Protein 3SYN (pdb70)

Radius of gyration: 38.5 Å; Cα contacts (8 Å, |Δi|>4): 1999; chains: 8; bounding box: 77×109×135 Å

B-factor: mean 29.93, std 23.13, range [0.65, 153.13]

GO terms:
  GO:0042802 identical protein binding (F, IPI)
  GO:0005515 protein binding (F, IPI)

InterPro domains:
  IPR000897 Signal recognition particle, SRP54 subunit, GTPase domain [PF00448] (176-364)
  IPR000897 Signal recognition particle, SRP54 subunit, GTPase domain [SM00962] (175-366)
  IPR020006 Flagellar biosynthesis protein FlhF [TIGR03499] (1-262)
  IPR027417 P-loop containing nucleoside triphosphate hydrolase [G3DSA:3.40.50.300] (170-354)
  IPR027417 P-loop containing nucleoside triphosphate hydrolase [SSF52540] (176-357)
  IPR047040 Flagellar biosynthesis protein FlhF, GTPase domain [cd17873] (176-364)
  IPR055157 Flagellar biosynthesis protein FlhF, N domain [PF22510] (109-161)

Sequence (1096 aa):
PEPLRKAEKLLQETGIKESTKTNTLKKLLRFSVEAGGLTEENVVGKLQEILCDMLPSADKWQEPIHSKYIVLFGSTGAGKTTTLAKLAAISMLEKHKKIAFITTDTYRIAAVEQLKTYAELLQAPLEVCYTKEEFQQAKELFSEYDHVFVDTAGRNFKDPQYIDELKETIPFESSIQSFLVLSATAKYEDMKHIVKRFSSVPVNQYIFTKIDETTSLGSVFNILAESKIGVGFMTNGQNVPEDIQTVSPLGFVRMLCRPEPLRKAEKLLQETGIKESTKTNTLKKLLRFSVEAGGLTEENVVGKLQEILCDMLPSADKWQEPIHSKYIVLFGSTGAGKTTTLAKLAAISMLEKHKKIAFITTDTYRIAAVEQLKTYAELLQAPLEVCYTKEEFQQAKELFSEYDHVFVDTAGRNFKDPQYIDELKETIPFESSIQSFLVLSATAKYEDMKHIVKRFSSVPVNQYIFTKIDETTSLGSVFNILAESKIGVGFMTNGQNVPEDIQTVSPLGFVRMLCRPEPLRKAEKLLQETGIKESTKTNTLKKLLRFSVEAGGLTEENVVGKLQEILCDMLPSADKWQEPIHSKYIVLFGSTGAGKTTTLAKLAAISMLEKHKKIAFITTDTYRIAAVEQLKTYAELLQAPLEVCYTKEEFQQAKELFSEYDHVFVDTAGRNFKDPQYIDELKETIPFESSIQSFLVLSATAKYEDMKHIVKRFSSVPVNQYIFTKIDETTSLGSVFNILAESKIGVGFMTNGQNVPEDIQTVSPLGFVRMLCRPEPLRKAEKLLQETGIKESTKTNTLKKLLRFSVEAGGLTEENVVGKLQEILCDMLPSADKWQEPIHSKYIVLFGSTGAGKTTTLAKLAAISMLEKHKKIAFITTDTYRIAAVEQLKTYAELLQAPLEVCYTKEEFQQAKELFSEYDHVFVDTAGRNFKDPQYIDELKETIPFESSIQSFLVLSATAKYEDMKHIVKRFSSVPVNQYIFTKIDETTSLGSVFNILAESKIGVGFMTNGQNVPEDIQTVSPLGFVRMLCRYDQAATLRAKMEKRERYDQAATLRAKMEKRERYDQAATLRAKMEKRERYDQAATLRAKMEKRER

Structure (mmCIF, N/CA/C/O backbone):
data_3SYN
#
_entry.id   3SYN
#
_cell.length_a   50.790
_cell.length_b   63.360
_cell.length_c   114.500
_cell.angle_alpha   92.26
_cell.angle_beta   100.96
_cell.angle_gamma   94.25
#
_symmetry.space_group_name_H-M   'P 1'
#
loop_
_entity.id
_entity.type
_entity.pdbx_description
1 polymer 'Flagellar biosynthesis protein flhF'
2 polymer 'ATP-binding protein YlxH'
3 non-polymer "GUANOSINE-5'-DIPHOSPHATE"
4 non-polymer 'MAGNESIUM ION'
5 non-polymer 'ALUMINUM FLUORIDE'
6 non-polymer 'SULFATE ION'
7 water water
#
loop_
_atom_site.group_PDB
_atom_site.id
_atom_site.type_symbol
_atom_site.label_atom_id
_atom_site.label_alt_id
_atom_site.label_comp_id
_atom_site.label_asym_id
_atom_site.label_entity_id
_atom_site.label_seq_id
_atom_site.pdbx_PDB_ins_code
_atom_site.Cartn_x
_atom_site.Cartn_y
_atom_site.Cartn_z
_atom_site.occupancy
_atom_site.B_iso_or_equiv
_atom_site.auth_seq_id
_atom_site.auth_comp_id
_atom_site.auth_asym_id
_atom_site.auth_atom_id
_atom_site.pdbx_PDB_model_num
ATOM 1 N N . PRO A 1 39 ? -20.192 -34.017 -39.468 1.00 97.73 109 PRO A N 1
ATOM 2 C CA . PRO A 1 39 ? -19.817 -34.501 -38.132 1.00 73.13 109 PRO A CA 1
ATOM 3 C C . PRO A 1 39 ? -21.031 -34.502 -37.202 1.00 78.87 109 PRO A C 1
ATOM 4 O O . PRO A 1 39 ? -21.854 -33.593 -37.314 1.00 68.40 109 PRO A O 1
ATOM 8 N N . GLU A 1 40 ? -21.155 -35.481 -36.307 1.00 78.70 110 GLU A N 1
ATOM 9 C CA . GLU A 1 40 ? -22.341 -35.524 -35.433 1.00 98.43 110 GLU A CA 1
ATOM 10 C C . GLU A 1 40 ? -22.161 -34.895 -34.029 1.00 87.73 110 GLU A C 1
ATOM 11 O O . GLU A 1 40 ? -22.451 -33.706 -33.855 1.00 83.88 110 GLU A O 1
ATOM 17 N N . PRO A 1 41 ? -21.688 -35.667 -33.032 1.00 80.88 111 PRO A N 1
ATOM 18 C CA . PRO A 1 41 ? -21.529 -35.014 -31.729 1.00 72.73 111 PRO A CA 1
ATOM 19 C C . PRO A 1 41 ? -20.453 -33.923 -31.743 1.00 68.84 111 PRO A C 1
ATOM 20 O O . PRO A 1 41 ? -20.493 -33.014 -30.912 1.00 64.48 111 PRO A O 1
ATOM 24 N N . LEU A 1 42 ? -19.500 -34.015 -32.669 1.00 72.81 112 LEU A N 1
ATOM 25 C CA . LEU A 1 42 ? -18.446 -33.004 -32.768 1.00 59.58 112 LEU A CA 1
ATOM 26 C C . LEU A 1 42 ? -19.018 -31.647 -33.092 1.00 50.07 112 LEU A C 1
ATOM 27 O O . LEU A 1 42 ? -18.356 -30.641 -32.908 1.00 58.47 112 LEU A O 1
ATOM 32 N N . ARG A 1 43 ? -20.248 -31.620 -33.580 1.00 59.40 113 ARG A N 1
ATOM 33 C CA . ARG A 1 43 ? -20.918 -30.359 -33.836 1.00 71.17 113 ARG A CA 1
ATOM 34 C C . ARG A 1 43 ? -21.339 -29.778 -32.489 1.00 64.83 113 ARG A C 1
ATOM 35 O O . ARG A 1 43 ? -21.340 -28.562 -32.292 1.00 62.76 113 ARG A O 1
ATOM 43 N N . LYS A 1 44 ? -21.674 -30.669 -31.559 1.00 61.18 114 LYS A N 1
ATOM 44 C CA . LYS A 1 44 ? -22.049 -30.281 -30.202 1.00 70.09 114 LYS A CA 1
ATOM 45 C C . LYS A 1 44 ? -20.837 -29.758 -29.446 1.00 66.84 114 LYS A C 1
ATOM 46 O O . LYS A 1 44 ? -20.878 -28.662 -28.876 1.00 63.48 114 LYS A O 1
ATOM 52 N N . ALA A 1 45 ? -19.765 -30.549 -29.432 1.00 49.23 115 ALA A N 1
ATOM 53 C CA . ALA A 1 45 ? -18.513 -30.107 -28.826 1.00 42.50 115 ALA A CA 1
ATOM 54 C C . ALA A 1 45 ? -18.105 -28.746 -29.379 1.00 51.56 115 ALA A C 1
ATOM 55 O O . ALA A 1 45 ? -17.653 -27.879 -28.643 1.00 58.44 115 ALA A O 1
ATOM 57 N N . GLU A 1 46 ? -18.269 -28.560 -30.679 1.00 43.19 116 GLU A N 1
ATOM 58 C CA . GLU A 1 46 ? -17.958 -27.283 -31.293 1.00 54.74 116 GLU A CA 1
ATOM 59 C C . GLU A 1 46 ? -18.814 -26.186 -30.681 1.00 59.25 116 GLU A C 1
ATOM 60 O O . GLU A 1 46 ? -18.385 -25.031 -30.574 1.00 53.01 116 GLU A O 1
ATOM 66 N N . LYS A 1 47 ? -20.025 -26.560 -30.281 1.00 57.33 117 LYS A N 1
ATOM 67 C CA . LYS A 1 47 ? -20.989 -25.610 -29.731 1.00 68.37 117 LYS A CA 1
ATOM 68 C C . LYS A 1 47 ? -20.560 -25.145 -28.334 1.00 62.11 117 LYS A C 1
ATOM 69 O O . LYS A 1 47 ? -20.491 -23.945 -28.063 1.00 55.93 117 LYS A O 1
ATOM 75 N N . LEU A 1 48 ? -20.272 -26.102 -27.457 1.00 53.42 118 LEU A N 1
ATOM 76 C CA . LEU A 1 48 ? -19.732 -25.807 -26.131 1.00 46.76 118 LEU A CA 1
ATOM 77 C C . LEU A 1 48 ? -18.608 -24.781 -26.204 1.00 41.39 118 LEU A C 1
ATOM 78 O O . LEU A 1 48 ? -18.756 -23.644 -25.777 1.00 48.62 118 LEU A O 1
ATOM 83 N N . LEU A 1 49 ? -17.477 -25.209 -26.742 1.00 30.90 119 LEU A N 1
ATOM 84 C CA . LEU A 1 49 ? -16.338 -24.341 -26.948 1.00 31.87 119 LEU A CA 1
ATOM 85 C C . LEU A 1 49 ? -16.746 -22.936 -27.376 1.00 51.03 119 LEU A C 1
ATOM 86 O O . LEU A 1 49 ? -16.082 -21.964 -27.022 1.00 58.21 119 LEU A O 1
ATOM 91 N N . GLN A 1 50 ? -17.829 -22.827 -28.144 1.00 62.35 120 GLN A N 1
ATOM 92 C CA . GLN A 1 50 ? -18.303 -21.525 -28.611 1.00 71.66 120 GLN A CA 1
ATOM 93 C C . GLN A 1 50 ? -18.719 -20.644 -27.443 1.00 62.60 120 GLN A C 1
ATOM 94 O O . GLN A 1 50 ? -18.349 -19.467 -27.371 1.00 60.68 120 GLN A O 1
ATOM 100 N N . GLU A 1 51 ? -19.478 -21.238 -26.528 1.00 45.11 121 GLU A N 1
ATOM 101 C CA . GLU A 1 51 ? -20.059 -20.526 -25.400 1.00 53.49 121 GLU A CA 1
ATOM 102 C C . GLU A 1 51 ? -19.012 -20.097 -24.378 1.00 56.03 121 GLU A C 1
ATOM 103 O O . GLU A 1 51 ? -19.101 -19.005 -23.816 1.00 53.58 121 GLU A O 1
ATOM 109 N N . THR A 1 52 ? -18.027 -20.953 -24.127 1.00 46.82 122 THR A N 1
ATOM 110 C CA . THR A 1 52 ? -16.898 -20.549 -23.304 1.00 43.92 122 THR A CA 1
ATOM 111 C C . THR A 1 52 ? -16.203 -19.470 -24.092 1.00 32.91 122 THR A C 1
ATOM 112 O O . THR A 1 52 ? -16.260 -19.469 -25.315 1.00 47.80 122 THR A O 1
ATOM 116 N N . GLY A 1 53 ? -15.536 -18.551 -23.420 1.00 24.81 123 GLY A N 1
ATOM 117 C CA . GLY A 1 53 ? -14.931 -17.454 -24.154 1.00 24.48 123 GLY A CA 1
ATOM 118 C C . GLY A 1 53 ? -13.521 -17.724 -24.645 1.00 19.29 123 GLY A C 1
ATOM 119 O O . GLY A 1 53 ? -12.727 -16.811 -24.815 1.00 27.98 123 GLY A O 1
ATOM 120 N N . ILE A 1 54 ? -13.198 -18.984 -24.866 1.00 21.31 124 ILE A N 1
ATOM 121 C CA . ILE A 1 54 ? -11.855 -19.362 -25.258 1.00 19.94 124 ILE A CA 1
ATOM 122 C C . ILE A 1 54 ? -11.454 -18.672 -26.550 1.00 28.16 124 ILE A C 1
ATOM 123 O O . ILE A 1 54 ? -12.308 -18.214 -27.309 1.00 31.89 124 ILE A O 1
ATOM 128 N N . LYS A 1 55 ? -10.154 -18.588 -26.803 1.00 26.37 125 LYS A N 1
ATOM 129 C CA . LYS A 1 55 ? -9.700 -17.996 -28.054 1.00 32.88 125 LYS A CA 1
ATOM 130 C C . LYS A 1 55 ? -9.655 -18.979 -29.226 1.00 39.86 125 LYS A C 1
ATOM 131 O O . LYS A 1 55 ? -9.391 -20.170 -29.057 1.00 33.84 125 LYS A O 1
ATOM 137 N N . GLU A 1 56 ? -9.913 -18.444 -30.416 1.00 46.85 126 GLU A N 1
ATOM 138 C CA . GLU A 1 56 ? -10.075 -19.228 -31.633 1.00 35.64 126 GLU A CA 1
ATOM 139 C C . GLU A 1 56 ? -9.000 -20.277 -31.825 1.00 31.85 126 GLU A C 1
ATOM 140 O O . GLU A 1 56 ? -9.301 -21.459 -31.994 1.00 30.18 126 GLU A O 1
ATOM 146 N N . SER A 1 57 ? -7.749 -19.841 -31.815 1.00 25.11 127 SER A N 1
ATOM 147 C CA . SER A 1 57 ? -6.629 -20.760 -31.913 1.00 28.61 127 SER A CA 1
ATOM 148 C C . SER A 1 57 ? -6.913 -21.955 -31.032 1.00 37.82 127 SER A C 1
ATOM 149 O O . SER A 1 57 ? -6.969 -23.096 -31.497 1.00 37.17 127 SER A O 1
ATOM 152 N N . THR A 1 58 ? -7.108 -21.682 -29.749 1.00 37.47 128 THR A N 1
ATOM 153 C CA . THR A 1 58 ? -7.318 -22.746 -28.786 1.00 35.81 128 THR A CA 1
ATOM 154 C C . THR A 1 58 ? -8.540 -23.568 -29.153 1.00 35.42 128 THR A C 1
ATOM 155 O O . THR A 1 58 ? -8.480 -24.790 -29.215 1.00 36.78 128 THR A O 1
ATOM 159 N N . LYS A 1 59 ? -9.652 -22.892 -29.402 1.00 39.95 129 LYS A N 1
ATOM 160 C CA . LYS A 1 59 ? -10.882 -23.588 -29.757 1.00 39.88 129 LYS A CA 1
ATOM 161 C C . LYS A 1 59 ? -10.560 -24.605 -30.832 1.00 34.51 129 LYS A C 1
ATOM 162 O O . LYS A 1 59 ? -10.825 -25.793 -30.683 1.00 35.52 129 LYS A O 1
ATOM 168 N N . THR A 1 60 ? -9.959 -24.125 -31.913 1.00 36.84 130 THR A N 1
ATOM 169 C CA . THR A 1 60 ? -9.624 -24.974 -33.043 1.00 37.03 130 THR A CA 1
ATOM 170 C C . THR A 1 60 ? -8.768 -26.154 -32.608 1.00 36.32 130 THR A C 1
ATOM 171 O O . THR A 1 60 ? -9.141 -27.308 -32.801 1.00 28.06 130 THR A O 1
ATOM 175 N N . ASN A 1 61 ? -7.624 -25.859 -32.005 1.00 31.04 131 ASN A N 1
ATOM 176 C CA . ASN A 1 61 ? -6.671 -26.898 -31.664 1.00 29.07 131 ASN A CA 1
ATOM 177 C C . ASN A 1 61 ? -7.279 -27.989 -30.786 1.00 35.75 131 ASN A C 1
ATOM 178 O O . ASN A 1 61 ? -6.772 -29.108 -30.715 1.00 32.93 131 ASN A O 1
ATOM 183 N N . THR A 1 62 ? -8.378 -27.658 -30.121 1.00 41.88 132 THR A N 1
ATOM 184 C CA . THR A 1 62 ? -9.049 -28.597 -29.234 1.00 26.46 132 THR A CA 1
ATOM 185 C C . THR A 1 62 ? -9.844 -29.562 -30.069 1.00 30.49 132 THR A C 1
ATOM 186 O O . THR A 1 62 ? -9.804 -30.758 -29.832 1.00 33.87 132 THR A O 1
ATOM 190 N N . LEU A 1 63 ? -10.569 -29.037 -31.054 1.00 35.69 133 LEU A N 1
ATOM 191 C CA . LEU A 1 63 ? -11.255 -29.886 -32.014 1.00 37.55 133 LEU A CA 1
ATOM 192 C C . LEU A 1 63 ? -10.271 -30.789 -32.756 1.00 35.19 133 LEU A C 1
ATOM 193 O O . LEU A 1 63 ? -10.559 -31.957 -32.947 1.00 31.39 133 LEU A O 1
ATOM 198 N N . LYS A 1 64 ? -9.114 -30.263 -33.164 1.00 28.29 134 LYS A N 1
ATOM 199 C CA . LYS A 1 64 ? -8.109 -31.105 -33.796 1.00 23.85 134 LYS A CA 1
ATOM 200 C C . LYS A 1 64 ? -7.824 -32.301 -32.911 1.00 28.01 134 LYS A C 1
ATOM 201 O O . LYS A 1 64 ? -8.054 -33.432 -33.320 1.00 37.54 134 LYS A O 1
ATOM 207 N N . LYS A 1 65 ? -7.335 -32.057 -31.698 1.00 31.11 135 LYS A N 1
ATOM 208 C CA . LYS A 1 65 ? -6.994 -33.151 -30.777 1.00 33.14 135 LYS A CA 1
ATOM 209 C C . LYS A 1 65 ? -8.178 -34.072 -30.595 1.00 28.61 135 LYS A C 1
ATOM 210 O O . LYS A 1 65 ? -8.031 -35.284 -30.574 1.00 30.31 135 LYS A O 1
ATOM 216 N N . LEU A 1 66 ? -9.357 -33.482 -30.462 1.00 28.86 136 LEU A N 1
ATOM 217 C CA . LEU A 1 66 ? -10.566 -34.246 -30.250 1.00 25.02 136 LEU A CA 1
ATOM 218 C C . LEU A 1 66 ? -10.793 -35.175 -31.430 1.00 28.49 136 LEU A C 1
ATOM 219 O O . LEU A 1 66 ? -10.856 -36.388 -31.267 1.00 41.65 136 LEU A O 1
ATOM 224 N N . LEU A 1 67 ? -10.919 -34.586 -32.616 1.00 45.09 137 LEU A N 1
ATOM 225 C CA . LEU A 1 67 ? -11.105 -35.307 -33.877 1.00 41.25 137 LEU A CA 1
ATOM 226 C C . LEU A 1 67 ? -10.074 -36.406 -34.060 1.00 35.28 137 LEU A C 1
ATOM 227 O O . LEU A 1 67 ? -10.418 -37.565 -34.250 1.00 35.76 137 LEU A O 1
ATOM 232 N N . ARG A 1 68 ? -8.807 -36.022 -34.019 1.00 28.91 138 ARG A N 1
ATOM 233 C CA . ARG A 1 68 ? -7.709 -36.976 -34.058 1.00 40.63 138 ARG A CA 1
ATOM 234 C C . ARG A 1 68 ? -7.964 -38.199 -33.193 1.00 40.97 138 ARG A C 1
ATOM 235 O O . ARG A 1 68 ? -8.111 -39.298 -33.701 1.00 59.40 138 ARG A O 1
ATOM 243 N N . PHE A 1 69 ? -8.019 -38.012 -31.885 1.00 41.20 139 PHE A N 1
ATOM 244 C CA . PHE A 1 69 ? -8.278 -39.122 -30.977 1.00 49.91 139 PHE A CA 1
ATOM 245 C C . PHE A 1 69 ? -9.449 -40.009 -31.406 1.00 51.01 139 PHE A C 1
ATOM 246 O O . PHE A 1 69 ? -9.310 -41.218 -31.502 1.00 49.33 139 PHE A O 1
ATOM 254 N N . SER A 1 70 ? -10.602 -39.407 -31.661 1.00 44.16 140 SER A N 1
ATOM 255 C CA . SER A 1 70 ? -11.825 -40.176 -31.870 1.00 59.40 140 SER A CA 1
ATOM 256 C C . SER A 1 70 ? -11.880 -40.932 -33.191 1.00 71.80 140 SER A C 1
ATOM 257 O O . SER A 1 70 ? -12.410 -42.034 -33.254 1.00 82.22 140 SER A O 1
ATOM 260 N N . VAL A 1 71 ? -11.342 -40.344 -34.249 1.00 75.23 141 VAL A N 1
ATOM 261 C CA . VAL A 1 71 ? -11.292 -41.034 -35.530 1.00 69.01 141 VAL A CA 1
ATOM 262 C C . VAL A 1 71 ? -10.509 -42.339 -35.410 1.00 73.95 141 VAL A C 1
ATOM 263 O O . VAL A 1 71 ? -10.888 -43.350 -35.998 1.00 91.55 141 VAL A O 1
ATOM 267 N N . GLU A 1 72 ? -9.429 -42.315 -34.632 1.00 66.63 142 GLU A N 1
ATOM 268 C CA . GLU A 1 72 ? -8.483 -43.427 -34.591 1.00 83.74 142 GLU A CA 1
ATOM 269 C C . GLU A 1 72 ? -8.686 -44.336 -33.375 1.00 91.83 142 GLU A C 1
ATOM 270 O O . GLU A 1 72 ? -7.917 -45.275 -33.154 1.00 92.28 142 GLU A O 1
ATOM 276 N N . ALA A 1 73 ? -9.720 -44.068 -32.586 1.00 90.65 143 ALA A N 1
ATOM 277 C CA . ALA A 1 73 ? -9.909 -44.809 -31.339 1.00 93.64 143 ALA A CA 1
ATOM 278 C C . ALA A 1 73 ? -11.371 -44.878 -30.889 1.00 93.95 143 ALA A C 1
ATOM 279 O O . ALA A 1 73 ? -11.841 -44.051 -30.099 1.00 74.12 143 ALA A O 1
ATOM 281 N N . GLY A 1 74 ? -12.084 -45.878 -31.396 1.00 88.72 144 GLY A N 1
ATOM 282 C CA . GLY A 1 74 ? -13.437 -46.141 -30.942 1.00 92.31 144 GLY A CA 1
ATOM 283 C C . GLY A 1 74 ? -14.452 -45.093 -31.344 1.00 82.89 144 GLY A C 1
ATOM 284 O O . GLY A 1 74 ? -14.190 -44.258 -32.200 1.00 85.75 144 GLY A O 1
ATOM 285 N N . GLY A 1 75 ? -15.620 -45.145 -30.716 1.00 86.32 145 GLY A N 1
ATOM 286 C CA . GLY A 1 75 ? -16.714 -44.251 -31.045 1.00 83.16 145 GLY A CA 1
ATOM 287 C C . GLY A 1 75 ? -17.222 -43.422 -29.875 1.00 96.50 145 GLY A C 1
ATOM 288 O O . GLY A 1 75 ? -17.420 -43.928 -28.768 1.00 102.52 145 GLY A O 1
ATOM 289 N N . LEU A 1 76 ? -17.445 -42.140 -30.128 1.00 80.21 146 LEU A N 1
ATOM 290 C CA . LEU A 1 76 ? -17.882 -41.228 -29.091 1.00 66.30 146 LEU A CA 1
ATOM 291 C C . LEU A 1 76 ? -19.343 -40.829 -29.299 1.00 77.20 146 LEU A C 1
ATOM 292 O O . LEU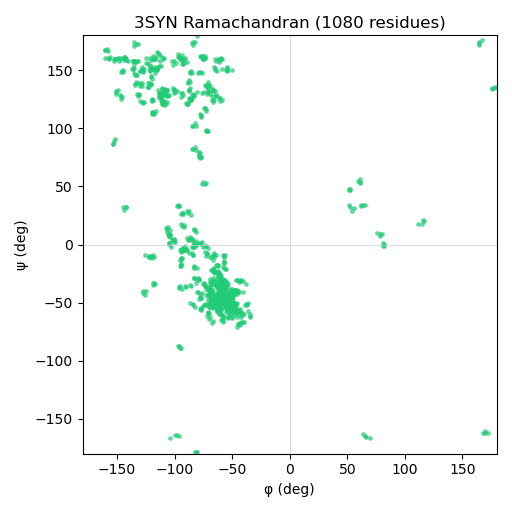 A 1 76 ? -19.763 -40.494 -30.408 1.00 72.01 146 LEU A O 1
ATOM 297 N N . THR A 1 77 ? -20.118 -40.879 -28.222 1.00 79.56 147 THR A N 1
ATOM 298 C CA . THR A 1 77 ? -21.539 -40.561 -28.282 1.00 81.71 147 THR A CA 1
ATOM 299 C C . THR A 1 77 ? -21.767 -39.068 -28.156 1.00 63.26 147 THR A C 1
ATOM 300 O O . THR A 1 77 ? -20.837 -38.318 -27.900 1.00 61.01 147 THR A O 1
ATOM 304 N N . GLU A 1 78 ? -23.015 -38.645 -28.334 1.00 75.41 148 GLU A N 1
ATOM 305 C CA . GLU A 1 78 ? -23.441 -37.291 -27.977 1.00 84.43 148 GLU A CA 1
ATOM 306 C C . GLU A 1 78 ? -23.375 -37.124 -26.459 1.00 85.27 148 GLU A C 1
ATOM 307 O O . GLU A 1 78 ? -23.294 -36.011 -25.930 1.00 62.40 148 GLU A O 1
ATOM 313 N N . GLU A 1 79 ? -23.428 -38.251 -25.761 1.00 82.28 149 GLU A N 1
ATOM 314 C CA . GLU A 1 79 ? -23.377 -38.240 -24.318 1.00 71.18 149 GLU A CA 1
ATOM 315 C C . GLU A 1 79 ? -21.938 -38.007 -23.839 1.00 79.87 149 GLU A C 1
ATOM 316 O O . GLU A 1 79 ? -21.674 -37.051 -23.107 1.00 74.45 149 GLU A O 1
ATOM 322 N N . ASN A 1 80 ? -21.008 -38.855 -24.283 1.00 69.24 150 ASN A N 1
ATOM 323 C CA . ASN A 1 80 ? -19.669 -38.887 -23.694 1.00 70.88 150 ASN A CA 1
ATOM 324 C C . ASN A 1 80 ? -18.634 -37.906 -24.268 1.00 71.01 150 ASN A C 1
ATOM 325 O O . ASN A 1 80 ? -17.445 -37.968 -23.900 1.00 52.30 150 ASN A O 1
ATOM 330 N N . VAL A 1 81 ? -19.071 -37.018 -25.165 1.00 61.65 151 VAL A N 1
ATOM 331 C CA . VAL A 1 81 ? -18.163 -36.047 -25.777 1.00 54.59 151 VAL A CA 1
ATOM 332 C C . VAL A 1 81 ? -17.542 -35.195 -24.704 1.00 61.17 151 VAL A C 1
ATOM 333 O O . VAL A 1 81 ? -16.319 -35.213 -24.488 1.00 48.01 151 VAL A O 1
ATOM 337 N N . VAL A 1 82 ? -18.423 -34.436 -24.053 1.00 58.00 152 VAL A N 1
ATOM 338 C CA . VAL A 1 82 ? -18.071 -33.468 -23.025 1.00 49.23 152 VAL A CA 1
ATOM 339 C C . VAL A 1 82 ? -16.948 -33.958 -22.128 1.00 42.45 152 VAL A C 1
ATOM 340 O O . VAL A 1 82 ? -15.966 -33.255 -21.912 1.00 41.99 152 VAL A O 1
ATOM 344 N N . GLY A 1 83 ? -17.096 -35.163 -21.599 1.00 40.16 153 GLY A N 1
ATOM 345 C CA . GLY A 1 83 ? -16.044 -35.753 -20.800 1.00 41.65 153 GLY A CA 1
ATOM 346 C C . GLY A 1 83 ? -14.693 -35.627 -21.472 1.00 33.55 153 GLY A C 1
ATOM 347 O O . GLY A 1 83 ? -13.758 -35.061 -20.907 1.00 32.47 153 GLY A O 1
ATOM 348 N N . LYS A 1 84 ? -14.592 -36.153 -22.690 1.00 47.23 154 LYS A N 1
ATOM 349 C CA . LYS A 1 84 ? -13.326 -36.176 -23.415 1.00 48.82 154 LYS A CA 1
ATOM 350 C C . LYS A 1 84 ? -12.846 -34.756 -23.684 1.00 36.62 154 LYS A C 1
ATOM 351 O O . LYS A 1 84 ? -11.661 -34.434 -23.512 1.00 25.50 154 LYS A O 1
ATOM 357 N N . LEU A 1 85 ? -13.788 -33.915 -24.103 1.00 30.08 155 LEU A N 1
ATOM 358 C CA . LEU A 1 85 ? -13.528 -32.499 -24.330 1.00 36.52 155 LEU A CA 1
ATOM 359 C C . LEU A 1 85 ? -12.823 -31.851 -23.124 1.00 32.95 155 LEU A C 1
ATOM 360 O O . LEU A 1 85 ? -11.757 -31.234 -23.247 1.00 15.66 155 LEU A O 1
ATOM 365 N N . GLN A 1 86 ? -13.429 -32.020 -21.954 1.00 34.82 156 GLN A N 1
ATOM 366 C CA . GLN A 1 86 ? -12.918 -31.438 -20.725 1.00 23.03 156 GLN A CA 1
ATOM 367 C C . GLN A 1 86 ? -11.535 -31.944 -20.398 1.00 25.00 156 GLN A C 1
ATOM 368 O O . GLN A 1 86 ? -10.668 -31.172 -20.004 1.00 35.84 156 GLN A O 1
ATOM 374 N N . GLU A 1 87 ? -11.313 -33.237 -20.575 1.00 28.33 157 GLU A N 1
ATOM 375 C CA . GLU A 1 87 ? -9.977 -33.785 -20.364 1.00 39.01 157 GLU A CA 1
ATOM 376 C C . GLU A 1 87 ? -8.947 -33.068 -21.235 1.00 35.66 157 GLU A C 1
ATOM 377 O O . GLU A 1 87 ? -7.838 -32.754 -20.783 1.00 23.88 157 GLU A O 1
ATOM 383 N N . ILE A 1 88 ? -9.318 -32.814 -22.487 1.00 27.23 158 ILE A N 1
ATOM 384 C CA . ILE A 1 88 ? -8.377 -32.240 -23.431 1.00 26.62 158 ILE A CA 1
ATOM 385 C C . ILE A 1 88 ? -7.975 -30.828 -23.019 1.00 27.82 158 ILE A C 1
ATOM 386 O O . ILE A 1 88 ? -6.793 -30.473 -23.062 1.00 21.09 158 ILE A O 1
ATOM 391 N N . LEU A 1 89 ? -8.970 -30.037 -22.614 1.00 29.82 159 LEU A N 1
ATOM 392 C CA . LEU A 1 89 ? -8.765 -28.657 -22.162 1.00 25.56 159 LEU A CA 1
ATOM 393 C C . LEU A 1 89 ? -7.930 -28.642 -20.898 1.00 23.74 159 LEU A C 1
ATOM 394 O O . LEU A 1 89 ? -6.977 -27.888 -20.758 1.00 21.68 159 LEU A O 1
ATOM 399 N N . CYS A 1 90 ? -8.321 -29.487 -19.965 1.00 20.86 160 CYS A N 1
ATOM 400 C CA . CYS A 1 90 ? -7.623 -29.608 -18.716 1.00 22.83 160 CYS A CA 1
ATOM 401 C C . CYS A 1 90 ? -6.133 -29.913 -18.936 1.00 23.02 160 CYS A C 1
ATOM 402 O O . CYS A 1 90 ? -5.276 -29.468 -18.184 1.00 19.40 160 CYS A O 1
ATOM 405 N N . ASP A 1 91 ? -5.813 -30.654 -19.985 1.00 24.83 161 ASP A N 1
ATOM 406 C CA . ASP A 1 91 ? -4.423 -31.041 -20.196 1.00 25.52 161 ASP A CA 1
ATOM 407 C C . ASP A 1 91 ? -3.583 -29.865 -20.633 1.00 25.86 161 ASP A C 1
ATOM 408 O O . ASP A 1 91 ? -2.365 -29.972 -20.715 1.00 33.26 161 ASP A O 1
ATOM 413 N N . MET A 1 92 ? -4.234 -28.743 -20.913 1.00 20.59 162 MET A N 1
ATOM 414 C CA . MET A 1 92 ? -3.532 -27.559 -21.388 1.00 16.18 162 MET A CA 1
ATOM 415 C C . MET A 1 92 ? -3.203 -26.651 -20.212 1.00 30.31 162 MET A C 1
ATOM 416 O O . MET A 1 92 ? -2.420 -25.705 -20.335 1.00 27.42 162 MET A O 1
ATOM 421 N N . LEU A 1 93 ? -3.818 -26.937 -19.070 1.00 29.01 163 LEU A N 1
ATOM 422 C CA . LEU A 1 93 ? -3.594 -26.156 -17.866 1.00 17.85 163 LEU A CA 1
ATOM 423 C C . LEU A 1 93 ? -2.463 -26.799 -17.076 1.00 22.45 163 LEU A C 1
ATOM 424 O O . LEU A 1 93 ? -2.205 -27.997 -17.217 1.00 28.28 163 LEU A O 1
ATOM 429 N N . PRO A 1 94 ? -1.781 -26.008 -16.238 1.00 24.98 164 PRO A N 1
ATOM 430 C CA . PRO A 1 94 ? -0.690 -26.548 -15.417 1.00 20.81 164 PRO A CA 1
ATOM 431 C C . PRO A 1 94 ? -1.137 -27.740 -14.585 1.00 17.00 164 PRO A C 1
ATOM 432 O O . PRO A 1 94 ? -2.309 -27.843 -14.238 1.00 20.89 164 PRO A O 1
ATOM 436 N N . SER A 1 95 ? -0.213 -28.637 -14.274 1.00 19.72 165 SER A N 1
ATOM 437 C CA . SER A 1 95 ? -0.566 -29.845 -13.544 1.00 25.01 165 SER A CA 1
ATOM 438 C C . SER A 1 95 ? -1.186 -29.482 -12.221 1.00 20.40 165 SER A C 1
ATOM 439 O O . SER A 1 95 ? -0.875 -28.441 -11.665 1.00 21.34 165 SER A O 1
ATOM 442 N N . ALA A 1 96 ? -2.059 -30.348 -11.718 1.00 16.20 166 ALA A N 1
ATOM 443 C CA . ALA A 1 96 ? -2.807 -30.060 -10.499 1.00 17.19 166 ALA A CA 1
ATOM 444 C C . ALA A 1 96 ? -1.943 -29.749 -9.273 1.00 19.38 166 ALA A C 1
ATOM 445 O O . ALA A 1 96 ? -2.352 -28.996 -8.391 1.00 23.95 166 ALA A O 1
ATOM 447 N N . ASP A 1 97 ? -0.755 -30.324 -9.193 1.00 24.85 167 ASP A N 1
ATOM 448 C CA . ASP A 1 97 ? 0.064 -30.091 -8.018 1.00 26.70 167 ASP A CA 1
ATOM 449 C C . ASP A 1 97 ? 0.468 -28.622 -7.968 1.00 31.10 167 ASP A C 1
ATOM 450 O O . ASP A 1 97 ? 1.030 -28.147 -6.974 1.00 29.64 167 ASP A O 1
ATOM 455 N N . LYS A 1 98 ? 0.174 -27.903 -9.051 1.00 32.35 168 LYS A N 1
ATOM 456 C CA . LYS A 1 98 ? 0.502 -26.481 -9.139 1.00 24.57 168 LYS A CA 1
ATOM 457 C C . LYS A 1 98 ? -0.734 -25.596 -8.952 1.00 19.87 168 LYS A C 1
ATOM 458 O O . LYS A 1 98 ? -0.679 -24.390 -9.152 1.00 19.96 168 LYS A O 1
ATOM 464 N N . TRP A 1 99 ? -1.842 -26.216 -8.554 1.00 17.03 169 TRP A N 1
ATOM 465 C CA . TRP A 1 99 ? -3.031 -25.489 -8.136 1.00 20.07 169 TRP A CA 1
ATOM 466 C C . TRP A 1 99 ? -3.270 -25.735 -6.654 1.00 25.69 169 TRP A C 1
ATOM 467 O O . TRP A 1 99 ? -2.723 -26.679 -6.081 1.00 33.26 169 TRP A O 1
ATOM 478 N N . GLN A 1 100 ? -4.091 -24.894 -6.038 1.00 18.55 170 GLN A N 1
ATOM 479 C CA . GLN A 1 100 ? -4.550 -25.153 -4.687 1.00 22.54 170 GLN A CA 1
ATOM 480 C C . GLN A 1 100 ? -3.394 -25.346 -3.723 1.00 27.61 170 GLN A C 1
ATOM 481 O O . GLN A 1 100 ? -3.502 -26.103 -2.754 1.00 26.23 170 GLN A O 1
ATOM 487 N N . GLU A 1 101 ? -2.283 -24.672 -3.994 1.00 33.79 171 GLU A N 1
ATOM 488 C CA . GLU A 1 101 ? -1.203 -24.591 -3.021 1.00 25.88 171 GLU A CA 1
ATOM 489 C C . GLU A 1 101 ? -1.756 -23.925 -1.783 1.00 29.23 171 GLU A C 1
ATOM 490 O O . GLU A 1 101 ? -2.286 -22.814 -1.856 1.00 28.27 171 GLU A O 1
ATOM 496 N N . PRO A 1 102 ? -1.642 -24.602 -0.636 1.00 34.72 172 PRO A N 1
ATOM 497 C CA . PRO A 1 102 ? -2.151 -24.063 0.624 1.00 27.35 172 PRO A CA 1
ATOM 498 C C . PRO A 1 102 ? -1.229 -22.980 1.157 1.00 33.21 172 PRO A C 1
ATOM 499 O O . PRO A 1 102 ? -0.064 -22.888 0.761 1.00 31.94 172 PRO A O 1
ATOM 503 N N . ILE A 1 103 ? -1.757 -22.175 2.068 1.00 30.09 173 ILE A N 1
ATOM 504 C CA . ILE A 1 103 ? -0.967 -21.188 2.781 1.00 24.51 173 ILE A CA 1
ATOM 505 C C . ILE A 1 103 ? -0.044 -21.831 3.825 1.00 29.16 173 ILE A C 1
ATOM 506 O O . ILE A 1 103 ? -0.511 -22.438 4.798 1.00 20.87 173 ILE A O 1
ATOM 511 N N . HIS A 1 104 ? 1.265 -21.706 3.606 1.00 24.22 174 HIS A N 1
ATOM 512 C CA . HIS A 1 104 ? 2.258 -22.200 4.563 1.00 32.23 174 HIS A CA 1
ATOM 513 C C . HIS A 1 104 ? 3.236 -21.117 4.993 1.00 32.21 174 HIS A C 1
ATOM 514 O O . HIS A 1 104 ? 3.619 -21.055 6.164 1.00 32.18 174 HIS A O 1
ATOM 521 N N . SER A 1 105 ? 3.650 -20.283 4.041 1.00 18.70 175 SER A N 1
ATOM 522 C CA . SER A 1 105 ? 4.703 -19.312 4.307 1.00 20.27 175 SER A CA 1
ATOM 523 C C . SER A 1 105 ? 4.270 -18.293 5.345 1.00 16.67 175 SER A C 1
ATOM 524 O O . SER A 1 105 ? 3.077 -18.093 5.564 1.00 18.17 175 SER A O 1
ATOM 527 N N . LYS A 1 106 ? 5.234 -17.658 6.001 1.00 17.76 176 LYS A N 1
ATOM 528 C CA . LYS A 1 106 ? 4.881 -16.717 7.056 1.00 21.72 176 LYS A CA 1
ATOM 529 C C . LYS A 1 106 ? 4.182 -15.504 6.456 1.00 25.49 176 LYS A C 1
ATOM 530 O O . LYS A 1 106 ? 3.113 -15.106 6.926 1.00 15.68 176 LYS A O 1
ATOM 536 N N . TYR A 1 107 ? 4.789 -14.937 5.409 1.00 25.56 177 TYR A N 1
ATOM 537 C CA . TYR A 1 107 ? 4.267 -13.746 4.742 1.00 15.62 177 TYR A CA 1
ATOM 538 C C . TYR A 1 107 ? 3.407 -14.083 3.531 1.00 14.28 177 TYR A C 1
ATOM 539 O O . TYR A 1 107 ? 3.809 -14.838 2.668 1.00 21.30 177 TYR A O 1
ATOM 548 N N . ILE A 1 108 ? 2.196 -13.544 3.503 1.00 12.58 178 ILE A N 1
ATOM 549 C CA . ILE A 1 108 ? 1.284 -13.756 2.397 1.00 11.10 178 ILE A CA 1
ATOM 550 C C . ILE A 1 108 ? 1.013 -12.409 1.722 1.00 17.43 178 ILE A C 1
ATOM 551 O O . ILE A 1 108 ? 0.431 -11.512 2.341 1.00 22.24 178 ILE A O 1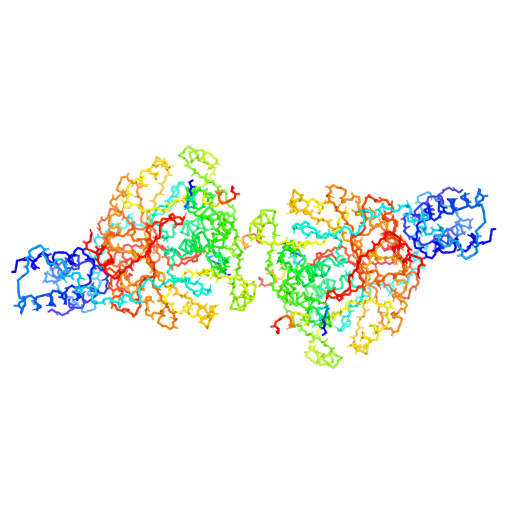
ATOM 556 N N . VAL A 1 109 ? 1.447 -12.264 0.470 1.00 14.15 179 VAL A N 1
ATOM 557 C CA . VAL A 1 109 ? 1.337 -11.005 -0.259 1.00 10.86 179 VAL A CA 1
ATOM 558 C C . VAL A 1 109 ? 0.385 -11.108 -1.435 1.00 9.41 179 VAL A C 1
ATOM 559 O O . VAL A 1 109 ? 0.495 -12.007 -2.239 1.00 10.98 179 VAL A O 1
ATOM 563 N N . LEU A 1 110 ? -0.542 -10.172 -1.547 1.00 9.70 180 LEU A N 1
ATOM 564 C CA . LEU A 1 110 ? -1.327 -10.056 -2.764 1.00 10.19 180 LEU A CA 1
ATOM 565 C C . LEU A 1 110 ? -1.003 -8.746 -3.450 1.00 13.81 180 LEU A C 1
ATOM 566 O O . LEU A 1 110 ? -0.978 -7.687 -2.824 1.00 16.11 180 LEU A O 1
ATOM 571 N N . PHE A 1 111 ? -0.761 -8.813 -4.746 1.00 9.52 181 PHE A N 1
ATOM 572 C CA . PHE A 1 111 ? -0.648 -7.603 -5.539 1.00 12.09 181 PHE A CA 1
ATOM 573 C C . PHE A 1 111 ? -1.442 -7.830 -6.810 1.00 15.41 181 PHE A C 1
ATOM 574 O O . PHE A 1 111 ? -1.698 -8.984 -7.174 1.00 13.20 181 PHE A O 1
ATOM 582 N N . GLY A 1 112 ? -1.863 -6.747 -7.462 1.00 10.21 182 GLY A N 1
ATOM 583 C CA . GLY A 1 112 ? -2.674 -6.888 -8.649 1.00 11.92 182 GLY A CA 1
ATOM 584 C C . GLY A 1 112 ? -3.292 -5.609 -9.141 1.00 14.50 182 GLY A C 1
ATOM 585 O O . GLY A 1 112 ? -2.863 -4.533 -8.759 1.00 15.46 182 GLY A O 1
ATOM 586 N N . SER A 1 113 ? -4.312 -5.738 -9.986 1.00 14.80 183 SER A N 1
ATOM 587 C CA . SER A 1 113 ? -4.886 -4.583 -10.665 1.00 22.01 183 SER A CA 1
ATOM 588 C C . SER A 1 113 ? -5.708 -3.760 -9.701 1.00 20.47 183 SER A C 1
ATOM 589 O O . SER A 1 113 ? -6.098 -4.237 -8.634 1.00 13.36 183 SER A O 1
ATOM 592 N N . THR A 1 114 ? -5.966 -2.517 -10.090 1.00 28.79 184 THR A N 1
ATOM 593 C CA . THR A 1 114 ? -6.742 -1.597 -9.272 1.00 23.27 184 THR A CA 1
ATOM 594 C C . THR A 1 114 ? -8.196 -2.053 -9.184 1.00 17.76 184 THR A C 1
ATOM 595 O O . THR A 1 114 ? -8.846 -2.307 -10.191 1.00 21.29 184 THR A O 1
ATOM 599 N N . GLY A 1 115 ? -8.704 -2.170 -7.971 1.00 13.33 185 GLY A N 1
ATOM 600 C CA . GLY A 1 115 ? -10.106 -2.466 -7.792 1.00 12.52 185 GLY A CA 1
ATOM 601 C C . GLY A 1 115 ? -10.465 -3.926 -7.944 1.00 15.38 185 GLY A C 1
ATOM 602 O O . GLY A 1 115 ? -11.627 -4.298 -7.778 1.00 22.47 185 GLY A O 1
ATOM 603 N N . ALA A 1 116 ? -9.474 -4.756 -8.249 1.00 15.45 186 ALA A N 1
ATOM 604 C CA . ALA A 1 116 ? -9.689 -6.185 -8.476 1.00 11.51 186 ALA A CA 1
ATOM 605 C C . ALA A 1 116 ? -10.221 -6.955 -7.258 1.00 15.49 186 ALA A C 1
ATOM 606 O O . ALA A 1 116 ? -10.815 -8.034 -7.412 1.00 15.90 186 ALA A O 1
ATOM 608 N N . GLY A 1 117 ? -9.994 -6.434 -6.055 1.00 10.55 187 GLY A N 1
ATOM 609 C CA . GLY A 1 117 ? -10.509 -7.094 -4.868 1.00 9.49 187 GLY A CA 1
ATOM 610 C C . GLY A 1 117 ? -9.448 -7.634 -3.938 1.00 11.52 187 GLY A C 1
ATOM 611 O O . GLY A 1 117 ? -9.744 -8.477 -3.086 1.00 9.46 187 GLY A O 1
ATOM 612 N N . LYS A 1 118 ? -8.218 -7.142 -4.100 1.00 10.26 188 LYS A N 1
ATOM 613 C CA . LYS A 1 118 ? -7.095 -7.575 -3.279 1.00 9.10 188 LYS A CA 1
ATOM 614 C C . LYS A 1 118 ? -7.362 -7.444 -1.778 1.00 11.77 188 LYS A C 1
ATOM 615 O O . LYS A 1 118 ? -7.364 -8.445 -1.052 1.00 11.83 188 LYS A O 1
ATOM 621 N N . THR A 1 119 ? -7.569 -6.221 -1.308 1.00 9.15 189 THR A N 1
ATOM 622 C CA . THR A 1 119 ? -7.877 -6.005 0.104 1.00 19.04 189 THR A CA 1
ATOM 623 C C . THR A 1 119 ? -8.977 -6.952 0.627 1.00 16.09 189 THR A C 1
ATOM 624 O O . THR A 1 119 ? -8.808 -7.618 1.666 1.00 7.99 189 THR A O 1
ATOM 628 N N . THR A 1 120 ? -10.097 -7.009 -0.091 1.00 8.57 190 THR A N 1
ATOM 629 C CA . THR A 1 120 ? -11.224 -7.798 0.378 1.00 9.80 190 THR A CA 1
ATOM 630 C C . THR A 1 120 ? -10.821 -9.258 0.493 1.00 12.73 190 THR A C 1
ATOM 631 O O . THR A 1 120 ? -11.198 -9.969 1.428 1.00 11.99 190 THR A O 1
ATOM 635 N N . THR A 1 121 ? -10.042 -9.704 -0.474 1.00 10.53 191 THR A N 1
ATOM 636 C CA . THR A 1 121 ? -9.604 -11.081 -0.476 1.00 10.71 191 THR A CA 1
ATOM 637 C C . THR A 1 121 ? -8.616 -11.334 0.674 1.00 15.75 191 THR A C 1
ATOM 638 O O . THR A 1 121 ? -8.684 -12.369 1.358 1.00 10.53 191 THR A O 1
ATOM 642 N N . LEU A 1 122 ? -7.721 -10.376 0.912 1.00 12.52 192 LEU A N 1
ATOM 643 C CA . LEU A 1 122 ? -6.780 -10.508 2.020 1.00 9.33 192 LEU A CA 1
ATOM 644 C C . LEU A 1 122 ? -7.531 -10.734 3.317 1.00 9.07 192 LEU A C 1
ATOM 645 O O . LEU A 1 122 ? -7.185 -11.604 4.103 1.00 7.72 192 LEU A O 1
ATOM 650 N N . ALA A 1 123 ? -8.576 -9.952 3.534 1.00 10.10 193 ALA A N 1
ATOM 651 C CA . ALA A 1 123 ? -9.364 -10.109 4.743 1.00 9.88 193 ALA A CA 1
ATOM 652 C C . ALA A 1 123 ? -9.884 -11.535 4.853 1.00 9.73 193 ALA A C 1
ATOM 653 O O . ALA A 1 123 ? -9.727 -12.183 5.891 1.00 7.50 193 ALA A O 1
ATOM 655 N N . LYS A 1 124 ? -10.488 -12.024 3.772 1.00 9.02 194 LYS A N 1
ATOM 656 C CA . LYS A 1 124 ? -11.049 -13.372 3.762 1.00 9.75 194 LYS A CA 1
ATOM 657 C C . LYS A 1 124 ? -9.996 -14.393 4.133 1.00 8.80 194 LYS A C 1
ATOM 658 O O . LYS A 1 124 ? -10.199 -15.190 5.042 1.00 7.76 194 LYS A O 1
ATOM 664 N N . LEU A 1 125 ? -8.868 -14.348 3.432 1.00 6.86 195 LEU A N 1
ATOM 665 C CA . LEU A 1 125 ? -7.753 -15.255 3.688 1.00 5.43 195 LEU A CA 1
ATOM 666 C C . LEU A 1 125 ? -7.347 -15.260 5.151 1.00 8.02 195 LEU A C 1
ATOM 667 O O . LEU A 1 125 ? -7.159 -16.324 5.751 1.00 8.41 195 LEU A O 1
ATOM 672 N N . ALA A 1 126 ? -7.208 -14.063 5.716 1.00 10.35 196 ALA A N 1
ATOM 673 C CA . ALA A 1 126 ? -6.771 -13.886 7.095 1.00 10.08 196 ALA A CA 1
ATOM 674 C C . ALA A 1 126 ? -7.784 -14.471 8.074 1.00 9.94 196 ALA A C 1
ATOM 675 O O . ALA A 1 126 ? -7.439 -15.233 8.981 1.00 7.04 196 ALA A O 1
ATOM 677 N N . ALA A 1 127 ? -9.043 -14.106 7.876 1.00 9.51 197 ALA A N 1
ATOM 678 C CA . ALA A 1 127 ? -10.135 -14.653 8.667 1.00 10.37 197 ALA A CA 1
ATOM 679 C C . ALA A 1 127 ? -10.092 -16.176 8.722 1.00 13.50 197 ALA A C 1
ATOM 680 O O . ALA A 1 127 ? -10.359 -16.772 9.763 1.00 15.68 197 ALA A O 1
ATOM 682 N N . ILE A 1 128 ? -9.769 -16.803 7.595 1.00 11.67 198 ILE A N 1
ATOM 683 C CA . ILE A 1 128 ? -9.676 -18.250 7.542 1.00 11.17 198 ILE A CA 1
ATOM 684 C C . ILE A 1 128 ? -8.525 -18.720 8.403 1.00 12.94 198 ILE A C 1
ATOM 685 O O . ILE A 1 128 ? -8.669 -19.651 9.186 1.00 11.91 198 ILE A O 1
ATOM 690 N N . SER A 1 129 ? -7.381 -18.062 8.260 1.00 15.06 199 SER A N 1
ATOM 691 C CA . SER A 1 129 ? -6.195 -18.459 9.002 1.00 13.39 199 SER A CA 1
ATOM 692 C C . SER A 1 129 ? -6.439 -18.389 10.486 1.00 17.31 199 SER A C 1
ATOM 693 O O . SER A 1 129 ? -6.105 -19.328 11.193 1.00 23.93 199 SER A O 1
ATOM 696 N N . MET A 1 130 ? -7.024 -17.294 10.972 1.00 15.96 200 MET A N 1
ATOM 697 C CA . MET A 1 130 ? -7.275 -17.181 12.414 1.00 18.12 200 MET A CA 1
ATOM 698 C C . MET A 1 130 ? -8.366 -18.119 12.869 1.00 18.13 200 MET A C 1
ATOM 699 O O . MET A 1 130 ? -8.115 -19.039 13.646 1.00 16.29 200 MET A O 1
ATOM 704 N N . LEU A 1 131 ? -9.578 -17.885 12.372 1.00 17.61 201 LEU A N 1
ATOM 705 C CA . LEU A 1 131 ? -10.760 -18.604 12.860 1.00 17.02 201 LEU A CA 1
ATOM 706 C C . LEU A 1 131 ? -10.785 -20.109 12.570 1.00 16.80 201 LEU A C 1
ATOM 707 O O . LEU A 1 131 ? -10.984 -20.911 13.474 1.00 26.35 201 LEU A O 1
ATOM 712 N N . GLU A 1 132 ? -10.585 -20.496 11.320 1.00 22.50 202 GLU A N 1
ATOM 713 C CA . GLU A 1 132 ? -10.621 -21.911 10.978 1.00 24.95 202 GLU A CA 1
ATOM 714 C C . GLU A 1 132 ? -9.358 -22.650 11.363 1.00 17.12 202 GLU A C 1
ATOM 715 O O . GLU A 1 132 ? -9.426 -23.751 11.879 1.00 26.07 202 GLU A O 1
ATOM 721 N N . LYS A 1 133 ? -8.205 -22.048 11.120 1.00 18.20 203 LYS A N 1
ATOM 722 C CA . LYS A 1 133 ? -6.952 -22.758 11.346 1.00 24.20 203 LYS A CA 1
ATOM 723 C C . LYS A 1 133 ? -6.235 -22.336 12.629 1.00 23.63 203 LYS A C 1
ATOM 724 O O . LYS A 1 133 ? -5.192 -22.889 12.975 1.00 22.88 203 LYS A O 1
ATOM 730 N N . HIS A 1 134 ? -6.813 -21.369 13.334 1.00 23.99 204 HIS A N 1
ATOM 731 C CA . HIS A 1 134 ? -6.348 -21.006 14.667 1.00 25.09 204 HIS A CA 1
ATOM 732 C C . HIS A 1 134 ? -4.913 -20.521 14.715 1.00 26.52 204 HIS A C 1
ATOM 733 O O . HIS A 1 134 ? -4.112 -21.063 15.483 1.00 24.98 204 HIS A O 1
ATOM 740 N N . LYS A 1 135 ? -4.608 -19.485 13.925 1.00 22.89 205 LYS A N 1
ATOM 741 C CA . LYS A 1 135 ? -3.245 -18.965 13.815 1.00 21.71 205 LYS A CA 1
ATOM 742 C C . LYS A 1 135 ? -3.065 -17.522 14.323 1.00 22.68 205 LYS A C 1
ATOM 743 O O . LYS A 1 135 ? -4.005 -16.708 14.305 1.00 19.78 205 LYS A O 1
ATOM 749 N N . LYS A 1 136 ? -1.853 -17.228 14.791 1.00 13.99 206 LYS A N 1
ATOM 750 C CA . LYS A 1 136 ? -1.494 -15.882 15.198 1.00 21.18 206 LYS A CA 1
ATOM 751 C C . LYS A 1 136 ? -1.232 -15.073 13.939 1.00 20.12 206 LYS A C 1
ATOM 752 O O . LYS A 1 136 ? -0.253 -15.316 13.239 1.00 15.23 206 LYS A O 1
ATOM 758 N N . ILE A 1 137 ? -2.106 -14.114 13.649 1.00 19.52 207 ILE A N 1
ATOM 759 C CA . ILE A 1 137 ? -1.986 -13.356 12.417 1.00 16.46 207 ILE A CA 1
ATOM 760 C C . ILE A 1 137 ? -1.768 -11.876 12.652 1.00 15.33 207 ILE A C 1
ATOM 761 O O . ILE A 1 137 ? -2.058 -11.362 13.729 1.00 19.72 207 ILE A O 1
ATOM 766 N N . ALA A 1 138 ? -1.254 -11.205 11.623 1.00 11.99 208 ALA A N 1
ATOM 767 C CA . ALA A 1 138 ? -0.989 -9.780 11.671 1.00 14.58 208 ALA A CA 1
ATOM 768 C C . ALA A 1 138 ? -0.961 -9.250 10.252 1.00 16.62 208 ALA A C 1
ATOM 769 O O . ALA A 1 138 ? -0.765 -10.024 9.308 1.00 15.58 208 ALA A O 1
ATOM 771 N N . PHE A 1 139 ? -1.141 -7.939 10.102 1.00 12.65 209 PHE A N 1
ATOM 772 C CA . PHE A 1 139 ? -1.184 -7.324 8.785 1.00 10.10 209 PHE A CA 1
ATOM 773 C C . PHE A 1 139 ? -0.071 -6.341 8.536 1.00 10.50 209 PHE A C 1
ATOM 774 O O . PHE A 1 139 ? 0.386 -5.665 9.435 1.00 15.77 209 PHE A O 1
ATOM 782 N N . ILE A 1 140 ? 0.361 -6.259 7.294 1.00 10.43 210 ILE A N 1
ATOM 783 C CA . ILE A 1 140 ? 1.104 -5.103 6.845 1.00 8.32 210 ILE A CA 1
ATOM 784 C C . ILE A 1 140 ? 0.330 -4.564 5.684 1.00 8.73 210 ILE A C 1
ATOM 785 O O . ILE A 1 140 ? -0.180 -5.324 4.887 1.00 11.02 210 ILE A O 1
ATOM 790 N N . THR A 1 141 ? 0.208 -3.256 5.587 1.00 10.54 211 THR A N 1
ATOM 791 C CA . THR A 1 141 ? -0.256 -2.683 4.337 1.00 11.62 211 THR A CA 1
ATOM 792 C C . THR A 1 141 ? 0.759 -1.716 3.779 1.00 16.41 211 THR A C 1
ATOM 793 O O . THR A 1 141 ? 1.501 -1.042 4.505 1.00 16.41 211 THR A O 1
ATOM 797 N N . THR A 1 142 ? 0.749 -1.636 2.464 1.00 16.76 212 THR A N 1
ATOM 798 C CA . THR A 1 142 ? 1.742 -0.900 1.725 1.00 13.21 212 THR A CA 1
ATOM 799 C C . THR A 1 142 ? 1.008 0.147 0.900 1.00 17.30 212 THR A C 1
ATOM 800 O O . THR A 1 142 ? 1.635 1.055 0.367 1.00 17.65 212 THR A O 1
ATOM 804 N N . ASP A 1 143 ? -0.327 0.026 0.843 1.00 13.52 213 ASP A N 1
ATOM 805 C CA . ASP A 1 143 ? -1.179 0.905 0.048 1.00 9.42 213 ASP A CA 1
ATOM 806 C C . ASP A 1 143 ? -1.401 2.240 0.724 1.00 15.14 213 ASP A C 1
ATOM 807 O O . ASP A 1 143 ? -2.452 2.502 1.320 1.00 17.15 213 ASP A O 1
ATOM 812 N N . THR A 1 144 ? -0.392 3.091 0.610 1.00 17.51 214 THR A N 1
ATOM 813 C CA . THR A 1 144 ? -0.456 4.457 1.096 1.00 17.13 214 THR A CA 1
ATOM 814 C C . THR A 1 144 ? -1.141 5.332 0.063 1.00 25.21 214 THR A C 1
ATOM 815 O O . THR A 1 144 ? -1.630 6.405 0.362 1.00 31.99 214 THR A O 1
ATOM 819 N N . TYR A 1 145 ? -1.171 4.854 -1.166 1.00 23.52 215 TYR A N 1
ATOM 820 C CA . TYR A 1 145 ? -1.587 5.666 -2.291 1.00 17.60 215 TYR A CA 1
ATOM 821 C C . TYR A 1 145 ? -3.078 5.944 -2.355 1.00 13.05 215 TYR A C 1
ATOM 822 O O . TYR A 1 145 ? -3.479 7.086 -2.498 1.00 13.88 215 TYR A O 1
ATOM 831 N N . ARG A 1 146 ? -3.908 4.910 -2.289 1.00 12.93 216 ARG A N 1
ATOM 832 C CA . ARG A 1 146 ? -5.334 5.139 -2.498 1.00 14.42 216 ARG A CA 1
ATOM 833 C C . ARG A 1 146 ? -6.065 5.498 -1.216 1.00 16.78 216 ARG A C 1
ATOM 834 O O . ARG A 1 146 ? -5.826 4.941 -0.138 1.00 16.27 216 ARG A O 1
ATOM 842 N N . ILE A 1 147 ? -6.969 6.448 -1.356 1.00 17.52 217 ILE A N 1
ATOM 843 C CA . ILE A 1 147 ? -7.615 7.060 -0.217 1.00 16.33 217 ILE A CA 1
ATOM 844 C C . ILE A 1 147 ? -8.506 6.095 0.546 1.00 10.82 217 ILE A C 1
ATOM 845 O O . ILE A 1 147 ? -9.411 5.486 -0.019 1.00 9.24 217 ILE A O 1
ATOM 850 N N . ALA A 1 148 ? -8.188 5.964 1.836 1.00 12.58 218 ALA A N 1
ATOM 851 C CA . ALA A 1 148 ? -8.918 5.154 2.820 1.00 11.28 218 ALA A CA 1
ATOM 852 C C . ALA A 1 148 ? -8.577 3.682 2.727 1.00 9.77 218 ALA A C 1
ATOM 853 O O . ALA A 1 148 ? -9.211 2.853 3.354 1.00 9.33 218 ALA A O 1
ATOM 855 N N . ALA A 1 149 ? -7.573 3.355 1.931 1.00 12.96 219 ALA A N 1
ATOM 856 C CA . ALA A 1 149 ? -7.166 1.969 1.806 1.00 11.64 219 ALA A CA 1
ATOM 857 C C . ALA A 1 149 ? -6.654 1.464 3.146 1.00 13.79 219 ALA A C 1
ATOM 858 O O . ALA A 1 149 ? -6.853 0.300 3.487 1.00 10.69 219 ALA A O 1
ATOM 860 N N . VAL A 1 150 ? -5.996 2.330 3.917 1.00 17.41 220 VAL A N 1
ATOM 861 C CA . VAL A 1 150 ? -5.513 1.892 5.215 1.00 9.49 220 VAL A CA 1
ATOM 862 C C . VAL A 1 150 ? -6.659 1.726 6.196 1.00 9.71 220 VAL A C 1
ATOM 863 O O . VAL A 1 150 ? -6.710 0.756 6.945 1.00 7.96 220 VAL A O 1
ATOM 867 N N . GLU A 1 151 ? -7.584 2.673 6.203 1.00 10.65 221 GLU A N 1
ATOM 868 C CA . GLU A 1 151 ? -8.732 2.519 7.076 1.00 12.23 221 GLU A CA 1
ATOM 869 C C . GLU A 1 151 ? -9.349 1.173 6.768 1.00 10.89 221 GLU A C 1
ATOM 870 O O . GLU A 1 151 ? -9.593 0.366 7.664 1.00 13.05 221 GLU A O 1
ATOM 876 N N . GLN A 1 152 ? -9.578 0.928 5.484 1.00 8.81 222 GLN A N 1
ATOM 877 C CA . GLN A 1 152 ? -10.204 -0.301 5.054 1.00 7.45 222 GLN A CA 1
ATOM 878 C C . GLN A 1 152 ? -9.576 -1.499 5.768 1.00 9.15 222 GLN A C 1
ATOM 879 O O . GLN A 1 152 ? -10.244 -2.190 6.533 1.00 14.62 222 GLN A O 1
ATOM 885 N N . LEU A 1 153 ? -8.290 -1.732 5.557 1.00 5.20 223 LEU A N 1
ATOM 886 C CA . LEU A 1 153 ? -7.662 -2.890 6.165 1.00 4.83 223 LEU A CA 1
ATOM 887 C C . LEU A 1 153 ? -7.654 -2.788 7.681 1.00 14.34 223 LEU A C 1
ATOM 888 O O . LEU A 1 153 ? -7.758 -3.803 8.367 1.00 18.74 223 LEU A O 1
ATOM 893 N N . LYS A 1 154 ? -7.517 -1.570 8.206 1.00 14.27 224 LYS A N 1
ATOM 894 C CA . LYS A 1 154 ? -7.511 -1.356 9.649 1.00 12.93 224 LYS A CA 1
ATOM 895 C C . LYS A 1 154 ? -8.794 -1.936 10.249 1.00 12.69 224 LYS A C 1
ATOM 896 O O . LYS A 1 154 ? -8.767 -2.678 11.238 1.00 8.22 224 LYS A O 1
ATOM 902 N N . THR A 1 155 ? -9.927 -1.616 9.639 1.00 8.51 225 THR A N 1
ATOM 903 C CA . THR A 1 155 ? -11.174 -1.993 10.269 1.00 12.98 225 THR A CA 1
ATOM 904 C C . THR A 1 155 ? -11.310 -3.509 10.287 1.00 15.16 225 THR A C 1
ATOM 905 O O . THR A 1 155 ? -11.905 -4.066 11.220 1.00 10.65 225 THR A O 1
ATOM 909 N N . TYR A 1 156 ? -10.740 -4.170 9.271 1.00 15.02 226 TYR A N 1
ATOM 910 C CA . TYR A 1 156 ? -10.669 -5.635 9.255 1.00 15.30 226 TYR A CA 1
ATOM 911 C C . TYR A 1 156 ? -9.767 -6.151 10.378 1.00 15.12 226 TYR A C 1
ATOM 912 O O . TYR A 1 156 ? -10.081 -7.126 11.059 1.00 13.11 226 TYR A O 1
ATOM 921 N N . ALA A 1 157 ? -8.633 -5.495 10.554 1.00 11.59 227 ALA A N 1
ATOM 922 C CA . ALA A 1 157 ? -7.681 -5.935 11.542 1.00 11.74 227 ALA A CA 1
ATOM 923 C C . ALA A 1 157 ? -8.271 -5.706 12.913 1.00 12.91 227 ALA A C 1
ATOM 924 O O . ALA A 1 157 ? -8.018 -6.470 13.849 1.00 13.51 227 ALA A O 1
ATOM 926 N N . GLU A 1 158 ? -9.068 -4.657 13.043 1.00 10.75 228 GLU A N 1
ATOM 927 C CA . GLU A 1 158 ? -9.672 -4.375 14.338 1.00 11.96 228 GLU A CA 1
ATOM 928 C C . GLU A 1 158 ? -10.690 -5.465 14.671 1.00 17.06 228 GLU A C 1
ATOM 929 O O . GLU A 1 158 ? -10.678 -6.006 15.777 1.00 20.62 228 GLU A O 1
ATOM 935 N N . LEU A 1 159 ? -11.556 -5.789 13.708 1.00 14.46 229 LEU A N 1
ATOM 936 C CA . LEU A 1 159 ? -12.525 -6.868 13.870 1.00 13.71 229 LEU A CA 1
ATOM 937 C C . LEU A 1 159 ? -11.860 -8.177 14.292 1.00 16.40 229 LEU A C 1
ATOM 938 O O . LEU A 1 159 ? -12.343 -8.859 15.189 1.00 16.71 229 LEU A O 1
ATOM 943 N N . LEU A 1 160 ? -10.758 -8.504 13.624 1.00 10.87 230 LEU A N 1
ATOM 944 C CA . LEU A 1 160 ? -9.995 -9.715 13.864 1.00 15.57 230 LEU A CA 1
ATOM 945 C C . LEU A 1 160 ? -9.049 -9.571 15.044 1.00 16.55 230 LEU A C 1
ATOM 946 O O . LEU A 1 160 ? -8.323 -10.504 15.391 1.00 23.86 230 LEU A O 1
ATOM 951 N N . GLN A 1 161 ? -9.040 -8.397 15.649 1.00 13.08 231 GLN A N 1
ATOM 952 C CA . GLN A 1 161 ? -8.152 -8.151 16.769 1.00 18.52 231 GLN A CA 1
ATOM 953 C C . GLN A 1 161 ? -6.711 -8.525 16.465 1.00 26.20 231 GLN A C 1
ATOM 954 O O . GLN A 1 161 ? -6.073 -9.214 17.268 1.00 26.18 231 GLN A O 1
ATOM 960 N N . ALA A 1 162 ? -6.206 -8.084 15.310 1.00 19.45 232 ALA A N 1
ATOM 961 C CA . ALA A 1 162 ? -4.803 -8.307 14.950 1.00 13.94 232 ALA A CA 1
ATOM 962 C C . ALA A 1 162 ? -4.122 -6.994 14.715 1.00 10.49 232 ALA A C 1
ATOM 963 O O . ALA A 1 162 ? -4.769 -6.029 14.335 1.00 17.17 232 ALA A O 1
ATOM 965 N N . PRO A 1 163 ? -2.806 -6.949 14.945 1.00 14.46 233 PRO A N 1
ATOM 966 C CA . PRO A 1 163 ? -2.040 -5.712 14.773 1.00 27.89 233 PRO A CA 1
ATOM 967 C C . PRO A 1 163 ? -1.822 -5.409 13.282 1.00 20.53 233 PRO A C 1
ATOM 968 O O . PRO A 1 163 ? -1.968 -6.321 12.455 1.00 15.40 233 PRO A O 1
ATOM 972 N N . LEU A 1 164 ? -1.502 -4.155 12.954 1.00 19.90 234 LEU A N 1
ATOM 973 C CA . LEU A 1 164 ? -1.380 -3.719 11.559 1.00 16.19 234 LEU A CA 1
ATOM 974 C C . LEU A 1 164 ? -0.303 -2.658 11.434 1.00 15.49 234 LEU A C 1
ATOM 975 O O . LEU A 1 164 ? -0.364 -1.641 12.109 1.00 16.02 234 LEU A O 1
ATOM 980 N N . GLU A 1 165 ? 0.666 -2.892 10.555 1.00 10.95 235 GLU A N 1
ATOM 981 C CA . GLU A 1 165 ? 1.706 -1.919 10.281 1.00 13.98 235 GLU A CA 1
ATOM 982 C C . GLU A 1 165 ? 1.616 -1.358 8.863 1.00 12.77 235 GLU A C 1
ATOM 983 O O . GLU A 1 165 ? 1.535 -2.110 7.907 1.00 17.44 235 GLU A O 1
ATOM 989 N N . VAL A 1 166 ? 1.621 -0.036 8.732 1.00 11.26 236 VAL A N 1
ATOM 990 C CA . VAL A 1 166 ? 1.730 0.607 7.426 1.00 9.86 236 VAL A CA 1
ATOM 991 C C . VAL A 1 166 ? 3.199 0.789 7.051 1.00 11.96 236 VAL A C 1
ATOM 992 O O . VAL A 1 166 ? 4.008 1.246 7.855 1.00 13.25 236 VAL A O 1
ATOM 996 N N . CYS A 1 167 ? 3.560 0.429 5.827 1.00 19.00 237 CYS A N 1
ATOM 997 C CA . CYS A 1 167 ? 4.959 0.528 5.416 1.00 14.75 237 CYS A CA 1
ATOM 998 C C . CYS A 1 167 ? 5.123 1.320 4.136 1.00 20.44 237 CYS A C 1
ATOM 999 O O . CYS A 1 167 ? 4.533 0.983 3.118 1.00 36.80 237 CYS A O 1
ATOM 1002 N N . TYR A 1 168 ? 5.923 2.378 4.190 1.00 27.42 238 TYR A N 1
ATOM 1003 C CA . TYR A 1 168 ? 6.175 3.212 3.024 1.00 21.76 238 TYR A CA 1
ATOM 1004 C C . TYR A 1 168 ? 7.438 2.782 2.320 1.00 24.23 238 TYR A C 1
ATOM 1005 O O . TYR A 1 168 ? 7.653 3.146 1.173 1.00 43.73 238 TYR A O 1
ATOM 1014 N N . THR A 1 169 ? 8.287 2.035 3.017 1.00 19.16 239 THR A N 1
ATOM 1015 C CA . THR A 1 169 ? 9.600 1.699 2.495 1.00 23.43 239 THR A CA 1
ATOM 1016 C C . THR A 1 169 ? 9.989 0.277 2.854 1.00 26.81 239 THR A C 1
ATOM 1017 O O . THR A 1 169 ? 9.451 -0.299 3.799 1.00 36.88 239 THR A O 1
ATOM 1021 N N . LYS A 1 170 ? 10.922 -0.295 2.104 1.00 21.28 240 LYS A N 1
ATOM 1022 C CA . LYS A 1 170 ? 11.362 -1.642 2.410 1.00 26.96 240 LYS A CA 1
ATOM 1023 C C . LYS A 1 170 ? 11.901 -1.739 3.846 1.00 30.58 240 LYS A C 1
ATOM 1024 O O . LYS A 1 170 ? 11.722 -2.761 4.511 1.00 29.88 240 LYS A O 1
ATOM 1030 N N . GLU A 1 171 ? 12.545 -0.670 4.319 1.00 31.58 241 GLU A N 1
ATOM 1031 C CA . GLU A 1 171 ? 13.142 -0.660 5.650 1.00 26.39 241 GLU A CA 1
ATOM 1032 C C . GLU A 1 171 ? 12.040 -0.831 6.670 1.00 25.97 241 GLU A C 1
ATOM 1033 O O . GLU A 1 171 ? 12.092 -1.711 7.530 1.00 30.84 241 GLU A O 1
ATOM 1039 N N . GLU A 1 172 ? 11.031 0.014 6.567 1.00 23.88 242 GLU A N 1
ATOM 1040 C CA . GLU A 1 172 ? 9.897 -0.085 7.460 1.00 28.15 242 GLU A CA 1
ATOM 1041 C C . GLU A 1 172 ? 9.329 -1.499 7.418 1.00 26.84 242 GLU A C 1
ATOM 1042 O O . GLU A 1 172 ? 9.030 -2.087 8.471 1.00 21.67 242 GLU A O 1
ATOM 1048 N N . PHE A 1 173 ? 9.207 -2.052 6.210 1.00 17.25 243 PHE A N 1
ATOM 1049 C CA . PHE A 1 173 ? 8.747 -3.428 6.072 1.00 22.04 243 PHE A CA 1
ATOM 1050 C C . PHE A 1 173 ? 9.670 -4.401 6.818 1.00 24.76 243 PHE A C 1
ATOM 1051 O O . PHE A 1 173 ? 9.214 -5.272 7.569 1.00 18.44 243 PHE A O 1
ATOM 1059 N N . GLN A 1 174 ? 10.968 -4.254 6.599 1.00 21.92 244 GLN A N 1
ATOM 1060 C CA . GLN A 1 174 ? 11.938 -5.106 7.249 1.00 20.18 244 GLN A CA 1
ATOM 1061 C C . GLN A 1 174 ? 11.803 -4.969 8.758 1.00 22.91 244 GLN A C 1
ATOM 1062 O O . GLN A 1 174 ? 11.878 -5.962 9.492 1.00 23.20 244 GLN A O 1
ATOM 1068 N N . GLN A 1 175 ? 11.587 -3.740 9.217 1.00 18.60 245 GLN A N 1
ATOM 1069 C CA . GLN A 1 175 ? 11.389 -3.494 10.633 1.00 21.42 245 GLN A CA 1
ATOM 1070 C C . GLN A 1 175 ? 10.155 -4.241 11.114 1.00 25.09 245 GLN A C 1
ATOM 1071 O O . GLN A 1 175 ? 10.216 -5.032 12.070 1.00 25.69 245 GLN A O 1
ATOM 1077 N N . ALA A 1 176 ? 9.032 -3.982 10.451 1.00 19.04 246 ALA A N 1
ATOM 1078 C CA . ALA A 1 176 ? 7.779 -4.649 10.781 1.00 17.25 246 ALA A CA 1
ATOM 1079 C C . ALA A 1 176 ? 7.978 -6.153 11.007 1.00 25.35 246 ALA A C 1
ATOM 1080 O O . ALA A 1 176 ? 7.393 -6.741 11.924 1.00 18.79 246 ALA A O 1
ATOM 1082 N N . LYS A 1 177 ? 8.809 -6.759 10.158 1.00 23.26 247 LYS A N 1
ATOM 1083 C CA . LYS A 1 177 ? 9.195 -8.159 10.274 1.00 11.20 247 LYS A CA 1
ATOM 1084 C C . LYS A 1 177 ? 9.708 -8.516 11.660 1.00 24.10 247 LYS A C 1
ATOM 1085 O O . LYS A 1 177 ? 9.357 -9.562 12.208 1.00 28.46 247 LYS A O 1
ATOM 1091 N N . GLU A 1 178 ? 10.545 -7.651 12.226 1.00 29.04 248 GLU A N 1
ATOM 1092 C CA . GLU A 1 178 ? 11.021 -7.833 13.598 1.00 23.90 248 GLU A CA 1
ATOM 1093 C C . GLU A 1 178 ? 9.872 -7.933 14.597 1.00 25.99 248 GLU A C 1
ATOM 1094 O O . GLU A 1 178 ? 9.826 -8.853 15.416 1.00 28.69 248 GLU A O 1
ATOM 1100 N N . LEU A 1 179 ? 8.952 -6.974 14.535 1.00 24.31 249 LEU A N 1
ATOM 1101 C CA . LEU A 1 179 ? 7.853 -6.911 15.496 1.00 22.01 249 LEU A CA 1
ATOM 1102 C C . LEU A 1 179 ? 6.993 -8.156 15.408 1.00 22.20 249 LEU A C 1
ATOM 1103 O O . LEU A 1 179 ? 6.511 -8.679 16.409 1.00 33.00 249 LEU A O 1
ATOM 1108 N N . PHE A 1 180 ? 6.798 -8.636 14.194 1.00 24.78 250 PHE A N 1
ATOM 1109 C CA . PHE A 1 180 ? 5.882 -9.745 13.984 1.00 29.25 250 PHE A CA 1
ATOM 1110 C C . PHE A 1 180 ? 6.564 -11.100 13.995 1.00 31.55 250 PHE A C 1
ATOM 1111 O O . PHE A 1 180 ? 5.987 -12.095 13.563 1.00 22.39 250 PHE A O 1
ATOM 1119 N N . SER A 1 181 ? 7.786 -11.147 14.512 1.00 34.15 251 SER A N 1
ATOM 1120 C CA . SER A 1 181 ? 8.555 -12.388 14.500 1.00 28.95 251 SER A CA 1
ATOM 1121 C C . SER A 1 181 ? 7.855 -13.518 15.258 1.00 29.46 251 SER A C 1
ATOM 1122 O O . SER A 1 181 ? 8.049 -14.682 14.946 1.00 28.11 251 SER A O 1
ATOM 1125 N N . GLU A 1 182 ? 7.023 -13.178 16.237 1.00 41.81 252 GLU A N 1
ATOM 1126 C CA . GLU A 1 182 ? 6.321 -14.196 17.025 1.00 39.57 252 GLU A CA 1
ATOM 1127 C C . GLU A 1 182 ? 5.032 -14.713 16.357 1.00 37.41 252 GLU A C 1
ATOM 1128 O O . GLU A 1 182 ? 4.318 -15.546 16.930 1.00 30.62 252 GLU A O 1
ATOM 1134 N N . TYR A 1 183 ? 4.717 -14.221 15.162 1.00 24.17 253 TYR A N 1
ATOM 1135 C CA . TYR A 1 183 ? 3.436 -14.564 14.559 1.00 16.11 253 TYR A CA 1
ATOM 1136 C C . TYR A 1 183 ? 3.547 -15.711 13.578 1.00 18.82 253 TYR A C 1
ATOM 1137 O O . TYR A 1 183 ? 4.636 -16.061 13.139 1.00 25.74 253 TYR A O 1
ATOM 1146 N N . ASP A 1 184 ? 2.408 -16.297 13.237 1.00 12.42 254 ASP A N 1
ATOM 1147 C CA . ASP A 1 184 ? 2.365 -17.402 12.288 1.00 13.56 254 ASP A CA 1
ATOM 1148 C C . ASP A 1 184 ? 2.286 -16.880 10.880 1.00 13.94 254 ASP A C 1
ATOM 1149 O O . ASP A 1 184 ? 3.033 -17.311 10.004 1.00 22.80 254 ASP A O 1
ATOM 1154 N N . HIS A 1 185 ? 1.341 -15.972 10.660 1.00 13.97 255 HIS A N 1
ATOM 1155 C CA . HIS A 1 185 ? 1.140 -15.381 9.345 1.00 12.84 255 HIS A CA 1
ATOM 1156 C C . HIS A 1 185 ? 0.975 -13.882 9.363 1.00 18.25 255 HIS A C 1
ATOM 1157 O O . HIS A 1 185 ? 0.276 -13.321 10.206 1.00 15.89 255 HIS A O 1
ATOM 1164 N N . VAL A 1 186 ? 1.638 -13.243 8.411 1.00 20.46 256 VAL A N 1
ATOM 1165 C CA . VAL A 1 186 ? 1.493 -11.826 8.207 1.00 14.55 256 VAL A CA 1
ATOM 1166 C C . VAL A 1 186 ? 0.923 -11.623 6.816 1.00 14.87 256 VAL A C 1
ATOM 1167 O O . VAL A 1 186 ? 1.570 -11.923 5.815 1.00 13.33 256 VAL A O 1
ATOM 1171 N N . PHE A 1 187 ? -0.301 -11.120 6.759 1.00 13.05 257 PHE A N 1
ATOM 1172 C CA . PHE A 1 187 ? -0.937 -10.851 5.483 1.00 16.03 257 PHE A CA 1
ATOM 1173 C C . PHE A 1 187 ? -0.616 -9.450 4.996 1.00 13.84 257 PHE A C 1
ATOM 1174 O O . PHE A 1 187 ? -0.894 -8.478 5.681 1.00 17.85 257 PHE A O 1
ATOM 1182 N N . VAL A 1 188 ? -0.013 -9.356 3.820 1.00 9.17 258 VAL A N 1
ATOM 1183 C CA . VAL A 1 188 ? 0.505 -8.090 3.326 1.00 9.30 258 VAL A CA 1
ATOM 1184 C C . VAL A 1 188 ? -0.349 -7.585 2.167 1.00 13.35 258 VAL A C 1
ATOM 1185 O O . VAL A 1 188 ? -0.502 -8.273 1.156 1.00 21.02 258 VAL A O 1
ATOM 1189 N N . ASP A 1 189 ? -0.891 -6.380 2.295 1.00 9.51 259 ASP A N 1
ATOM 1190 C CA . ASP A 1 189 ? -1.683 -5.778 1.228 1.00 7.54 259 ASP A CA 1
ATOM 1191 C C . ASP A 1 189 ? -0.833 -4.778 0.476 1.00 9.53 259 ASP A C 1
ATOM 1192 O O . ASP A 1 189 ? 0.144 -4.289 1.003 1.00 14.01 259 ASP A O 1
ATOM 1197 N N . THR A 1 190 ? -1.201 -4.467 -0.760 1.00 14.63 260 THR A N 1
ATOM 1198 C CA . THR A 1 190 ? -0.421 -3.544 -1.583 1.00 13.82 260 THR A CA 1
ATOM 1199 C C . THR A 1 190 ? -1.311 -2.677 -2.465 1.00 14.11 260 THR A C 1
ATOM 1200 O O . THR A 1 190 ? -2.466 -3.011 -2.711 1.00 13.26 260 THR A O 1
ATOM 1204 N N . ALA A 1 191 ? -0.767 -1.566 -2.947 1.00 13.85 261 ALA A N 1
ATOM 1205 C CA . ALA A 1 191 ? -1.548 -0.639 -3.755 1.00 11.02 261 ALA A CA 1
ATOM 1206 C C . ALA A 1 191 ? -1.629 -1.124 -5.168 1.00 12.10 261 ALA A C 1
ATOM 1207 O O . ALA A 1 191 ? -0.624 -1.488 -5.768 1.00 10.71 261 ALA A O 1
ATOM 1209 N N . GLY A 1 192 ? -2.844 -1.125 -5.690 1.00 13.11 262 GLY A N 1
ATOM 1210 C CA . GLY A 1 192 ? -3.088 -1.518 -7.060 1.00 13.20 262 GLY A CA 1
ATOM 1211 C C . GLY A 1 192 ? -2.572 -0.458 -7.998 1.00 18.84 262 GLY A C 1
ATOM 1212 O O . GLY A 1 192 ? -2.765 0.737 -7.784 1.00 20.74 262 GLY A O 1
ATOM 1213 N N . ARG A 1 193 ? -1.896 -0.903 -9.046 1.00 24.11 263 ARG A N 1
ATOM 1214 C CA . ARG A 1 193 ? -1.358 -0.001 -10.042 1.00 16.28 263 ARG A CA 1
ATOM 1215 C C . ARG A 1 193 ? -1.663 -0.469 -11.452 1.00 17.92 263 ARG A C 1
ATOM 1216 O O . ARG A 1 193 ? -2.194 -1.554 -11.679 1.00 19.46 263 ARG A O 1
ATOM 1224 N N . ASN A 1 194 ? -1.331 0.397 -12.394 1.00 20.60 264 ASN A N 1
ATOM 1225 C CA . ASN A 1 194 ? -1.417 0.108 -13.800 1.00 18.45 264 ASN A CA 1
ATOM 1226 C C . ASN A 1 194 ? -0.141 -0.602 -14.185 1.00 21.04 264 ASN A C 1
ATOM 1227 O O . ASN A 1 194 ? 0.782 0.017 -14.687 1.00 21.75 264 ASN A O 1
ATOM 1232 N N . PHE A 1 195 ? -0.092 -1.904 -13.934 1.00 21.57 265 PHE A N 1
ATOM 1233 C CA . PHE A 1 195 ? 1.141 -2.671 -14.056 1.00 20.92 265 PHE A CA 1
ATOM 1234 C C . PHE A 1 195 ? 1.563 -2.933 -15.495 1.00 45.81 265 PHE A C 1
ATOM 1235 O O . PHE A 1 195 ? 2.594 -3.562 -15.736 1.00 54.41 265 PHE A O 1
ATOM 1243 N N . LYS A 1 196 ? 0.764 -2.473 -16.453 1.00 53.16 266 LYS A N 1
ATOM 1244 C CA . LYS A 1 196 ? 1.238 -2.383 -17.828 1.00 49.92 266 LYS A CA 1
ATOM 1245 C C . LYS A 1 196 ? 2.524 -1.556 -17.829 1.00 44.68 266 LYS A C 1
ATOM 1246 O O . LYS A 1 196 ? 3.576 -2.002 -18.291 1.00 48.74 266 LYS A O 1
ATOM 1252 N N . ASP A 1 197 ? 2.424 -0.341 -17.306 1.00 26.66 267 ASP A N 1
ATOM 1253 C CA . ASP A 1 197 ? 3.592 0.495 -17.070 1.00 28.43 267 ASP A CA 1
ATOM 1254 C C . ASP A 1 197 ? 4.442 -0.191 -16.014 1.00 40.98 267 ASP A C 1
ATOM 1255 O O . ASP A 1 197 ? 3.932 -0.621 -14.982 1.00 38.47 267 ASP A O 1
ATOM 1260 N N . PRO A 1 198 ? 5.747 -0.307 -16.267 1.00 47.71 268 PRO A N 1
ATOM 1261 C CA . PRO A 1 198 ? 6.563 -1.182 -15.431 1.00 35.57 268 PRO A CA 1
ATOM 1262 C C . PRO A 1 198 ? 7.248 -0.483 -14.257 1.00 35.21 268 PRO A C 1
ATOM 1263 O O . PRO A 1 198 ? 7.865 -1.163 -13.436 1.00 34.21 268 PRO A O 1
ATOM 1267 N N . GLN A 1 199 ? 7.139 0.832 -14.150 1.00 18.13 269 GLN A N 1
ATOM 1268 C CA . GLN A 1 199 ? 7.748 1.480 -13.001 1.00 32.31 269 GLN A CA 1
ATOM 1269 C C . GLN A 1 199 ? 7.127 0.977 -11.710 1.00 25.80 269 GLN A C 1
ATOM 1270 O O . GLN A 1 199 ? 7.743 1.010 -10.644 1.00 26.16 269 GLN A O 1
ATOM 1276 N N . TYR A 1 200 ? 5.891 0.521 -11.810 1.00 23.74 270 TYR A N 1
ATOM 1277 C CA . TYR A 1 200 ? 5.185 0.068 -10.632 1.00 25.24 270 TYR A CA 1
ATOM 1278 C C . TYR A 1 200 ? 5.633 -1.324 -10.266 1.00 27.88 270 TYR A C 1
ATOM 1279 O O . TYR A 1 200 ? 5.633 -1.694 -9.091 1.00 31.57 270 TYR A O 1
ATOM 1288 N N . ILE A 1 201 ? 6.038 -2.088 -11.271 1.00 18.88 271 ILE A N 1
ATOM 1289 C CA . ILE A 1 201 ? 6.677 -3.353 -11.007 1.00 15.41 271 ILE A CA 1
ATOM 1290 C C . ILE A 1 201 ? 7.957 -3.053 -10.245 1.00 26.23 271 ILE A C 1
ATOM 1291 O O . ILE A 1 201 ? 8.300 -3.735 -9.278 1.00 23.91 271 ILE A O 1
ATOM 1296 N N . ASP A 1 202 ? 8.662 -2.013 -10.676 1.00 25.15 272 ASP A N 1
ATOM 1297 C CA . ASP A 1 202 ? 9.870 -1.612 -9.988 1.00 23.46 272 ASP A CA 1
ATOM 1298 C C . ASP A 1 202 ? 9.506 -1.186 -8.564 1.00 22.58 272 ASP A C 1
ATOM 1299 O O . ASP A 1 202 ? 10.019 -1.736 -7.581 1.00 18.25 272 ASP A O 1
ATOM 1304 N N . GLU A 1 203 ? 8.604 -0.219 -8.458 1.00 18.77 273 GLU A N 1
ATOM 1305 C CA . GLU A 1 203 ? 8.134 0.210 -7.161 1.00 24.66 273 GLU A CA 1
ATOM 1306 C C . GLU A 1 203 ? 7.876 -1.020 -6.270 1.00 28.46 273 GLU A C 1
ATOM 1307 O O . GLU A 1 203 ? 8.447 -1.157 -5.184 1.00 30.78 273 GLU A O 1
ATOM 1313 N N . LEU A 1 204 ? 7.053 -1.939 -6.747 1.00 22.44 274 LEU A N 1
ATOM 1314 C CA . LEU A 1 204 ? 6.702 -3.112 -5.955 1.00 17.71 274 LEU A CA 1
ATOM 1315 C C . LEU A 1 204 ? 7.911 -3.917 -5.504 1.00 20.69 274 LEU A C 1
ATOM 1316 O O . LEU A 1 204 ? 8.046 -4.246 -4.333 1.00 19.26 274 LEU A O 1
ATOM 1321 N N . LYS A 1 205 ? 8.773 -4.253 -6.456 1.00 28.65 275 LYS A N 1
ATOM 1322 C CA . LYS A 1 205 ? 9.996 -4.996 -6.172 1.00 21.44 275 LYS A CA 1
ATOM 1323 C C . LYS A 1 205 ? 10.866 -4.229 -5.187 1.00 28.21 275 LYS A C 1
ATOM 1324 O O . LYS A 1 205 ? 11.556 -4.833 -4.364 1.00 26.04 275 LYS A O 1
ATOM 1330 N N . GLU A 1 206 ? 10.833 -2.901 -5.261 1.00 20.19 276 GLU A N 1
ATOM 1331 C CA . GLU A 1 206 ? 11.662 -2.122 -4.365 1.00 25.74 276 GLU A CA 1
ATOM 1332 C C . GLU A 1 206 ? 11.008 -1.884 -3.000 1.00 29.89 276 GLU A C 1
ATOM 1333 O O . GLU A 1 206 ? 11.552 -1.193 -2.138 1.00 32.12 276 GLU A O 1
ATOM 1339 N N . THR A 1 207 ? 9.848 -2.488 -2.788 1.00 28.26 277 THR A N 1
ATOM 1340 C CA . THR A 1 207 ? 9.177 -2.336 -1.505 1.00 28.09 277 THR A CA 1
ATOM 1341 C C . THR A 1 207 ? 9.045 -3.661 -0.763 1.00 26.67 277 THR A C 1
ATOM 1342 O O . THR A 1 207 ? 9.125 -3.710 0.458 1.00 34.43 277 THR A O 1
ATOM 1346 N N . ILE A 1 208 ? 8.869 -4.743 -1.509 1.00 30.04 278 ILE A N 1
ATOM 1347 C CA . ILE A 1 208 ? 8.712 -6.068 -0.913 1.00 25.96 278 ILE A CA 1
ATOM 1348 C C . ILE A 1 208 ? 10.025 -6.865 -0.971 1.00 32.02 278 ILE A C 1
ATOM 1349 O O . ILE A 1 208 ? 10.644 -6.943 -2.029 1.00 30.48 278 ILE A O 1
ATOM 1354 N N . PRO A 1 209 ? 10.450 -7.442 0.171 1.00 33.98 279 PRO A N 1
ATOM 1355 C CA . PRO A 1 209 ? 11.554 -8.404 0.196 1.00 30.43 279 PRO A CA 1
ATOM 1356 C C . PRO A 1 209 ? 11.024 -9.782 -0.173 1.00 43.27 279 PRO A C 1
ATOM 1357 O O . PRO A 1 209 ? 10.382 -10.400 0.679 1.00 43.55 279 PRO A O 1
ATOM 1361 N N . PHE A 1 210 ? 11.284 -10.250 -1.395 1.00 34.35 280 PHE A N 1
ATOM 1362 C CA . PHE A 1 210 ? 10.836 -11.571 -1.820 1.00 30.43 280 PHE A CA 1
ATOM 1363 C C . PHE A 1 210 ? 11.834 -12.663 -1.466 1.00 36.58 280 PHE A C 1
ATOM 1364 O O . PHE A 1 210 ? 11.565 -13.851 -1.657 1.00 37.60 280 PHE A O 1
ATOM 1372 N N . GLU A 1 211 ? 12.986 -12.220 -0.972 1.00 39.44 281 GLU A N 1
ATOM 1373 C CA . GLU A 1 211 ? 13.962 -13.024 -0.242 1.00 45.30 281 GLU A CA 1
ATOM 1374 C C . GLU A 1 211 ? 13.367 -13.925 0.826 1.00 51.08 281 GLU A C 1
ATOM 1375 O O . GLU A 1 211 ? 13.926 -14.967 1.149 1.00 59.23 281 GLU A O 1
ATOM 1381 N N . SER A 1 212 ? 12.260 -13.486 1.409 1.00 44.58 282 SER A N 1
ATOM 1382 C CA . SER A 1 212 ? 11.769 -14.060 2.663 1.00 49.28 282 SER A CA 1
ATOM 1383 C C . SER A 1 212 ? 10.989 -15.364 2.499 1.00 50.13 282 SER A C 1
ATOM 1384 O O . SER A 1 212 ? 10.833 -15.884 1.390 1.00 63.73 282 SER A O 1
ATOM 1387 N N . SER A 1 213 ? 10.537 -15.905 3.624 1.00 34.89 283 SER A N 1
ATOM 1388 C CA . SER A 1 213 ? 9.533 -16.945 3.605 1.00 42.41 283 SER A CA 1
ATOM 1389 C C . SER A 1 213 ? 8.224 -16.277 3.194 1.00 40.98 283 SER A C 1
ATOM 1390 O O . SER A 1 213 ? 7.525 -15.695 4.029 1.00 30.69 283 SER A O 1
ATOM 1393 N N . ILE A 1 214 ? 7.891 -16.371 1.908 1.00 41.03 284 ILE A N 1
ATOM 1394 C CA . ILE A 1 214 ? 6.785 -15.590 1.355 1.00 31.05 284 ILE A CA 1
ATOM 1395 C C . ILE A 1 214 ? 6.061 -16.236 0.170 1.00 25.04 284 ILE A C 1
ATOM 1396 O O . ILE A 1 214 ? 6.695 -16.675 -0.781 1.00 37.21 284 ILE A O 1
ATOM 1401 N N . GLN A 1 215 ? 4.731 -16.303 0.246 1.00 22.77 285 GLN A N 1
ATOM 1402 C CA . GLN A 1 215 ? 3.903 -16.758 -0.874 1.00 19.51 285 GLN A CA 1
ATOM 1403 C C . GLN A 1 215 ? 3.239 -15.559 -1.502 1.00 21.48 285 GLN A C 1
ATOM 1404 O O . GLN A 1 215 ? 2.613 -14.762 -0.805 1.00 27.45 285 GLN A O 1
ATOM 1410 N N . SER A 1 216 ? 3.366 -15.431 -2.814 1.00 16.95 286 SER A N 1
ATOM 1411 C CA . SER A 1 216 ? 2.923 -14.222 -3.485 1.00 14.76 286 SER A CA 1
ATOM 1412 C C . SER A 1 216 ? 1.843 -14.551 -4.493 1.00 12.96 286 SER A C 1
ATOM 1413 O O . SER A 1 216 ? 2.032 -15.387 -5.353 1.00 19.13 286 SER A O 1
ATOM 1416 N N . PHE A 1 217 ? 0.699 -13.896 -4.376 1.00 17.30 287 PHE A N 1
ATOM 1417 C CA . PHE A 1 217 ? -0.434 -14.176 -5.257 1.00 15.51 287 PHE A CA 1
ATOM 1418 C C . PHE A 1 217 ? -0.708 -13.002 -6.191 1.00 13.91 287 PHE A C 1
ATOM 1419 O O . PHE A 1 217 ? -0.870 -11.854 -5.755 1.00 13.83 287 PHE A O 1
ATOM 1427 N N . LEU A 1 218 ? -0.736 -13.283 -7.484 1.00 10.46 288 LEU A N 1
ATOM 1428 C CA . LEU A 1 218 ? -1.113 -12.256 -8.433 1.00 10.64 288 LEU A CA 1
ATOM 1429 C C . LEU A 1 218 ? -2.630 -12.269 -8.509 1.00 13.31 288 LEU A C 1
ATOM 1430 O O . LEU A 1 218 ? -3.235 -13.324 -8.679 1.00 14.66 288 LEU A O 1
ATOM 1435 N N . VAL A 1 219 ? -3.249 -11.104 -8.351 1.00 14.66 289 VAL A N 1
ATOM 1436 C CA . VAL A 1 219 ? -4.706 -11.027 -8.313 1.00 14.79 289 VAL A CA 1
ATOM 1437 C C . VAL A 1 219 ? -5.303 -10.366 -9.553 1.00 11.04 289 VAL A C 1
ATOM 1438 O O . VAL A 1 219 ? -5.026 -9.208 -9.854 1.00 9.80 289 VAL A O 1
ATOM 1442 N N . LEU A 1 220 ? -6.138 -11.105 -10.264 1.00 9.67 290 LEU A N 1
ATOM 1443 C CA . LEU A 1 220 ? -6.767 -10.555 -11.451 1.00 11.19 290 LEU A CA 1
ATOM 1444 C C . LEU A 1 220 ? -8.271 -10.753 -11.401 1.00 19.31 290 LEU A C 1
ATOM 1445 O O . LEU A 1 220 ? -8.779 -11.707 -10.788 1.00 13.49 290 LEU A O 1
ATOM 1450 N N . SER A 1 221 ? -8.978 -9.837 -12.051 1.00 14.92 291 SER A N 1
ATOM 1451 C CA . SER A 1 221 ? -10.430 -9.871 -12.081 1.00 12.64 291 SER A CA 1
ATOM 1452 C C . SER A 1 221 ? -10.972 -10.765 -13.209 1.00 18.28 291 SER A C 1
ATOM 1453 O O . SER A 1 221 ? -10.632 -10.581 -14.373 1.00 18.30 291 SER A O 1
ATOM 1456 N N . ALA A 1 222 ? -11.823 -11.724 -12.859 1.00 15.71 292 ALA A N 1
ATOM 1457 C CA . ALA A 1 222 ? -12.443 -12.593 -13.848 1.00 9.98 292 ALA A CA 1
ATOM 1458 C C . ALA A 1 222 ? -13.212 -11.778 -14.871 1.00 11.00 292 ALA A C 1
ATOM 1459 O O . ALA A 1 222 ? -13.655 -12.310 -15.881 1.00 15.36 292 ALA A O 1
ATOM 1461 N N . THR A 1 223 ? -13.367 -10.485 -14.618 1.00 7.79 293 THR A N 1
ATOM 1462 C CA . THR A 1 223 ? -14.122 -9.630 -15.530 1.00 15.55 293 THR A CA 1
ATOM 1463 C C . THR A 1 223 ? -13.238 -8.940 -16.582 1.00 15.29 293 THR A C 1
ATOM 1464 O O . THR A 1 223 ? -13.737 -8.268 -17.490 1.00 14.25 293 THR A O 1
ATOM 1468 N N . ALA A 1 224 ? -11.927 -9.137 -16.449 1.00 14.78 294 ALA A N 1
ATOM 1469 C CA . ALA A 1 224 ? -10.913 -8.505 -17.299 1.00 9.35 294 ALA A CA 1
ATOM 1470 C C . ALA A 1 224 ? -10.730 -9.160 -18.662 1.00 16.05 294 ALA A C 1
ATOM 1471 O O . ALA A 1 224 ? -10.836 -10.385 -18.820 1.00 17.82 294 ALA A O 1
ATOM 1473 N N . LYS A 1 225 ? -10.404 -8.329 -19.642 1.00 21.61 295 LYS A N 1
ATOM 1474 C CA . LYS A 1 225 ? -10.111 -8.800 -20.994 1.00 19.30 295 LYS A CA 1
ATOM 1475 C C . LYS A 1 225 ? -8.772 -9.536 -21.069 1.00 17.59 295 LYS A C 1
ATOM 1476 O O . LYS A 1 225 ? -7.760 -9.093 -20.516 1.00 14.91 295 LYS A O 1
ATOM 1482 N N . TYR A 1 226 ? -8.790 -10.674 -21.751 1.00 16.78 296 TYR A N 1
ATOM 1483 C CA . TYR A 1 226 ? -7.607 -11.495 -21.913 1.00 16.66 296 TYR A CA 1
ATOM 1484 C C . TYR A 1 226 ? -6.416 -10.689 -22.411 1.00 23.51 296 TYR A C 1
ATOM 1485 O O . TYR A 1 226 ? -5.304 -10.806 -21.884 1.00 17.88 296 TYR A O 1
ATOM 1494 N N . GLU A 1 227 ? -6.636 -9.871 -23.434 1.00 24.57 297 GLU A N 1
ATOM 1495 C CA . GLU A 1 227 ? -5.522 -9.135 -24.006 1.00 20.27 297 GLU A CA 1
ATOM 1496 C C . GLU A 1 227 ? -4.899 -8.206 -22.958 1.00 23.01 297 GLU A C 1
ATOM 1497 O O . GLU A 1 227 ? -3.704 -7.923 -23.000 1.00 29.04 297 GLU A O 1
ATOM 1503 N N . ASP A 1 228 ? -5.705 -7.752 -22.005 1.00 22.58 298 ASP A N 1
ATOM 1504 C CA . ASP A 1 228 ? -5.193 -6.921 -20.926 1.00 17.73 298 ASP A CA 1
ATOM 1505 C C . ASP A 1 228 ? -4.343 -7.765 -19.990 1.00 21.32 298 ASP A C 1
ATOM 1506 O O . ASP A 1 228 ? -3.171 -7.465 -19.777 1.00 21.24 298 ASP A O 1
ATOM 1511 N N . MET A 1 229 ? -4.948 -8.812 -19.427 1.00 22.60 299 MET A N 1
ATOM 1512 C CA . MET A 1 229 ? -4.255 -9.706 -18.500 1.00 18.99 299 MET A CA 1
ATOM 1513 C C . MET A 1 229 ? -2.947 -10.224 -19.083 1.00 24.27 299 MET A C 1
ATOM 1514 O O . MET A 1 229 ? -1.935 -10.335 -18.368 1.00 19.01 299 MET A O 1
ATOM 1519 N N . LYS A 1 230 ? -2.975 -10.544 -20.379 1.00 20.26 300 LYS A N 1
ATOM 1520 C CA . LYS A 1 230 ? -1.803 -11.078 -21.062 1.00 18.79 300 LYS A CA 1
ATOM 1521 C C . LYS A 1 230 ? -0.615 -10.187 -20.804 1.00 20.26 300 LYS A C 1
ATOM 1522 O O . LYS A 1 230 ? 0.459 -10.673 -20.453 1.00 20.42 300 LYS A O 1
ATOM 1528 N N . HIS A 1 231 ? -0.819 -8.882 -20.971 1.00 19.23 301 HIS A N 1
ATOM 1529 C CA . HIS A 1 231 ? 0.238 -7.892 -20.783 1.00 17.45 301 HIS A CA 1
ATOM 1530 C C . HIS A 1 231 ? 0.667 -7.821 -19.337 1.00 17.51 301 HIS A C 1
ATOM 1531 O O . HIS A 1 231 ? 1.855 -7.819 -19.042 1.00 24.86 301 HIS A O 1
ATOM 1538 N N . ILE A 1 232 ? -0.301 -7.767 -18.435 1.00 16.25 302 ILE A N 1
ATOM 1539 C CA . ILE A 1 232 ? 0.017 -7.721 -17.024 1.00 21.88 302 ILE A CA 1
ATOM 1540 C C . ILE A 1 232 ? 0.928 -8.888 -16.667 1.00 19.59 302 ILE A C 1
ATOM 1541 O O . ILE A 1 232 ? 1.965 -8.706 -16.027 1.00 21.11 302 ILE A O 1
ATOM 1546 N N . VAL A 1 233 ? 0.560 -10.084 -17.097 1.00 9.46 303 VAL A N 1
ATOM 1547 C CA . VAL A 1 233 ? 1.342 -11.238 -16.715 1.00 10.53 303 VAL A CA 1
ATOM 1548 C C . VAL A 1 233 ? 2.778 -11.181 -17.236 1.00 16.07 303 VAL A C 1
ATOM 1549 O O . VAL A 1 233 ? 3.692 -11.725 -16.612 1.00 19.38 303 VAL A O 1
ATOM 1553 N N . LYS A 1 234 ? 2.979 -10.525 -18.376 1.00 18.03 304 LYS A N 1
ATOM 1554 C CA . LYS A 1 234 ? 4.318 -10.348 -18.924 1.00 14.89 304 LYS A CA 1
ATOM 1555 C C . LYS A 1 234 ? 5.127 -9.462 -18.007 1.00 13.28 304 LYS A C 1
ATOM 1556 O O . LYS A 1 234 ? 6.255 -9.779 -17.670 1.00 14.06 304 LYS A O 1
ATOM 1562 N N . ARG A 1 235 ? 4.544 -8.337 -17.618 1.00 13.66 305 ARG A N 1
ATOM 1563 C CA . ARG A 1 235 ? 5.223 -7.388 -16.759 1.00 18.88 305 ARG A CA 1
ATOM 1564 C C . ARG A 1 235 ? 5.612 -8.009 -15.419 1.00 19.40 305 ARG A C 1
ATOM 1565 O O . ARG A 1 235 ? 6.660 -7.704 -14.860 1.00 20.34 305 ARG A O 1
ATOM 1573 N N . PHE A 1 236 ? 4.777 -8.907 -14.924 1.00 13.67 306 PHE A N 1
ATOM 1574 C CA . PHE A 1 236 ? 5.058 -9.579 -13.669 1.00 14.98 306 PHE A CA 1
ATOM 1575 C C . PHE A 1 236 ? 6.091 -10.692 -13.799 1.00 20.66 306 PHE A C 1
ATOM 1576 O O . PHE A 1 236 ? 6.433 -11.363 -12.821 1.00 20.44 306 PHE A O 1
ATOM 1584 N N . SER A 1 237 ? 6.606 -10.871 -15.007 1.00 28.57 307 SER A N 1
ATOM 1585 C CA . SER A 1 237 ? 7.599 -11.909 -15.267 1.00 31.25 307 SER A CA 1
ATOM 1586 C C . SER A 1 237 ? 8.780 -11.877 -14.277 1.00 29.61 307 SER A C 1
ATOM 1587 O O . SER A 1 237 ? 9.198 -12.920 -13.765 1.00 15.27 307 SER A O 1
ATOM 1590 N N . SER A 1 238 ? 9.298 -10.685 -13.989 1.00 24.00 308 SER A N 1
ATOM 1591 C CA . SER A 1 238 ? 10.489 -10.572 -13.157 1.00 18.17 308 SER A CA 1
ATOM 1592 C C . SER A 1 238 ? 10.231 -10.639 -11.668 1.00 21.57 308 SER A C 1
ATOM 1593 O O . SER A 1 238 ? 11.120 -10.309 -10.884 1.00 20.07 308 SER A O 1
ATOM 1596 N N . VAL A 1 239 ? 9.024 -11.034 -11.274 1.00 22.46 309 VAL A N 1
ATOM 1597 C CA . VAL A 1 239 ? 8.692 -11.131 -9.855 1.00 16.82 309 VAL A CA 1
ATOM 1598 C C . VAL A 1 239 ? 8.097 -12.501 -9.549 1.00 16.23 309 VAL A C 1
ATOM 1599 O O . VAL A 1 239 ? 7.304 -13.014 -10.333 1.00 19.92 309 VAL A O 1
ATOM 1603 N N . PRO A 1 240 ? 8.492 -13.098 -8.407 1.00 16.33 310 PRO A N 1
ATOM 1604 C CA . PRO A 1 240 ? 8.213 -14.508 -8.120 1.00 12.98 310 PRO A CA 1
ATOM 1605 C C . PRO A 1 240 ? 6.779 -14.784 -7.645 1.00 19.19 310 PRO A C 1
ATOM 1606 O O . PRO A 1 240 ? 6.543 -15.044 -6.464 1.00 30.99 310 PRO A O 1
ATOM 1610 N N . VAL A 1 241 ? 5.832 -14.745 -8.574 1.00 20.07 311 VAL A N 1
ATOM 1611 C CA . VAL A 1 241 ? 4.448 -15.128 -8.301 1.00 21.59 311 VAL A CA 1
ATOM 1612 C C . VAL A 1 241 ? 4.296 -16.633 -8.093 1.00 13.96 311 VAL A C 1
ATOM 1613 O O . VAL A 1 241 ? 4.776 -17.420 -8.897 1.00 19.65 311 VAL A O 1
ATOM 1617 N N . ASN A 1 242 ? 3.616 -17.030 -7.029 1.00 8.70 312 ASN A N 1
ATOM 1618 C CA . ASN A 1 242 ? 3.427 -18.448 -6.736 1.00 17.91 312 ASN A CA 1
ATOM 1619 C C . ASN A 1 242 ? 2.095 -19.004 -7.250 1.00 21.77 312 ASN A C 1
ATOM 1620 O O . ASN A 1 242 ? 2.012 -20.147 -7.714 1.00 24.60 312 ASN A O 1
ATOM 1625 N N . GLN A 1 243 ? 1.062 -18.180 -7.171 1.00 18.66 313 GLN A N 1
ATOM 1626 C CA . GLN A 1 243 ? -0.280 -18.586 -7.535 1.00 17.21 313 GLN A CA 1
ATOM 1627 C C . GLN A 1 243 ? -1.047 -17.391 -8.084 1.00 19.41 313 GLN A C 1
ATOM 1628 O O . GLN A 1 243 ? -0.727 -16.241 -7.797 1.00 15.63 313 GLN A O 1
ATOM 1634 N N . TYR A 1 244 ? -2.088 -17.672 -8.854 1.00 23.07 314 TYR A N 1
ATOM 1635 C CA . TYR A 1 244 ? -3.041 -16.648 -9.247 1.00 9.80 314 TYR A CA 1
ATOM 1636 C C . TYR A 1 244 ? -4.195 -16.632 -8.247 1.00 14.20 314 TYR A C 1
ATOM 1637 O O . TYR A 1 244 ? -4.445 -17.609 -7.541 1.00 19.41 314 TYR A O 1
ATOM 1646 N N . ILE A 1 245 ? -4.902 -15.514 -8.188 1.00 17.46 315 ILE A N 1
ATOM 1647 C CA . ILE A 1 245 ? -6.209 -15.463 -7.553 1.00 12.08 315 ILE A CA 1
ATOM 1648 C C . ILE A 1 245 ? -7.136 -14.759 -8.533 1.00 11.49 315 ILE A C 1
ATOM 1649 O O . ILE A 1 245 ? -6.819 -13.677 -9.057 1.00 8.56 315 ILE A O 1
ATOM 1654 N N . PHE A 1 246 ? -8.268 -15.383 -8.807 1.00 7.38 316 PHE A N 1
ATOM 1655 C CA . PHE A 1 246 ? -9.216 -14.760 -9.696 1.00 9.22 316 PHE A CA 1
ATOM 1656 C C . PHE A 1 246 ? -10.451 -14.359 -8.929 1.00 10.40 316 PHE A C 1
ATOM 1657 O O . PHE A 1 246 ? -11.024 -15.144 -8.171 1.00 10.21 316 PHE A O 1
ATOM 1665 N N . THR A 1 247 ? -10.845 -13.115 -9.126 1.00 7.52 317 THR A N 1
ATOM 1666 C CA . THR A 1 247 ? -11.884 -12.537 -8.321 1.00 9.07 317 THR A CA 1
ATOM 1667 C C . THR A 1 247 ? -13.098 -12.284 -9.162 1.00 8.31 317 THR A C 1
ATOM 1668 O O . THR A 1 247 ? -12.987 -12.170 -10.362 1.00 12.47 317 THR A O 1
ATOM 1672 N N . LYS A 1 248 ? -14.255 -12.189 -8.522 1.00 10.08 318 LYS A N 1
ATOM 1673 C CA . LYS A 1 248 ? -15.478 -11.754 -9.184 1.00 13.45 318 LYS A CA 1
ATOM 1674 C C . LYS A 1 248 ? -15.939 -12.733 -10.249 1.00 14.20 318 LYS A C 1
ATOM 1675 O O . LYS A 1 248 ? -16.477 -12.325 -11.286 1.00 12.69 318 LYS A O 1
ATOM 1681 N N . ILE A 1 249 ? -15.721 -14.022 -10.016 1.00 10.59 319 ILE A N 1
ATOM 1682 C CA . ILE A 1 249 ? -16.165 -15.001 -10.994 1.00 10.08 319 ILE A CA 1
ATOM 1683 C C . ILE A 1 249 ? -17.682 -15.012 -10.960 1.00 17.92 319 ILE A C 1
ATOM 1684 O O . ILE A 1 249 ? -18.325 -15.601 -11.829 1.00 28.30 319 ILE A O 1
ATOM 1689 N N . ASP A 1 250 ? -18.247 -14.342 -9.955 1.00 15.54 320 ASP A N 1
ATOM 1690 C CA . ASP A 1 250 ? -19.690 -14.250 -9.791 1.00 8.45 320 ASP A CA 1
ATOM 1691 C C . ASP A 1 250 ? -20.228 -13.146 -10.648 1.00 8.50 320 ASP A C 1
ATOM 1692 O O . ASP A 1 250 ? -21.420 -12.911 -10.682 1.00 11.22 320 ASP A O 1
ATOM 1697 N N . GLU A 1 251 ? -19.331 -12.474 -11.351 1.00 13.89 321 GLU A N 1
ATOM 1698 C CA . GLU A 1 251 ? -19.635 -11.187 -11.938 1.00 13.06 321 GLU A CA 1
ATOM 1699 C C . GLU A 1 251 ? -19.487 -11.234 -13.458 1.00 20.45 321 GLU A C 1
ATOM 1700 O O . GLU A 1 251 ? -19.943 -10.333 -14.164 1.00 25.61 321 GLU A O 1
ATOM 1706 N N . THR A 1 252 ? -18.899 -12.315 -13.959 1.00 18.95 322 THR A N 1
ATOM 1707 C CA . THR A 1 252 ? -18.616 -12.444 -15.385 1.00 18.31 322 THR A CA 1
ATOM 1708 C C . THR A 1 252 ? -19.467 -13.531 -16.047 1.00 16.84 322 THR A C 1
ATOM 1709 O O . THR A 1 252 ? -19.877 -14.477 -15.391 1.00 19.07 322 THR A O 1
ATOM 1713 N N . THR A 1 253 ? -19.708 -13.394 -17.350 1.00 18.18 323 THR A N 1
ATOM 1714 C CA . THR A 1 253 ? -20.501 -14.361 -18.109 1.00 16.95 323 THR A CA 1
ATOM 1715 C C . THR A 1 253 ? -19.743 -15.604 -18.554 1.00 15.19 323 THR A C 1
ATOM 1716 O O . THR A 1 253 ? -20.319 -16.683 -18.645 1.00 23.27 323 THR A O 1
ATOM 1720 N N . SER A 1 254 ? -18.458 -15.452 -18.843 1.00 16.03 324 SER A N 1
ATOM 1721 C CA . SER A 1 254 ? -17.645 -16.566 -19.327 1.00 14.80 324 SER A CA 1
ATOM 1722 C C . SER A 1 254 ? -16.319 -16.576 -18.601 1.00 12.09 324 SER A C 1
ATOM 1723 O O . SER A 1 254 ? -15.833 -15.538 -18.188 1.00 18.72 324 SER A O 1
ATOM 1726 N N . LEU A 1 255 ? -15.723 -17.747 -18.460 1.00 11.91 325 LEU A N 1
ATOM 1727 C CA . LEU A 1 255 ? -14.412 -17.849 -17.852 1.00 9.86 325 LEU A CA 1
ATOM 1728 C C . LEU A 1 255 ? -13.319 -18.089 -18.899 1.00 17.50 325 LEU A C 1
ATOM 1729 O O . LEU A 1 255 ? -12.161 -18.321 -18.559 1.00 18.29 325 LEU A O 1
ATOM 1734 N N . GLY A 1 256 ? -13.693 -18.040 -20.173 1.00 21.12 326 GLY A N 1
ATOM 1735 C CA . GLY A 1 256 ? -12.752 -18.298 -21.242 1.00 18.43 326 GLY A CA 1
ATOM 1736 C C . GLY A 1 256 ? -11.491 -17.449 -21.129 1.00 25.88 326 GLY A C 1
ATOM 1737 O O . GLY A 1 256 ? -10.370 -17.956 -21.266 1.00 17.80 326 GLY A O 1
ATOM 1738 N N . SER A 1 257 ? -11.663 -16.153 -20.880 1.00 19.97 327 SER A N 1
ATOM 1739 C CA . SER A 1 257 ? -10.513 -15.268 -20.738 1.00 13.96 327 SER A CA 1
ATOM 1740 C C . SER A 1 257 ? -9.495 -15.781 -19.708 1.00 16.03 327 SER A C 1
ATOM 1741 O O . SER A 1 257 ? -8.285 -15.728 -19.925 1.00 11.16 327 SER A O 1
ATOM 1744 N N . VAL A 1 258 ? -9.998 -16.268 -18.578 1.00 15.26 328 VAL A N 1
ATOM 1745 C CA . VAL A 1 258 ? -9.150 -16.728 -17.489 1.00 12.27 328 VAL A CA 1
ATOM 1746 C C . VAL A 1 258 ? -8.451 -18.002 -17.896 1.00 17.07 328 VAL A C 1
ATOM 1747 O O . VAL A 1 258 ? -7.256 -18.187 -17.645 1.00 17.25 328 VAL A O 1
ATOM 1751 N N . PHE A 1 259 ? -9.202 -18.892 -18.532 1.00 17.02 329 PHE A N 1
ATOM 1752 C CA . PHE A 1 259 ? -8.600 -20.108 -19.064 1.00 24.75 329 PHE A CA 1
ATOM 1753 C C . PHE A 1 259 ? -7.398 -19.766 -19.946 1.00 17.89 329 PHE A C 1
ATOM 1754 O O . PHE A 1 259 ? -6.286 -20.236 -19.723 1.00 9.68 329 PHE A O 1
ATOM 1762 N N . ASN A 1 260 ? -7.646 -18.926 -20.943 1.00 17.04 330 ASN A N 1
ATOM 1763 C CA . ASN A 1 260 ? -6.609 -18.503 -21.864 1.00 20.82 330 ASN A CA 1
ATOM 1764 C C . ASN A 1 260 ? -5.305 -18.082 -21.184 1.00 23.15 330 ASN A C 1
ATOM 1765 O O . ASN A 1 260 ? -4.218 -18.406 -21.668 1.00 22.61 330 ASN A O 1
ATOM 1770 N N . ILE A 1 261 ? -5.407 -17.367 -20.073 1.00 15.53 331 ILE A N 1
ATOM 1771 C CA . ILE A 1 261 ? -4.220 -16.949 -19.349 1.00 18.42 331 ILE A CA 1
ATOM 1772 C C . ILE A 1 261 ? -3.547 -18.162 -18.724 1.00 17.86 331 ILE A C 1
ATOM 1773 O O . ILE A 1 261 ? -2.354 -18.412 -18.916 1.00 14.15 331 ILE A O 1
ATOM 1778 N N . LEU A 1 262 ? -4.334 -18.916 -17.971 1.00 16.68 332 LEU A N 1
ATOM 1779 C CA . LEU A 1 262 ? -3.831 -20.084 -17.278 1.00 14.42 332 LEU A CA 1
ATOM 1780 C C . LEU A 1 262 ? -3.133 -21.060 -18.219 1.00 16.86 332 LEU A C 1
ATOM 1781 O O . LEU A 1 262 ? -2.174 -21.711 -17.841 1.00 21.02 332 LEU A O 1
ATOM 1786 N N . ALA A 1 263 ? -3.633 -21.177 -19.441 1.00 21.10 333 ALA A N 1
ATOM 1787 C CA . ALA A 1 263 ? -3.055 -22.103 -20.412 1.00 20.46 333 ALA A CA 1
ATOM 1788 C C . ALA A 1 263 ? -1.612 -21.739 -20.756 1.00 23.14 333 ALA A C 1
ATOM 1789 O O . ALA A 1 263 ? -0.779 -22.618 -20.965 1.00 25.37 333 ALA A O 1
ATOM 1791 N N . GLU A 1 264 ? -1.321 -20.444 -20.794 1.00 16.84 334 GLU A N 1
ATOM 1792 C CA . GLU A 1 264 ? 0.014 -19.971 -21.111 1.00 13.38 334 GLU A CA 1
ATOM 1793 C C . GLU A 1 264 ? 0.834 -19.735 -19.859 1.00 21.88 334 GLU A C 1
ATOM 1794 O O . GLU A 1 264 ? 1.735 -18.896 -19.873 1.00 30.35 334 GLU A O 1
ATOM 1800 N N . SER A 1 265 ? 0.532 -20.444 -18.774 1.00 16.76 335 SER A N 1
ATOM 1801 C CA . SER A 1 265 ? 1.199 -20.144 -17.500 1.00 18.53 335 SER A CA 1
ATOM 1802 C C . SER A 1 265 ? 1.786 -21.377 -16.880 1.00 20.17 335 SER A C 1
ATOM 1803 O O . SER A 1 265 ? 1.299 -22.482 -17.116 1.00 35.62 335 SER A O 1
ATOM 1806 N N . LYS A 1 266 ? 2.836 -21.192 -16.086 1.00 13.79 336 LYS A N 1
ATOM 1807 C CA . LYS A 1 266 ? 3.488 -22.318 -15.433 1.00 13.51 336 LYS A CA 1
ATOM 1808 C C . LYS A 1 266 ? 2.929 -22.515 -14.031 1.00 20.98 336 LYS A C 1
ATOM 1809 O O . LYS A 1 266 ? 3.299 -23.459 -13.339 1.00 28.66 336 LYS A O 1
ATOM 1815 N N . ILE A 1 267 ? 2.042 -21.624 -13.598 1.00 17.27 337 ILE A N 1
ATOM 1816 C CA . ILE A 1 267 ? 1.462 -21.764 -12.272 1.00 13.68 337 ILE A CA 1
ATOM 1817 C C . ILE A 1 267 ? -0.050 -21.845 -12.342 1.00 18.41 337 ILE A C 1
ATOM 1818 O O . ILE A 1 267 ? -0.665 -21.339 -13.282 1.00 19.26 337 ILE A O 1
ATOM 1823 N N . GLY A 1 268 ? -0.643 -22.477 -11.332 1.00 18.09 338 GLY A N 1
ATOM 1824 C CA . GLY A 1 268 ? -2.089 -22.611 -11.223 1.00 20.91 338 GLY A CA 1
ATOM 1825 C C . GLY A 1 268 ? -2.781 -21.565 -10.346 1.00 26.15 338 GLY A C 1
ATOM 1826 O O . GLY A 1 268 ? -2.217 -20.510 -10.015 1.00 17.85 338 GLY A O 1
ATOM 1827 N N . VAL A 1 269 ? -4.026 -21.847 -9.972 1.00 19.82 339 VAL A N 1
ATOM 1828 C CA . VAL A 1 269 ? -4.793 -20.879 -9.200 1.00 17.09 339 VAL A CA 1
ATOM 1829 C C . VAL A 1 269 ? -4.988 -21.334 -7.775 1.00 17.87 339 VAL A C 1
ATOM 1830 O O . VAL A 1 269 ? -5.405 -22.467 -7.521 1.00 19.55 339 VAL A O 1
ATOM 1834 N N . GLY A 1 270 ? -4.662 -20.443 -6.842 1.00 15.88 340 GLY A N 1
ATOM 1835 C CA . GLY A 1 270 ? -4.718 -20.763 -5.429 1.00 19.25 340 GLY A CA 1
ATOM 1836 C C . GLY A 1 270 ? -6.089 -20.523 -4.835 1.00 12.53 340 GLY A C 1
ATOM 1837 O O . GLY A 1 270 ? -6.524 -21.246 -3.940 1.00 11.34 340 GLY A O 1
ATOM 1838 N N . PHE A 1 271 ? -6.760 -19.490 -5.328 1.00 8.40 341 PHE A N 1
ATOM 1839 C CA . PHE A 1 271 ? -8.102 -19.183 -4.887 1.00 11.02 341 PHE A CA 1
ATOM 1840 C C . PHE A 1 271 ? -8.913 -18.484 -5.970 1.00 15.46 341 PHE A C 1
ATOM 1841 O O . PHE A 1 271 ? -8.358 -17.881 -6.902 1.00 14.31 341 PHE A O 1
ATOM 1849 N N . MET A 1 272 ? -10.230 -18.553 -5.820 1.00 9.15 342 MET A N 1
ATOM 1850 C CA . MET A 1 272 ? -11.138 -17.736 -6.603 1.00 10.17 342 MET A CA 1
ATOM 1851 C C . MET A 1 272 ? -12.166 -17.125 -5.682 1.00 16.19 342 MET A C 1
ATOM 1852 O O . MET A 1 272 ? -12.578 -17.759 -4.710 1.00 13.40 342 MET A O 1
ATOM 1857 N N . THR A 1 273 ? -12.596 -15.905 -5.992 1.00 11.58 343 THR A N 1
ATOM 1858 C CA . THR A 1 273 ? -13.600 -15.230 -5.176 1.00 12.03 343 THR A CA 1
ATOM 1859 C C . THR A 1 273 ? -14.890 -14.999 -5.962 1.00 10.90 343 THR A C 1
ATOM 1860 O O . THR A 1 273 ? -14.875 -14.832 -7.177 1.00 12.93 343 THR A O 1
ATOM 1864 N N . ASN A 1 274 ? -16.012 -14.989 -5.265 1.00 11.05 344 ASN A N 1
ATOM 1865 C CA . ASN A 1 274 ? -17.292 -15.043 -5.945 1.00 11.50 344 ASN A CA 1
ATOM 1866 C C . ASN A 1 274 ? -18.350 -14.208 -5.266 1.00 10.49 344 ASN A C 1
ATOM 1867 O O . ASN A 1 274 ? -19.531 -14.538 -5.312 1.00 10.24 344 ASN A O 1
ATOM 1872 N N . GLY A 1 275 ? -17.919 -13.136 -4.616 1.00 12.62 345 GLY A N 1
ATOM 1873 C CA . GLY A 1 275 ? -18.834 -12.217 -3.975 1.00 12.51 345 GLY A CA 1
ATOM 1874 C C . GLY A 1 275 ? -18.134 -11.259 -3.032 1.00 15.78 345 GLY A C 1
ATOM 1875 O O . GLY A 1 275 ? -16.932 -11.354 -2.783 1.00 13.08 345 GLY A O 1
ATOM 1876 N N . GLN A 1 276 ? -18.910 -10.333 -2.485 1.00 16.35 346 GLN A N 1
ATOM 1877 C CA . GLN A 1 276 ? -18.361 -9.295 -1.638 1.00 12.67 346 GLN A CA 1
ATOM 1878 C C . GLN A 1 276 ? -18.312 -9.651 -0.158 1.00 11.46 346 GLN A C 1
ATOM 1879 O O . GLN A 1 276 ? -17.767 -8.901 0.648 1.00 10.40 346 GLN A O 1
ATOM 1885 N N . ASN A 1 277 ? -18.860 -10.803 0.200 1.00 11.81 347 ASN A N 1
ATOM 1886 C CA . ASN A 1 277 ? -19.021 -11.131 1.616 1.00 14.79 347 ASN A CA 1
ATOM 1887 C C . ASN A 1 277 ? -17.835 -11.807 2.290 1.00 14.31 347 ASN A C 1
ATOM 1888 O O . ASN A 1 277 ? -17.380 -12.868 1.861 1.00 14.58 347 ASN A O 1
ATOM 1893 N N . VAL A 1 278 ? -17.360 -11.186 3.364 1.00 11.30 348 VAL A N 1
ATOM 1894 C CA . VAL A 1 278 ? -16.270 -11.738 4.146 1.00 9.78 348 VAL A CA 1
ATOM 1895 C C . VAL A 1 278 ? -16.810 -12.417 5.393 1.00 16.99 348 VAL A C 1
ATOM 1896 O O . VAL A 1 278 ? -17.621 -11.835 6.109 1.00 16.97 348 VAL A O 1
ATOM 1900 N N . PRO A 1 279 ? -16.339 -13.642 5.672 1.00 14.09 349 PRO A N 1
ATOM 1901 C CA . PRO A 1 279 ? -15.269 -14.240 4.884 1.00 12.80 349 PRO A CA 1
ATOM 1902 C C . PRO A 1 279 ? -15.754 -15.342 3.980 1.00 13.44 349 PRO A C 1
ATOM 1903 O O . PRO A 1 279 ? -14.907 -16.084 3.470 1.00 10.82 349 PRO A O 1
ATOM 1907 N N . GLU A 1 280 ? -17.068 -15.458 3.783 1.00 15.51 350 GLU A N 1
ATOM 1908 C CA . GLU A 1 280 ? -17.614 -16.629 3.073 1.00 17.76 350 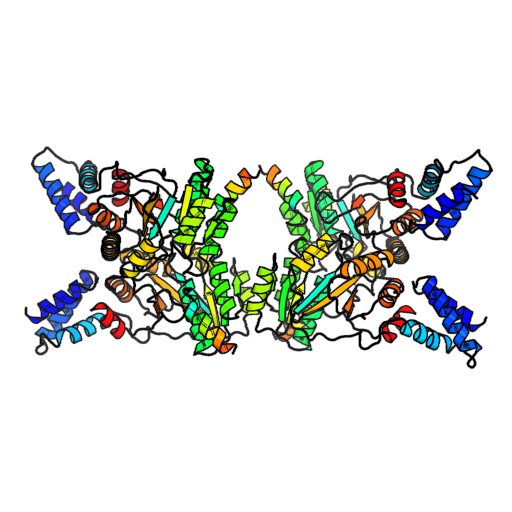GLU A CA 1
ATOM 1909 C C . GLU A 1 280 ? -17.182 -16.796 1.612 1.00 11.02 350 GLU A C 1
ATOM 1910 O O . GLU A 1 280 ? -16.740 -17.867 1.229 1.00 11.15 350 GLU A O 1
ATOM 1916 N N . ASP A 1 281 ? -17.311 -15.735 0.820 1.00 12.36 351 ASP A N 1
ATOM 1917 C CA . ASP A 1 281 ? -17.228 -15.806 -0.644 1.00 14.48 351 ASP A CA 1
ATOM 1918 C C . ASP A 1 281 ? -15.838 -16.028 -1.236 1.00 15.34 351 ASP A C 1
ATOM 1919 O O . ASP A 1 281 ? -15.407 -15.272 -2.102 1.00 17.78 351 ASP A O 1
ATOM 1924 N N . ILE A 1 282 ? -15.146 -17.061 -0.771 1.00 12.26 352 ILE A N 1
ATOM 1925 C CA . ILE A 1 282 ? -13.902 -17.489 -1.395 1.00 14.40 352 ILE A CA 1
ATOM 1926 C C . ILE A 1 282 ? -13.950 -19.009 -1.580 1.00 16.54 352 ILE A C 1
ATOM 1927 O O . ILE A 1 282 ? -14.728 -19.671 -0.914 1.00 19.07 352 ILE A O 1
ATOM 1932 N N . GLN A 1 283 ? -13.152 -19.553 -2.499 1.00 13.84 353 GLN A N 1
ATOM 1933 C CA . GLN A 1 283 ? -13.135 -20.990 -2.748 1.00 11.04 353 GLN A CA 1
ATOM 1934 C C . GLN A 1 283 ? -11.863 -21.392 -3.459 1.00 10.18 353 GLN A C 1
ATOM 1935 O O . GLN A 1 283 ? -11.139 -20.529 -3.954 1.00 10.07 353 GLN A O 1
ATOM 1941 N N . THR A 1 284 ? -11.598 -22.699 -3.513 1.00 9.94 354 THR A N 1
ATOM 1942 C CA . THR A 1 284 ? -10.443 -23.220 -4.252 1.00 20.41 354 THR A CA 1
ATOM 1943 C C . THR A 1 284 ? -10.882 -24.154 -5.377 1.00 20.98 354 THR A C 1
ATOM 1944 O O . THR A 1 284 ? -12.005 -24.655 -5.354 1.00 24.13 354 THR A O 1
ATOM 1948 N N . VAL A 1 285 ? -10.022 -24.362 -6.374 1.00 12.16 355 VAL A N 1
ATOM 1949 C CA . VAL A 1 285 ? -10.397 -25.238 -7.479 1.00 15.89 355 VAL A CA 1
ATOM 1950 C C . VAL A 1 285 ? -9.246 -26.054 -8.041 1.00 18.76 355 VAL A C 1
ATOM 1951 O O . VAL A 1 285 ? -8.103 -25.629 -8.011 1.00 20.41 355 VAL A O 1
ATOM 1955 N N . SER A 1 286 ? -9.575 -27.231 -8.557 1.00 17.00 356 SER A N 1
ATOM 1956 C CA . SER A 1 286 ? -8.642 -28.048 -9.295 1.00 14.23 356 SER A CA 1
ATOM 1957 C C . SER A 1 286 ? -8.800 -27.727 -10.779 1.00 22.34 356 SER A C 1
ATOM 1958 O O . SER A 1 286 ? -9.834 -27.184 -11.193 1.00 21.07 356 SER A O 1
ATOM 1961 N N . PRO A 1 287 ? -7.784 -28.063 -11.592 1.00 13.45 357 PRO A N 1
ATOM 1962 C CA . PRO A 1 287 ? -7.892 -27.830 -13.030 1.00 11.85 357 PRO A CA 1
ATOM 1963 C C . PRO A 1 287 ? -9.200 -28.365 -13.606 1.00 16.97 357 PRO A C 1
ATOM 1964 O O . PRO A 1 287 ? -9.869 -27.666 -14.356 1.00 25.43 357 PRO A O 1
ATOM 1968 N N . LEU A 1 288 ? -9.582 -29.579 -13.244 1.00 19.14 358 LEU A N 1
ATOM 1969 C CA . LEU A 1 288 ? -10.838 -30.138 -13.725 1.00 21.05 358 LEU A CA 1
ATOM 1970 C C . LEU A 1 288 ? -11.994 -29.290 -13.239 1.00 19.38 358 LEU A C 1
ATOM 1971 O O . LEU A 1 288 ? -12.798 -28.824 -14.040 1.00 18.43 358 LEU A O 1
ATOM 1976 N N . GLY A 1 289 ? -12.071 -29.103 -11.922 1.00 18.67 359 GLY A N 1
ATOM 1977 C CA . GLY A 1 289 ? -13.129 -28.316 -11.317 1.00 23.68 359 GLY A CA 1
ATOM 1978 C C . GLY A 1 289 ? -13.298 -26.996 -12.024 1.00 21.35 359 GLY A C 1
ATOM 1979 O O . GLY A 1 289 ? -14.425 -26.541 -12.272 1.00 17.99 359 GLY A O 1
ATOM 1980 N N . PHE A 1 290 ? -12.166 -26.382 -12.354 1.00 18.40 360 PHE A N 1
ATOM 1981 C CA . PHE A 1 290 ? -12.167 -25.162 -13.151 1.00 16.55 360 PHE A CA 1
ATOM 1982 C C . PHE A 1 290 ? -12.805 -25.333 -14.527 1.00 15.98 360 PHE A C 1
ATOM 1983 O O . PHE A 1 290 ? -13.666 -24.555 -14.920 1.00 12.30 360 PHE A O 1
ATOM 1991 N N . VAL A 1 291 ? -12.373 -26.352 -15.262 1.00 18.73 361 VAL A N 1
ATOM 1992 C CA . VAL A 1 291 ? -12.894 -26.594 -16.601 1.00 13.73 361 VAL A CA 1
ATOM 1993 C C . VAL A 1 291 ? -14.401 -26.850 -16.588 1.00 15.83 361 VAL A C 1
ATOM 1994 O O . VAL A 1 291 ? -15.101 -26.431 -17.494 1.00 21.71 361 VAL A O 1
ATOM 1998 N N . ARG A 1 292 ? -14.909 -27.517 -15.559 1.00 17.27 362 ARG A N 1
ATOM 1999 C CA . ARG A 1 292 ? -16.344 -27.723 -15.449 1.00 16.02 362 ARG A CA 1
ATOM 2000 C C . ARG A 1 292 ? -17.069 -26.391 -15.405 1.00 18.34 362 ARG A C 1
ATOM 2001 O O . ARG A 1 292 ? -18.098 -26.217 -16.037 1.00 26.94 362 ARG A O 1
ATOM 2009 N N . MET A 1 293 ? -16.534 -25.452 -14.641 1.00 17.04 363 MET A N 1
ATOM 2010 C CA . MET A 1 293 ? -17.119 -24.126 -14.570 1.00 17.35 363 MET A CA 1
ATOM 2011 C C . MET A 1 293 ? -17.123 -23.472 -15.932 1.00 24.62 363 MET A C 1
ATOM 2012 O O . MET A 1 293 ? -18.046 -22.734 -16.269 1.00 32.44 363 MET A O 1
ATOM 2017 N N . LEU A 1 294 ? -16.065 -23.727 -16.697 1.00 20.65 364 LEU A N 1
ATOM 2018 C CA . LEU A 1 294 ? -15.873 -23.106 -17.998 1.00 20.36 364 LEU A CA 1
ATOM 2019 C C . LEU A 1 294 ? -17.011 -23.469 -18.932 1.00 28.57 364 LEU A C 1
ATOM 2020 O O . LEU A 1 294 ? -17.440 -22.654 -19.765 1.00 36.90 364 LEU A O 1
ATOM 2025 N N . CYS A 1 295 ? -17.494 -24.700 -18.776 1.00 26.44 365 CYS A N 1
ATOM 2026 C CA . CYS A 1 295 ? -18.497 -25.278 -19.667 1.00 42.19 365 CYS A CA 1
ATOM 2027 C C . CYS A 1 295 ? -19.900 -25.171 -19.082 1.00 47.12 365 CYS A C 1
ATOM 2028 O O . CYS A 1 295 ? -20.742 -26.046 -19.292 1.00 44.25 365 CYS A O 1
ATOM 2031 N N . ARG A 1 296 ? -20.126 -24.087 -18.343 1.00 43.84 366 ARG A N 1
ATOM 2032 C CA . ARG A 1 296 ? -21.437 -23.730 -17.825 1.00 42.82 366 ARG A CA 1
ATOM 2033 C C . ARG A 1 296 ? -21.862 -24.660 -16.697 1.00 57.22 366 ARG A C 1
ATOM 2034 O O . ARG A 1 296 ? -23.053 -24.914 -16.497 1.00 76.65 366 ARG A O 1
ATOM 2043 N N . PRO B 1 39 ? -7.215 -6.233 -53.152 1.00 90.00 109 PRO B N 1
ATOM 2044 C CA . PRO B 1 39 ? -7.498 -4.878 -52.648 1.00 79.37 109 PRO B CA 1
ATOM 2045 C C . PRO B 1 39 ? -6.228 -4.186 -52.147 1.00 78.53 109 PRO B C 1
ATOM 2046 O O . PRO B 1 39 ? -5.398 -4.874 -51.549 1.00 69.97 109 PRO B O 1
ATOM 2050 N N . GLU B 1 40 ? -6.067 -2.879 -52.363 1.00 69.15 110 GLU B N 1
ATOM 2051 C CA . GLU B 1 40 ? -4.837 -2.208 -51.905 1.00 90.67 110 GLU B CA 1
ATOM 2052 C C . GLU B 1 40 ? -4.908 -1.518 -50.515 1.00 86.53 110 GLU B C 1
ATOM 2053 O O . GLU B 1 40 ? -4.593 -2.156 -49.504 1.00 80.05 110 GLU B O 1
ATOM 2059 N N . PRO B 1 41 ? -5.315 -0.229 -50.448 1.00 91.40 111 PRO B N 1
ATOM 2060 C CA . PRO B 1 41 ? -5.372 0.376 -49.111 1.00 72.45 111 PRO B CA 1
ATOM 2061 C C . PRO B 1 41 ? -6.416 -0.284 -48.222 1.00 63.58 111 PRO B C 1
ATOM 2062 O O . PRO B 1 41 ? -6.290 -0.199 -47.009 1.00 62.84 111 PRO B O 1
ATOM 2066 N N . LEU B 1 42 ? -7.425 -0.918 -48.815 1.00 64.03 112 LEU B N 1
ATOM 2067 C CA . LEU B 1 42 ? -8.455 -1.603 -48.042 1.00 60.06 112 LEU B CA 1
ATOM 2068 C C . LEU B 1 42 ? -7.875 -2.740 -47.219 1.00 57.33 112 LEU B C 1
ATOM 2069 O O . LEU B 1 42 ? -8.493 -3.208 -46.257 1.00 56.38 112 LEU B O 1
ATOM 2074 N N . ARG B 1 43 ? -6.682 -3.180 -47.596 1.00 60.75 113 ARG B N 1
ATOM 2075 C CA . ARG B 1 43 ? -5.989 -4.192 -46.820 1.00 72.28 113 ARG B CA 1
ATOM 2076 C C . ARG B 1 43 ? -5.461 -3.531 -45.554 1.00 62.98 113 ARG B C 1
ATOM 2077 O O . ARG B 1 43 ? -5.422 -4.144 -44.489 1.00 71.13 113 ARG B O 1
ATOM 2085 N N . LYS B 1 44 ? -5.074 -2.265 -45.681 1.00 57.75 114 LYS B N 1
ATOM 2086 C CA . LYS B 1 44 ? -4.627 -1.465 -44.542 1.00 70.55 114 LYS B CA 1
ATOM 2087 C C . LYS B 1 44 ? -5.767 -1.161 -43.574 1.00 59.24 114 LYS B C 1
ATOM 2088 O O . LYS B 1 44 ? -5.655 -1.396 -42.374 1.00 59.54 114 LYS B O 1
ATOM 2094 N N . ALA B 1 45 ? -6.854 -0.613 -44.105 1.00 46.69 115 ALA B N 1
ATOM 2095 C CA . ALA B 1 45 ? -8.051 -0.387 -43.317 1.00 39.25 115 ALA B CA 1
ATOM 2096 C C . ALA B 1 45 ? -8.446 -1.658 -42.575 1.00 52.91 115 ALA B C 1
ATOM 2097 O O . ALA B 1 45 ? -8.793 -1.612 -41.395 1.00 56.48 115 ALA B O 1
ATOM 2099 N N . GLU B 1 46 ? -8.395 -2.793 -43.267 1.00 51.31 116 GLU B N 1
ATOM 2100 C CA . GLU B 1 46 ? -8.708 -4.072 -42.633 1.00 60.27 116 GLU B CA 1
ATOM 2101 C C . GLU B 1 46 ? -7.781 -4.323 -41.432 1.00 63.27 116 GLU B C 1
ATOM 2102 O O . GLU B 1 46 ? -8.172 -4.932 -40.424 1.00 49.07 116 GLU B O 1
ATOM 2108 N N . LYS B 1 47 ? -6.553 -3.832 -41.550 1.00 57.93 117 LYS B N 1
ATOM 2109 C CA . LYS B 1 47 ? -5.537 -4.043 -40.536 1.00 61.15 117 LYS B CA 1
ATOM 2110 C C . LYS B 1 47 ? -5.872 -3.240 -39.288 1.00 62.35 117 LYS B C 1
ATOM 2111 O O . LYS B 1 47 ? -5.907 -3.784 -38.184 1.00 66.37 117 LYS B O 1
ATOM 2117 N N . LEU B 1 48 ? -6.119 -1.946 -39.467 1.00 53.49 118 LEU B N 1
ATOM 2118 C CA . LEU B 1 48 ? -6.552 -1.085 -38.371 1.00 45.89 118 LEU B CA 1
ATOM 2119 C C . LEU B 1 48 ? -7.630 -1.762 -37.556 1.00 40.10 118 LEU B C 1
ATOM 2120 O O . LEU B 1 48 ? -7.417 -2.134 -36.408 1.00 48.26 118 LEU B O 1
ATOM 2125 N N . LEU B 1 49 ? -8.793 -1.915 -38.174 1.00 34.14 119 LEU B N 1
ATOM 2126 C CA . LEU B 1 49 ? -9.936 -2.547 -37.539 1.00 33.11 119 LEU B CA 1
ATOM 2127 C C . LEU B 1 49 ? -9.538 -3.781 -36.753 1.00 46.75 119 LEU B C 1
ATOM 2128 O O . LEU B 1 49 ? -10.157 -4.108 -35.748 1.00 56.70 119 LEU B O 1
ATOM 2133 N N . GLN B 1 50 ? -8.503 -4.467 -37.215 1.00 58.80 120 GLN B N 1
ATOM 2134 C CA . GLN B 1 50 ? -8.033 -5.660 -36.529 1.00 70.44 120 GLN B CA 1
ATOM 2135 C C . GLN B 1 50 ? -7.520 -5.310 -35.144 1.00 61.14 120 GLN B C 1
ATOM 2136 O O . GLN B 1 50 ? -7.860 -5.971 -34.155 1.00 62.78 120 GLN B O 1
ATOM 2142 N N . GLU B 1 51 ? -6.706 -4.261 -35.088 1.00 42.62 121 GLU B N 1
ATOM 2143 C CA . GLU B 1 51 ? -6.034 -3.861 -33.859 1.00 59.28 121 GLU B CA 1
ATOM 2144 C C . GLU B 1 51 ? -6.995 -3.307 -32.800 1.00 62.71 121 GLU B C 1
ATOM 2145 O O . GLU B 1 51 ? -6.831 -3.573 -31.604 1.00 61.65 121 GLU B O 1
ATOM 2151 N N . THR B 1 52 ? -7.988 -2.535 -33.236 1.00 47.75 122 THR B N 1
ATOM 2152 C CA . THR B 1 52 ? -9.056 -2.119 -32.342 1.00 40.97 122 THR B CA 1
ATOM 2153 C C . THR B 1 52 ? -9.775 -3.388 -31.949 1.00 36.01 122 THR B C 1
ATOM 2154 O O . THR B 1 52 ? -9.807 -4.341 -32.722 1.00 53.55 122 THR B O 1
ATOM 2158 N N . GLY B 1 53 ? -10.356 -3.427 -30.760 1.00 31.35 123 GLY B N 1
ATOM 2159 C CA . GLY B 1 53 ? -10.992 -4.660 -30.315 1.00 30.07 123 GLY B CA 1
ATOM 2160 C C . GLY B 1 53 ? -12.434 -4.833 -30.768 1.00 20.17 123 GLY B C 1
ATOM 2161 O O . GLY B 1 53 ? -13.226 -5.520 -30.135 1.00 23.17 123 GLY B O 1
ATOM 2162 N N . ILE B 1 54 ? -12.780 -4.200 -31.873 1.00 21.82 124 ILE B N 1
ATOM 2163 C CA . ILE B 1 54 ? -14.151 -4.198 -32.333 1.00 23.58 124 ILE B CA 1
ATOM 2164 C C . ILE B 1 54 ? -14.638 -5.620 -32.592 1.00 35.67 124 ILE B C 1
ATOM 2165 O O . ILE B 1 54 ? -13.834 -6.537 -32.757 1.00 43.48 124 ILE B O 1
ATOM 2170 N N . LYS B 1 55 ? -15.955 -5.815 -32.622 1.00 34.15 125 LYS B N 1
ATOM 2171 C CA . LYS B 1 55 ? -16.480 -7.145 -32.894 1.00 37.82 125 LYS B CA 1
ATOM 2172 C C . LYS B 1 55 ? -16.630 -7.425 -34.386 1.00 39.70 125 LYS B C 1
ATOM 2173 O O . LYS B 1 55 ? -16.890 -6.531 -35.187 1.00 29.42 125 LYS B O 1
ATOM 2179 N N . GLU B 1 56 ? -16.445 -8.693 -34.730 1.00 51.19 126 GLU B N 1
ATOM 2180 C CA . GLU B 1 56 ? -16.362 -9.143 -36.108 1.00 38.31 126 GLU B CA 1
ATOM 2181 C C . GLU B 1 56 ? -17.474 -8.577 -36.963 1.00 33.85 126 GLU B C 1
ATOM 2182 O O . GLU B 1 56 ? -17.215 -7.938 -37.977 1.00 29.99 126 GLU B O 1
ATOM 2188 N N . SER B 1 57 ? -18.713 -8.822 -36.554 1.00 32.36 127 SER B N 1
ATOM 2189 C CA . SER B 1 57 ? -19.867 -8.271 -37.256 1.00 36.06 127 SER B CA 1
ATOM 2190 C C . SER B 1 57 ? -19.578 -6.833 -37.649 1.00 40.65 127 SER B C 1
ATOM 2191 O O . SER B 1 57 ? -19.596 -6.476 -38.829 1.00 38.99 127 SER B O 1
ATOM 2194 N N . THR B 1 58 ? -19.303 -6.011 -36.644 1.00 38.72 128 THR B N 1
ATOM 2195 C CA . THR B 1 58 ? -19.054 -4.605 -36.880 1.00 36.54 128 THR B CA 1
ATOM 2196 C C . THR B 1 58 ? -17.883 -4.419 -37.823 1.00 35.43 128 THR B C 1
ATOM 2197 O O . THR B 1 58 ? -17.983 -3.680 -38.799 1.00 36.12 128 THR B O 1
ATOM 2201 N N . LYS B 1 59 ? -16.773 -5.091 -37.530 1.00 37.17 129 LYS B N 1
ATOM 2202 C CA . LYS B 1 59 ? -15.579 -4.964 -38.355 1.00 40.12 129 LYS B CA 1
ATOM 2203 C C . LYS B 1 59 ? -15.983 -5.140 -39.818 1.00 36.15 129 LYS B C 1
ATOM 2204 O O . LYS B 1 59 ? -15.754 -4.281 -40.665 1.00 35.01 129 LYS B O 1
ATOM 2210 N N . THR B 1 60 ? -16.614 -6.267 -40.098 1.00 36.76 130 THR B N 1
ATOM 2211 C CA . THR B 1 60 ? -17.059 -6.583 -41.441 1.00 35.84 130 THR B CA 1
ATOM 2212 C C . THR B 1 60 ? -17.928 -5.472 -42.019 1.00 40.56 130 THR B C 1
ATOM 2213 O O . THR B 1 60 ? -17.615 -4.913 -43.072 1.00 36.50 130 THR B O 1
ATOM 2217 N N . ASN B 1 61 ? -19.018 -5.148 -41.331 1.00 34.10 131 ASN B N 1
ATOM 2218 C CA . ASN B 1 61 ? -19.986 -4.218 -41.881 1.00 31.50 131 ASN B CA 1
ATOM 2219 C C . ASN B 1 61 ? -19.342 -2.884 -42.215 1.00 39.29 131 ASN B C 1
ATOM 2220 O O . ASN B 1 61 ? -19.863 -2.107 -43.018 1.00 33.62 131 ASN B O 1
ATOM 2225 N N . THR B 1 62 ? -18.196 -2.626 -41.595 1.00 44.25 132 THR B N 1
ATOM 2226 C CA . THR B 1 62 ? -17.496 -1.370 -41.803 1.00 33.21 132 THR B CA 1
ATOM 2227 C C . THR B 1 62 ? -16.806 -1.430 -43.130 1.00 28.00 132 THR B C 1
ATOM 2228 O O . THR B 1 62 ? -16.880 -0.489 -43.912 1.00 30.30 132 THR B O 1
ATOM 2232 N N . LEU B 1 63 ? -16.134 -2.550 -43.382 1.00 37.81 133 LEU B N 1
ATOM 2233 C CA . LEU B 1 63 ? -15.533 -2.792 -44.696 1.00 46.45 133 LEU B CA 1
ATOM 2234 C C . LEU B 1 63 ? -16.573 -2.749 -45.817 1.00 37.10 133 LEU B C 1
ATOM 2235 O O . LEU B 1 63 ? -16.332 -2.139 -46.854 1.00 27.77 133 LEU B O 1
ATOM 2240 N N . LYS B 1 64 ? -17.730 -3.373 -45.605 1.00 28.60 134 LYS B N 1
ATOM 2241 C CA . LYS B 1 64 ? -18.807 -3.256 -46.579 1.00 23.85 134 LYS B CA 1
ATOM 2242 C C . LYS B 1 64 ? -19.053 -1.791 -46.929 1.00 33.24 134 LYS B C 1
ATOM 2243 O O . LYS B 1 64 ? -18.859 -1.394 -48.075 1.00 33.49 134 LYS B O 1
ATOM 2249 N N . LYS B 1 65 ? -19.469 -0.989 -45.944 1.00 39.53 135 LYS B N 1
ATOM 2250 C CA . LYS B 1 65 ? -19.777 0.418 -46.192 1.00 32.37 135 LYS B CA 1
ATOM 2251 C C . LYS B 1 65 ? -18.587 1.077 -46.879 1.00 29.77 135 LYS B C 1
ATOM 2252 O O . LYS B 1 65 ? -18.746 1.835 -47.833 1.00 28.09 135 LYS B O 1
ATOM 2258 N N . LEU B 1 66 ? -17.389 0.763 -46.398 1.00 31.78 136 LEU B N 1
ATOM 2259 C CA . LEU B 1 66 ? -16.174 1.370 -46.916 1.00 31.27 136 LEU B CA 1
ATOM 2260 C C . LEU B 1 66 ? -16.026 1.064 -48.385 1.00 27.14 136 LEU B C 1
ATOM 2261 O O . LEU B 1 66 ? -15.972 1.954 -49.214 1.00 37.70 136 LEU B O 1
ATOM 2266 N N . LEU B 1 67 ? -15.959 -0.221 -48.683 1.00 42.56 137 LEU B N 1
ATOM 2267 C CA . LEU B 1 67 ? -15.906 -0.740 -50.049 1.00 42.55 137 LEU B CA 1
ATOM 2268 C C . LEU B 1 67 ? -16.992 -0.175 -50.971 1.00 37.39 137 LEU B C 1
ATOM 2269 O O . LEU B 1 67 ? -16.707 0.382 -52.025 1.00 29.25 137 LEU B O 1
ATOM 2274 N N . ARG B 1 68 ? -18.243 -0.362 -50.573 1.00 35.50 138 ARG B N 1
ATOM 2275 C CA . ARG B 1 68 ? -19.365 0.250 -51.265 1.00 43.39 138 ARG B CA 1
ATOM 2276 C C . ARG B 1 68 ? -19.045 1.679 -51.686 1.00 48.34 138 ARG B C 1
ATOM 2277 O O . ARG B 1 68 ? -18.945 1.956 -52.876 1.00 43.59 138 ARG B O 1
ATOM 2285 N N . PHE B 1 69 ? -18.880 2.577 -50.711 1.00 54.20 139 PHE B N 1
ATOM 2286 C CA . PHE B 1 69 ? -18.622 3.992 -51.001 1.00 62.68 139 PHE B CA 1
ATOM 2287 C C . PHE B 1 69 ? -17.513 4.198 -52.028 1.00 60.99 139 PHE B C 1
ATOM 2288 O O . PHE B 1 69 ? -17.672 4.937 -53.000 1.00 61.23 139 PHE B O 1
ATOM 2296 N N . SER B 1 70 ? -16.382 3.546 -51.805 1.00 47.49 140 SER B N 1
ATOM 2297 C CA . SER B 1 70 ? -15.191 3.836 -52.594 1.00 66.13 140 SER B CA 1
ATOM 2298 C C . SER B 1 70 ? -15.261 3.320 -54.022 1.00 72.25 140 SER B C 1
ATOM 2299 O O . SER B 1 70 ? -14.785 3.971 -54.948 1.00 72.94 140 SER B O 1
ATOM 2302 N N . VAL B 1 71 ? -15.848 2.146 -54.199 1.00 81.19 141 VAL B N 1
ATOM 2303 C CA . VAL B 1 71 ? -15.997 1.589 -55.534 1.00 68.85 141 VAL B CA 1
ATOM 2304 C C . VAL B 1 71 ? -16.816 2.531 -56.413 1.00 72.15 141 VAL B C 1
ATOM 2305 O O . VAL B 1 71 ? -16.527 2.693 -57.592 1.00 75.00 141 VAL B O 1
ATOM 2309 N N . GLU B 1 72 ? -17.825 3.170 -55.826 1.00 76.44 142 GLU B N 1
ATOM 2310 C CA . GLU B 1 72 ? -18.803 3.930 -56.604 1.00 91.80 142 GLU B CA 1
ATOM 2311 C C . GLU B 1 72 ? -18.522 5.422 -56.582 1.00 81.76 142 GLU B C 1
ATOM 2312 O O . GLU B 1 72 ? -19.289 6.213 -57.129 1.00 89.29 142 GLU B O 1
ATOM 2318 N N . ALA B 1 73 ? -17.425 5.810 -55.952 1.00 72.98 143 ALA B N 1
ATOM 2319 C CA . ALA B 1 73 ? -17.194 7.225 -55.735 1.00 90.40 143 ALA B CA 1
ATOM 2320 C C . ALA B 1 73 ? -15.716 7.569 -55.615 1.00 96.41 143 ALA B C 1
ATOM 2321 O O . ALA B 1 73 ? -15.158 7.617 -54.517 1.00 89.24 143 ALA B O 1
ATOM 2323 N N . GLY B 1 74 ? -15.090 7.804 -56.763 1.00 85.75 144 GLY B N 1
ATOM 2324 C CA . GLY B 1 74 ? -13.708 8.238 -56.816 1.00 87.29 144 GLY B CA 1
ATOM 2325 C C . GLY B 1 74 ? -12.688 7.255 -56.278 1.00 83.56 144 GLY B C 1
ATOM 2326 O O . GLY B 1 74 ? -12.988 6.076 -56.124 1.00 77.96 144 GLY B O 1
ATOM 2327 N N . GLY B 1 75 ? -11.481 7.745 -55.995 1.00 89.60 145 GLY B N 1
ATOM 2328 C CA . GLY B 1 75 ? -10.378 6.899 -55.566 1.00 81.11 145 GLY B CA 1
ATOM 2329 C C . GLY B 1 75 ? -9.764 7.263 -54.227 1.00 85.84 145 GLY B C 1
ATOM 2330 O O . GLY B 1 75 ? -9.500 8.428 -53.938 1.00 87.35 145 GLY B O 1
ATOM 2331 N N . LEU B 1 76 ? -9.523 6.246 -53.409 1.00 83.21 146 LEU B N 1
ATOM 2332 C CA . LEU B 1 76 ? -9.003 6.448 -52.063 1.00 81.01 146 LEU B CA 1
ATOM 2333 C C . LEU B 1 76 ? -7.547 5.997 -51.969 1.00 82.56 146 LEU B C 1
ATOM 2334 O O . LEU B 1 76 ? -7.192 4.906 -52.428 1.00 78.31 146 LEU B O 1
ATOM 2339 N N . THR B 1 77 ? -6.709 6.847 -51.380 1.00 80.13 147 THR B N 1
ATOM 2340 C CA . THR B 1 77 ? -5.289 6.548 -51.222 1.00 82.05 147 THR B CA 1
ATOM 2341 C C . THR B 1 77 ? -5.008 5.705 -49.986 1.00 70.99 147 THR B C 1
ATOM 2342 O O . THR B 1 77 ? -5.890 5.477 -49.166 1.00 65.84 147 THR B O 1
ATOM 2346 N N . GLU B 1 78 ? -3.764 5.247 -49.868 1.00 88.68 148 GLU B N 1
ATOM 2347 C CA . GLU B 1 78 ? -3.272 4.634 -48.641 1.00 83.47 148 GLU B CA 1
ATOM 2348 C C . GLU B 1 78 ? -3.240 5.703 -47.567 1.00 76.75 148 GLU B C 1
ATOM 2349 O O . GLU B 1 78 ? -3.263 5.414 -46.371 1.00 66.22 148 GLU B O 1
ATOM 2355 N N . GLU B 1 79 ? -3.182 6.949 -48.010 1.00 74.40 149 GLU B N 1
ATOM 2356 C CA . GLU B 1 79 ? -3.137 8.065 -47.088 1.00 77.86 149 GLU B CA 1
ATOM 2357 C C . GLU B 1 79 ? -4.521 8.353 -46.500 1.00 78.92 149 GLU B C 1
ATOM 2358 O O . GLU B 1 79 ? -4.691 8.360 -45.282 1.00 76.59 149 GLU B O 1
ATOM 2364 N N . ASN B 1 80 ? -5.512 8.552 -47.365 1.00 69.68 150 ASN B N 1
ATOM 2365 C CA . ASN B 1 80 ? -6.803 9.085 -46.931 1.00 70.46 150 ASN B CA 1
ATOM 2366 C C . ASN B 1 80 ? -7.845 8.053 -46.492 1.00 70.10 150 ASN B C 1
ATOM 2367 O O . ASN B 1 80 ? -8.998 8.419 -46.225 1.00 53.85 150 ASN B O 1
ATOM 2372 N N . VAL B 1 81 ? -7.461 6.777 -46.433 1.00 62.70 151 VAL B N 1
ATOM 2373 C CA . VAL B 1 81 ? -8.382 5.731 -45.987 1.00 52.83 151 VAL B CA 1
ATOM 2374 C C . VAL B 1 81 ? -8.881 6.051 -44.593 1.00 58.99 151 VAL B C 1
ATOM 2375 O O . VAL B 1 81 ? -10.075 6.288 -44.375 1.00 46.82 151 VAL B O 1
ATOM 2379 N N . VAL B 1 82 ? -7.931 6.032 -43.657 1.00 53.17 152 VAL B N 1
ATOM 2380 C CA . VAL B 1 82 ? -8.188 6.231 -42.243 1.00 49.53 152 VAL B CA 1
ATOM 2381 C C . VAL B 1 82 ? -9.273 7.264 -41.999 1.00 41.68 152 VAL B C 1
ATOM 2382 O O . VAL B 1 82 ? -10.231 7.009 -41.274 1.00 44.53 152 VAL B O 1
ATOM 2386 N N . GLY B 1 83 ? -9.120 8.432 -42.603 1.00 38.93 153 GLY B N 1
ATOM 2387 C CA . GLY B 1 83 ? -10.128 9.466 -42.482 1.00 50.02 153 GLY B CA 1
ATOM 2388 C C . GLY B 1 83 ? -11.524 8.922 -42.716 1.00 36.31 153 GLY B C 1
ATOM 2389 O O . GLY B 1 83 ? -12.389 9.032 -41.849 1.00 41.02 153 GLY B O 1
ATOM 2390 N N . LYS B 1 84 ? -11.737 8.326 -43.885 1.00 38.23 154 LYS B N 1
ATOM 2391 C CA . LYS B 1 84 ? -13.045 7.803 -44.263 1.00 44.10 154 LYS B CA 1
ATOM 2392 C C . LYS B 1 84 ? -13.498 6.698 -43.318 1.00 37.53 154 LYS B C 1
ATOM 2393 O O . LYS B 1 84 ? -14.669 6.618 -42.926 1.00 28.74 154 LYS B O 1
ATOM 2399 N N . LEU B 1 85 ? -12.553 5.836 -42.968 1.00 33.54 155 LEU B N 1
ATOM 2400 C CA . LEU B 1 85 ? -12.791 4.765 -42.015 1.00 34.91 155 LEU B CA 1
ATOM 2401 C C . LEU B 1 85 ? -13.381 5.306 -40.716 1.00 33.04 155 LEU B C 1
ATOM 2402 O O . LEU B 1 85 ? -14.427 4.856 -40.246 1.00 18.97 155 LEU B O 1
ATOM 2407 N N . GLN B 1 86 ? -12.695 6.289 -40.147 1.00 36.25 156 GLN B N 1
ATOM 2408 C CA . GLN B 1 86 ? -13.112 6.888 -38.894 1.00 24.45 156 GLN B CA 1
ATOM 2409 C C . GLN B 1 86 ? -14.514 7.483 -39.001 1.00 26.56 156 GLN B C 1
ATOM 2410 O O . GLN B 1 86 ? -15.362 7.257 -38.133 1.00 35.80 156 GLN B O 1
ATOM 2416 N N . GLU B 1 87 ? -14.773 8.215 -40.078 1.00 28.04 157 GLU B N 1
ATOM 2417 C CA . GLU B 1 87 ? -16.104 8.775 -40.294 1.00 35.53 157 GLU B CA 1
ATOM 2418 C C . GLU B 1 87 ? -17.186 7.696 -40.217 1.00 33.12 157 GLU B C 1
ATOM 2419 O O . GLU B 1 87 ? -18.257 7.893 -39.636 1.00 20.08 157 GLU B O 1
ATOM 2425 N N . ILE B 1 88 ? -16.897 6.552 -40.821 1.00 30.64 158 ILE B N 1
ATOM 2426 C CA . ILE B 1 88 ? -17.879 5.494 -40.907 1.00 25.60 158 ILE B CA 1
ATOM 2427 C C . ILE B 1 88 ? -18.179 4.921 -39.525 1.00 27.84 158 ILE B C 1
ATOM 2428 O O . ILE B 1 88 ? -19.342 4.664 -39.188 1.00 24.42 158 ILE B O 1
ATOM 2433 N N . LEU B 1 89 ? -17.126 4.733 -38.732 1.00 26.47 159 LEU B N 1
ATOM 2434 C CA . LEU B 1 89 ? -17.257 4.195 -37.382 1.00 27.41 159 LEU B CA 1
ATOM 2435 C C . LEU B 1 89 ? -18.004 5.180 -36.513 1.00 27.71 159 LEU B C 1
ATOM 2436 O O . LEU B 1 89 ? -18.942 4.835 -35.785 1.00 27.61 159 LEU B O 1
ATOM 2441 N N . CYS B 1 90 ? -17.569 6.423 -36.595 1.00 23.19 160 CYS B N 1
ATOM 2442 C CA . CYS B 1 90 ? -18.205 7.494 -35.852 1.00 31.68 160 CYS B CA 1
ATOM 2443 C C . CYS B 1 90 ? -19.735 7.576 -36.120 1.00 29.67 160 CYS B C 1
ATOM 2444 O O . CYS B 1 90 ? -20.524 7.904 -35.223 1.00 23.08 160 CYS B O 1
ATOM 2447 N N . ASP B 1 91 ? -20.155 7.248 -37.339 1.00 23.16 161 ASP B N 1
ATOM 2448 C CA . ASP B 1 91 ? -21.557 7.388 -37.696 1.00 23.01 161 ASP B CA 1
ATOM 2449 C C . ASP B 1 91 ? -22.404 6.344 -37.026 1.00 23.86 161 ASP B C 1
ATOM 2450 O O . ASP B 1 91 ? -23.630 6.391 -37.116 1.00 25.91 161 ASP B O 1
ATOM 2455 N N . MET B 1 92 ? -21.744 5.397 -36.366 1.00 24.05 162 MET B N 1
ATOM 2456 C CA . MET B 1 92 ? -22.438 4.302 -35.691 1.00 19.42 162 MET B CA 1
ATOM 2457 C C . MET B 1 92 ? -22.639 4.642 -34.223 1.00 31.62 162 MET B C 1
ATOM 2458 O O . MET B 1 92 ? -23.412 3.985 -33.523 1.00 30.38 162 MET B O 1
ATOM 2463 N N . LEU B 1 93 ? -21.935 5.674 -33.764 1.00 27.33 163 LEU B N 1
ATOM 2464 C CA . LEU B 1 93 ? -22.064 6.132 -32.389 1.00 20.75 163 LEU B CA 1
ATOM 2465 C C . LEU B 1 93 ? -23.165 7.175 -32.315 1.00 23.98 163 LEU B C 1
ATOM 2466 O O . LEU B 1 93 ? -23.487 7.799 -33.322 1.00 31.42 163 LEU B O 1
ATOM 2471 N N . PRO B 1 94 ? -23.750 7.365 -31.122 1.00 25.76 164 PRO B N 1
ATOM 2472 C CA . PRO B 1 94 ? -24.810 8.367 -30.967 1.00 18.24 164 PRO B CA 1
ATOM 2473 C C . PRO B 1 94 ? -24.335 9.730 -31.419 1.00 16.28 164 PRO B C 1
ATOM 2474 O O . PRO B 1 94 ? -23.147 10.015 -31.330 1.00 20.87 164 PRO B O 1
ATOM 2478 N N . SER B 1 95 ? -25.247 10.561 -31.906 1.00 22.60 165 SER B N 1
ATOM 2479 C CA . SER B 1 95 ? -24.890 11.910 -32.342 1.00 27.34 165 SER B CA 1
ATOM 2480 C C . SER B 1 95 ? -24.169 12.679 -31.238 1.00 26.44 165 SER B C 1
ATOM 2481 O O . SER B 1 95 ? -24.408 12.454 -30.046 1.00 23.95 165 SER B O 1
ATOM 2484 N N . ALA B 1 96 ? -23.296 13.597 -31.639 1.00 21.25 166 ALA B N 1
ATOM 2485 C CA . ALA B 1 96 ? -22.454 14.305 -30.681 1.00 20.03 166 ALA B CA 1
ATOM 2486 C C . ALA B 1 96 ? -23.219 15.093 -29.618 1.00 19.95 166 ALA B C 1
ATOM 2487 O O . ALA B 1 96 ? -22.732 15.265 -28.515 1.00 21.44 166 ALA B O 1
ATOM 2489 N N . ASP B 1 97 ? -24.405 15.588 -29.942 1.00 26.63 167 ASP B N 1
ATOM 2490 C CA . ASP B 1 97 ? -25.146 16.374 -28.966 1.00 28.17 167 ASP B CA 1
ATOM 2491 C C . ASP B 1 97 ? -25.501 15.504 -27.774 1.00 28.67 167 ASP B C 1
ATOM 2492 O O . ASP B 1 97 ? -25.988 15.999 -26.758 1.00 28.69 167 ASP B O 1
ATOM 2497 N N . LYS B 1 98 ? -25.251 14.202 -27.906 1.00 31.06 168 LYS B N 1
ATOM 2498 C CA . LYS B 1 98 ? -25.569 13.246 -26.846 1.00 23.27 168 LYS B CA 1
ATOM 2499 C C . LYS B 1 98 ? -24.304 12.792 -26.131 1.00 20.61 168 LYS B C 1
ATOM 2500 O O . LYS B 1 98 ? -24.334 11.876 -25.325 1.00 23.79 168 LYS B O 1
ATOM 2506 N N . TRP B 1 99 ? -23.190 13.445 -26.441 1.00 20.60 169 TRP B N 1
ATOM 2507 C CA . TRP B 1 99 ? -21.944 13.261 -25.703 1.00 21.47 169 TRP B CA 1
ATOM 2508 C C . TRP B 1 99 ? -21.604 14.548 -24.981 1.00 26.53 169 TRP B C 1
ATOM 2509 O O . TRP B 1 99 ? -22.137 15.615 -25.291 1.00 31.30 169 TRP B O 1
ATOM 2520 N N . GLN B 1 100 ? -20.703 14.451 -24.018 1.00 24.32 170 GLN B N 1
ATOM 2521 C CA . GLN B 1 100 ? -20.199 15.645 -23.367 1.00 27.59 170 GLN B CA 1
ATOM 2522 C C . GLN B 1 100 ? -21.318 16.564 -22.874 1.00 34.88 170 GLN B C 1
ATOM 2523 O O . GLN B 1 100 ? -21.187 17.788 -22.913 1.00 38.42 170 GLN B O 1
ATOM 2529 N N . GLU B 1 101 ? -22.430 15.980 -22.435 1.00 41.32 171 GLU B N 1
ATOM 2530 C CA . GLU B 1 101 ? -23.426 16.735 -21.680 1.00 26.77 171 GLU B CA 1
ATOM 2531 C C . GLU B 1 101 ? -22.744 17.237 -20.423 1.00 31.59 171 GLU B C 1
ATOM 2532 O O . GLU B 1 101 ? -22.145 16.455 -19.667 1.00 32.89 171 GLU B O 1
ATOM 2538 N N . PRO B 1 102 ? -22.819 18.547 -20.194 1.00 37.62 172 PRO B N 1
ATOM 2539 C CA . PRO B 1 102 ? -22.199 19.164 -19.021 1.00 27.14 172 PRO B CA 1
ATOM 2540 C C . PRO B 1 102 ? -23.036 18.935 -17.784 1.00 28.47 172 PRO B C 1
ATOM 2541 O O . PRO B 1 102 ? -24.222 18.632 -17.874 1.00 29.51 172 PRO B O 1
ATOM 2545 N N . ILE B 1 103 ? -22.420 19.113 -16.629 1.00 24.80 173 ILE B N 1
ATOM 2546 C CA . ILE B 1 103 ? -23.142 19.052 -15.375 1.00 25.78 173 ILE B CA 1
ATOM 2547 C C . ILE B 1 103 ? -24.009 20.295 -15.144 1.00 26.50 173 ILE B C 1
ATOM 2548 O O . ILE B 1 103 ? -23.490 21.398 -15.061 1.00 19.46 173 ILE B O 1
ATOM 2553 N N . HIS B 1 104 ? -25.327 20.100 -15.068 1.00 21.09 174 HIS B N 1
ATOM 2554 C CA . HIS B 1 104 ? -26.275 21.180 -14.802 1.00 26.25 174 HIS B CA 1
ATOM 2555 C C . HIS B 1 104 ? -27.205 20.846 -13.641 1.00 31.79 174 HIS B C 1
ATOM 2556 O O . HIS B 1 104 ? -27.514 21.712 -12.821 1.00 35.31 174 HIS B O 1
ATOM 2563 N N . SER B 1 105 ? -27.663 19.598 -13.568 1.00 22.57 175 SER B N 1
ATOM 2564 C CA . SER B 1 105 ? -28.673 19.240 -12.576 1.00 18.66 175 SER B CA 1
ATOM 2565 C C . SER B 1 105 ? -28.142 19.381 -11.168 1.00 18.04 175 SER B C 1
ATOM 2566 O O . SER B 1 105 ? -26.928 19.405 -10.954 1.00 23.81 175 SER B O 1
ATOM 2569 N N . LYS B 1 106 ? -29.037 19.489 -10.198 1.00 18.80 176 LYS B N 1
ATOM 2570 C CA . LYS B 1 106 ? -28.575 19.690 -8.832 1.00 23.40 176 LYS B CA 1
ATOM 2571 C C . LYS B 1 106 ? -27.886 18.427 -8.357 1.00 20.74 176 LYS B C 1
ATOM 2572 O O . LYS B 1 106 ? -26.767 18.473 -7.859 1.00 15.56 176 LYS B O 1
ATOM 2578 N N . TYR B 1 107 ? -28.552 17.295 -8.543 1.00 17.56 177 TYR B N 1
ATOM 2579 C CA . TYR B 1 107 ? -28.040 16.033 -8.038 1.00 16.03 177 TYR B CA 1
ATOM 2580 C C . TYR B 1 107 ? -27.257 15.302 -9.098 1.00 14.43 177 TYR B C 1
ATOM 2581 O O . TYR B 1 107 ? -27.707 15.169 -10.222 1.00 23.01 177 TYR B O 1
ATOM 2590 N N . ILE B 1 108 ? -26.059 14.864 -8.741 1.00 11.65 178 ILE B N 1
ATOM 2591 C CA . ILE B 1 108 ? -25.210 14.118 -9.657 1.00 12.06 178 ILE B CA 1
ATOM 2592 C C . ILE B 1 108 ? -24.935 12.735 -9.078 1.00 15.62 178 ILE B C 1
ATOM 2593 O O . ILE B 1 108 ? -24.254 12.613 -8.061 1.00 17.62 178 ILE B O 1
ATOM 2598 N N . VAL B 1 109 ? -25.465 11.702 -9.734 1.00 13.20 179 VAL B N 1
ATOM 2599 C CA . VAL B 1 109 ? -25.377 10.328 -9.241 1.00 11.19 179 VAL B CA 1
ATOM 2600 C C . VAL B 1 109 ? -24.530 9.428 -10.117 1.00 10.86 179 VAL B C 1
ATOM 2601 O O . VAL B 1 109 ? -24.767 9.324 -11.308 1.00 13.52 179 VAL B O 1
ATOM 2605 N N . LEU B 1 110 ? -23.553 8.755 -9.531 1.00 9.20 180 LEU B N 1
ATOM 2606 C CA . LEU B 1 110 ? -22.871 7.700 -10.259 1.00 10.01 180 LEU B CA 1
ATOM 2607 C C . LEU B 1 110 ? -23.212 6.345 -9.655 1.00 14.71 180 LEU B C 1
ATOM 2608 O O . LEU B 1 110 ? -23.163 6.169 -8.442 1.00 17.05 180 LEU B O 1
ATOM 2613 N N . PHE B 1 111 ? -23.544 5.384 -10.504 1.00 9.37 181 PHE B N 1
ATOM 2614 C CA . PHE B 1 111 ? -23.675 4.014 -10.067 1.00 9.94 181 PHE B CA 1
ATOM 2615 C C . PHE B 1 111 ? -22.980 3.153 -11.107 1.00 14.61 181 PHE B C 1
ATOM 2616 O O . PHE B 1 111 ? -22.840 3.563 -12.255 1.00 12.10 181 PHE B O 1
ATOM 2624 N N . GLY B 1 112 ? -22.535 1.966 -10.708 1.00 14.48 182 GLY B N 1
ATOM 2625 C CA . GLY B 1 112 ? -21.848 1.082 -11.626 1.00 12.63 182 GLY B CA 1
ATOM 2626 C C . GLY B 1 112 ? -21.257 -0.140 -10.961 1.00 15.66 182 GLY B C 1
ATOM 2627 O O . GLY B 1 112 ? -21.628 -0.494 -9.849 1.00 16.63 182 GLY B O 1
ATOM 2628 N N . SER B 1 113 ? -20.326 -0.783 -11.654 1.00 16.57 183 SER B N 1
ATOM 2629 C CA . SER B 1 113 ? -19.775 -2.051 -11.205 1.00 18.96 183 SER B CA 1
ATOM 2630 C C . SER B 1 113 ? -18.833 -1.850 -10.037 1.00 17.45 183 SER B C 1
ATOM 2631 O O . SER B 1 113 ? -18.315 -0.758 -9.812 1.00 15.45 183 SER B O 1
ATOM 2634 N N . THR B 1 114 ? -18.598 -2.928 -9.307 1.00 23.21 184 THR B N 1
ATOM 2635 C CA . THR B 1 114 ? -17.707 -2.910 -8.155 1.00 24.35 184 THR B CA 1
ATOM 2636 C C . THR B 1 114 ? -16.267 -2.589 -8.564 1.00 20.33 184 THR B C 1
ATOM 2637 O O . THR B 1 114 ? -15.722 -3.217 -9.456 1.00 29.50 184 THR B O 1
ATOM 2641 N N . GLY B 1 115 ? -15.646 -1.616 -7.921 1.00 13.98 185 GLY B N 1
ATOM 2642 C CA . GLY B 1 115 ? -14.243 -1.364 -8.162 1.00 11.28 185 GLY B CA 1
ATOM 2643 C C . GLY B 1 115 ? -13.956 -0.535 -9.392 1.00 11.73 185 GLY B C 1
ATOM 2644 O O . GLY B 1 115 ? -12.805 -0.232 -9.680 1.00 14.03 185 GLY B O 1
ATOM 2645 N N . ALA B 1 116 ? -15.001 -0.157 -10.116 1.00 14.38 186 ALA B N 1
ATOM 2646 C CA . ALA B 1 116 ? -14.847 0.550 -11.393 1.00 12.37 186 ALA B CA 1
ATOM 2647 C C . ALA B 1 116 ? -14.257 1.945 -11.286 1.00 10.05 186 ALA B C 1
ATOM 2648 O O . ALA B 1 116 ? -13.732 2.461 -12.250 1.00 10.03 186 ALA B O 1
ATOM 2650 N N . GLY B 1 117 ? -14.370 2.565 -10.122 1.00 10.39 187 GLY B N 1
ATOM 2651 C CA . GLY B 1 117 ? -13.783 3.872 -9.906 1.00 7.97 187 GLY B CA 1
ATOM 2652 C C . GLY B 1 117 ? -14.821 4.942 -9.638 1.00 10.29 187 GLY B C 1
ATOM 2653 O O . GLY B 1 117 ? -14.549 6.127 -9.800 1.00 10.99 187 GLY B O 1
ATOM 2654 N N . LYS B 1 118 ? -16.013 4.535 -9.218 1.00 7.74 188 LYS B N 1
ATOM 2655 C CA . LYS B 1 118 ? -17.076 5.496 -8.996 1.00 9.39 188 LYS B CA 1
ATOM 2656 C C . LYS B 1 118 ? -16.697 6.576 -7.976 1.00 11.40 188 LYS B C 1
ATOM 2657 O O . LYS B 1 118 ? -16.650 7.770 -8.287 1.00 12.92 188 LYS B O 1
ATOM 2663 N N . THR B 1 119 ? -16.427 6.161 -6.755 1.00 9.52 189 THR B N 1
ATOM 2664 C CA . THR B 1 119 ? -16.032 7.106 -5.716 1.00 17.18 189 THR B CA 1
ATOM 2665 C C . THR B 1 119 ? -14.926 8.059 -6.176 1.00 14.27 189 THR B C 1
ATOM 2666 O O . THR B 1 119 ? -15.047 9.276 -6.020 1.00 8.31 189 THR B O 1
ATOM 2670 N N . THR B 1 120 ? -13.853 7.504 -6.740 1.00 8.96 190 THR B N 1
ATOM 2671 C CA . THR B 1 120 ? -12.733 8.320 -7.183 1.00 9.12 190 THR B CA 1
ATOM 2672 C C . THR B 1 120 ? -13.151 9.337 -8.219 1.00 11.80 190 THR B C 1
ATOM 2673 O O . THR B 1 120 ? -12.685 10.477 -8.223 1.00 13.16 190 THR B O 1
ATOM 2677 N N . THR B 1 121 ? -14.032 8.911 -9.107 1.00 10.32 191 THR B N 1
ATOM 2678 C CA . THR B 1 121 ? -14.522 9.788 -10.148 1.00 9.45 191 THR B CA 1
ATOM 2679 C C . THR B 1 121 ? -15.421 10.878 -9.570 1.00 13.19 191 THR B C 1
ATOM 2680 O O . THR B 1 121 ? -15.314 12.048 -9.945 1.00 11.21 191 THR B O 1
ATOM 2684 N N . LEU B 1 122 ? -16.289 10.507 -8.640 1.00 9.01 192 LEU B N 1
ATOM 2685 C CA . LEU B 1 122 ? -17.137 11.493 -8.003 1.00 7.18 192 LEU B CA 1
ATOM 2686 C C . LEU B 1 122 ? -16.289 12.618 -7.402 1.00 9.53 192 LEU B C 1
ATOM 2687 O O . LEU B 1 122 ? -16.597 13.801 -7.571 1.00 7.50 192 LEU B O 1
ATOM 2692 N N . ALA B 1 123 ? -15.220 12.248 -6.698 1.00 11.90 193 ALA B N 1
ATOM 2693 C CA . ALA B 1 123 ? -14.334 13.235 -6.090 1.00 9.80 193 ALA B CA 1
ATOM 2694 C C . ALA B 1 123 ? -13.849 14.211 -7.152 1.00 9.53 193 ALA B C 1
ATOM 2695 O O . ALA B 1 123 ? -13.998 15.425 -7.003 1.00 8.19 193 ALA B O 1
ATOM 2697 N N . LYS B 1 124 ? -13.286 13.675 -8.229 1.00 7.46 194 LYS B N 1
ATOM 2698 C CA . LYS B 1 124 ? -12.798 14.503 -9.318 1.00 8.77 194 LYS B CA 1
ATOM 2699 C C . LYS B 1 124 ? -13.864 15.462 -9.824 1.00 9.07 194 LYS B C 1
ATOM 2700 O O . LYS B 1 124 ? -13.624 16.663 -9.924 1.00 7.71 194 LYS B O 1
ATOM 2706 N N . LEU B 1 125 ? -15.034 14.923 -10.144 1.00 6.09 195 LEU B N 1
ATOM 2707 C CA . LEU B 1 125 ? -16.145 15.721 -10.619 1.00 5.23 195 LEU B CA 1
ATOM 2708 C C . LEU B 1 125 ? -16.474 16.858 -9.672 1.00 7.51 195 LEU B C 1
ATOM 2709 O O . LEU B 1 125 ? -16.668 17.999 -10.103 1.00 8.81 195 LEU B O 1
ATOM 2714 N N . ALA B 1 126 ? -16.553 16.541 -8.382 1.00 9.42 196 ALA B N 1
ATOM 2715 C CA . ALA B 1 126 ? -16.883 17.537 -7.355 1.00 10.79 196 ALA B CA 1
ATOM 2716 C C . ALA B 1 126 ? -15.806 18.609 -7.278 1.00 11.66 196 ALA B C 1
ATOM 2717 O O . ALA B 1 126 ? -16.106 19.801 -7.312 1.00 10.92 196 ALA B O 1
ATOM 2719 N N . ALA B 1 127 ? -14.554 18.171 -7.183 1.00 8.43 197 ALA B N 1
ATOM 2720 C CA . ALA B 1 127 ? -13.422 19.076 -7.208 1.00 9.59 197 ALA B CA 1
ATOM 2721 C C . ALA B 1 127 ? -13.521 20.093 -8.349 1.00 13.26 197 ALA B C 1
ATOM 2722 O O . ALA B 1 127 ? -13.167 21.273 -8.199 1.00 18.83 197 ALA B O 1
ATOM 2724 N N . ILE B 1 128 ? -13.991 19.642 -9.500 1.00 10.05 198 ILE B N 1
ATOM 2725 C CA . ILE B 1 128 ? -14.094 20.540 -10.639 1.00 12.40 198 ILE B CA 1
ATOM 2726 C C . ILE B 1 128 ? -15.189 21.543 -10.346 1.00 13.71 198 ILE B C 1
ATOM 2727 O O . ILE B 1 128 ? -15.027 22.746 -10.549 1.00 15.83 198 ILE B O 1
ATOM 2732 N N . SER B 1 129 ? -16.309 21.047 -9.851 1.00 11.35 199 SER B N 1
ATOM 2733 C CA . SER B 1 129 ? -17.443 21.915 -9.630 1.00 13.20 199 SER B CA 1
ATOM 2734 C C . SER B 1 129 ? -17.072 23.035 -8.667 1.00 17.61 199 SER B C 1
ATOM 2735 O O . SER B 1 129 ? -17.298 24.207 -8.960 1.00 22.77 199 SER B O 1
ATOM 2738 N N . MET B 1 130 ? -16.488 22.686 -7.524 1.00 16.41 200 MET B N 1
ATOM 2739 C CA . MET B 1 130 ? -16.098 23.705 -6.560 1.00 15.98 200 MET B CA 1
ATOM 2740 C C . MET B 1 130 ? -14.987 24.602 -7.076 1.00 17.56 200 MET B C 1
ATOM 2741 O O . MET B 1 130 ? -15.188 25.796 -7.284 1.00 19.76 200 MET B O 1
ATOM 2746 N N . LEU B 1 131 ? -13.812 24.028 -7.282 1.00 12.71 201 LEU B N 1
ATOM 2747 C CA . LEU B 1 131 ? -12.639 24.830 -7.615 1.00 14.65 201 LEU B CA 1
ATOM 2748 C C . LEU B 1 131 ? -12.677 25.562 -8.960 1.00 16.60 201 LEU B C 1
ATOM 2749 O O . LEU B 1 131 ? -12.471 26.773 -9.010 1.00 22.35 201 LEU B O 1
ATOM 2754 N N . GLU B 1 132 ? -12.932 24.842 -10.048 1.00 21.86 202 GLU B N 1
ATOM 2755 C CA . GLU B 1 132 ? -12.990 25.482 -11.359 1.00 25.60 202 GLU B CA 1
ATOM 2756 C C . GLU B 1 132 ? -14.275 26.279 -11.618 1.00 18.46 202 GLU B C 1
ATOM 2757 O O . GLU B 1 132 ? -14.220 27.376 -12.174 1.00 27.25 202 GLU B O 1
ATOM 2763 N N . LYS B 1 133 ? -15.426 25.743 -11.225 1.00 14.04 203 LYS B N 1
ATOM 2764 C CA . LYS B 1 133 ? -16.685 26.415 -11.533 1.00 22.64 203 LYS B CA 1
ATOM 2765 C C . LYS B 1 133 ? -17.324 27.132 -10.334 1.00 25.31 203 LYS B C 1
ATOM 2766 O O . LYS B 1 133 ? -18.394 27.740 -10.446 1.00 19.44 203 LYS B O 1
ATOM 2772 N N . HIS B 1 134 ? -16.654 27.072 -9.190 1.00 25.05 204 HIS B N 1
ATOM 2773 C CA . HIS B 1 134 ? -17.003 27.928 -8.048 1.00 28.21 204 HIS B CA 1
ATOM 2774 C C . HIS B 1 134 ? -18.412 27.709 -7.518 1.00 23.94 204 HIS B C 1
ATOM 2775 O O . HIS B 1 134 ? -19.165 28.650 -7.361 1.00 26.52 204 HIS B O 1
ATOM 2782 N N . LYS B 1 135 ? -18.749 26.462 -7.212 1.00 22.86 205 LYS B N 1
ATOM 2783 C CA . LYS B 1 135 ? -20.106 26.109 -6.808 1.00 18.16 205 LYS B CA 1
ATOM 2784 C C . LYS B 1 135 ? -20.191 25.559 -5.390 1.00 18.01 205 LYS B C 1
ATOM 2785 O O . LYS B 1 135 ? -19.268 24.936 -4.874 1.00 16.75 205 LYS B O 1
ATOM 2791 N N . LYS B 1 136 ? -21.337 25.785 -4.771 1.00 18.14 206 LYS B N 1
ATOM 2792 C CA . LYS B 1 136 ? -21.622 25.266 -3.450 1.00 19.40 206 LYS B CA 1
ATOM 2793 C C . LYS B 1 136 ? -21.963 23.811 -3.581 1.00 15.05 206 LYS B C 1
ATOM 2794 O O . LYS B 1 136 ? -23.021 23.480 -4.098 1.00 14.63 206 LYS B O 1
ATOM 2800 N N . ILE B 1 137 ? -21.079 22.939 -3.108 1.00 16.41 207 ILE B N 1
ATOM 2801 C CA . ILE B 1 137 ? -21.284 21.496 -3.286 1.00 20.16 207 ILE B CA 1
ATOM 2802 C C . ILE B 1 137 ? -21.462 20.743 -1.979 1.00 16.00 207 ILE B C 1
ATOM 2803 O O . ILE B 1 137 ? -21.071 21.215 -0.914 1.00 15.29 207 ILE B O 1
ATOM 2808 N N . ALA B 1 138 ? -22.057 19.559 -2.087 1.00 13.96 208 ALA B N 1
ATOM 2809 C CA . ALA B 1 138 ? -22.268 18.684 -0.941 1.00 15.98 208 ALA B CA 1
ATOM 2810 C C . ALA B 1 138 ? -22.404 17.245 -1.427 1.00 15.88 208 ALA B C 1
ATOM 2811 O O . ALA B 1 138 ? -22.662 16.997 -2.612 1.00 10.43 208 ALA B O 1
ATOM 2813 N N . PHE B 1 139 ? -22.220 16.302 -0.505 1.00 14.14 209 PHE B N 1
ATOM 2814 C CA . PHE B 1 139 ? -22.168 14.894 -0.854 1.00 11.04 209 PHE B CA 1
ATOM 2815 C C . PHE B 1 139 ? -23.239 14.102 -0.161 1.00 9.82 209 PHE B C 1
ATOM 2816 O O . PHE B 1 139 ? -23.583 14.368 0.978 1.00 14.62 209 PHE B O 1
ATOM 2824 N N . ILE B 1 140 ? -23.763 13.113 -0.861 1.00 8.96 210 ILE B N 1
ATOM 2825 C CA . ILE B 1 140 ? -24.507 12.070 -0.211 1.00 6.24 210 ILE B CA 1
ATOM 2826 C C . ILE B 1 140 ? -23.788 10.813 -0.589 1.00 9.04 210 ILE B C 1
ATOM 2827 O O . ILE B 1 140 ? -23.331 10.670 -1.726 1.00 7.96 210 ILE B O 1
ATOM 2832 N N . THR B 1 141 ? -23.645 9.910 0.370 1.00 11.14 211 THR B N 1
ATOM 2833 C CA . THR B 1 141 ? -23.270 8.548 0.026 1.00 11.64 211 THR B CA 1
ATOM 2834 C C . THR B 1 141 ? -24.300 7.524 0.487 1.00 15.41 211 THR B C 1
ATOM 2835 O O . THR B 1 141 ? -24.993 7.675 1.498 1.00 9.87 211 THR B O 1
ATOM 2839 N N . THR B 1 142 ? -24.372 6.464 -0.294 1.00 16.50 212 THR B N 1
ATOM 2840 C CA . THR B 1 142 ? -25.387 5.451 -0.150 1.00 13.55 212 THR B CA 1
ATOM 2841 C C . THR B 1 142 ? -24.676 4.114 0.074 1.00 18.57 212 THR B C 1
ATOM 2842 O O . THR B 1 142 ? -25.295 3.124 0.454 1.00 17.27 212 THR B O 1
ATOM 2846 N N . ASP B 1 143 ? -23.358 4.114 -0.133 1.00 16.99 213 ASP B N 1
ATOM 2847 C CA . ASP B 1 143 ? -22.536 2.915 -0.007 1.00 12.86 213 ASP B CA 1
ATOM 2848 C C . ASP B 1 143 ? -22.246 2.612 1.449 1.00 15.41 213 ASP B C 1
ATOM 2849 O O . ASP B 1 143 ? -21.158 2.907 1.982 1.00 14.94 213 ASP B O 1
ATOM 2854 N N . THR B 1 144 ? -23.242 2.015 2.084 1.00 16.01 214 THR B N 1
ATOM 2855 C CA . THR B 1 144 ? -23.105 1.533 3.441 1.00 18.15 214 THR B CA 1
ATOM 2856 C C . THR B 1 144 ? -22.454 0.162 3.427 1.00 28.88 214 THR B C 1
ATOM 2857 O O . THR B 1 144 ? -21.931 -0.302 4.438 1.00 34.19 214 THR B O 1
ATOM 2861 N N . TYR B 1 145 ? -22.486 -0.480 2.268 1.00 18.33 215 TYR B N 1
ATOM 2862 C CA . TYR B 1 145 ? -22.145 -1.880 2.191 1.00 14.62 215 TYR B CA 1
ATOM 2863 C C . TYR B 1 145 ? -20.661 -2.171 2.290 1.00 11.69 215 TYR B C 1
ATOM 2864 O O . TYR B 1 145 ? -20.233 -2.995 3.089 1.00 10.38 215 TYR B O 1
ATOM 2873 N N . ARG B 1 146 ? -19.866 -1.523 1.458 1.00 12.94 216 ARG B N 1
ATOM 2874 C CA . ARG B 1 146 ? -18.454 -1.878 1.409 1.00 14.43 216 ARG B CA 1
ATOM 2875 C C . ARG B 1 146 ? -17.616 -1.136 2.445 1.00 19.39 216 ARG B C 1
ATOM 2876 O O . ARG B 1 146 ? -17.791 0.068 2.715 1.00 18.06 216 ARG B O 1
ATOM 2884 N N . ILE B 1 147 ? -16.688 -1.877 3.025 1.00 17.84 217 ILE B N 1
ATOM 2885 C CA . ILE B 1 147 ? -15.967 -1.402 4.187 1.00 16.69 217 ILE B CA 1
ATOM 2886 C C . ILE B 1 147 ? -15.053 -0.229 3.875 1.00 12.53 217 ILE B C 1
ATOM 2887 O O . ILE B 1 147 ? -14.211 -0.305 2.973 1.00 10.89 217 ILE B O 1
ATOM 2892 N N . ALA B 1 148 ? -15.275 0.853 4.626 1.00 11.17 218 ALA B N 1
ATOM 2893 C CA . ALA B 1 148 ? -14.505 2.102 4.566 1.00 10.27 218 ALA B CA 1
ATOM 2894 C C . ALA B 1 148 ? -14.886 2.969 3.395 1.00 10.02 218 ALA B C 1
ATOM 2895 O O . ALA B 1 148 ? -14.208 3.953 3.118 1.00 9.15 218 ALA B O 1
ATOM 2897 N N . ALA B 1 149 ? -15.957 2.599 2.699 1.00 12.76 219 ALA B N 1
ATOM 2898 C CA . ALA B 1 149 ? -16.386 3.386 1.552 1.00 12.68 219 ALA B CA 1
ATOM 2899 C C . ALA B 1 149 ? -16.846 4.764 2.018 1.00 13.84 219 ALA B C 1
ATOM 2900 O O . ALA B 1 149 ? -16.654 5.743 1.309 1.00 11.19 219 ALA B O 1
ATOM 2902 N N . VAL B 1 150 ? -17.440 4.843 3.211 1.00 17.77 220 VAL B N 1
ATOM 2903 C CA . VAL B 1 150 ? -17.839 6.141 3.748 1.00 10.46 220 VAL B CA 1
ATOM 2904 C C . VAL B 1 150 ? -16.625 6.942 4.151 1.00 11.25 220 VAL B C 1
ATOM 2905 O O . VAL B 1 150 ? -16.536 8.111 3.810 1.00 13.59 220 VAL B O 1
ATOM 2909 N N . GLU B 1 151 ? -15.689 6.334 4.873 1.00 11.91 221 GLU B N 1
ATOM 2910 C CA . GLU B 1 151 ? -14.462 7.054 5.201 1.00 12.89 221 GLU B CA 1
ATOM 2911 C C . GLU B 1 151 ? -13.886 7.644 3.927 1.00 11.97 221 GLU B C 1
ATOM 2912 O O . GLU B 1 151 ? -13.579 8.837 3.871 1.00 19.01 221 GLU B O 1
ATOM 2918 N N . GLN B 1 152 ? -13.764 6.811 2.900 1.00 8.28 222 GLN B N 1
ATOM 2919 C CA . GLN B 1 152 ? -13.207 7.242 1.640 1.00 6.98 222 GLN B CA 1
ATOM 2920 C C . GLN B 1 152 ? -13.811 8.579 1.213 1.00 8.69 222 GLN B C 1
ATOM 2921 O O . GLN B 1 152 ? -13.101 9.562 1.077 1.00 15.42 222 GLN B O 1
ATOM 2927 N N . LEU B 1 153 ? -15.123 8.640 1.045 1.00 5.95 223 LEU B N 1
ATOM 2928 C CA . LEU B 1 153 ? -15.744 9.852 0.534 1.00 5.53 223 LEU B CA 1
ATOM 2929 C C . LEU B 1 153 ? -15.658 10.983 1.562 1.00 14.33 223 LEU B C 1
ATOM 2930 O O . LEU B 1 153 ? -15.580 12.169 1.217 1.00 15.60 223 LEU B O 1
ATOM 2935 N N . LYS B 1 154 ? -15.683 10.615 2.833 1.00 15.49 224 LYS B N 1
ATOM 2936 C CA . LYS B 1 154 ? -15.621 11.593 3.906 1.00 12.81 224 LYS B CA 1
ATOM 2937 C C . LYS B 1 154 ? -14.324 12.359 3.767 1.00 12.21 224 LYS B C 1
ATOM 2938 O O . LYS B 1 154 ? -14.300 13.585 3.869 1.00 8.39 224 LYS B O 1
ATOM 2944 N N . THR B 1 155 ? -13.237 11.642 3.504 1.00 8.62 225 THR B N 1
ATOM 2945 C CA . THR B 1 155 ? -11.946 12.311 3.513 1.00 15.40 225 THR B CA 1
ATOM 2946 C C . THR B 1 155 ? -11.812 13.264 2.342 1.00 12.54 225 THR B C 1
ATOM 2947 O O . THR B 1 155 ? -11.142 14.288 2.432 1.00 9.60 225 THR B O 1
ATOM 2951 N N . TYR B 1 156 ? -12.481 12.935 1.249 1.00 12.81 226 TYR B N 1
ATOM 2952 C CA . TYR B 1 156 ? -12.586 13.865 0.125 1.00 13.60 226 TYR B CA 1
ATOM 2953 C C . TYR B 1 156 ? -13.427 15.082 0.489 1.00 14.35 226 TYR B C 1
ATOM 2954 O O . TYR B 1 156 ? -13.083 16.204 0.151 1.00 13.53 226 TYR B O 1
ATOM 2963 N N . ALA B 1 157 ? -14.549 14.844 1.157 1.00 13.11 227 ALA B N 1
ATOM 2964 C CA . ALA B 1 157 ? -15.448 15.913 1.521 1.00 10.53 227 ALA B CA 1
ATOM 2965 C C . ALA B 1 157 ? -14.751 16.818 2.515 1.00 12.30 227 ALA B C 1
ATOM 2966 O O . ALA B 1 157 ? -14.962 18.030 2.511 1.00 10.44 227 ALA B O 1
ATOM 2968 N N . GLU B 1 158 ? -13.915 16.228 3.364 1.00 8.87 228 GLU B N 1
ATOM 2969 C CA . GLU B 1 158 ? -13.206 17.019 4.345 1.00 10.60 228 GLU B CA 1
ATOM 2970 C C . GLU B 1 158 ? -12.240 17.920 3.614 1.00 13.92 228 GLU B C 1
ATOM 2971 O O . GLU B 1 158 ? -12.211 19.121 3.854 1.00 20.56 228 GLU B O 1
ATOM 2977 N N . LEU B 1 159 ? -11.463 17.344 2.705 1.00 12.82 229 LEU B N 1
ATOM 2978 C CA . LEU B 1 159 ? -10.492 18.112 1.943 1.00 11.96 229 LEU B CA 1
ATOM 2979 C C . LEU B 1 159 ? -11.146 19.310 1.269 1.00 19.14 229 LEU B C 1
ATOM 2980 O O . LEU B 1 159 ? -10.622 20.429 1.327 1.00 17.70 229 LEU B O 1
ATOM 2985 N N . LEU B 1 160 ? -12.301 19.055 0.650 1.00 15.09 230 LEU B N 1
ATOM 2986 C CA . LEU B 1 160 ? -13.075 20.050 -0.099 1.00 13.74 230 LEU B CA 1
ATOM 2987 C C . LEU B 1 160 ? -13.934 20.893 0.815 1.00 19.18 230 LEU B C 1
ATOM 2988 O O . LEU B 1 160 ? -14.664 21.769 0.349 1.00 25.30 230 LEU B O 1
ATOM 2993 N N . GLN B 1 161 ? -13.878 20.607 2.110 1.00 16.41 231 GLN B N 1
ATOM 2994 C CA . GLN B 1 161 ? -14.683 21.339 3.067 1.00 19.32 231 GLN B CA 1
ATOM 2995 C C . GLN B 1 161 ? -16.136 21.381 2.650 1.00 20.12 231 GLN B C 1
ATOM 2996 O O . GLN B 1 161 ? -16.745 22.444 2.668 1.00 22.91 231 GLN B O 1
ATOM 3002 N N . ALA B 1 162 ? -16.685 20.231 2.265 1.00 14.64 232 ALA B N 1
ATOM 3003 C CA . ALA B 1 162 ? -18.122 20.126 2.009 1.00 14.03 232 ALA B CA 1
ATOM 3004 C C . ALA B 1 162 ? -18.787 19.145 2.961 1.00 14.10 232 ALA B C 1
ATOM 3005 O O . ALA B 1 162 ? -18.150 18.215 3.457 1.00 19.04 232 ALA B O 1
ATOM 3007 N N . PRO B 1 163 ? -20.077 19.355 3.232 1.00 14.66 233 PRO B N 1
ATOM 3008 C CA . PRO B 1 163 ? -20.820 18.457 4.116 1.00 23.74 233 PRO B CA 1
ATOM 3009 C C . PRO B 1 163 ? -21.143 17.137 3.409 1.00 16.49 233 PRO B C 1
ATOM 3010 O O . PRO B 1 163 ? -21.105 17.072 2.184 1.00 13.13 233 PRO B O 1
ATOM 3014 N N . LEU B 1 164 ? -21.443 16.097 4.181 1.00 21.84 234 LEU B N 1
ATOM 3015 C CA . LEU B 1 164 ? -21.681 14.760 3.637 1.00 15.42 234 LEU B CA 1
ATOM 3016 C C . LEU B 1 164 ? -22.715 14.049 4.478 1.00 15.41 234 LEU B C 1
ATOM 3017 O O . LEU B 1 164 ? -22.576 13.962 5.694 1.00 13.28 234 LEU B O 1
ATOM 3022 N N . GLU B 1 165 ? -23.747 13.537 3.815 1.00 13.73 235 GLU B N 1
ATOM 3023 C CA . GLU B 1 165 ? -24.764 12.731 4.466 1.00 15.29 235 GLU B CA 1
ATOM 3024 C C . GLU B 1 165 ? -24.704 11.265 3.994 1.00 14.67 235 GLU B C 1
ATOM 3025 O O . GLU B 1 165 ? -24.650 10.987 2.794 1.00 18.30 235 GLU B O 1
ATOM 3031 N N . VAL B 1 166 ? -24.697 10.332 4.940 1.00 12.21 236 VAL B N 1
ATOM 3032 C CA . VAL B 1 166 ? -24.916 8.917 4.635 1.00 10.29 236 VAL B CA 1
ATOM 3033 C C . VAL B 1 166 ? -26.412 8.573 4.654 1.00 14.06 236 VAL B C 1
ATOM 3034 O O . VAL B 1 166 ? -27.133 8.942 5.579 1.00 12.64 236 VAL B O 1
ATOM 3038 N N . CYS B 1 167 ? -26.883 7.865 3.631 1.00 26.39 237 CYS B N 1
ATOM 3039 C CA . CYS B 1 167 ? -28.305 7.551 3.526 1.00 15.48 237 CYS B CA 1
ATOM 3040 C C . CYS B 1 167 ? -28.533 6.071 3.334 1.00 20.44 237 CYS B C 1
ATOM 3041 O O . CYS B 1 167 ? -28.027 5.476 2.386 1.00 35.45 237 CYS B O 1
ATOM 3044 N N . TYR B 1 168 ? -29.294 5.482 4.246 1.00 22.67 238 TYR B N 1
ATOM 3045 C CA . TYR B 1 168 ? -29.624 4.068 4.177 1.00 24.97 238 TYR B CA 1
ATOM 3046 C C . TYR B 1 168 ? -30.947 3.838 3.476 1.00 26.24 238 TYR B C 1
ATOM 3047 O O . TYR B 1 168 ? -31.242 2.722 3.046 1.00 43.42 238 TYR B O 1
ATOM 3056 N N . THR B 1 169 ? -31.749 4.890 3.375 1.00 18.72 239 THR B N 1
ATOM 3057 C CA . THR B 1 169 ? -33.106 4.749 2.881 1.00 24.89 239 THR B CA 1
ATOM 3058 C C . THR B 1 169 ? -33.510 5.945 2.037 1.00 24.01 239 THR B C 1
ATOM 3059 O O . THR B 1 169 ? -32.894 7.002 2.115 1.00 26.63 239 THR B O 1
ATOM 3063 N N . LYS B 1 170 ? -34.552 5.780 1.233 1.00 23.49 240 LYS B N 1
ATOM 3064 C CA . LYS B 1 170 ? -34.986 6.860 0.358 1.00 30.00 240 LYS B CA 1
ATOM 3065 C C . LYS B 1 170 ? -35.419 8.046 1.194 1.00 29.55 240 LYS B C 1
ATOM 3066 O O . LYS B 1 170 ? -35.233 9.196 0.801 1.00 30.02 240 LYS B O 1
ATOM 3072 N N . GLU B 1 171 ? -35.999 7.754 2.352 1.00 30.75 241 GLU B N 1
ATOM 3073 C CA . GLU B 1 171 ? -36.490 8.792 3.251 1.00 28.28 241 GLU B CA 1
ATOM 3074 C C . GLU B 1 171 ? -35.322 9.650 3.668 1.00 25.89 241 GLU B C 1
ATOM 3075 O O . GLU B 1 171 ? -35.341 10.863 3.493 1.00 25.03 241 GLU B O 1
ATOM 3081 N N . GLU B 1 172 ? -34.296 9.007 4.208 1.00 26.35 242 GLU B N 1
ATOM 3082 C CA . GLU B 1 172 ? -33.096 9.715 4.617 1.00 25.60 242 GLU B CA 1
ATOM 3083 C C . GLU B 1 172 ? -32.558 10.533 3.466 1.00 23.31 242 GLU B C 1
ATOM 3084 O O . GLU B 1 172 ? -32.184 11.685 3.647 1.00 22.31 242 GLU B O 1
ATOM 3090 N N . PHE B 1 173 ? -32.546 9.954 2.275 1.00 18.72 243 PHE B N 1
ATOM 3091 C CA . PHE B 1 173 ? -32.125 10.711 1.105 1.00 22.91 243 PHE B CA 1
ATOM 3092 C C . PHE B 1 173 ? -33.025 11.929 0.910 1.00 22.94 243 PHE B C 1
ATOM 3093 O O . PHE B 1 173 ? -32.554 13.046 0.707 1.00 13.66 243 PHE B O 1
ATOM 3101 N N . GLN B 1 174 ? -34.332 11.701 0.979 1.00 26.31 244 GLN B N 1
ATOM 3102 C CA . GLN B 1 174 ? -35.295 12.767 0.763 1.00 26.59 244 GLN B CA 1
ATOM 3103 C C . GLN B 1 174 ? -35.068 13.861 1.808 1.00 26.75 244 GLN B C 1
ATOM 3104 O O . GLN B 1 174 ? -35.117 15.048 1.497 1.00 26.38 244 GLN B O 1
ATOM 3110 N N . GLN B 1 175 ? -34.796 13.451 3.044 1.00 25.00 245 GLN B N 1
ATOM 3111 C CA . GLN B 1 175 ? -34.457 14.392 4.115 1.00 24.47 245 GLN B CA 1
ATOM 3112 C C . GLN B 1 175 ? -33.208 15.188 3.752 1.00 25.05 245 GLN B C 1
ATOM 3113 O O . GLN B 1 175 ? -33.223 16.413 3.730 1.00 24.33 245 GLN B O 1
ATOM 3119 N N . ALA B 1 176 ? -32.120 14.482 3.473 1.00 23.91 246 ALA B N 1
ATOM 3120 C CA . ALA B 1 176 ? -30.875 15.134 3.097 1.00 18.05 246 ALA B CA 1
ATOM 3121 C C . ALA B 1 176 ? -31.141 16.244 2.077 1.00 24.50 246 ALA B C 1
ATOM 3122 O O . ALA B 1 176 ? -30.549 17.322 2.157 1.00 19.01 246 ALA B O 1
ATOM 3124 N N . LYS B 1 177 ? -32.049 15.975 1.139 1.00 21.13 247 LYS B N 1
ATOM 3125 C CA . LYS B 1 177 ? -32.444 16.939 0.122 1.00 12.58 247 LYS B CA 1
ATOM 3126 C C . LYS B 1 177 ? -32.844 18.263 0.727 1.00 20.21 247 LYS B C 1
ATOM 3127 O O . LYS B 1 177 ? -32.483 19.314 0.211 1.00 29.54 247 LYS B O 1
ATOM 3133 N N . GLU B 1 178 ? -33.606 18.208 1.812 1.00 25.64 248 GLU B N 1
ATOM 3134 C CA . GLU B 1 178 ? -34.026 19.406 2.536 1.00 19.81 248 GLU B CA 1
ATOM 3135 C C . GLU B 1 178 ? -32.836 20.209 3.031 1.00 23.48 248 GLU B C 1
ATOM 3136 O O . GLU B 1 178 ? -32.774 21.405 2.803 1.00 24.74 248 GLU B O 1
ATOM 3142 N N . LEU B 1 179 ? -31.898 19.542 3.704 1.00 25.56 249 LEU B N 1
ATOM 3143 C CA . LEU B 1 179 ? -30.744 20.202 4.310 1.00 19.60 249 LEU B CA 1
ATOM 3144 C C . LEU B 1 179 ? -29.877 20.850 3.255 1.00 24.04 249 LEU B C 1
ATOM 3145 O O . LEU B 1 179 ? -29.304 21.911 3.479 1.00 39.19 249 LEU B O 1
ATOM 3150 N N . PHE B 1 180 ? -29.776 20.213 2.099 1.00 22.04 250 PHE B N 1
ATOM 3151 C CA . PHE B 1 180 ? -28.896 20.720 1.063 1.00 26.91 250 PHE B CA 1
ATOM 3152 C C . PHE B 1 180 ? -29.583 21.662 0.086 1.00 28.35 250 PHE B C 1
ATOM 3153 O O . PHE B 1 180 ? -29.041 21.966 -0.975 1.00 30.20 250 PHE B O 1
ATOM 3161 N N . SER B 1 181 ? -30.762 22.143 0.457 1.00 22.88 251 SER B N 1
ATOM 3162 C CA . SER B 1 181 ? -31.582 22.880 -0.487 1.00 26.88 251 SER B CA 1
ATOM 3163 C C . SER B 1 181 ? -30.881 24.155 -0.955 1.00 27.18 251 SER B C 1
ATOM 3164 O O . SER B 1 181 ? -31.156 24.662 -2.042 1.00 25.33 251 SER B O 1
ATOM 3167 N N . GLU B 1 182 ? -29.941 24.642 -0.156 1.00 33.60 252 GLU B N 1
ATOM 3168 C CA . GLU B 1 182 ? -29.249 25.882 -0.492 1.00 32.45 252 GLU B CA 1
ATOM 3169 C C . GLU B 1 182 ? -28.025 25.645 -1.362 1.00 31.02 252 GLU B C 1
ATOM 3170 O O . GLU B 1 182 ? -27.287 26.584 -1.660 1.00 30.77 252 GLU B O 1
ATOM 3176 N N . TYR B 1 183 ? -27.794 24.398 -1.764 1.00 25.44 253 TYR B N 1
ATOM 3177 C CA . TYR B 1 183 ? -26.578 24.080 -2.508 1.00 16.94 253 TYR B CA 1
ATOM 3178 C C . TYR B 1 183 ? -26.776 24.066 -4.003 1.00 17.32 253 TYR B C 1
ATOM 3179 O O . TYR B 1 183 ? -27.900 23.975 -4.489 1.00 22.42 253 TYR B O 1
ATOM 3188 N N . ASP B 1 184 ? -25.670 24.174 -4.727 1.00 12.24 254 ASP B N 1
ATOM 3189 C CA . ASP B 1 184 ? -25.702 24.117 -6.180 1.00 17.51 254 ASP B CA 1
ATOM 3190 C C . ASP B 1 184 ? -25.741 22.680 -6.675 1.00 16.08 254 ASP B C 1
ATOM 3191 O O . ASP B 1 184 ? -26.612 22.302 -7.467 1.00 19.80 254 ASP B O 1
ATOM 3196 N N . HIS B 1 185 ? -24.774 21.898 -6.203 1.00 14.51 255 HIS B N 1
ATOM 3197 C CA . HIS B 1 185 ? -24.658 20.501 -6.571 1.00 11.99 255 HIS B CA 1
ATOM 3198 C C . HIS B 1 185 ? -24.467 19.599 -5.368 1.00 18.41 255 HIS B C 1
ATOM 3199 O O . HIS B 1 185 ? -23.742 19.915 -4.409 1.00 11.40 255 HIS B O 1
ATOM 3206 N N . VAL B 1 186 ? -25.158 18.468 -5.436 1.00 22.97 256 VAL B N 1
ATOM 3207 C CA . VAL B 1 186 ? -24.998 17.385 -4.486 1.00 15.80 256 VAL B CA 1
ATOM 3208 C C . VAL B 1 186 ? -24.517 16.161 -5.246 1.00 18.63 256 VAL B C 1
ATOM 3209 O O . VAL B 1 186 ? -25.241 15.610 -6.085 1.00 17.24 256 VAL B O 1
ATOM 3213 N N . PHE B 1 187 ? -23.285 15.752 -4.973 1.00 14.30 257 PHE B N 1
ATOM 3214 C CA . PHE B 1 187 ? -22.740 14.588 -5.636 1.00 16.18 257 PHE B CA 1
ATOM 3215 C C . PHE B 1 187 ? -23.061 13.344 -4.828 1.00 13.82 257 PHE B C 1
ATOM 3216 O O . PHE B 1 187 ? -22.704 13.240 -3.654 1.00 15.36 257 PHE B O 1
ATOM 3224 N N . VAL B 1 188 ? -23.759 12.411 -5.469 1.00 10.98 258 VAL B N 1
ATOM 3225 C CA . VAL B 1 188 ? -24.261 11.217 -4.808 1.00 10.62 258 VAL B CA 1
ATOM 3226 C C . VAL B 1 188 ? -23.470 9.979 -5.213 1.00 11.46 258 VAL B C 1
ATOM 3227 O O . VAL B 1 188 ? -23.388 9.650 -6.398 1.00 13.06 258 VAL B O 1
ATOM 3231 N N . ASP B 1 189 ? -22.897 9.292 -4.227 1.00 9.89 259 ASP B N 1
ATOM 3232 C CA . ASP B 1 189 ? -22.132 8.067 -4.474 1.00 9.47 259 ASP B CA 1
ATOM 3233 C C . ASP B 1 189 ? -23.005 6.870 -4.116 1.00 12.26 259 ASP B C 1
ATOM 3234 O O . ASP B 1 189 ? -23.918 7.001 -3.296 1.00 16.56 259 ASP B O 1
ATOM 3239 N N . THR B 1 190 ? -22.744 5.713 -4.726 1.00 11.88 260 THR B N 1
ATOM 3240 C CA . THR B 1 190 ? -23.535 4.519 -4.434 1.00 12.13 260 THR B CA 1
ATOM 3241 C C . THR B 1 190 ? -22.692 3.262 -4.374 1.00 14.35 260 THR B C 1
ATOM 3242 O O . THR B 1 190 ? -21.601 3.215 -4.945 1.00 14.72 260 THR B O 1
ATOM 3246 N N . ALA B 1 191 ? -23.208 2.242 -3.693 1.00 11.08 261 ALA B N 1
ATOM 3247 C CA . ALA B 1 191 ? -22.507 0.965 -3.592 1.00 12.99 261 ALA B CA 1
ATOM 3248 C C . ALA B 1 191 ? -22.497 0.162 -4.895 1.00 13.34 261 ALA B C 1
ATOM 3249 O O . ALA B 1 191 ? -23.526 -0.056 -5.533 1.00 12.89 261 ALA B O 1
ATOM 3251 N N . GLY B 1 192 ? -21.315 -0.277 -5.285 1.00 10.33 262 GLY B N 1
ATOM 3252 C CA . GLY B 1 192 ? -21.201 -1.089 -6.465 1.00 13.92 262 GLY B CA 1
ATOM 3253 C C . GLY B 1 192 ? -21.793 -2.447 -6.178 1.00 23.05 262 GLY B C 1
ATOM 3254 O O . GLY B 1 192 ? -21.606 -3.008 -5.094 1.00 23.47 262 GLY B O 1
ATOM 3255 N N . ARG B 1 193 ? -22.517 -2.983 -7.152 1.00 24.44 263 ARG B N 1
ATOM 3256 C CA . ARG B 1 193 ? -23.063 -4.323 -7.035 1.00 13.88 263 ARG B CA 1
ATOM 3257 C C . ARG B 1 193 ? -22.855 -5.138 -8.305 1.00 18.70 263 ARG B C 1
ATOM 3258 O O . ARG B 1 193 ? -22.391 -4.649 -9.336 1.00 24.95 263 ARG B O 1
ATOM 3266 N N . ASN B 1 194 ? -23.222 -6.402 -8.207 1.00 21.00 264 ASN B N 1
ATOM 3267 C CA . ASN B 1 194 ? -23.257 -7.290 -9.336 1.00 18.58 264 ASN B CA 1
ATOM 3268 C C . ASN B 1 194 ? -24.593 -7.060 -10.021 1.00 25.22 264 ASN B C 1
ATOM 3269 O O . ASN B 1 194 ? -25.548 -7.794 -9.795 1.00 24.61 264 ASN B O 1
ATOM 3274 N N . PHE B 1 195 ? -24.662 -6.020 -10.844 1.00 20.19 265 PHE B N 1
ATOM 3275 C CA . PHE B 1 195 ? -25.921 -5.619 -11.453 1.00 22.97 265 PHE B CA 1
ATOM 3276 C C . PHE B 1 195 ? -26.449 -6.567 -12.539 1.00 50.88 265 PHE B C 1
ATOM 3277 O O . PHE B 1 195 ? -27.517 -6.327 -13.107 1.00 59.52 265 PHE B O 1
ATOM 3285 N N . LYS B 1 196 ? -25.699 -7.618 -12.857 1.00 59.27 266 LYS B N 1
ATOM 3286 C CA . LYS B 1 196 ? -26.256 -8.703 -13.650 1.00 54.81 266 LYS B CA 1
ATOM 3287 C C . LYS B 1 196 ? -27.506 -9.175 -12.915 1.00 50.50 266 LYS B C 1
ATOM 3288 O O . LYS B 1 196 ? -28.604 -9.214 -13.481 1.00 57.11 266 LYS B O 1
ATOM 3294 N N . ASP B 1 197 ? -27.327 -9.532 -11.646 1.00 24.55 267 ASP B N 1
ATOM 3295 C CA . ASP B 1 197 ? -28.457 -9.867 -10.792 1.00 30.96 267 ASP B CA 1
ATOM 3296 C C . ASP B 1 197 ? -29.266 -8.594 -10.589 1.00 44.99 267 ASP B C 1
ATOM 3297 O O . ASP B 1 197 ? -28.695 -7.542 -10.310 1.00 40.92 267 ASP B O 1
ATOM 3302 N N . PRO B 1 198 ? -30.601 -8.680 -10.737 1.00 50.07 268 PRO B N 1
ATOM 3303 C CA . PRO B 1 198 ? -31.380 -7.451 -10.841 1.00 38.12 268 PRO B CA 1
ATOM 3304 C C . PRO B 1 198 ? -31.987 -6.963 -9.532 1.00 35.32 268 PRO B C 1
ATOM 3305 O O . PRO B 1 198 ? -32.573 -5.877 -9.515 1.00 36.24 268 PRO B O 1
ATOM 3309 N N . GLN B 1 199 ? -31.846 -7.712 -8.449 1.00 19.27 269 GLN B N 1
ATOM 3310 C CA . GLN B 1 199 ? -32.345 -7.195 -7.177 1.00 30.66 269 GLN B CA 1
ATOM 3311 C C . GLN B 1 199 ? -31.626 -5.913 -6.763 1.00 32.14 269 GLN B C 1
ATOM 3312 O O . GLN B 1 199 ? -32.143 -5.106 -5.997 1.00 28.27 269 GLN B O 1
ATOM 3318 N N . TYR B 1 200 ? -30.408 -5.740 -7.251 1.00 34.19 270 TYR B N 1
ATOM 3319 C CA . TYR B 1 200 ? -29.647 -4.548 -6.916 1.00 29.69 270 TYR B CA 1
ATOM 3320 C C . TYR B 1 200 ? -30.120 -3.375 -7.746 1.00 28.81 270 TYR B C 1
ATOM 3321 O O . TYR B 1 200 ? -30.070 -2.243 -7.284 1.00 25.27 270 TYR B O 1
ATOM 3330 N N . ILE B 1 201 ? -30.594 -3.654 -8.960 1.00 22.72 271 ILE B N 1
ATOM 3331 C CA . ILE B 1 201 ? -31.268 -2.633 -9.738 1.00 19.46 271 ILE B CA 1
ATOM 3332 C C . ILE B 1 201 ? -32.478 -2.199 -8.926 1.00 22.97 271 ILE B C 1
ATOM 3333 O O . ILE B 1 201 ? -32.789 -1.014 -8.810 1.00 18.37 271 ILE B O 1
ATOM 3338 N N . ASP B 1 202 ? -33.153 -3.170 -8.333 1.00 21.03 272 ASP B N 1
ATOM 3339 C CA . ASP B 1 202 ? -34.320 -2.845 -7.530 1.00 26.61 272 ASP B CA 1
ATOM 3340 C C . ASP B 1 202 ? -33.891 -2.008 -6.335 1.00 20.64 272 ASP B C 1
ATOM 3341 O O . ASP B 1 202 ? -34.404 -0.908 -6.117 1.00 12.52 272 ASP B O 1
ATOM 3346 N N . GLU B 1 203 ? -32.938 -2.543 -5.577 1.00 24.91 273 GLU B N 1
ATOM 3347 C CA . GLU B 1 203 ? -32.347 -1.829 -4.456 1.00 26.82 273 GLU B CA 1
ATOM 3348 C C . GLU B 1 203 ? -32.052 -0.375 -4.853 1.00 27.92 273 GLU B C 1
ATOM 3349 O O . GLU B 1 203 ? -32.557 0.552 -4.244 1.00 21.11 273 GLU B O 1
ATOM 3355 N N . LEU B 1 204 ? -31.268 -0.181 -5.905 1.00 24.77 274 LEU B N 1
ATOM 3356 C CA . LEU B 1 204 ? -30.903 1.159 -6.348 1.00 14.17 274 LEU B CA 1
ATOM 3357 C C . LEU B 1 204 ? -32.105 2.051 -6.625 1.00 20.98 274 LEU B C 1
ATOM 3358 O O . LEU B 1 204 ? -32.177 3.175 -6.127 1.00 18.48 274 LEU B O 1
ATOM 3363 N N . LYS B 1 205 ? -33.030 1.560 -7.446 1.00 28.25 275 LYS B N 1
ATOM 3364 C CA . LYS B 1 205 ? -34.254 2.294 -7.755 1.00 21.86 275 LYS B CA 1
ATOM 3365 C C . LYS B 1 205 ? -35.069 2.585 -6.480 1.00 25.57 275 LYS B C 1
ATOM 3366 O O . LYS B 1 205 ? -35.739 3.613 -6.377 1.00 16.36 275 LYS B O 1
ATOM 3372 N N . GLU B 1 206 ? -35.028 1.679 -5.509 1.00 20.76 276 GLU B N 1
ATOM 3373 C CA . GLU B 1 206 ? -35.760 1.935 -4.266 1.00 30.52 276 GLU B CA 1
ATOM 3374 C C . GLU B 1 206 ? -35.017 2.843 -3.283 1.00 33.77 276 GLU B C 1
ATOM 3375 O O . GLU B 1 206 ? -35.494 3.092 -2.180 1.00 29.63 276 GLU B O 1
ATOM 3381 N N . THR B 1 207 ? -33.852 3.344 -3.679 1.00 31.32 277 THR B N 1
ATOM 3382 C CA . THR B 1 207 ? -33.082 4.192 -2.771 1.00 28.57 277 THR B CA 1
ATOM 3383 C C . THR B 1 207 ? -32.900 5.593 -3.349 1.00 31.69 277 THR B C 1
ATOM 3384 O O . THR B 1 207 ? -32.866 6.576 -2.608 1.00 31.24 277 THR B O 1
ATOM 3388 N N . ILE B 1 208 ? -32.791 5.688 -4.672 1.00 30.09 278 ILE B N 1
ATOM 3389 C CA . ILE B 1 208 ? -32.638 6.987 -5.325 1.00 24.85 278 ILE B CA 1
ATOM 3390 C C . ILE B 1 208 ? -33.970 7.504 -5.894 1.00 32.29 278 ILE B C 1
ATOM 3391 O O . ILE B 1 208 ? -34.688 6.762 -6.560 1.00 36.62 278 ILE B O 1
ATOM 3396 N N . PRO B 1 209 ? -34.296 8.781 -5.628 1.00 39.12 279 PRO B N 1
ATOM 3397 C CA . PRO B 1 209 ? -35.419 9.453 -6.296 1.00 40.71 279 PRO B CA 1
ATOM 3398 C C . PRO B 1 209 ? -34.984 10.013 -7.643 1.00 38.81 279 PRO B C 1
ATOM 3399 O O . PRO B 1 209 ? -34.354 11.063 -7.633 1.00 41.48 279 PRO B O 1
ATOM 3403 N N . PHE B 1 210 ? -35.312 9.350 -8.751 1.00 32.19 280 PHE B N 1
ATOM 3404 C CA . PHE B 1 210 ? -34.968 9.847 -10.076 1.00 27.36 280 PHE B CA 1
ATOM 3405 C C . PHE B 1 210 ? -35.995 10.843 -10.608 1.00 31.95 280 PHE B C 1
ATOM 3406 O O . PHE B 1 210 ? -35.800 11.435 -11.662 1.00 37.91 280 PHE B O 1
ATOM 3414 N N . GLU B 1 211 ? -37.091 10.988 -9.869 1.00 39.96 281 GLU B N 1
ATOM 3415 C CA . GLU B 1 211 ? -38.040 12.097 -9.974 1.00 44.61 281 GLU B CA 1
ATOM 3416 C C . GLU B 1 211 ? -37.389 13.471 -10.029 1.00 53.11 281 GLU B C 1
ATOM 3417 O O . GLU B 1 211 ? -37.944 14.405 -10.591 1.00 64.29 281 GLU B O 1
ATOM 3423 N N . SER B 1 212 ? -36.236 13.608 -9.392 1.00 46.17 282 SER B N 1
ATOM 3424 C CA . SER B 1 212 ? -35.695 14.926 -9.079 1.00 40.37 282 SER B CA 1
ATOM 3425 C C . SER B 1 212 ? -34.953 15.573 -10.233 1.00 48.96 282 SER B C 1
ATOM 3426 O O . SER B 1 212 ? -34.890 15.029 -11.341 1.00 65.86 282 SER B O 1
ATOM 3429 N N . SER B 1 213 ? -34.417 16.761 -9.971 1.00 33.82 283 SER B N 1
ATOM 3430 C CA . SER B 1 213 ? -33.445 17.351 -10.869 1.00 41.76 283 SER B CA 1
ATOM 3431 C C . SER B 1 213 ? -32.156 16.570 -10.693 1.00 40.06 283 SER B C 1
ATOM 3432 O O . SER B 1 213 ? -31.389 16.818 -9.754 1.00 30.06 283 SER B O 1
ATOM 3435 N N . ILE B 1 214 ? -31.917 15.623 -11.596 1.00 35.50 284 ILE B N 1
ATOM 3436 C CA . ILE B 1 214 ? -30.818 14.686 -11.411 1.00 25.21 284 ILE B CA 1
ATOM 3437 C C . ILE B 1 214 ? -30.187 14.181 -12.710 1.00 23.32 284 ILE B C 1
ATOM 3438 O O . ILE B 1 214 ? -30.889 13.808 -13.645 1.00 37.21 284 ILE B O 1
ATOM 3443 N N . GLN B 1 215 ? -28.857 14.201 -12.764 1.00 19.59 285 GLN B N 1
ATOM 3444 C CA . GLN B 1 215 ? -28.102 13.602 -13.859 1.00 17.44 285 GLN B CA 1
ATOM 3445 C C . GLN B 1 215 ? -27.468 12.306 -13.384 1.00 21.02 285 GLN B C 1
ATOM 3446 O O . GLN B 1 215 ? -26.791 12.284 -12.366 1.00 27.83 285 GLN B O 1
ATOM 3452 N N . SER B 1 216 ? -27.684 11.225 -14.116 1.00 16.59 286 SER B N 1
ATOM 3453 C CA . SER B 1 216 ? -27.265 9.927 -13.645 1.00 12.70 286 SER B CA 1
ATOM 3454 C C . SER B 1 216 ? -26.267 9.329 -14.618 1.00 12.44 286 SER B C 1
ATOM 3455 O O . SER B 1 216 ? -26.553 9.195 -15.793 1.00 18.38 286 SER B O 1
ATOM 3458 N N . PHE B 1 217 ? -25.092 8.971 -14.116 1.00 17.05 287 PHE B N 1
ATOM 3459 C CA . PHE B 1 217 ? -24.031 8.403 -14.940 1.00 12.66 287 PHE B CA 1
ATOM 3460 C C . PHE B 1 217 ? -23.782 6.923 -14.628 1.00 12.80 287 PHE B C 1
ATOM 3461 O O . PHE B 1 217 ? -23.522 6.551 -13.487 1.00 11.02 287 PHE B O 1
ATOM 3469 N N . LEU B 1 218 ? -23.892 6.077 -15.644 1.00 10.75 288 LEU B N 1
ATOM 3470 C CA . LEU B 1 218 ? -23.534 4.684 -15.495 1.00 8.51 288 LEU B CA 1
ATOM 3471 C C . LEU B 1 218 ? -22.040 4.570 -15.677 1.00 11.04 288 LEU B C 1
ATOM 3472 O O . LEU B 1 218 ? -21.495 5.063 -16.652 1.00 14.06 288 LEU B O 1
ATOM 3477 N N . VAL B 1 219 ? -21.370 3.927 -14.734 1.00 13.40 289 VAL B N 1
ATOM 3478 C CA . VAL B 1 219 ? -19.914 3.879 -14.745 1.00 12.27 289 VAL B CA 1
ATOM 3479 C C . VAL B 1 219 ? -19.397 2.486 -15.040 1.00 10.81 289 VAL B C 1
ATOM 3480 O O . VAL B 1 219 ? -19.676 1.536 -14.310 1.00 9.57 289 VAL B O 1
ATOM 3484 N N . LEU B 1 220 ? -18.628 2.371 -16.116 1.00 11.13 290 LEU B N 1
ATOM 3485 C CA . LEU B 1 220 ? -18.061 1.093 -16.507 1.00 10.63 290 LEU B CA 1
ATOM 3486 C C . LEU B 1 220 ? -16.559 1.195 -16.718 1.00 17.97 290 LEU B C 1
ATOM 3487 O O . LEU B 1 220 ? -16.031 2.254 -17.082 1.00 13.26 290 LEU B O 1
ATOM 3492 N N . SER B 1 221 ? -15.875 0.085 -16.469 1.00 11.45 291 SER B N 1
ATOM 3493 C CA . SER B 1 221 ? -14.435 0.045 -16.585 1.00 10.16 291 SER B CA 1
ATOM 3494 C C . SER B 1 221 ? -13.986 -0.273 -18.008 1.00 19.54 291 SER B C 1
ATOM 3495 O O . SER B 1 221 ? -14.374 -1.299 -18.571 1.00 27.30 291 SER B O 1
ATOM 3498 N N . ALA B 1 222 ? -13.152 0.587 -18.590 1.00 15.22 292 ALA B N 1
ATOM 3499 C CA . ALA B 1 222 ? -12.618 0.324 -19.932 1.00 12.03 292 ALA B CA 1
ATOM 3500 C C . ALA B 1 222 ? -11.895 -1.004 -20.006 1.00 10.66 292 ALA B C 1
ATOM 3501 O O . ALA B 1 222 ? -11.519 -1.436 -21.082 1.00 10.29 292 ALA B O 1
ATOM 3503 N N . THR B 1 223 ? -11.688 -1.639 -18.858 1.00 8.88 293 THR B N 1
ATOM 3504 C CA . THR B 1 223 ? -10.971 -2.900 -18.835 1.00 16.44 293 THR B CA 1
ATOM 3505 C C . THR B 1 223 ? -11.910 -4.093 -18.902 1.00 17.72 293 THR B C 1
ATOM 3506 O O . THR B 1 223 ? -11.444 -5.238 -18.998 1.00 18.88 293 THR B O 1
ATOM 3510 N N . ALA B 1 224 ? -13.218 -3.816 -18.871 1.00 12.35 294 ALA B N 1
ATOM 3511 C CA . ALA B 1 224 ? -14.262 -4.852 -18.840 1.00 11.32 294 ALA B CA 1
ATOM 3512 C C . ALA B 1 224 ? -14.543 -5.530 -20.175 1.00 15.55 294 ALA B C 1
ATOM 3513 O O . ALA B 1 224 ? -14.451 -4.914 -21.243 1.00 23.74 294 ALA B O 1
ATOM 3515 N N . LYS B 1 225 ? -14.924 -6.794 -20.111 1.00 13.58 295 LYS B N 1
ATOM 3516 C CA . LYS B 1 225 ? -15.312 -7.517 -21.317 1.00 18.76 295 LYS B CA 1
ATOM 3517 C C . LYS B 1 225 ? -16.669 -7.071 -21.857 1.00 18.94 295 LYS B C 1
ATOM 3518 O O . LYS B 1 225 ? -17.623 -6.889 -21.095 1.00 18.91 295 LYS B O 1
ATOM 3524 N N . TYR B 1 226 ? -16.742 -6.894 -23.174 1.00 19.44 296 TYR B N 1
ATOM 3525 C CA . TYR B 1 226 ? -17.962 -6.440 -23.835 1.00 17.94 296 TYR B CA 1
ATOM 3526 C C . TYR B 1 226 ? -19.172 -7.274 -23.450 1.00 21.62 296 TYR B C 1
ATOM 3527 O O . TYR B 1 226 ? -20.243 -6.737 -23.161 1.00 15.04 296 TYR B O 1
ATOM 3536 N N . GLU B 1 227 ? -19.009 -8.591 -23.458 1.00 26.72 297 GLU B N 1
ATOM 3537 C CA . GLU B 1 227 ? -20.138 -9.462 -23.183 1.00 19.77 297 GLU B CA 1
ATOM 3538 C C . GLU B 1 227 ? -20.635 -9.233 -21.763 1.00 17.42 297 GLU B C 1
ATOM 3539 O O . GLU B 1 227 ? -21.805 -9.413 -21.483 1.00 23.02 297 GLU B O 1
ATOM 3545 N N . ASP B 1 228 ? -19.749 -8.808 -20.873 1.00 18.38 298 ASP B N 1
ATOM 3546 C CA . ASP B 1 228 ? -20.159 -8.464 -19.516 1.00 16.24 298 ASP B CA 1
ATOM 3547 C C . ASP B 1 228 ? -20.974 -7.178 -19.502 1.00 20.78 298 ASP B C 1
ATOM 3548 O O . ASP B 1 228 ? -22.118 -7.164 -19.047 1.00 21.76 298 ASP B O 1
ATOM 3553 N N . MET B 1 229 ? -20.368 -6.098 -19.988 1.00 21.48 299 MET B N 1
ATOM 3554 C CA . MET B 1 229 ? -21.032 -4.796 -20.081 1.00 19.46 299 MET B CA 1
ATOM 3555 C C . MET B 1 229 ? -22.381 -4.862 -20.791 1.00 21.39 299 MET B C 1
ATOM 3556 O O . MET B 1 229 ? -23.329 -4.169 -20.418 1.00 17.80 299 MET B O 1
ATOM 3561 N N . LYS B 1 230 ? -22.453 -5.680 -21.833 1.00 19.11 300 LYS B N 1
ATOM 3562 C CA . LYS B 1 230 ? -23.684 -5.820 -22.602 1.00 23.43 300 LYS B CA 1
ATOM 3563 C C . LYS B 1 230 ? -24.835 -6.112 -21.656 1.00 17.65 300 LYS B C 1
ATOM 3564 O O . LYS B 1 230 ? -25.867 -5.450 -21.710 1.00 12.46 300 LYS B O 1
ATOM 3570 N N . HIS B 1 231 ? -24.625 -7.095 -20.781 1.00 16.34 301 HIS B N 1
ATOM 3571 C CA . HIS B 1 231 ? -25.634 -7.547 -19.831 1.00 16.74 301 HIS B CA 1
ATOM 3572 C C . HIS B 1 231 ? -25.954 -6.473 -18.817 1.00 17.71 301 HIS B C 1
ATOM 3573 O O . HIS B 1 231 ? -27.113 -6.200 -18.538 1.00 25.55 301 HIS B O 1
ATOM 3580 N N . ILE B 1 232 ? -24.924 -5.864 -18.252 1.00 16.61 302 ILE B N 1
ATOM 3581 C CA . ILE B 1 232 ? -25.136 -4.767 -17.324 1.00 20.05 302 ILE B CA 1
ATOM 3582 C C . ILE B 1 232 ? -26.055 -3.710 -17.935 1.00 20.21 302 ILE B C 1
ATOM 3583 O O . ILE B 1 232 ? -27.043 -3.302 -17.326 1.00 24.74 302 ILE B O 1
ATOM 3588 N N . VAL B 1 233 ? -25.740 -3.272 -19.145 1.00 13.55 303 VAL B N 1
ATOM 3589 C CA . VAL B 1 233 ? -26.538 -2.241 -19.784 1.00 13.38 303 VAL B CA 1
ATOM 3590 C C . VAL B 1 233 ? -28.002 -2.647 -19.978 1.00 14.81 303 VAL B C 1
ATOM 3591 O O . VAL B 1 233 ? -28.882 -1.795 -19.931 1.00 16.69 303 VAL B O 1
ATOM 3595 N N . LYS B 1 234 ? -28.261 -3.935 -20.196 1.00 17.34 304 LYS B N 1
ATOM 3596 C CA . LYS B 1 234 ? -29.635 -4.427 -20.299 1.00 17.64 304 LYS B CA 1
ATOM 3597 C C . LYS B 1 234 ? -30.338 -4.222 -18.969 1.00 15.57 304 LYS B C 1
ATOM 3598 O O . LYS B 1 234 ? -31.454 -3.703 -18.909 1.00 13.35 304 LYS B O 1
ATOM 3604 N N . ARG B 1 235 ? -29.677 -4.637 -17.899 1.00 12.02 305 ARG B N 1
ATOM 3605 C CA . ARG B 1 235 ? -30.280 -4.574 -16.583 1.00 17.94 305 ARG B CA 1
ATOM 3606 C C . ARG B 1 235 ? -30.609 -3.139 -16.186 1.00 21.21 305 ARG B C 1
ATOM 3607 O O . ARG B 1 235 ? -31.616 -2.871 -15.536 1.00 23.12 305 ARG B O 1
ATOM 3615 N N . PHE B 1 236 ? -29.770 -2.213 -16.613 1.00 15.73 306 PHE B N 1
ATOM 3616 C CA . PHE B 1 236 ? -29.998 -0.813 -16.332 1.00 15.59 306 PHE B CA 1
ATOM 3617 C C . PHE B 1 236 ? -31.086 -0.191 -17.203 1.00 19.29 306 PHE B C 1
ATOM 3618 O O . PHE B 1 236 ? -31.386 0.996 -17.106 1.00 17.92 306 PHE B O 1
ATOM 3626 N N . SER B 1 237 ? -31.697 -1.009 -18.042 1.00 26.16 307 SER B N 1
ATOM 3627 C CA . SER B 1 237 ? -32.693 -0.503 -18.977 1.00 33.53 307 SER B CA 1
ATOM 3628 C C . SER B 1 237 ? -33.788 0.305 -18.268 1.00 28.16 307 SER B C 1
ATOM 3629 O O . SER B 1 237 ? -34.185 1.367 -18.742 1.00 14.38 307 SER B O 1
ATOM 3632 N N . SER B 1 238 ? -34.259 -0.191 -17.127 1.00 26.98 308 SER B N 1
ATOM 3633 C CA . SER B 1 238 ? -35.411 0.421 -16.461 1.00 19.25 308 SER B CA 1
ATOM 3634 C C . SER B 1 238 ? -35.063 1.619 -15.596 1.00 22.91 308 SER B C 1
ATOM 3635 O O . SER B 1 238 ? -35.889 2.048 -14.798 1.00 21.17 308 SER B O 1
ATOM 3638 N N . VAL B 1 239 ? -33.842 2.137 -15.731 1.00 24.38 309 VAL B N 1
ATOM 3639 C CA . VAL B 1 239 ? -33.397 3.275 -14.929 1.00 17.55 309 VAL B CA 1
ATOM 3640 C C . VAL B 1 239 ? -32.802 4.353 -15.815 1.00 15.45 309 VAL B C 1
ATOM 3641 O O . VAL B 1 239 ? -32.019 4.055 -16.706 1.00 27.25 309 VAL B O 1
ATOM 3645 N N . PRO B 1 240 ? -33.155 5.618 -15.553 1.00 15.02 310 PRO B N 1
ATOM 3646 C CA . PRO B 1 240 ? -32.885 6.720 -16.470 1.00 13.48 310 PRO B CA 1
ATOM 3647 C C . PRO B 1 240 ? -31.429 7.195 -16.462 1.00 20.87 310 PRO B C 1
ATOM 3648 O O . PRO B 1 240 ? -31.130 8.254 -15.911 1.00 30.10 310 PRO B O 1
ATOM 3652 N N . VAL B 1 241 ? -30.543 6.420 -17.082 1.00 18.00 311 VAL B N 1
ATOM 3653 C CA . VAL B 1 241 ? -29.159 6.835 -17.294 1.00 21.67 311 VAL B CA 1
ATOM 3654 C C . VAL B 1 241 ? -29.038 7.953 -18.341 1.00 16.39 311 VAL B C 1
ATOM 3655 O O . VAL B 1 241 ? -29.596 7.853 -19.425 1.00 30.89 311 VAL B O 1
ATOM 3659 N N . ASN B 1 242 ? -28.292 9.002 -18.029 1.00 8.94 312 ASN B N 1
ATOM 3660 C CA . ASN B 1 242 ? -28.125 10.115 -18.952 1.00 14.88 312 ASN B CA 1
ATOM 3661 C C . ASN B 1 242 ? -26.848 10.014 -19.793 1.00 19.85 312 ASN B C 1
ATOM 3662 O O . ASN B 1 242 ? -26.829 10.393 -20.959 1.00 23.05 312 ASN B O 1
ATOM 3667 N N . GLN B 1 243 ? -25.775 9.525 -19.184 1.00 17.48 313 GLN B N 1
ATOM 3668 C CA . GLN B 1 243 ? -24.480 9.446 -19.835 1.00 13.75 313 GLN B CA 1
ATOM 3669 C C . GLN B 1 243 ? -23.742 8.230 -19.313 1.00 17.76 313 GLN B C 1
ATOM 3670 O O . GLN B 1 243 ? -24.050 7.725 -18.243 1.00 14.23 313 GLN B O 1
ATOM 3676 N N . TYR B 1 244 ? -22.750 7.772 -20.065 1.00 20.45 314 TYR B N 1
ATOM 3677 C CA . TYR B 1 244 ? -21.811 6.787 -19.566 1.00 9.43 314 TYR B CA 1
ATOM 3678 C C . TYR B 1 244 ? -20.583 7.501 -19.013 1.00 12.96 314 TYR B C 1
ATOM 3679 O O . TYR B 1 244 ? -20.311 8.654 -19.353 1.00 16.27 314 TYR B O 1
ATOM 3688 N N . ILE B 1 245 ? -19.838 6.810 -18.160 1.00 17.03 315 ILE B N 1
ATOM 3689 C CA . ILE B 1 245 ? -18.490 7.231 -17.797 1.00 12.97 315 ILE B CA 1
ATOM 3690 C C . ILE B 1 245 ? -17.619 6.008 -17.942 1.00 10.41 315 ILE B C 1
ATOM 3691 O O . ILE B 1 245 ? -17.958 4.934 -17.445 1.00 11.12 315 ILE B O 1
ATOM 3696 N N . PHE B 1 246 ? -16.517 6.147 -18.660 1.00 7.68 316 PHE B N 1
ATOM 3697 C CA . PHE B 1 246 ? -15.603 5.024 -18.794 1.00 10.69 316 PHE B CA 1
ATOM 3698 C C . PHE B 1 246 ? -14.306 5.307 -18.081 1.00 10.18 316 PHE B C 1
ATOM 3699 O O . PHE B 1 246 ? -13.670 6.347 -18.286 1.00 9.51 316 PHE B O 1
ATOM 3707 N N . THR B 1 247 ? -13.929 4.368 -17.227 1.00 8.51 317 THR B N 1
ATOM 3708 C CA . THR B 1 247 ? -12.799 4.575 -16.355 1.00 10.37 317 THR B CA 1
ATOM 3709 C C . THR B 1 247 ? -11.627 3.705 -16.770 1.00 11.33 317 THR B C 1
ATOM 3710 O O . THR B 1 247 ? -11.792 2.732 -17.500 1.00 12.30 317 THR B O 1
ATOM 3714 N N . LYS B 1 248 ? -10.439 4.076 -16.317 1.00 11.38 318 LYS B N 1
ATOM 3715 C CA . LYS B 1 248 ? -9.259 3.254 -16.528 1.00 14.94 318 LYS B CA 1
ATOM 3716 C C . LYS B 1 248 ? -8.911 3.054 -18.002 1.00 14.95 318 LYS B C 1
ATOM 3717 O O . LYS B 1 248 ? -8.401 1.994 -18.383 1.00 12.62 318 LYS B O 1
ATOM 3723 N N . ILE B 1 249 ? -9.165 4.057 -18.836 1.00 9.80 319 ILE B N 1
ATOM 3724 C CA . ILE B 1 249 ? -8.779 3.924 -20.236 1.00 12.42 319 ILE B CA 1
ATOM 3725 C C . ILE B 1 249 ? -7.257 3.898 -20.320 1.00 16.69 319 ILE B C 1
ATOM 3726 O O . ILE B 1 249 ? -6.680 3.561 -21.349 1.00 24.39 319 ILE B O 1
ATOM 3731 N N . ASP B 1 250 ? -6.614 4.263 -19.218 1.00 16.41 320 ASP B N 1
ATOM 3732 C CA . ASP B 1 250 ? -5.163 4.255 -19.121 1.00 9.78 320 ASP B CA 1
ATOM 3733 C C . ASP B 1 250 ? -4.668 2.850 -18.831 1.00 10.19 320 ASP B C 1
ATOM 3734 O O . ASP B 1 250 ? -3.483 2.610 -18.724 1.00 17.35 320 ASP B O 1
ATOM 3739 N N . GLU B 1 251 ? -5.587 1.916 -18.711 1.00 11.31 321 GLU B N 1
ATOM 3740 C CA . GLU B 1 251 ? -5.258 0.661 -18.100 1.00 12.53 321 GLU B CA 1
ATOM 3741 C C . GLU B 1 251 ? -5.508 -0.489 -19.097 1.00 24.16 321 GLU B C 1
ATOM 3742 O O . GLU B 1 251 ? -5.091 -1.636 -18.878 1.00 28.60 321 GLU B O 1
ATOM 3748 N N . THR B 1 252 ? -6.154 -0.172 -20.217 1.00 21.76 322 THR B N 1
ATOM 3749 C CA . THR B 1 252 ? -6.535 -1.195 -21.194 1.00 17.74 322 THR B CA 1
ATOM 3750 C C . THR B 1 252 ? -5.783 -1.045 -22.506 1.00 14.14 322 THR B C 1
ATOM 3751 O O . THR B 1 252 ? -5.371 0.038 -22.860 1.00 20.37 322 THR B O 1
ATOM 3755 N N . THR B 1 253 ? -5.618 -2.142 -23.231 1.00 19.06 323 THR B N 1
ATOM 3756 C CA . THR B 1 253 ? -4.900 -2.138 -24.503 1.00 15.83 323 THR B CA 1
ATOM 3757 C C . THR B 1 253 ? -5.731 -1.716 -25.711 1.00 16.51 323 THR B C 1
ATOM 3758 O O . THR B 1 253 ? -5.185 -1.178 -26.671 1.00 24.27 323 THR B O 1
ATOM 3762 N N . SER B 1 254 ? -7.038 -1.968 -25.668 1.00 14.95 324 SER B N 1
ATOM 3763 C CA . SER B 1 254 ? -7.922 -1.603 -26.763 1.00 13.59 324 SER B CA 1
ATOM 3764 C C . SER B 1 254 ? -9.196 -0.977 -26.240 1.00 11.25 324 SER B C 1
ATOM 3765 O O . SER B 1 254 ? -9.626 -1.295 -25.163 1.00 16.80 324 SER B O 1
ATOM 3768 N N . LEU B 1 255 ? -9.807 -0.100 -27.024 1.00 12.41 325 LEU B N 1
ATOM 3769 C CA . LEU B 1 255 ? -11.081 0.495 -26.670 1.00 9.38 325 LEU B CA 1
ATOM 3770 C C . LEU B 1 255 ? -12.246 -0.095 -27.473 1.00 18.09 325 LEU B C 1
ATOM 3771 O O . LEU B 1 255 ? -13.379 0.396 -27.407 1.00 14.10 325 LEU B O 1
ATOM 3776 N N . GLY B 1 256 ? -11.958 -1.149 -28.233 1.00 22.88 326 GLY B N 1
ATOM 3777 C CA . GLY B 1 256 ? -12.967 -1.808 -29.037 1.00 16.50 326 GLY B CA 1
ATOM 3778 C C . GLY B 1 256 ? -14.190 -2.200 -28.228 1.00 24.07 326 GLY B C 1
ATOM 3779 O O . GLY B 1 256 ? -15.322 -1.948 -28.647 1.00 19.63 326 GLY B O 1
ATOM 3780 N N . SER B 1 257 ? -13.971 -2.819 -27.068 1.00 22.23 327 SER B N 1
ATOM 3781 C CA . SER B 1 257 ? -15.080 -3.233 -26.221 1.00 13.42 327 SER B CA 1
ATOM 3782 C C . SER B 1 257 ? -16.021 -2.068 -25.928 1.00 14.92 327 SER B C 1
ATOM 3783 O O . SER B 1 257 ? -17.238 -2.197 -26.032 1.00 12.74 327 SER B O 1
ATOM 3786 N N . VAL B 1 258 ? -15.446 -0.925 -25.575 1.00 12.09 328 VAL B N 1
ATOM 3787 C CA . VAL B 1 258 ? -16.229 0.252 -25.222 1.00 12.51 328 VAL B CA 1
ATOM 3788 C C . VAL B 1 258 ? -17.007 0.776 -26.427 1.00 18.56 328 VAL B C 1
ATOM 3789 O O . VAL B 1 258 ? -18.187 1.120 -26.340 1.00 18.31 328 VAL B O 1
ATOM 3793 N N . PHE B 1 259 ? -16.331 0.855 -27.559 1.00 18.24 329 PHE B N 1
ATOM 3794 C CA . PHE B 1 259 ? -17.007 1.219 -28.782 1.00 19.61 329 PHE B CA 1
ATOM 3795 C C . PHE B 1 259 ? -18.242 0.343 -28.982 1.00 18.16 329 PHE B C 1
ATOM 3796 O O . PHE B 1 259 ? -19.349 0.849 -29.170 1.00 13.12 329 PHE B O 1
ATOM 3804 N N . ASN B 1 260 ? -18.041 -0.973 -28.941 1.00 15.72 330 ASN B N 1
ATOM 3805 C CA . ASN B 1 260 ? -19.132 -1.914 -29.176 1.00 21.18 330 ASN B CA 1
ATOM 3806 C C . ASN B 1 260 ? -20.379 -1.594 -28.358 1.00 21.82 330 ASN B C 1
ATOM 3807 O O . ASN B 1 260 ? -21.493 -1.687 -28.857 1.00 21.55 330 ASN B O 1
ATOM 3812 N N . ILE B 1 261 ? -20.186 -1.210 -27.102 1.00 19.57 331 ILE B N 1
ATOM 3813 C CA . ILE B 1 261 ? -21.307 -0.875 -26.236 1.00 20.59 331 ILE B CA 1
ATOM 3814 C C . ILE B 1 261 ? -21.972 0.393 -26.738 1.00 19.17 331 ILE B C 1
ATOM 3815 O O . ILE B 1 261 ? -23.181 0.432 -26.986 1.00 15.82 331 ILE B O 1
ATOM 3820 N N . LEU B 1 262 ? -21.160 1.431 -26.885 1.00 18.60 332 LEU B N 1
ATOM 3821 C CA . LEU B 1 262 ? -21.640 2.725 -27.322 1.00 14.29 332 LEU B CA 1
ATOM 3822 C C . LEU B 1 262 ? -22.420 2.649 -28.621 1.00 17.04 332 LEU B C 1
ATOM 3823 O O . LEU B 1 262 ? -23.353 3.412 -28.820 1.00 19.53 332 LEU B O 1
ATOM 3828 N N . ALA B 1 263 ? -22.025 1.743 -29.510 1.00 21.35 333 ALA B N 1
ATOM 3829 C CA . ALA B 1 263 ? -22.680 1.622 -30.811 1.00 18.39 333 ALA B CA 1
ATOM 3830 C C . ALA B 1 263 ? -24.133 1.148 -30.683 1.00 20.31 333 ALA B C 1
ATOM 3831 O O . ALA B 1 263 ? -24.994 1.550 -31.467 1.00 22.90 333 ALA B O 1
ATOM 3833 N N . GLU B 1 264 ? -24.397 0.322 -29.674 1.00 15.42 334 GLU B N 1
ATOM 3834 C CA . GLU B 1 264 ? -25.737 -0.173 -29.403 1.00 12.25 334 GLU B CA 1
ATOM 3835 C C . GLU B 1 264 ? -26.463 0.670 -28.374 1.00 18.98 334 GLU B C 1
ATOM 3836 O O . GLU B 1 264 ? -27.336 0.160 -27.671 1.00 29.46 334 GLU B O 1
ATOM 3842 N N . SER B 1 265 ? -26.106 1.944 -28.264 1.00 15.59 335 SER B N 1
ATOM 3843 C CA . SER B 1 265 ? -26.663 2.783 -27.205 1.00 19.46 335 SER B CA 1
ATOM 3844 C C . SER B 1 265 ? -27.252 4.072 -27.747 1.00 19.99 335 SER B C 1
ATOM 3845 O O . SER B 1 265 ? -26.794 4.608 -28.758 1.00 27.04 335 SER B O 1
ATOM 3848 N N . LYS B 1 266 ? -28.276 4.568 -27.072 1.00 12.80 336 LYS B N 1
ATOM 3849 C CA . LYS B 1 266 ? -28.875 5.829 -27.461 1.00 12.78 336 LYS B CA 1
ATOM 3850 C C . LYS B 1 266 ? -28.224 7.018 -26.747 1.00 21.13 336 LYS B C 1
ATOM 3851 O O . LYS B 1 266 ? -28.607 8.161 -26.970 1.00 28.75 336 LYS B O 1
ATOM 3857 N N . ILE B 1 267 ? -27.258 6.765 -25.875 1.00 18.36 337 ILE B N 1
ATOM 3858 C CA . ILE B 1 267 ? -26.620 7.863 -25.154 1.00 17.98 337 ILE B CA 1
ATOM 3859 C C . ILE B 1 267 ? -25.128 7.825 -25.355 1.00 21.53 337 ILE B C 1
ATOM 3860 O O . ILE B 1 267 ? -24.573 6.780 -25.716 1.00 20.88 337 ILE B O 1
ATOM 3865 N N . GLY B 1 268 ? -24.487 8.966 -25.110 1.00 14.04 338 GLY B N 1
ATOM 3866 C CA . GLY B 1 268 ? -23.060 9.103 -25.323 1.00 20.10 338 GLY B CA 1
ATOM 3867 C C . GLY B 1 268 ? -22.266 9.076 -24.032 1.00 24.99 338 GLY B C 1
ATOM 3868 O O . GLY B 1 268 ? -22.785 8.706 -22.976 1.00 20.75 338 GLY B O 1
ATOM 3869 N N . VAL B 1 269 ? -20.998 9.464 -24.110 1.00 19.87 339 VAL B N 1
ATOM 3870 C CA . VAL B 1 269 ? -20.150 9.433 -22.926 1.00 20.66 339 VAL B CA 1
ATOM 3871 C C . VAL B 1 269 ? -19.877 10.831 -22.378 1.00 19.82 339 VAL B C 1
ATOM 3872 O O . VAL B 1 269 ? -19.550 11.754 -23.122 1.00 20.23 339 VAL B O 1
ATOM 3876 N N . GLY B 1 270 ? -20.040 10.976 -21.070 1.00 14.73 340 GLY B N 1
ATOM 3877 C CA . GLY B 1 270 ? -19.948 12.279 -20.452 1.00 20.13 340 GLY B CA 1
ATOM 3878 C C . GLY B 1 270 ? -18.531 12.546 -20.028 1.00 15.61 340 GLY B C 1
ATOM 3879 O O . GLY B 1 270 ? -18.044 13.674 -20.101 1.00 15.28 340 GLY B O 1
ATOM 3880 N N . PHE B 1 271 ? -17.868 11.491 -19.580 1.00 12.34 341 PHE B N 1
ATOM 3881 C CA . PHE B 1 271 ? -16.500 11.600 -19.111 1.00 13.07 341 PHE B CA 1
ATOM 3882 C C . PHE B 1 271 ? -15.761 10.283 -19.289 1.00 17.27 341 PHE B C 1
ATOM 3883 O O . PHE B 1 271 ? -16.377 9.213 -19.402 1.00 19.09 341 PHE B O 1
ATOM 3891 N N . MET B 1 272 ? -14.435 10.376 -19.291 1.00 12.03 342 MET B N 1
ATOM 3892 C CA . MET B 1 272 ? -13.567 9.214 -19.235 1.00 11.67 342 MET B CA 1
ATOM 3893 C C . MET B 1 272 ? -12.484 9.515 -18.244 1.00 13.98 342 MET B C 1
ATOM 3894 O O . MET B 1 272 ? -12.076 10.662 -18.119 1.00 13.06 342 MET B O 1
ATOM 3899 N N . THR B 1 273 ? -12.011 8.493 -17.543 1.00 10.67 343 THR B N 1
ATOM 3900 C CA . THR B 1 273 ? -10.945 8.688 -16.569 1.00 11.01 343 THR B CA 1
ATOM 3901 C C . THR B 1 273 ? -9.714 7.913 -16.979 1.00 9.78 343 THR B C 1
ATOM 3902 O O . THR B 1 273 ? -9.814 6.873 -17.618 1.00 14.19 343 THR B O 1
ATOM 3906 N N . ASN B 1 274 ? -8.543 8.410 -16.616 1.00 11.95 344 ASN B N 1
ATOM 3907 C CA . ASN B 1 274 ? -7.316 7.837 -17.154 1.00 12.06 344 ASN B CA 1
ATOM 3908 C C . ASN B 1 274 ? -6.208 7.780 -16.146 1.00 8.90 344 ASN B C 1
ATOM 3909 O O . ASN B 1 274 ? -5.054 7.916 -16.500 1.00 12.55 344 ASN B O 1
ATOM 3914 N N . GLY B 1 275 ? -6.558 7.591 -14.886 1.00 11.10 345 GLY B N 1
ATOM 3915 C CA . GLY B 1 275 ? -5.564 7.495 -13.839 1.00 13.47 345 GLY B CA 1
ATOM 3916 C C . GLY B 1 275 ? -6.168 7.664 -12.459 1.00 16.81 345 GLY B C 1
ATOM 3917 O O . GLY B 1 275 ? -7.345 7.995 -12.319 1.00 17.88 345 GLY B O 1
ATOM 3918 N N . GLN B 1 276 ? -5.353 7.454 -11.436 1.00 14.78 346 GLN B N 1
ATOM 3919 C CA . GLN B 1 276 ? -5.835 7.466 -10.072 1.00 12.31 346 GLN B CA 1
ATOM 3920 C C . GLN B 1 276 ? -5.795 8.863 -9.420 1.00 12.91 346 GLN B C 1
ATOM 3921 O O . GLN B 1 276 ? -6.259 9.059 -8.298 1.00 11.51 346 GLN B O 1
ATOM 3927 N N . ASN B 1 277 ? -5.252 9.842 -10.125 1.00 12.29 347 ASN B N 1
ATOM 3928 C CA . ASN B 1 277 ? -4.971 11.116 -9.484 1.00 13.50 347 ASN B CA 1
ATOM 3929 C C . ASN B 1 277 ? -6.140 12.079 -9.508 1.00 15.21 347 ASN B C 1
ATOM 3930 O O . ASN B 1 277 ? -6.696 12.373 -10.560 1.00 18.43 347 ASN B O 1
ATOM 3935 N N . VAL B 1 278 ? -6.504 12.564 -8.330 1.00 15.82 348 VAL B N 1
ATOM 3936 C CA . VAL B 1 278 ? -7.551 13.558 -8.198 1.00 10.25 348 VAL B CA 1
ATOM 3937 C C . VAL B 1 278 ? -6.927 14.931 -7.995 1.00 15.15 348 VAL B C 1
ATOM 3938 O O . VAL B 1 278 ? -6.001 15.091 -7.209 1.00 19.06 348 VAL B O 1
ATOM 3942 N N . PRO B 1 279 ? -7.440 15.930 -8.705 1.00 11.03 349 PRO B N 1
ATOM 3943 C CA . PRO B 1 279 ? -8.582 15.735 -9.579 1.00 10.46 349 PRO B CA 1
ATOM 3944 C C . PRO B 1 279 ? -8.194 15.684 -11.042 1.00 12.97 349 PRO B C 1
ATOM 3945 O O . PRO B 1 279 ? -9.091 15.755 -11.883 1.00 12.05 349 PRO B O 1
ATOM 3949 N N . GLU B 1 280 ? -6.904 15.559 -11.350 1.00 15.13 350 GLU B N 1
ATOM 3950 C CA . GLU B 1 280 ? -6.441 15.767 -12.733 1.00 15.91 350 GLU B CA 1
ATOM 3951 C C . GLU B 1 280 ? -6.981 14.755 -13.758 1.00 12.13 350 GLU B C 1
ATOM 3952 O O . GLU B 1 280 ? -7.470 15.142 -14.818 1.00 10.19 350 GLU B O 1
ATOM 3958 N N . ASP B 1 281 ? -6.899 13.470 -13.429 1.00 12.70 351 ASP B N 1
ATOM 3959 C CA . ASP B 1 281 ? -7.048 12.394 -14.407 1.00 12.86 351 ASP B CA 1
ATOM 3960 C C . ASP B 1 281 ? -8.476 12.132 -14.853 1.00 15.45 351 ASP B C 1
ATOM 3961 O O . ASP B 1 281 ? -8.956 11.003 -14.778 1.00 18.74 351 ASP B O 1
ATOM 3966 N N . ILE B 1 282 ? -9.154 13.169 -15.322 1.00 11.68 352 ILE B N 1
ATOM 3967 C CA . ILE B 1 282 ? -10.447 12.990 -15.955 1.00 13.03 352 ILE B CA 1
ATOM 3968 C C . ILE B 1 282 ? -10.465 13.838 -17.223 1.00 16.61 352 ILE B C 1
ATOM 3969 O O . ILE B 1 282 ? -9.687 14.769 -17.333 1.00 18.44 352 ILE B O 1
ATOM 3974 N N . GLN B 1 283 ? -11.331 13.502 -18.178 1.00 16.43 353 GLN B N 1
ATOM 3975 C CA . GLN B 1 283 ? -11.390 14.200 -19.461 1.00 12.91 353 GLN B CA 1
ATOM 3976 C C . GLN B 1 283 ? -12.731 13.960 -20.134 1.00 10.40 353 GLN B C 1
ATOM 3977 O O . GLN B 1 283 ? -13.479 13.106 -19.699 1.00 12.62 353 GLN B O 1
ATOM 3983 N N . THR B 1 284 ? -13.032 14.726 -21.179 1.00 8.88 354 THR B N 1
ATOM 3984 C CA . THR B 1 284 ? -14.247 14.522 -21.961 1.00 19.11 354 THR B CA 1
ATOM 3985 C C . THR B 1 284 ? -13.911 14.241 -23.423 1.00 21.45 354 THR B C 1
ATOM 3986 O O . THR B 1 284 ? -12.808 14.551 -23.855 1.00 30.19 354 THR B O 1
ATOM 3990 N N . VAL B 1 285 ? -14.838 13.648 -24.175 1.00 12.15 355 VAL B N 1
ATOM 3991 C CA . VAL B 1 285 ? -14.566 13.324 -25.577 1.00 15.50 355 VAL B CA 1
ATOM 3992 C C . VAL B 1 285 ? -15.761 13.419 -26.494 1.00 22.20 355 VAL B C 1
ATOM 3993 O O . VAL B 1 285 ? -16.895 13.164 -26.104 1.00 23.86 355 VAL B O 1
ATOM 3997 N N . SER B 1 286 ? -15.480 13.772 -27.739 1.00 21.43 356 SER B N 1
ATOM 3998 C CA . SER B 1 286 ? -16.488 13.770 -28.774 1.00 18.52 356 SER B CA 1
ATOM 3999 C C . SER B 1 286 ? -16.430 12.432 -29.502 1.00 21.73 356 SER B C 1
ATOM 4000 O O . SER B 1 286 ? -15.429 11.710 -29.400 1.00 19.05 356 SER B O 1
ATOM 4003 N N . PRO B 1 287 ? -17.495 12.097 -30.248 1.00 13.47 357 PRO B N 1
ATOM 4004 C CA . PRO B 1 287 ? -17.500 10.810 -30.930 1.00 15.30 357 PRO B CA 1
ATOM 4005 C C . PRO B 1 287 ? -16.238 10.638 -31.749 1.00 17.07 357 PRO B C 1
ATOM 4006 O O . PRO B 1 287 ? -15.599 9.597 -31.684 1.00 25.04 357 PRO B O 1
ATOM 4010 N N . LEU B 1 288 ? -15.867 11.663 -32.494 1.00 19.48 358 LEU B N 1
ATOM 4011 C CA . LEU B 1 288 ? -14.662 11.597 -33.306 1.00 20.67 358 LEU B CA 1
ATOM 4012 C C . LEU B 1 288 ? -13.440 11.414 -32.428 1.00 16.72 358 LEU B C 1
ATOM 4013 O O . LEU B 1 288 ? -12.673 10.485 -32.587 1.00 24.71 358 LEU B O 1
ATOM 4018 N N . GLY B 1 289 ? -13.248 12.324 -31.504 1.00 15.67 359 GLY B N 1
ATOM 4019 C CA . GLY B 1 289 ? -12.142 12.203 -30.586 1.00 27.09 359 GLY B CA 1
ATOM 4020 C C . GLY B 1 289 ? -12.035 10.804 -30.023 1.00 24.82 359 GLY B C 1
ATOM 4021 O O . GLY B 1 289 ? -10.931 10.279 -29.879 1.00 26.07 359 GLY B O 1
ATOM 4022 N N . PHE B 1 290 ? -13.177 10.202 -29.702 1.00 17.64 360 PHE B N 1
ATOM 4023 C CA . PHE B 1 290 ? -13.196 8.831 -29.215 1.00 17.09 360 PHE B CA 1
ATOM 4024 C C . PHE B 1 290 ? -12.658 7.838 -30.238 1.00 16.09 360 PHE B C 1
ATOM 4025 O O . PHE B 1 290 ? -11.817 6.998 -29.926 1.00 16.39 360 PHE B O 1
ATOM 4033 N N . VAL B 1 291 ? -13.168 7.924 -31.456 1.00 15.89 361 VAL B N 1
ATOM 4034 C CA . VAL B 1 291 ? -12.732 7.048 -32.537 1.00 17.33 361 VAL B CA 1
ATOM 4035 C C . VAL B 1 291 ? -11.219 7.178 -32.852 1.00 18.50 361 VAL B C 1
ATOM 4036 O O . VAL B 1 291 ? -10.548 6.199 -33.186 1.00 21.00 361 VAL B O 1
ATOM 4040 N N . ARG B 1 292 ? -10.670 8.375 -32.732 1.00 16.58 362 ARG B N 1
ATOM 4041 C CA . ARG B 1 292 ? -9.233 8.527 -32.894 1.00 18.64 362 ARG B CA 1
ATOM 4042 C C . ARG B 1 292 ? -8.486 7.678 -31.891 1.00 21.16 362 ARG B C 1
ATOM 4043 O O . ARG B 1 292 ? -7.493 7.037 -32.234 1.00 30.49 362 ARG B O 1
ATOM 4051 N N . MET B 1 293 ? -8.957 7.689 -30.645 1.00 18.11 363 MET B N 1
ATOM 4052 C CA . MET B 1 293 ? -8.359 6.876 -29.589 1.00 19.02 363 MET B CA 1
ATOM 4053 C C . MET B 1 293 ? -8.406 5.408 -29.951 1.00 24.87 363 MET B C 1
ATOM 4054 O O . MET B 1 293 ? -7.463 4.658 -29.682 1.00 32.61 363 MET B O 1
ATOM 4059 N N . LEU B 1 294 ? -9.524 5.010 -30.545 1.00 16.93 364 LEU B N 1
ATOM 4060 C CA . LEU B 1 294 ? -9.764 3.629 -30.897 1.00 17.25 364 LEU B CA 1
ATOM 4061 C C . LEU B 1 294 ? -8.697 3.130 -31.833 1.00 24.89 364 LEU B C 1
ATOM 4062 O O . LEU B 1 294 ? -8.278 1.971 -31.754 1.00 37.14 364 LEU B O 1
ATOM 4067 N N . CYS B 1 295 ? -8.257 4.020 -32.717 1.00 25.79 365 CYS B N 1
ATOM 4068 C CA . CYS B 1 295 ? -7.329 3.666 -33.787 1.00 41.63 365 CYS B CA 1
ATOM 4069 C C . CYS B 1 295 ? -5.872 3.979 -33.426 1.00 50.73 365 CYS B C 1
ATOM 4070 O O . CYS B 1 295 ? -5.059 4.326 -34.291 1.00 40.44 365 CYS B O 1
ATOM 4073 N N . ARG B 1 296 ? -5.566 3.850 -32.136 1.00 53.85 366 ARG B N 1
ATOM 4074 C CA . ARG B 1 296 ? -4.209 3.979 -31.622 1.00 46.54 366 ARG B CA 1
ATOM 4075 C C . ARG B 1 296 ? -3.739 5.422 -31.667 1.00 54.50 366 ARG B C 1
ATOM 4076 O O . ARG B 1 296 ? -2.543 5.692 -31.801 1.00 71.50 366 ARG B O 1
ATOM 4085 N N . PRO C 1 39 ? 4.058 50.988 60.573 1.00 76.51 109 PRO C N 1
ATOM 4086 C CA . PRO C 1 39 ? 4.445 51.463 59.239 1.00 63.37 109 PRO C CA 1
ATOM 4087 C C . PRO C 1 39 ? 3.237 51.456 58.308 1.00 75.23 109 PRO C C 1
ATOM 4088 O O . PRO C 1 39 ? 2.412 50.553 58.466 1.00 79.82 109 PRO C O 1
ATOM 4092 N N . GLU C 1 40 ? 3.116 52.403 57.372 1.00 66.82 110 GLU C N 1
ATOM 4093 C CA . GLU C 1 40 ? 1.939 52.403 56.474 1.00 87.38 110 GLU C CA 1
ATOM 4094 C C . GLU C 1 40 ? 2.133 51.754 55.083 1.00 72.09 110 GLU C C 1
ATOM 4095 O O . GLU C 1 40 ? 1.866 50.564 54.920 1.00 75.31 110 GLU C O 1
ATOM 4101 N N . PRO C 1 41 ? 2.599 52.514 54.079 1.00 81.05 111 PRO C N 1
ATOM 4102 C CA . PRO C 1 41 ? 2.798 51.847 52.788 1.00 77.14 111 PRO C CA 1
ATOM 4103 C C . PRO C 1 41 ? 3.881 50.775 52.836 1.00 66.42 111 PRO C C 1
ATOM 4104 O O . PRO C 1 41 ? 3.876 49.866 52.003 1.00 72.25 111 PRO C O 1
ATOM 4108 N N . LEU C 1 42 ? 4.803 50.887 53.785 1.00 58.52 112 LEU C N 1
ATOM 4109 C CA . LEU C 1 42 ? 5.865 49.900 53.915 1.00 57.65 112 LEU C CA 1
ATOM 4110 C C . LEU C 1 42 ? 5.320 48.529 54.255 1.00 53.41 112 LEU C C 1
ATOM 4111 O O . LEU C 1 42 ? 6.009 47.523 54.089 1.00 58.42 112 LEU C O 1
ATOM 4116 N N . ARG C 1 43 ? 4.080 48.492 54.726 1.00 58.56 113 ARG C N 1
ATOM 4117 C CA . ARG C 1 43 ? 3.420 47.229 54.994 1.00 67.29 113 ARG C CA 1
ATOM 4118 C C . ARG C 1 43 ? 3.025 46.622 53.651 1.00 64.87 113 ARG C C 1
ATOM 4119 O O . ARG C 1 43 ? 3.064 45.399 53.470 1.00 70.35 113 ARG C O 1
ATOM 4127 N N . LYS C 1 44 ? 2.677 47.494 52.705 1.00 55.12 114 LYS C N 1
ATOM 4128 C CA . LYS C 1 44 ? 2.350 47.087 51.340 1.00 65.62 114 LYS C CA 1
ATOM 4129 C C . LYS C 1 44 ? 3.572 46.563 50.601 1.00 53.63 114 LYS C C 1
ATOM 4130 O O . LYS C 1 44 ? 3.559 45.464 50.047 1.00 58.41 114 LYS C O 1
ATOM 4136 N N . ALA C 1 45 ? 4.622 47.366 50.578 1.00 37.77 115 ALA C N 1
ATOM 4137 C CA . ALA C 1 45 ? 5.886 46.926 50.019 1.00 38.48 115 ALA C CA 1
ATOM 4138 C C . ALA C 1 45 ? 6.308 45.574 50.593 1.00 52.19 115 ALA C C 1
ATOM 4139 O O . ALA C 1 45 ? 6.757 44.692 49.860 1.00 57.94 115 ALA C O 1
ATOM 4141 N N . GLU C 1 46 ? 6.168 45.410 51.902 1.00 40.23 116 GLU C N 1
ATOM 4142 C CA . GLU C 1 46 ? 6.481 44.141 52.532 1.00 45.03 116 GLU C CA 1
ATOM 4143 C C . GLU C 1 46 ? 5.637 43.020 51.931 1.00 60.81 116 GLU C C 1
ATOM 4144 O O . GLU C 1 46 ? 6.082 41.870 51.837 1.00 53.69 116 GLU C O 1
ATOM 4150 N N . LYS C 1 47 ? 4.416 43.365 51.529 1.00 58.59 117 LYS C N 1
ATOM 4151 C CA . LYS C 1 47 ? 3.475 42.397 50.982 1.00 57.98 117 LYS C CA 1
ATOM 4152 C C . LYS C 1 47 ? 3.932 41.930 49.602 1.00 58.44 117 LYS C C 1
ATOM 4153 O O . LYS C 1 47 ? 4.044 40.730 49.347 1.00 59.04 117 LYS C O 1
ATOM 4159 N N . LEU C 1 48 ? 4.199 42.886 48.717 1.00 51.05 118 LEU C N 1
ATOM 4160 C CA . LEU C 1 48 ? 4.749 42.578 47.409 1.00 43.76 118 LEU C CA 1
ATOM 4161 C C . LEU C 1 48 ? 5.877 41.571 47.537 1.00 45.26 118 LEU C C 1
ATOM 4162 O O . LEU C 1 48 ? 5.752 40.415 47.124 1.00 61.26 118 LEU C O 1
ATOM 4167 N N . LEU C 1 49 ? 6.977 42.016 48.127 1.00 29.96 119 LEU C N 1
ATOM 4168 C CA . LEU C 1 49 ? 8.138 41.161 48.325 1.00 37.01 119 LEU C CA 1
ATOM 4169 C C . LEU C 1 49 ? 7.770 39.747 48.758 1.00 47.47 119 LEU C C 1
ATOM 4170 O O . LEU C 1 49 ? 8.463 38.785 48.431 1.00 54.23 119 LEU C O 1
ATOM 4175 N N . GLN C 1 50 ? 6.675 39.627 49.494 1.00 56.07 120 GLN C N 1
ATOM 4176 C CA . GLN C 1 50 ? 6.223 38.329 49.963 1.00 66.19 120 GLN C CA 1
ATOM 4177 C C . GLN C 1 50 ? 5.837 37.441 48.795 1.00 61.78 120 GLN C C 1
ATOM 4178 O O . GLN C 1 50 ? 6.213 36.265 48.739 1.00 67.47 120 GLN C O 1
ATOM 4184 N N . GLU C 1 51 ? 5.094 38.022 47.859 1.00 42.93 121 GLU C N 1
ATOM 4185 C CA . GLU C 1 51 ? 4.521 37.277 46.744 1.00 59.33 121 GLU C CA 1
ATOM 4186 C C . GLU C 1 51 ? 5.575 36.833 45.742 1.00 60.51 121 GLU C C 1
ATOM 4187 O O . GLU C 1 51 ? 5.502 35.719 45.215 1.00 63.60 121 GLU C O 1
ATOM 4193 N N . THR C 1 52 ? 6.548 37.702 45.477 1.00 42.99 122 THR C N 1
ATOM 4194 C CA . THR C 1 52 ? 7.710 37.299 44.698 1.00 44.56 122 THR C CA 1
ATOM 4195 C C . THR C 1 52 ? 8.407 36.230 45.518 1.00 35.39 122 THR C C 1
ATOM 4196 O O . THR C 1 52 ? 8.352 36.252 46.743 1.00 41.72 122 THR C O 1
ATOM 4200 N N . GLY C 1 53 ? 9.064 35.288 44.866 1.00 29.00 123 GLY C N 1
ATOM 4201 C CA . GLY C 1 53 ? 9.676 34.209 45.618 1.00 27.09 123 GLY C CA 1
ATOM 4202 C C . GLY C 1 53 ? 11.082 34.522 46.097 1.00 20.52 123 GLY C C 1
ATOM 4203 O O . GLY C 1 53 ? 11.904 33.629 46.246 1.00 28.04 123 GLY C O 1
ATOM 4204 N N . ILE C 1 54 ? 11.366 35.795 46.326 1.00 20.39 124 ILE C N 1
ATOM 4205 C CA . ILE C 1 54 ? 12.708 36.216 46.710 1.00 25.22 124 ILE C CA 1
ATOM 4206 C C . ILE C 1 54 ? 13.137 35.570 48.020 1.00 33.74 124 ILE C C 1
ATOM 4207 O O . ILE C 1 54 ? 12.295 35.114 48.801 1.00 38.74 124 ILE C O 1
ATOM 4212 N N . LYS C 1 55 ? 14.441 35.522 48.271 1.00 26.08 125 LYS C N 1
ATOM 4213 C CA . LYS C 1 55 ? 14.892 34.932 49.520 1.00 38.53 125 LYS C CA 1
ATOM 4214 C C . LYS C 1 55 ? 14.903 35.939 50.678 1.00 46.73 125 LYS C C 1
ATOM 4215 O O . LYS C 1 55 ? 15.111 37.139 50.472 1.00 31.84 125 LYS C O 1
ATOM 4221 N N . GLU C 1 56 ? 14.665 35.420 51.885 1.00 53.57 126 GLU C N 1
ATOM 4222 C CA . GLU C 1 56 ? 14.459 36.219 53.093 1.00 37.22 126 GLU C CA 1
ATOM 4223 C C . GLU C 1 56 ? 15.510 37.283 53.281 1.00 30.07 126 GLU C C 1
ATOM 4224 O O . GLU C 1 56 ? 15.193 38.459 53.420 1.00 29.19 126 GLU C O 1
ATOM 4230 N N . SER C 1 57 ? 16.765 36.861 53.298 1.00 32.13 127 SER C N 1
ATOM 4231 C CA . SER C 1 57 ? 17.882 37.797 53.381 1.00 32.02 127 SER C CA 1
ATOM 4232 C C . SER C 1 57 ? 17.605 38.980 52.475 1.00 38.15 127 SER C C 1
ATOM 4233 O O . SER C 1 57 ? 17.512 40.122 52.924 1.00 35.11 127 SER C O 1
ATOM 4236 N N . THR C 1 58 ? 17.453 38.694 51.187 1.00 42.96 128 THR C N 1
ATOM 4237 C CA . THR C 1 58 ? 17.217 39.742 50.207 1.00 39.55 128 THR C CA 1
ATOM 4238 C C . THR C 1 58 ? 15.969 40.548 50.536 1.00 37.53 128 THR C C 1
ATOM 4239 O O . THR C 1 58 ? 16.004 41.776 50.554 1.00 34.24 128 THR C O 1
ATOM 4243 N N . LYS C 1 59 ? 14.864 39.853 50.792 1.00 41.97 129 LYS C N 1
ATOM 4244 C CA . LYS C 1 59 ? 13.616 40.527 51.124 1.00 44.54 129 LYS C CA 1
ATOM 4245 C C . LYS C 1 59 ? 13.909 41.566 52.196 1.00 34.91 129 LYS C C 1
ATOM 4246 O O . LYS C 1 59 ? 13.649 42.760 52.028 1.00 35.84 129 LYS C O 1
ATOM 4252 N N . THR C 1 60 ? 14.487 41.101 53.292 1.00 33.79 130 THR C N 1
ATOM 4253 C CA . THR C 1 60 ? 14.810 41.978 54.406 1.00 38.80 130 THR C CA 1
ATOM 4254 C C . THR C 1 60 ? 15.648 43.165 53.950 1.00 39.38 130 THR C C 1
ATOM 4255 O O . THR C 1 60 ? 15.260 44.314 54.126 1.00 28.87 130 THR C O 1
ATOM 4259 N N . ASN C 1 61 ? 16.799 42.879 53.354 1.00 35.14 131 ASN C N 1
ATOM 4260 C CA . ASN C 1 61 ? 17.747 43.928 53.029 1.00 31.78 131 ASN C CA 1
ATOM 4261 C C . ASN C 1 61 ? 17.138 44.987 52.129 1.00 34.91 131 ASN C C 1
ATOM 4262 O O . ASN C 1 61 ? 17.652 46.099 52.026 1.00 22.14 131 ASN C O 1
ATOM 4267 N N . THR C 1 62 ? 16.040 44.624 51.471 1.00 41.66 132 THR C N 1
ATOM 4268 C CA . THR C 1 62 ? 15.373 45.529 50.547 1.00 32.71 132 THR C CA 1
ATOM 4269 C C . THR C 1 62 ? 14.561 46.516 51.342 1.00 36.61 132 THR C C 1
ATOM 4270 O O . THR C 1 62 ? 14.617 47.712 51.078 1.00 33.03 132 THR C O 1
ATOM 4274 N N . LEU C 1 63 ? 13.808 46.009 52.320 1.00 42.91 133 LEU C N 1
ATOM 4275 C CA . LEU C 1 63 ? 13.102 46.879 53.260 1.00 39.81 133 LEU C CA 1
ATOM 4276 C C . LEU C 1 63 ? 14.074 47.817 53.974 1.00 36.72 133 LEU C C 1
ATOM 4277 O O . LEU C 1 63 ? 13.793 48.998 54.082 1.00 27.86 133 LEU C O 1
ATOM 4282 N N . LYS C 1 64 ? 15.217 47.304 54.438 1.00 34.19 134 LYS C N 1
ATOM 4283 C CA . LYS C 1 64 ? 16.225 48.173 55.044 1.00 29.59 134 LYS C CA 1
ATOM 4284 C C . LYS C 1 64 ? 16.503 49.357 54.132 1.00 27.65 134 LYS C C 1
ATOM 4285 O O . LYS C 1 64 ? 16.255 50.494 54.507 1.00 34.96 134 LYS C O 1
ATOM 4291 N N . LYS C 1 65 ? 17.008 49.093 52.933 1.00 31.88 135 LYS C N 1
ATOM 4292 C CA . LYS C 1 65 ? 17.336 50.172 51.992 1.00 35.28 135 LYS C CA 1
ATOM 4293 C C . LYS C 1 65 ? 16.131 51.083 51.790 1.00 31.96 135 LYS C C 1
ATOM 4294 O O . LYS C 1 65 ? 16.244 52.305 51.752 1.00 29.15 135 LYS C O 1
ATOM 4300 N N . LEU C 1 66 ? 14.965 50.470 51.666 1.00 34.26 136 LEU C N 1
ATOM 4301 C CA . LEU C 1 66 ? 13.742 51.214 51.430 1.00 30.77 136 LEU C CA 1
ATOM 4302 C C . LEU C 1 66 ? 13.476 52.161 52.588 1.00 36.36 136 LEU C C 1
ATOM 4303 O O . LEU C 1 66 ? 13.385 53.373 52.406 1.00 40.36 136 LEU C O 1
ATOM 4308 N N . LEU C 1 67 ? 13.338 51.579 53.778 1.00 44.88 137 LEU C N 1
ATOM 4309 C CA . LEU C 1 67 ? 13.133 52.319 55.015 1.00 33.94 137 LEU C CA 1
ATOM 4310 C C . LEU C 1 67 ? 14.158 53.418 55.154 1.00 38.03 137 LEU C C 1
ATOM 4311 O O . LEU C 1 67 ? 13.806 54.579 55.306 1.00 38.30 137 LEU C O 1
ATOM 4316 N N . ARG C 1 68 ? 15.434 53.038 55.116 1.00 36.35 138 ARG C N 1
ATOM 4317 C CA . ARG C 1 68 ? 16.523 54.004 55.187 1.00 47.84 138 ARG C CA 1
ATOM 4318 C C . ARG C 1 68 ? 16.249 55.218 54.308 1.00 49.28 138 ARG C C 1
ATOM 4319 O O . ARG C 1 68 ? 16.041 56.318 54.812 1.00 62.94 138 ARG C O 1
ATOM 4327 N N . PHE C 1 69 ? 16.238 55.016 52.997 1.00 47.32 139 PHE C N 1
ATOM 4328 C CA . PHE C 1 69 ? 15.980 56.114 52.067 1.00 55.78 139 PHE C CA 1
ATOM 4329 C C . PHE C 1 69 ? 14.788 56.996 52.451 1.00 62.55 139 PHE C C 1
ATOM 4330 O O . PHE C 1 69 ? 14.901 58.220 52.480 1.00 63.54 139 PHE C O 1
ATOM 4338 N N . SER C 1 70 ? 13.644 56.378 52.727 1.00 51.75 140 SER C N 1
ATOM 4339 C CA . SER C 1 70 ? 12.407 57.134 52.906 1.00 61.47 140 SER C CA 1
ATOM 4340 C C . SER C 1 70 ? 12.337 57.923 54.213 1.00 75.72 140 SER C C 1
ATOM 4341 O O . SER C 1 70 ? 11.784 59.018 54.242 1.00 83.87 140 SER C O 1
ATOM 4344 N N . VAL C 1 71 ? 12.891 57.372 55.291 1.00 80.25 141 VAL C N 1
ATOM 4345 C CA . VAL C 1 71 ? 12.886 58.065 56.574 1.00 71.41 141 VAL C CA 1
ATOM 4346 C C . VAL C 1 71 ? 13.663 59.369 56.457 1.00 75.91 141 VAL C C 1
ATOM 4347 O O . VAL C 1 71 ? 13.285 60.377 57.052 1.00 92.48 141 VAL C O 1
ATOM 4351 N N . GLU C 1 72 ? 14.733 59.351 55.667 1.00 63.09 142 GLU C N 1
ATOM 4352 C CA . GLU C 1 72 ? 15.665 60.472 55.616 1.00 87.22 142 GLU C CA 1
ATOM 4353 C C . GLU C 1 72 ? 15.459 61.350 54.384 1.00 86.48 142 GLU C C 1
ATOM 4354 O O . GLU C 1 72 ? 16.210 62.295 54.154 1.00 93.42 142 GLU C O 1
ATOM 4360 N N . ALA C 1 73 ? 14.445 61.044 53.589 1.00 77.86 143 ALA C N 1
ATOM 4361 C CA . ALA C 1 73 ? 14.261 61.769 52.342 1.00 85.11 143 ALA C CA 1
ATOM 4362 C C . ALA C 1 73 ? 12.803 61.808 51.884 1.00 91.99 143 ALA C C 1
ATOM 4363 O O . ALA C 1 73 ? 12.339 60.939 51.143 1.00 74.29 143 ALA C O 1
ATOM 4365 N N . GLY C 1 74 ? 12.084 62.827 52.339 1.00 94.19 144 GLY C N 1
ATOM 4366 C CA . GLY C 1 74 ? 10.724 63.065 51.891 1.00 97.43 144 GLY C CA 1
ATOM 4367 C C . GLY C 1 74 ? 9.718 62.003 52.290 1.00 91.58 144 GLY C C 1
ATOM 4368 O O . GLY C 1 74 ? 9.988 61.175 53.156 1.00 99.37 144 GLY C O 1
ATOM 4369 N N . GLY C 1 75 ? 8.551 62.032 51.648 1.00 88.49 145 GLY C N 1
ATOM 4370 C CA . GLY C 1 75 ? 7.464 61.131 51.986 1.00 88.66 145 GLY C CA 1
ATOM 4371 C C . GLY C 1 75 ? 6.979 60.279 50.827 1.00 90.71 145 GLY C C 1
ATOM 4372 O O . GLY C 1 75 ? 6.786 60.772 49.716 1.00 86.88 145 GLY C O 1
ATOM 4373 N N . LEU C 1 76 ? 6.769 58.995 51.096 1.00 81.69 146 LEU C N 1
ATOM 4374 C CA . LEU C 1 76 ? 6.367 58.047 50.073 1.00 68.95 146 LEU C CA 1
ATOM 4375 C C . LEU C 1 76 ? 4.909 57.630 50.264 1.00 75.75 146 LEU C C 1
ATOM 4376 O O . LEU C 1 76 ? 4.485 57.300 51.371 1.00 81.65 146 LEU C O 1
ATOM 4381 N N . THR C 1 77 ? 4.142 57.663 49.181 1.00 75.27 147 THR C N 1
ATOM 4382 C CA . THR C 1 77 ? 2.725 57.311 49.227 1.00 86.28 147 THR C CA 1
ATOM 4383 C C . THR C 1 77 ? 2.516 55.810 49.124 1.00 71.24 147 THR C C 1
ATOM 4384 O O . THR C 1 77 ? 3.464 55.063 48.907 1.00 60.31 147 THR C O 1
ATOM 4388 N N . GLU C 1 78 ? 1.263 55.386 49.284 1.00 82.62 148 GLU C N 1
ATOM 4389 C CA . GLU C 1 78 ? 0.854 54.023 48.972 1.00 77.77 148 GLU C CA 1
ATOM 4390 C C . GLU C 1 78 ? 0.957 53.847 47.468 1.00 70.62 148 GLU C C 1
ATOM 4391 O O . GLU C 1 78 ? 1.077 52.735 46.952 1.00 63.54 148 GLU C O 1
ATOM 4397 N N . GLU C 1 79 ? 0.915 54.966 46.764 1.00 60.44 149 GLU C N 1
ATOM 4398 C CA . GLU C 1 79 ? 0.968 54.927 45.326 1.00 64.04 149 GLU C CA 1
ATOM 4399 C C . GLU C 1 79 ? 2.396 54.699 44.850 1.00 72.20 149 GLU C C 1
ATOM 4400 O O . GLU C 1 79 ? 2.670 53.737 44.134 1.00 74.73 149 GLU C O 1
ATOM 4406 N N . ASN C 1 80 ? 3.312 55.558 45.281 1.00 64.72 150 ASN C N 1
ATOM 4407 C CA . ASN C 1 80 ? 4.660 55.579 44.711 1.00 62.89 150 ASN C CA 1
ATOM 4408 C C . ASN C 1 80 ? 5.699 54.620 45.308 1.00 57.26 150 ASN C C 1
ATOM 4409 O O . ASN C 1 80 ? 6.872 54.678 44.930 1.00 39.88 150 ASN C O 1
ATOM 4414 N N . VAL C 1 81 ? 5.281 53.758 46.236 1.00 60.17 151 VAL C N 1
ATOM 4415 C CA . VAL C 1 81 ? 6.197 52.810 46.874 1.00 45.18 151 VAL C CA 1
ATOM 4416 C C . VAL C 1 81 ? 6.818 51.930 45.828 1.00 52.81 151 VAL C C 1
ATOM 4417 O O . VAL C 1 81 ? 8.030 51.935 45.636 1.00 50.44 151 VAL C O 1
ATOM 4421 N N . VAL C 1 82 ? 5.952 51.164 45.169 1.00 52.64 152 VAL C N 1
ATOM 4422 C CA . VAL C 1 82 ? 6.333 50.185 44.160 1.00 49.79 152 VAL C CA 1
ATOM 4423 C C . VAL C 1 82 ? 7.459 50.669 43.262 1.00 40.92 152 VAL C C 1
ATOM 4424 O O . VAL C 1 82 ? 8.464 49.981 43.081 1.00 40.34 152 VAL C O 1
ATOM 4428 N N . GLY C 1 83 ? 7.289 51.849 42.687 1.00 35.56 153 GLY C N 1
ATOM 4429 C CA . GLY C 1 83 ? 8.351 52.431 41.893 1.00 44.81 153 GLY C CA 1
ATOM 4430 C C . GLY C 1 83 ? 9.700 52.340 42.582 1.00 31.77 153 GLY C C 1
ATOM 4431 O O . GLY C 1 83 ? 10.642 51.771 42.034 1.00 31.37 153 GLY C O 1
ATOM 4432 N N . LYS C 1 84 ? 9.788 52.911 43.781 1.00 38.60 154 LYS C N 1
ATOM 4433 C CA . LYS C 1 84 ? 11.040 52.956 44.524 1.00 44.42 154 LYS C CA 1
ATOM 4434 C C . LYS C 1 84 ? 11.526 51.539 44.819 1.00 36.77 154 LYS C C 1
ATOM 4435 O O . LYS C 1 84 ? 12.713 51.223 44.689 1.00 29.20 154 LYS C O 1
ATOM 4441 N N . LEU C 1 85 ? 10.586 50.691 45.215 1.00 33.10 155 LEU C N 1
ATOM 4442 C CA . LEU C 1 85 ? 10.868 49.303 45.516 1.00 34.79 155 LEU C CA 1
ATOM 4443 C C . LEU C 1 85 ? 11.570 48.639 44.337 1.00 31.29 155 LEU C C 1
ATOM 4444 O O . LEU C 1 85 ? 12.611 48.005 44.492 1.00 21.20 155 LEU C O 1
ATOM 4449 N N . GLN C 1 86 ? 10.993 48.801 43.153 1.00 28.69 156 GLN C N 1
ATOM 4450 C CA . GLN C 1 86 ? 11.531 48.180 41.956 1.00 20.68 156 GLN C CA 1
ATOM 4451 C C . GLN C 1 86 ? 12.919 48.690 41.631 1.00 25.71 156 GLN C C 1
ATOM 4452 O O . GLN C 1 86 ? 13.814 47.915 41.293 1.00 37.38 156 GLN C O 1
ATOM 4458 N N .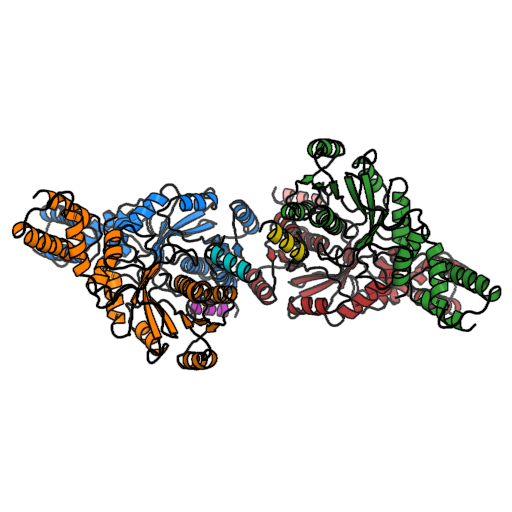 GLU C 1 87 ? 13.112 49.992 41.742 1.00 28.80 157 GLU C N 1
ATOM 4459 C CA . GLU C 1 87 ? 14.438 50.546 41.534 1.00 37.30 157 GLU C CA 1
ATOM 4460 C C . GLU C 1 87 ? 15.453 49.834 42.425 1.00 31.70 157 GLU C C 1
ATOM 4461 O O . GLU C 1 87 ? 16.551 49.503 41.981 1.00 24.61 157 GLU C O 1
ATOM 4467 N N . ILE C 1 88 ? 15.082 49.598 43.679 1.00 25.16 158 ILE C N 1
ATOM 4468 C CA . ILE C 1 88 ? 16.040 49.091 44.643 1.00 25.23 158 ILE C CA 1
ATOM 4469 C C . ILE C 1 88 ? 16.446 47.669 44.285 1.00 24.21 158 ILE C C 1
ATOM 4470 O O . ILE C 1 88 ? 17.621 47.311 44.354 1.00 24.90 158 ILE C O 1
ATOM 4475 N N . LEU C 1 89 ? 15.463 46.871 43.884 1.00 25.87 159 LEU C N 1
ATOM 4476 C CA . LEU C 1 89 ? 15.687 45.490 43.459 1.00 24.64 159 LEU C CA 1
ATOM 4477 C C . LEU C 1 89 ? 16.538 45.450 42.206 1.00 26.61 159 LEU C C 1
ATOM 4478 O O . LEU C 1 89 ? 17.511 44.693 42.105 1.00 23.51 159 LEU C O 1
ATOM 4483 N N . CYS C 1 90 ? 16.139 46.262 41.239 1.00 22.28 160 CYS C N 1
ATOM 4484 C CA . CYS C 1 90 ? 16.853 46.365 39.990 1.00 21.71 160 CYS C CA 1
ATOM 4485 C C . CYS C 1 90 ? 18.333 46.718 40.214 1.00 25.87 160 CYS C C 1
ATOM 4486 O O . CYS C 1 90 ? 19.190 46.297 39.445 1.00 24.00 160 CYS C O 1
ATOM 4489 N N . ASP C 1 91 ? 18.640 47.467 41.273 1.00 23.97 161 ASP C N 1
ATOM 4490 C CA . ASP C 1 91 ? 20.020 47.896 41.499 1.00 26.97 161 ASP C CA 1
ATOM 4491 C C . ASP C 1 91 ? 20.891 46.741 41.958 1.00 25.30 161 ASP C C 1
ATOM 4492 O O . ASP C 1 91 ? 22.112 46.862 42.023 1.00 27.92 161 ASP C O 1
ATOM 4497 N N . MET C 1 92 ? 20.251 45.619 42.266 1.00 20.92 162 MET C N 1
ATOM 4498 C CA . MET C 1 92 ? 20.957 44.445 42.749 1.00 17.19 162 MET C CA 1
ATOM 4499 C C . MET C 1 92 ? 21.296 43.504 41.598 1.00 31.10 162 MET C C 1
ATOM 4500 O O . MET C 1 92 ? 22.063 42.547 41.759 1.00 31.83 162 MET C O 1
ATOM 4505 N N . LEU C 1 93 ? 20.710 43.775 40.437 1.00 25.56 163 LEU C N 1
ATOM 4506 C CA . LEU C 1 93 ? 20.958 42.976 39.248 1.00 16.59 163 LEU C CA 1
ATOM 4507 C C . LEU C 1 93 ? 22.067 43.622 38.452 1.00 21.61 163 LEU C C 1
ATOM 4508 O O . LEU C 1 93 ? 22.288 44.822 38.570 1.00 34.52 163 LEU C O 1
ATOM 4513 N N . PRO C 1 94 ? 22.774 42.833 37.636 1.00 23.91 164 PRO C N 1
ATOM 4514 C CA . PRO C 1 94 ? 23.867 43.379 36.827 1.00 19.75 164 PRO C CA 1
ATOM 4515 C C . PRO C 1 94 ? 23.405 44.555 35.979 1.00 16.96 164 PRO C C 1
ATOM 4516 O O . PRO C 1 94 ? 22.238 44.616 35.595 1.00 20.64 164 PRO C O 1
ATOM 4520 N N . SER C 1 95 ? 24.307 45.484 35.701 1.00 18.39 165 SER C N 1
ATOM 4521 C CA . SER C 1 95 ? 23.947 46.643 34.902 1.00 22.77 165 SER C CA 1
ATOM 4522 C C . SER C 1 95 ? 23.332 46.214 33.572 1.00 19.90 165 SER C C 1
ATOM 4523 O O . SER C 1 95 ? 23.628 45.141 33.057 1.00 19.05 165 SER C O 1
ATOM 4526 N N . ALA C 1 96 ? 22.478 47.066 33.018 1.00 15.84 166 ALA C N 1
ATOM 4527 C CA . ALA C 1 96 ? 21.731 46.740 31.808 1.00 14.12 166 ALA C CA 1
ATOM 4528 C C . ALA C 1 96 ? 22.592 46.439 30.595 1.00 19.42 166 ALA C C 1
ATOM 4529 O O . ALA C 1 96 ? 22.173 45.701 29.706 1.00 18.69 166 ALA C O 1
ATOM 4531 N N . ASP C 1 97 ? 23.782 47.022 30.524 1.00 30.10 167 ASP C N 1
ATOM 4532 C CA . ASP C 1 97 ? 24.642 46.776 29.365 1.00 34.19 167 ASP C CA 1
ATOM 4533 C C . ASP C 1 97 ? 25.079 45.310 29.367 1.00 30.46 167 ASP C C 1
ATOM 4534 O O . ASP C 1 97 ? 25.676 44.819 28.399 1.00 30.08 167 ASP C O 1
ATOM 4539 N N . LYS C 1 98 ? 24.768 44.619 30.464 1.00 26.98 168 LYS C N 1
ATOM 4540 C CA . LYS C 1 98 ? 25.105 43.208 30.603 1.00 24.21 168 LYS C CA 1
ATOM 4541 C C . LYS C 1 98 ? 23.890 42.294 30.409 1.00 19.30 168 LYS C C 1
ATOM 4542 O O . LYS C 1 98 ? 23.958 41.092 30.621 1.00 19.29 168 LYS C O 1
ATOM 4548 N N . TRP C 1 99 ? 22.782 42.882 29.981 1.00 20.54 169 TRP C N 1
ATOM 4549 C CA . TRP C 1 99 ? 21.611 42.131 29.546 1.00 18.59 169 TRP C CA 1
ATOM 4550 C C . TRP C 1 99 ? 21.374 42.372 28.070 1.00 24.16 169 TRP C C 1
ATOM 4551 O O . TRP C 1 99 ? 21.914 43.313 27.484 1.00 33.65 169 TRP C O 1
ATOM 4562 N N . GLN C 1 100 ? 20.543 41.533 27.474 1.00 20.13 170 GLN C N 1
ATOM 4563 C CA . GLN C 1 100 ? 20.124 41.749 26.099 1.00 27.49 170 GLN C CA 1
ATOM 4564 C C . GLN C 1 100 ? 21.298 41.939 25.137 1.00 32.17 170 GLN C C 1
ATOM 4565 O O . GLN C 1 100 ? 21.196 42.693 24.164 1.00 27.68 170 GLN C O 1
ATOM 4571 N N . GLU C 1 101 ? 22.415 41.273 25.421 1.00 35.04 171 GLU C N 1
ATOM 4572 C CA . GLU C 1 101 ? 23.508 41.207 24.462 1.00 30.76 171 GLU C CA 1
ATOM 4573 C C . GLU C 1 101 ? 22.959 40.513 23.246 1.00 31.88 171 GLU C C 1
ATOM 4574 O O . GLU C 1 101 ? 22.416 39.415 23.363 1.00 34.20 171 GLU C O 1
ATOM 4580 N N . PRO C 1 102 ? 23.091 41.150 22.076 1.00 35.91 172 PRO C N 1
ATOM 4581 C CA . PRO C 1 102 ? 22.596 40.582 20.821 1.00 26.16 172 PRO C CA 1
ATOM 4582 C C . PRO C 1 102 ? 23.543 39.499 20.321 1.00 32.09 172 PRO C C 1
ATOM 4583 O O . PRO C 1 102 ? 24.704 39.435 20.744 1.00 31.01 172 PRO C O 1
ATOM 4587 N N . ILE C 1 103 ? 23.042 38.658 19.427 1.00 24.98 173 ILE C N 1
ATOM 4588 C CA . ILE C 1 103 ? 23.859 37.678 18.745 1.00 20.79 173 ILE C CA 1
ATOM 4589 C C . ILE C 1 103 ? 24.781 38.317 17.694 1.00 29.77 173 ILE C C 1
ATOM 4590 O O . ILE C 1 103 ? 24.309 38.921 16.719 1.00 25.86 173 ILE C O 1
ATOM 4595 N N . HIS C 1 104 ? 26.094 38.201 17.905 1.00 21.27 174 HIS C N 1
ATOM 4596 C CA . HIS C 1 104 ? 27.080 38.713 16.952 1.00 29.07 174 HIS C CA 1
ATOM 4597 C C . HIS C 1 104 ? 28.070 37.637 16.572 1.00 29.53 174 HIS C C 1
ATOM 4598 O O . HIS C 1 104 ? 28.433 37.521 15.403 1.00 35.95 174 HIS C O 1
ATOM 4605 N N . SER C 1 105 ? 28.517 36.862 17.551 1.00 15.12 175 SER C N 1
ATOM 4606 C CA . SER C 1 105 ? 29.559 35.873 17.296 1.00 18.81 175 SER C CA 1
ATOM 4607 C C . SER C 1 105 ? 29.157 34.814 16.277 1.00 15.73 175 SER C C 1
ATOM 4608 O O . SER C 1 105 ? 27.976 34.585 16.041 1.00 19.71 175 SER C O 1
ATOM 4611 N N . LYS C 1 106 ? 30.136 34.180 15.646 1.00 16.53 176 LYS C N 1
ATOM 4612 C CA . LYS C 1 106 ? 29.802 33.233 14.592 1.00 21.95 176 LYS C CA 1
ATOM 4613 C C . LYS C 1 106 ? 29.100 32.041 15.206 1.00 25.59 176 LYS C C 1
ATOM 4614 O O . LYS C 1 106 ? 28.021 31.645 14.755 1.00 17.01 176 LYS C O 1
ATOM 4620 N N . TYR C 1 107 ? 29.722 31.486 16.246 1.00 23.13 177 TYR C N 1
ATOM 4621 C CA . TYR C 1 107 ? 29.207 30.306 16.929 1.00 17.54 177 TYR C CA 1
ATOM 4622 C C . TYR C 1 107 ? 28.324 30.650 18.129 1.00 16.86 177 TYR C C 1
ATOM 4623 O O . TYR C 1 107 ? 28.695 31.446 18.983 1.00 24.63 177 TYR C O 1
ATOM 4632 N N . ILE C 1 108 ? 27.133 30.068 18.159 1.00 13.21 178 ILE C N 1
ATOM 4633 C CA . ILE C 1 108 ? 26.202 30.276 19.253 1.00 12.93 178 ILE C CA 1
ATOM 4634 C C . ILE C 1 108 ? 25.946 28.939 19.945 1.00 18.27 178 ILE C C 1
ATOM 4635 O O . ILE C 1 108 ? 25.347 28.034 19.352 1.00 25.05 178 ILE C O 1
ATOM 4640 N N . VAL C 1 109 ? 26.405 28.815 21.190 1.00 14.45 179 VAL C N 1
ATOM 4641 C CA . VAL C 1 109 ? 26.286 27.574 21.957 1.00 11.75 179 VAL C CA 1
ATOM 4642 C C . VAL C 1 109 ? 25.312 27.700 23.125 1.00 11.04 179 VAL C C 1
ATOM 4643 O O . VAL C 1 109 ? 25.435 28.599 23.946 1.00 13.67 179 VAL C O 1
ATOM 4647 N N . LEU C 1 110 ? 24.357 26.788 23.215 1.00 9.95 180 LEU C N 1
ATOM 4648 C CA . LEU C 1 110 ? 23.585 26.643 24.442 1.00 12.49 180 LEU C CA 1
ATOM 4649 C C . LEU C 1 110 ? 23.937 25.336 25.167 1.00 15.28 180 LEU C C 1
ATOM 4650 O O . LEU C 1 110 ? 24.002 24.254 24.565 1.00 13.95 180 LEU C O 1
ATOM 4655 N N . PHE C 1 111 ? 24.161 25.438 26.466 1.00 8.53 181 PHE C N 1
ATOM 4656 C CA . PHE C 1 111 ? 24.290 24.248 27.290 1.00 10.24 181 PHE C CA 1
ATOM 4657 C C . PHE C 1 111 ? 23.489 24.484 28.549 1.00 15.92 181 PHE C C 1
ATOM 4658 O O . PHE C 1 111 ? 23.215 25.640 28.902 1.00 17.23 181 PHE C O 1
ATOM 4666 N N . GLY C 1 112 ? 23.098 23.408 29.225 1.00 12.01 182 GLY C N 1
ATOM 4667 C CA . GLY C 1 112 ? 22.263 23.556 30.404 1.00 14.21 182 GLY C CA 1
ATOM 4668 C C . GLY C 1 112 ? 21.657 22.272 30.923 1.00 17.71 182 GLY C C 1
ATOM 4669 O O . GLY C 1 112 ? 22.114 21.186 30.586 1.00 18.30 182 GLY C O 1
ATOM 4670 N N . SER C 1 113 ? 20.618 22.401 31.743 1.00 17.72 183 SER C N 1
ATOM 4671 C CA . SER C 1 113 ? 20.046 21.252 32.433 1.00 18.97 183 SER C CA 1
ATOM 4672 C C . SER C 1 113 ? 19.221 20.396 31.501 1.00 17.08 183 SER C C 1
ATOM 4673 O O . SER C 1 113 ? 18.776 20.843 30.448 1.00 15.06 183 SER C O 1
ATOM 4676 N N . THR C 1 114 ? 19.013 19.152 31.901 1.00 23.86 184 THR C N 1
ATOM 4677 C CA . THR C 1 114 ? 18.251 18.217 31.089 1.00 21.48 184 THR C CA 1
ATOM 4678 C C . THR C 1 114 ? 16.810 18.672 30.976 1.00 17.48 184 THR C C 1
ATOM 4679 O O . THR C 1 114 ? 16.166 18.957 31.980 1.00 25.58 184 THR C O 1
ATOM 4683 N N . GLY C 1 115 ? 16.310 18.755 29.750 1.00 16.78 185 GLY C N 1
ATOM 4684 C CA . GLY C 1 115 ? 14.904 19.034 29.512 1.00 14.85 185 GLY C CA 1
ATOM 4685 C C . GLY C 1 115 ? 14.538 20.500 29.610 1.00 13.76 185 GLY C C 1
ATOM 4686 O O . GLY C 1 115 ? 13.388 20.864 29.429 1.00 22.33 185 GLY C O 1
ATOM 4687 N N . ALA C 1 116 ? 15.521 21.346 29.876 1.00 13.47 186 ALA C N 1
ATOM 4688 C CA . ALA C 1 116 ? 15.264 22.762 30.129 1.00 13.67 186 ALA C CA 1
ATOM 4689 C C . ALA C 1 116 ? 14.717 23.523 28.926 1.00 14.53 186 ALA C C 1
ATOM 4690 O O . ALA C 1 116 ? 14.142 24.613 29.083 1.00 12.44 186 ALA C O 1
ATOM 4692 N N . GLY C 1 117 ? 14.918 22.974 27.731 1.00 11.19 187 GLY C N 1
ATOM 4693 C CA . GLY C 1 117 ? 14.435 23.623 26.525 1.00 9.52 187 GLY C CA 1
ATOM 4694 C C . GLY C 1 117 ? 15.520 24.167 25.610 1.00 9.86 187 GLY C C 1
ATOM 4695 O O . GLY C 1 117 ? 15.256 25.004 24.754 1.00 9.43 187 GLY C O 1
ATOM 4696 N N . LYS C 1 118 ? 16.744 23.690 25.791 1.00 8.92 188 LYS C N 1
ATOM 4697 C CA . LYS C 1 118 ? 17.863 24.122 24.964 1.00 9.88 188 LYS C CA 1
ATOM 4698 C C . LYS C 1 118 ? 17.599 23.957 23.456 1.00 12.56 188 LYS C C 1
ATOM 4699 O O . LYS C 1 118 ? 17.592 24.935 22.709 1.00 10.05 188 LYS C O 1
ATOM 4705 N N . THR C 1 119 ? 17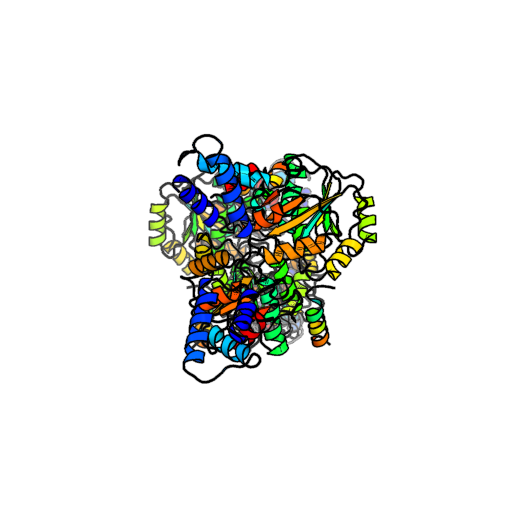.402 22.719 23.012 1.00 11.62 189 THR C N 1
ATOM 4706 C CA . THR C 1 119 ? 17.118 22.457 21.608 1.00 16.69 189 THR C CA 1
ATOM 4707 C C . THR C 1 119 ? 15.992 23.344 21.067 1.00 14.74 189 THR C C 1
ATOM 4708 O O . THR C 1 119 ? 16.117 23.961 20.010 1.00 10.45 189 THR C O 1
ATOM 4712 N N . THR C 1 120 ? 14.887 23.412 21.792 1.00 8.22 190 THR C N 1
ATOM 4713 C CA . THR C 1 120 ? 13.761 24.182 21.304 1.00 9.35 190 THR C CA 1
ATOM 4714 C C . THR C 1 120 ? 14.151 25.637 21.155 1.00 13.60 190 THR C C 1
ATOM 4715 O O . THR C 1 120 ? 13.785 26.314 20.186 1.00 17.29 190 THR C O 1
ATOM 4719 N N . THR C 1 121 ? 14.900 26.124 22.127 1.00 9.93 191 THR C N 1
ATOM 4720 C CA . THR C 1 121 ? 15.307 27.507 22.101 1.00 9.28 191 THR C CA 1
ATOM 4721 C C . THR C 1 121 ? 16.293 27.762 20.947 1.00 15.91 191 THR C C 1
ATOM 4722 O O . THR C 1 121 ? 16.212 28.799 20.277 1.00 11.63 191 THR C O 1
ATOM 4726 N N . LEU C 1 122 ? 17.201 26.813 20.704 1.00 12.46 192 LEU C N 1
ATOM 4727 C CA . LEU C 1 122 ? 18.182 26.963 19.636 1.00 8.46 192 LEU C CA 1
ATOM 4728 C C . LEU C 1 122 ? 17.446 27.168 18.319 1.00 10.67 192 LEU C C 1
ATOM 4729 O O . LEU C 1 122 ? 17.807 28.046 17.512 1.00 8.45 192 LEU C O 1
ATOM 4734 N N . ALA C 1 123 ? 16.402 26.370 18.110 1.00 10.79 193 ALA C N 1
ATOM 4735 C CA . ALA C 1 123 ? 15.624 26.469 16.883 1.00 11.34 193 ALA C CA 1
ATOM 4736 C C . ALA C 1 123 ? 15.075 27.877 16.723 1.00 9.58 193 ALA C C 1
ATOM 4737 O O . ALA C 1 123 ? 15.236 28.505 15.669 1.00 5.50 193 ALA C O 1
ATOM 4739 N N . LYS C 1 124 ? 14.436 28.369 17.781 1.00 8.96 194 LYS C N 1
ATOM 4740 C CA . LYS C 1 124 ? 13.880 29.725 17.767 1.00 10.37 194 LYS C CA 1
ATOM 4741 C C . LYS C 1 124 ? 14.932 30.758 17.396 1.00 7.84 194 LYS C C 1
ATOM 4742 O O . LYS C 1 124 ? 14.734 31.539 16.487 1.00 6.83 194 LYS C O 1
ATOM 4748 N N . LEU C 1 125 ? 16.047 30.750 18.111 1.00 6.85 195 LEU C N 1
ATOM 4749 C CA . LEU C 1 125 ? 17.142 31.672 17.846 1.00 5.77 195 LEU C CA 1
ATOM 4750 C C . LEU C 1 125 ? 17.544 31.618 16.391 1.00 8.19 195 LEU C C 1
ATOM 4751 O O . LEU C 1 125 ? 17.689 32.658 15.738 1.00 8.16 195 LEU C O 1
ATOM 4756 N N . ALA C 1 126 ? 17.744 30.403 15.886 1.00 8.87 196 ALA C N 1
ATOM 4757 C CA . ALA C 1 126 ? 18.180 30.227 14.505 1.00 10.99 196 ALA C CA 1
ATOM 4758 C C . ALA C 1 126 ? 17.159 30.788 13.511 1.00 9.82 196 ALA C C 1
ATOM 4759 O O . ALA C 1 126 ? 17.487 31.556 12.619 1.00 9.00 196 ALA C O 1
ATOM 4761 N N . ALA C 1 127 ? 15.912 30.385 13.676 1.00 10.16 197 ALA C N 1
ATOM 4762 C CA . ALA C 1 127 ? 14.830 30.909 12.869 1.00 10.63 197 ALA C CA 1
ATOM 4763 C C . ALA C 1 127 ? 14.853 32.446 12.783 1.00 15.04 197 ALA C C 1
ATOM 4764 O O . ALA C 1 127 ? 14.641 33.017 11.704 1.00 16.99 197 ALA C O 1
ATOM 4766 N N . ILE C 1 128 ? 15.100 33.116 13.910 1.00 11.31 198 ILE C N 1
ATOM 4767 C CA . ILE C 1 128 ? 15.186 34.568 13.918 1.00 9.54 198 ILE C CA 1
ATOM 4768 C C . ILE C 1 128 ? 16.368 35.001 13.058 1.00 15.31 198 ILE C C 1
ATOM 4769 O O . ILE C 1 128 ? 16.241 35.883 12.213 1.00 15.31 198 ILE C O 1
ATOM 4774 N N . SER C 1 129 ? 17.523 34.374 13.264 1.00 15.36 199 SER C N 1
ATOM 4775 C CA . SER C 1 129 ? 18.711 34.773 12.524 1.00 15.35 199 SER C CA 1
ATOM 4776 C C . SER C 1 129 ? 18.466 34.682 11.031 1.00 16.64 199 SER C C 1
ATOM 4777 O O . SER C 1 129 ? 18.747 35.627 10.315 1.00 23.36 199 SER C O 1
ATOM 4780 N N . MET C 1 130 ? 17.941 33.556 10.554 1.00 15.89 200 MET C N 1
ATOM 4781 C CA . MET C 1 130 ? 17.705 33.420 9.117 1.00 21.57 200 MET C CA 1
ATOM 4782 C C . MET C 1 130 ? 16.585 34.338 8.649 1.00 22.44 200 MET C C 1
ATOM 4783 O O . MET C 1 130 ? 16.815 35.244 7.843 1.00 21.87 200 MET C O 1
ATOM 4788 N N . LEU C 1 131 ? 15.382 34.121 9.169 1.00 15.69 201 LEU C N 1
ATOM 4789 C CA . LEU C 1 131 ? 14.212 34.795 8.622 1.00 16.81 201 LEU C CA 1
ATOM 4790 C C . LEU C 1 131 ? 14.160 36.306 8.870 1.00 15.66 201 LEU C C 1
ATOM 4791 O O . LEU C 1 131 ? 13.941 37.094 7.956 1.00 19.79 201 LEU C O 1
ATOM 4796 N N . GLU C 1 132 ? 14.349 36.712 10.112 1.00 24.18 202 GLU C N 1
ATOM 4797 C CA . GLU C 1 132 ? 14.277 38.136 10.436 1.00 30.24 202 GLU C CA 1
ATOM 4798 C C . GLU C 1 132 ? 15.551 38.905 10.078 1.00 19.87 202 GLU C C 1
ATOM 4799 O O . GLU C 1 132 ? 15.488 40.017 9.576 1.00 31.22 202 GLU C O 1
ATOM 4805 N N . LYS C 1 133 ? 16.708 38.320 10.332 1.00 19.35 203 LYS C N 1
ATOM 4806 C CA . LYS C 1 133 ? 17.950 39.032 10.080 1.00 23.07 203 LYS C CA 1
ATOM 4807 C C . LYS C 1 133 ? 18.699 38.562 8.828 1.00 23.43 203 LYS C C 1
ATOM 4808 O O . LYS C 1 133 ? 19.775 39.060 8.519 1.00 20.30 203 LYS C O 1
ATOM 4814 N N . HIS C 1 134 ? 18.118 37.601 8.114 1.00 25.85 204 HIS C N 1
ATOM 4815 C CA . HIS C 1 134 ? 18.610 37.210 6.791 1.00 28.83 204 HIS C CA 1
ATOM 4816 C C . HIS C 1 134 ? 20.065 36.723 6.759 1.00 29.18 204 HIS C C 1
ATOM 4817 O O . HIS C 1 134 ? 20.886 37.222 5.976 1.00 24.96 204 HIS C O 1
ATOM 4824 N N . LYS C 1 135 ? 20.365 35.722 7.583 1.00 22.16 205 LYS C N 1
ATOM 4825 C CA . LYS C 1 135 ? 21.730 35.246 7.719 1.00 19.35 205 LYS C CA 1
ATOM 4826 C C . LYS C 1 135 ? 21.921 33.802 7.267 1.00 22.52 205 LYS C C 1
ATOM 4827 O O . LYS C 1 135 ? 20.992 32.980 7.314 1.00 20.44 205 LYS C O 1
ATOM 4833 N N . LYS C 1 136 ? 23.137 33.513 6.811 1.00 15.69 206 LYS C N 1
ATOM 4834 C CA . LYS C 1 136 ? 23.504 32.176 6.412 1.00 22.39 206 LYS C CA 1
ATOM 4835 C C . LYS C 1 136 ? 23.760 31.395 7.689 1.00 19.38 206 LYS C C 1
ATOM 4836 O O . LYS C 1 136 ? 24.716 31.672 8.395 1.00 16.14 206 LYS C O 1
ATOM 4842 N N . ILE C 1 137 ? 22.905 30.423 7.986 1.00 17.39 207 ILE C N 1
ATOM 4843 C CA . ILE C 1 137 ? 23.038 29.671 9.226 1.00 16.57 207 ILE C CA 1
ATOM 4844 C C . ILE C 1 137 ? 23.280 28.183 9.015 1.00 14.92 207 ILE C C 1
ATOM 4845 O O . ILE C 1 137 ? 23.032 27.640 7.942 1.00 19.71 207 ILE C O 1
ATOM 4850 N N . ALA C 1 138 ? 23.762 27.533 10.065 1.00 11.85 208 ALA C N 1
ATOM 4851 C CA . ALA C 1 138 ? 24.068 26.111 10.040 1.00 14.59 208 ALA C CA 1
ATOM 4852 C C . ALA C 1 138 ? 24.129 25.593 11.464 1.00 16.36 208 ALA C C 1
ATOM 4853 O O . ALA C 1 138 ? 24.302 26.363 12.415 1.00 16.57 208 ALA C O 1
ATOM 4855 N N . PHE C 1 139 ? 24.000 24.284 11.616 1.00 12.26 209 PHE C N 1
ATOM 4856 C CA . PHE C 1 139 ? 23.905 23.705 12.949 1.00 11.79 209 PHE C CA 1
ATOM 4857 C C . PHE C 1 139 ? 25.011 22.723 13.221 1.00 10.81 209 PHE C C 1
ATOM 4858 O O . PHE C 1 139 ? 25.445 21.998 12.342 1.00 13.11 209 PHE C O 1
ATOM 4866 N N . ILE C 1 140 ? 25.453 22.695 14.462 1.00 11.21 210 ILE C N 1
ATOM 4867 C CA . ILE C 1 140 ? 26.196 21.564 14.962 1.00 8.60 210 ILE C CA 1
ATOM 4868 C C . ILE C 1 140 ? 25.389 21.035 16.129 1.00 10.99 210 ILE C C 1
ATOM 4869 O O . ILE C 1 140 ? 24.847 21.808 16.917 1.00 10.98 210 ILE C O 1
ATOM 4874 N N . THR C 1 141 ? 25.274 19.725 16.234 1.00 9.53 211 THR C N 1
ATOM 4875 C CA . THR C 1 141 ? 24.829 19.172 17.488 1.00 9.46 211 THR C CA 1
ATOM 4876 C C . THR C 1 141 ? 25.867 18.238 18.077 1.00 15.61 211 THR C C 1
ATOM 4877 O O . THR C 1 141 ? 26.649 17.577 17.380 1.00 14.55 211 THR C O 1
ATOM 4881 N N . THR C 1 142 ? 25.840 18.178 19.391 1.00 16.51 212 THR C N 1
ATOM 4882 C CA . THR C 1 142 ? 26.832 17.459 20.151 1.00 14.95 212 THR C CA 1
ATOM 4883 C C . THR C 1 142 ? 26.101 16.410 20.985 1.00 20.08 212 THR C C 1
ATOM 4884 O O . THR C 1 142 ? 26.734 15.525 21.568 1.00 18.99 212 THR C O 1
ATOM 4888 N N . ASP C 1 143 ? 24.763 16.507 20.997 1.00 15.66 213 ASP C N 1
ATOM 4889 C CA . ASP C 1 143 ? 23.909 15.645 21.805 1.00 11.60 213 ASP C CA 1
ATOM 4890 C C . ASP C 1 143 ? 23.726 14.288 21.154 1.00 15.87 213 ASP C C 1
ATOM 4891 O O . ASP C 1 143 ? 22.690 13.997 20.557 1.00 19.61 213 ASP C O 1
ATOM 4896 N N . THR C 1 144 ? 24.745 13.454 21.294 1.00 17.73 214 THR C N 1
ATOM 4897 C CA . THR C 1 144 ? 24.697 12.077 20.843 1.00 16.00 214 THR C CA 1
ATOM 4898 C C . THR C 1 144 ? 24.015 11.218 21.888 1.00 25.94 214 THR C C 1
ATOM 4899 O O . THR C 1 144 ? 23.558 10.116 21.606 1.00 31.27 214 THR C O 1
ATOM 4903 N N . TYR C 1 145 ? 23.955 11.732 23.108 1.00 21.66 215 TYR C N 1
ATOM 4904 C CA . TYR C 1 145 ? 23.572 10.921 24.246 1.00 16.60 215 TYR C CA 1
ATOM 4905 C C . TYR C 1 145 ? 22.090 10.603 24.290 1.00 15.25 215 TYR C C 1
ATOM 4906 O O . TYR C 1 145 ? 21.701 9.444 24.450 1.00 13.88 215 TYR C O 1
ATOM 4915 N N . ARG C 1 146 ? 21.253 11.627 24.180 1.00 16.07 216 ARG C N 1
ATOM 4916 C CA . ARG C 1 146 ? 19.830 11.392 24.398 1.00 18.57 216 ARG C CA 1
ATOM 4917 C C . ARG C 1 146 ? 19.125 10.982 23.122 1.00 14.14 216 ARG C C 1
ATOM 4918 O O . ARG C 1 146 ? 19.363 11.507 22.045 1.00 12.20 216 ARG C O 1
ATOM 4926 N N . ILE C 1 147 ? 18.240 10.025 23.275 1.00 15.38 217 ILE C N 1
ATOM 4927 C CA . ILE C 1 147 ? 17.617 9.402 22.140 1.00 15.70 217 ILE C CA 1
ATOM 4928 C C . ILE C 1 147 ? 16.721 10.350 21.344 1.00 12.52 217 ILE C C 1
ATOM 4929 O O . ILE C 1 147 ? 15.821 10.982 21.892 1.00 12.70 217 ILE C O 1
ATOM 4934 N N . ALA C 1 148 ? 17.027 10.441 20.050 1.00 10.71 218 ALA C N 1
ATOM 4935 C CA . ALA C 1 148 ? 16.295 11.218 19.055 1.00 9.09 218 ALA C CA 1
ATOM 4936 C C . ALA C 1 148 ? 16.608 12.691 19.127 1.00 11.19 218 ALA C C 1
ATOM 4937 O O . ALA C 1 148 ? 15.975 13.495 18.443 1.00 11.12 218 ALA C O 1
ATOM 4939 N N . ALA C 1 149 ? 17.589 13.050 19.950 1.00 15.56 219 ALA C N 1
ATOM 4940 C CA . ALA C 1 149 ? 17.986 14.450 20.058 1.00 13.89 219 ALA C CA 1
ATOM 4941 C C . ALA C 1 149 ? 18.495 14.949 18.717 1.00 12.51 219 ALA C C 1
ATOM 4942 O O . ALA C 1 149 ? 18.228 16.084 18.336 1.00 11.96 219 ALA C O 1
ATOM 4944 N N . VAL C 1 150 ? 19.213 14.105 17.983 1.00 17.82 220 VAL C N 1
ATOM 4945 C CA . VAL C 1 150 ? 19.675 14.525 16.660 1.00 10.92 220 VAL C CA 1
ATOM 4946 C C . VAL C 1 150 ? 18.525 14.653 15.668 1.00 13.24 220 VAL C C 1
ATOM 4947 O O . VAL C 1 150 ? 18.471 15.627 14.905 1.00 10.76 220 VAL C O 1
ATOM 4951 N N . GLU C 1 151 ? 17.611 13.679 15.656 1.00 13.05 221 GLU C N 1
ATOM 4952 C CA . GLU C 1 151 ? 16.469 13.804 14.766 1.00 12.47 221 GLU C CA 1
ATOM 4953 C C . GLU C 1 151 ? 15.842 15.159 15.046 1.00 10.40 221 GLU C C 1
ATOM 4954 O O . GLU C 1 151 ? 15.638 15.966 14.138 1.00 9.45 221 GLU C O 1
ATOM 4960 N N . GLN C 1 152 ? 15.574 15.412 16.321 1.00 8.11 222 GLN C N 1
ATOM 4961 C CA . GLN C 1 152 ? 14.923 16.644 16.728 1.00 8.76 222 GLN C CA 1
ATOM 4962 C C . GLN C 1 152 ? 15.519 17.855 16.016 1.00 10.54 222 GLN C C 1
ATOM 4963 O O . GLN C 1 152 ? 14.815 18.561 15.284 1.00 11.89 222 GLN C O 1
ATOM 4969 N N . LEU C 1 153 ? 16.814 18.094 16.225 1.00 6.25 223 LEU C N 1
ATOM 4970 C CA . LEU C 1 153 ? 17.453 19.242 15.606 1.00 5.37 223 LEU C CA 1
ATOM 4971 C C . LEU C 1 153 ? 17.477 19.127 14.082 1.00 14.12 223 LEU C C 1
ATOM 4972 O O . LEU C 1 153 ? 17.351 20.132 13.381 1.00 14.88 223 LEU C O 1
ATOM 4977 N N . LYS C 1 154 ? 17.629 17.903 13.574 1.00 15.97 224 LYS C N 1
ATOM 4978 C CA . LYS C 1 154 ? 17.672 17.665 12.135 1.00 13.12 224 LYS C CA 1
ATOM 4979 C C . LYS C 1 154 ? 16.384 18.183 11.504 1.00 12.83 224 LYS C C 1
ATOM 4980 O O . LYS C 1 154 ? 16.410 18.877 10.487 1.00 9.48 224 LYS C O 1
ATOM 4986 N N . THR C 1 155 ? 15.249 17.871 12.114 1.00 7.28 225 THR C N 1
ATOM 4987 C CA . THR C 1 155 ? 14.003 18.257 11.473 1.00 13.25 225 THR C CA 1
ATOM 4988 C C . THR C 1 155 ? 13.848 19.779 11.424 1.00 15.24 225 THR C C 1
ATOM 4989 O O . THR C 1 155 ? 13.257 20.324 10.484 1.00 10.26 225 THR C O 1
ATOM 4993 N N . TYR C 1 156 ? 14.410 20.461 12.424 1.00 16.50 226 TYR C N 1
ATOM 4994 C CA . TYR C 1 156 ? 14.423 21.920 12.430 1.00 13.55 226 TYR C CA 1
ATOM 4995 C C . TYR C 1 156 ? 15.312 22.419 11.322 1.00 14.99 226 TYR C C 1
ATOM 4996 O O . TYR C 1 156 ? 14.989 23.396 10.649 1.00 13.90 226 TYR C O 1
ATOM 5005 N N . ALA C 1 157 ? 16.454 21.759 11.156 1.00 14.17 227 ALA C N 1
ATOM 5006 C CA . ALA C 1 157 ? 17.434 22.191 10.170 1.00 13.54 227 ALA C CA 1
ATOM 5007 C C . ALA C 1 157 ? 16.866 21.945 8.789 1.00 13.90 227 ALA C C 1
ATOM 5008 O O . ALA C 1 157 ? 17.120 22.707 7.848 1.00 10.64 227 ALA C O 1
ATOM 5010 N N . GLU C 1 158 ? 16.078 20.883 8.675 1.00 10.44 228 GLU C N 1
ATOM 5011 C CA . GLU C 1 158 ? 15.482 20.564 7.393 1.00 11.34 228 GLU C CA 1
ATOM 5012 C C . GLU C 1 158 ? 14.469 21.650 7.051 1.00 16.77 228 GLU C C 1
ATOM 5013 O O . GLU C 1 158 ? 14.468 22.174 5.932 1.00 19.59 228 GLU C O 1
ATOM 5019 N N . LEU C 1 159 ? 13.620 21.997 8.020 1.00 13.90 229 LEU C N 1
ATOM 5020 C CA . LEU C 1 159 ? 12.617 23.036 7.815 1.00 13.26 229 LEU C CA 1
ATOM 5021 C C . LEU C 1 159 ? 13.248 24.352 7.376 1.00 18.55 229 LEU C C 1
ATOM 5022 O O . LEU C 1 159 ? 12.738 25.034 6.478 1.00 19.00 229 LEU C O 1
ATOM 5027 N N . LEU C 1 160 ? 14.361 24.690 8.021 1.00 12.91 230 LEU C N 1
ATOM 5028 C CA . LEU C 1 160 ? 15.092 25.918 7.764 1.00 14.76 230 LEU C CA 1
ATOM 5029 C C . LEU C 1 160 ? 16.034 25.766 6.591 1.00 17.66 230 LEU C C 1
ATOM 5030 O O . LEU C 1 160 ? 16.736 26.712 6.216 1.00 22.21 230 LEU C O 1
ATOM 5035 N N . GLN C 1 161 ? 16.083 24.569 6.027 1.00 14.34 231 GLN C N 1
ATOM 5036 C CA . GLN C 1 161 ? 16.991 24.320 4.912 1.00 21.92 231 GLN C CA 1
ATOM 5037 C C . GLN C 1 161 ? 18.431 24.724 5.222 1.00 26.49 231 GLN C C 1
ATOM 5038 O O . GLN C 1 161 ? 19.081 25.386 4.412 1.00 21.23 231 GLN C O 1
ATOM 5044 N N . ALA C 1 162 ? 18.925 24.325 6.388 1.00 18.57 232 ALA C N 1
ATOM 5045 C CA . ALA C 1 162 ? 20.315 24.573 6.725 1.00 13.72 232 ALA C CA 1
ATOM 5046 C C . ALA C 1 162 ? 21.005 23.248 6.978 1.00 14.80 232 ALA C C 1
ATOM 5047 O O . ALA C 1 162 ? 20.356 22.271 7.351 1.00 22.46 232 ALA C O 1
ATOM 5049 N N . PRO C 1 163 ? 22.324 23.207 6.773 1.00 13.70 233 PRO C N 1
ATOM 5050 C CA . PRO C 1 163 ? 23.102 21.985 6.997 1.00 23.67 233 PRO C CA 1
ATOM 5051 C C . PRO C 1 163 ? 23.291 21.698 8.490 1.00 15.47 233 PRO C C 1
ATOM 5052 O O . PRO C 1 163 ? 23.140 22.601 9.310 1.00 13.05 233 PRO C O 1
ATOM 5056 N N . LEU C 1 164 ? 23.611 20.455 8.834 1.00 17.14 234 LEU C N 1
ATOM 5057 C CA . LEU C 1 164 ? 23.771 20.067 10.240 1.00 19.06 234 LEU C CA 1
ATOM 5058 C C . LEU C 1 164 ? 24.861 19.019 10.393 1.00 15.82 234 LEU C C 1
ATOM 5059 O O . LEU C 1 164 ? 24.825 17.983 9.736 1.00 13.27 234 LEU C O 1
ATOM 5064 N N . GLU C 1 165 ? 25.819 19.293 11.273 1.00 10.98 235 GLU C N 1
ATOM 5065 C CA . GLU C 1 165 ? 26.874 18.342 11.582 1.00 14.96 235 GLU C CA 1
ATOM 5066 C C . GLU C 1 165 ? 26.792 17.807 13.007 1.00 14.44 235 GLU C C 1
ATOM 5067 O O . GLU C 1 165 ? 26.696 18.586 13.959 1.00 15.83 235 GLU C O 1
ATOM 5073 N N . VAL C 1 166 ? 26.825 16.480 13.145 1.00 12.46 236 VAL C N 1
ATOM 5074 C CA . VAL C 1 166 ? 26.915 15.845 14.458 1.00 12.45 236 VAL C CA 1
ATOM 5075 C C . VAL C 1 166 ? 28.376 15.692 14.881 1.00 12.71 236 VAL C C 1
ATOM 5076 O O . VAL C 1 166 ? 29.201 15.243 14.102 1.00 15.08 236 VAL C O 1
ATOM 5080 N N . CYS C 1 167 ? 28.713 16.074 16.104 1.00 17.65 237 CYS C N 1
ATOM 5081 C CA . CYS C 1 167 ? 30.113 16.004 16.516 1.00 15.83 237 CYS C CA 1
ATOM 5082 C C . CYS C 1 167 ? 30.287 15.257 17.822 1.00 21.43 237 CYS C C 1
ATOM 5083 O O . CYS C 1 167 ? 29.690 15.614 18.835 1.00 32.16 237 CYS C O 1
ATOM 5086 N N . TYR C 1 168 ? 31.101 14.209 17.786 1.00 26.66 238 TYR C N 1
ATOM 5087 C CA . TYR C 1 168 ? 31.358 13.382 18.958 1.00 23.89 238 TYR C CA 1
ATOM 5088 C C . TYR C 1 168 ? 32.615 13.842 19.674 1.00 30.53 238 TYR C C 1
ATOM 5089 O O . TYR C 1 168 ? 32.834 13.489 20.832 1.00 44.53 238 TYR C O 1
ATOM 5098 N N . THR C 1 169 ? 33.452 14.608 18.976 1.00 22.04 239 THR C N 1
ATOM 5099 C CA . THR C 1 169 ? 34.755 14.966 19.500 1.00 21.01 239 THR C CA 1
ATOM 5100 C C . THR C 1 169 ? 35.122 16.378 19.106 1.00 25.97 239 THR C C 1
ATOM 5101 O O . THR C 1 169 ? 34.566 16.930 18.155 1.00 35.58 239 THR C O 1
ATOM 5105 N N . LYS C 1 170 ? 36.063 16.970 19.830 1.00 22.62 240 LYS C N 1
ATOM 5106 C CA . LYS C 1 170 ? 36.467 18.335 19.524 1.00 29.39 240 LYS C CA 1
ATOM 5107 C C . LYS C 1 170 ? 37.012 18.415 18.103 1.00 28.98 240 LYS C C 1
ATOM 5108 O O . LYS C 1 170 ? 36.801 19.406 17.411 1.00 27.50 240 LYS C O 1
ATOM 5114 N N . GLU C 1 171 ? 37.697 17.359 17.669 1.00 32.35 241 GLU C N 1
ATOM 5115 C CA . GLU C 1 171 ? 38.289 17.319 16.336 1.00 25.65 241 GLU C CA 1
ATOM 5116 C C . GLU C 1 171 ? 37.187 17.472 15.315 1.00 25.90 241 GLU C C 1
ATOM 5117 O O . GLU C 1 171 ? 37.220 18.354 14.461 1.00 26.11 241 GLU C O 1
ATOM 5123 N N . GLU C 1 172 ? 36.192 16.609 15.417 1.00 26.79 242 GLU C N 1
ATOM 5124 C CA . GLU C 1 172 ? 35.054 16.682 14.527 1.00 27.30 242 GLU C CA 1
ATOM 5125 C C . GLU C 1 172 ? 34.477 18.088 14.536 1.00 23.46 242 GLU C C 1
ATOM 5126 O O . GLU C 1 172 ? 34.183 18.660 13.479 1.00 17.05 242 GLU C O 1
ATOM 5132 N N . PHE C 1 173 ? 34.342 18.655 15.730 1.00 20.13 243 PHE C N 1
ATOM 5133 C CA . PHE C 1 173 ? 33.852 20.024 15.845 1.00 25.17 243 PHE C CA 1
ATOM 5134 C C . PHE C 1 173 ? 34.753 20.996 15.085 1.00 24.29 243 PHE C C 1
ATOM 5135 O O . PHE C 1 173 ? 34.278 21.857 14.338 1.00 17.36 243 PHE C O 1
ATOM 5143 N N . GLN C 1 174 ? 36.055 20.856 15.298 1.00 21.48 244 GLN C N 1
ATOM 5144 C CA . GLN C 1 174 ? 37.019 21.718 14.653 1.00 21.42 244 GLN C CA 1
ATOM 5145 C C . GLN C 1 174 ? 36.908 21.555 13.149 1.00 22.66 244 GLN C C 1
ATOM 5146 O O . GLN C 1 174 ? 36.954 22.543 12.412 1.00 24.69 244 GLN C O 1
ATOM 5152 N N . GLN C 1 175 ? 36.745 20.313 12.697 1.00 19.85 245 GLN C N 1
ATOM 5153 C CA . GLN C 1 175 ? 36.550 20.050 11.278 1.00 20.50 245 GLN C CA 1
ATOM 5154 C C . GLN C 1 175 ? 35.305 20.772 10.781 1.00 23.28 245 GLN C C 1
ATOM 5155 O O . GLN C 1 175 ? 35.365 21.545 9.829 1.00 23.09 245 GLN C O 1
ATOM 5161 N N . ALA C 1 176 ? 34.176 20.513 11.434 1.00 20.98 246 ALA C N 1
ATOM 5162 C CA . ALA C 1 176 ? 32.915 21.140 11.063 1.00 16.76 246 ALA C CA 1
ATOM 5163 C C . ALA C 1 176 ? 33.096 22.649 10.832 1.00 24.60 246 ALA C C 1
ATOM 5164 O O . ALA C 1 176 ? 32.516 23.229 9.912 1.00 20.41 246 ALA C O 1
ATOM 5166 N N . LYS C 1 177 ? 33.913 23.270 11.678 1.00 21.75 247 LYS C N 1
ATOM 5167 C CA . LYS C 1 177 ? 34.260 24.676 11.549 1.00 12.85 247 LYS C CA 1
ATOM 5168 C C . LYS C 1 177 ? 34.777 25.022 10.157 1.00 22.84 247 LYS C C 1
ATOM 5169 O O . LYS C 1 177 ? 34.420 26.056 9.593 1.00 23.81 247 LYS C O 1
ATOM 5175 N N . GLU C 1 178 ? 35.635 24.161 9.612 1.00 26.42 248 GLU C N 1
ATOM 5176 C CA . GLU C 1 178 ? 36.137 24.334 8.245 1.00 23.17 248 GLU C CA 1
ATOM 5177 C C . GLU C 1 178 ? 35.009 24.407 7.224 1.00 24.19 248 GLU C C 1
ATOM 5178 O O . GLU C 1 178 ? 34.976 25.305 6.391 1.00 24.91 248 GLU C O 1
ATOM 5184 N N . LEU C 1 179 ? 34.091 23.447 7.298 1.00 24.72 249 LEU C N 1
ATOM 5185 C CA . LEU C 1 179 ? 33.013 23.328 6.332 1.00 20.17 249 LEU C CA 1
ATOM 5186 C C . LEU C 1 179 ? 32.114 24.539 6.387 1.00 22.52 249 LEU C C 1
ATOM 5187 O O . LEU C 1 179 ? 31.622 25.015 5.368 1.00 38.93 249 LEU C O 1
ATOM 5192 N N . PHE C 1 180 ? 31.892 25.044 7.588 1.00 24.95 250 PHE C N 1
ATOM 5193 C CA . PHE C 1 180 ? 30.953 26.152 7.766 1.00 31.43 250 PHE C CA 1
ATOM 5194 C C . PHE C 1 180 ? 31.618 27.523 7.756 1.00 32.70 250 PHE C C 1
ATOM 5195 O O . PHE C 1 180 ? 31.030 28.513 8.207 1.00 24.70 250 PHE C O 1
ATOM 5203 N N . SER C 1 181 ? 32.840 27.581 7.239 1.00 33.60 251 SER C N 1
ATOM 5204 C CA . SER C 1 181 ? 33.594 28.827 7.243 1.00 28.32 251 SER C CA 1
ATOM 5205 C C . SER C 1 181 ? 32.893 29.937 6.455 1.00 24.75 251 SER C C 1
ATOM 5206 O O . SER C 1 181 ? 33.063 31.098 6.744 1.00 23.57 251 SER C O 1
ATOM 5209 N N . GLU C 1 182 ? 32.074 29.573 5.482 1.00 41.22 252 GLU C N 1
ATOM 5210 C CA . GLU C 1 182 ? 31.378 30.570 4.670 1.00 38.92 252 GLU C CA 1
ATOM 5211 C C . GLU C 1 182 ? 30.088 31.074 5.314 1.00 34.17 252 GLU C C 1
ATOM 5212 O O . GLU C 1 182 ? 29.370 31.868 4.710 1.00 29.80 252 GLU C O 1
ATOM 5218 N N . TYR C 1 183 ? 29.771 30.598 6.515 1.00 25.70 253 TYR C N 1
ATOM 5219 C CA . TYR C 1 183 ? 28.478 30.915 7.114 1.00 17.38 253 TYR C CA 1
ATOM 5220 C C . TYR C 1 183 ? 28.548 32.086 8.085 1.00 20.17 253 TYR C C 1
ATOM 5221 O O . TYR C 1 183 ? 29.626 32.461 8.546 1.00 22.12 253 TYR C O 1
ATOM 5230 N N . ASP C 1 184 ? 27.392 32.671 8.376 1.00 11.47 254 ASP C N 1
ATOM 5231 C CA . ASP C 1 184 ? 27.317 33.783 9.313 1.00 14.08 254 ASP C CA 1
ATOM 5232 C C . ASP C 1 184 ? 27.236 33.266 10.733 1.00 16.52 254 ASP C C 1
ATOM 5233 O O . ASP C 1 184 ? 27.976 33.703 11.610 1.00 27.02 254 ASP C O 1
ATOM 5238 N N . HIS C 1 185 ? 26.304 32.352 10.964 1.00 14.24 255 HIS C N 1
ATOM 5239 C CA . HIS C 1 185 ? 26.109 31.794 12.284 1.00 11.61 255 HIS C CA 1
ATOM 5240 C C . HIS C 1 185 ? 25.967 30.290 12.288 1.00 17.69 255 HIS C C 1
ATOM 5241 O O . HIS C 1 185 ? 25.306 29.697 11.434 1.00 14.16 255 HIS C O 1
ATOM 5248 N N . VAL C 1 186 ? 26.613 29.679 13.268 1.00 18.82 256 VAL C N 1
ATOM 5249 C CA . VAL C 1 186 ? 26.491 28.262 13.480 1.00 14.80 256 VAL C CA 1
ATOM 5250 C C . VAL C 1 186 ? 25.915 28.082 14.868 1.00 18.27 256 VAL C C 1
ATOM 5251 O O . VAL C 1 186 ? 26.547 28.430 15.862 1.00 17.26 256 VAL C O 1
ATOM 5255 N N . PHE C 1 187 ? 24.699 27.555 14.931 1.00 16.64 257 PHE C N 1
ATOM 5256 C CA . PHE C 1 187 ? 24.046 27.303 16.211 1.00 17.98 257 PHE C CA 1
ATOM 5257 C C . PHE C 1 187 ? 24.389 25.916 16.746 1.00 14.32 257 PHE C C 1
ATOM 5258 O O . PHE C 1 187 ? 24.146 24.907 16.090 1.00 20.40 257 PHE C O 1
ATOM 5266 N N . VAL C 1 188 ? 24.972 25.873 17.932 1.00 8.86 258 VAL C N 1
ATOM 5267 C CA . VAL C 1 188 ? 25.514 24.633 18.458 1.00 11.05 258 VAL C CA 1
ATOM 5268 C C . VAL C 1 188 ? 24.661 24.123 19.608 1.00 12.22 258 VAL C C 1
ATOM 5269 O O . VAL C 1 188 ? 24.472 24.817 20.590 1.00 19.48 258 VAL C O 1
ATOM 5273 N N . ASP C 1 189 ? 24.162 22.902 19.501 1.00 9.63 259 ASP C N 1
ATOM 5274 C CA . ASP C 1 189 ? 23.354 22.309 20.562 1.00 8.93 259 ASP C CA 1
ATOM 5275 C C . ASP C 1 189 ? 24.219 21.336 21.342 1.00 10.08 259 ASP C C 1
ATOM 5276 O O . ASP C 1 189 ? 25.216 20.853 20.839 1.00 15.13 259 ASP C O 1
ATOM 5281 N N . THR C 1 190 ? 23.841 21.042 22.574 1.00 12.75 260 THR C N 1
ATOM 5282 C CA . THR C 1 190 ? 24.616 20.122 23.398 1.00 13.08 260 THR C CA 1
ATOM 5283 C C . THR C 1 190 ? 23.715 19.265 24.283 1.00 15.65 260 THR C C 1
ATOM 5284 O O . THR C 1 190 ? 22.561 19.619 24.556 1.00 12.08 260 THR C O 1
ATOM 5288 N N . ALA C 1 191 ? 24.250 18.135 24.729 1.00 13.09 261 ALA C N 1
ATOM 5289 C CA . ALA C 1 191 ? 23.508 17.236 25.595 1.00 11.23 261 ALA C CA 1
ATOM 5290 C C . ALA C 1 191 ? 23.402 17.772 27.019 1.00 14.34 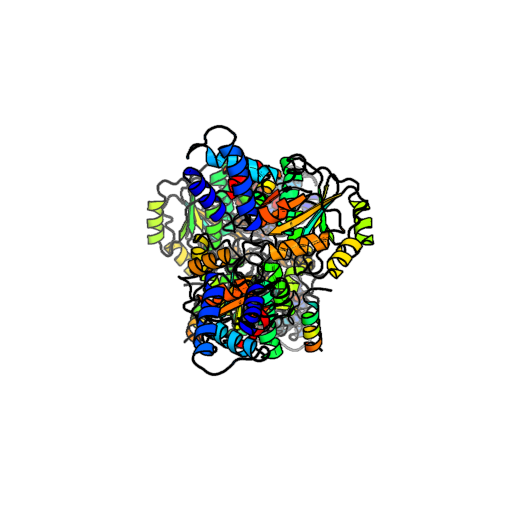261 ALA C C 1
ATOM 5291 O O . ALA C 1 191 ? 24.398 18.192 27.637 1.00 11.16 261 ALA C O 1
ATOM 5293 N N . GLY C 1 192 ? 22.176 17.754 27.526 1.00 13.97 262 GLY C N 1
ATOM 5294 C CA . GLY C 1 192 ? 21.907 18.146 28.888 1.00 14.59 262 GLY C CA 1
ATOM 5295 C C . GLY C 1 192 ? 22.460 17.108 29.842 1.00 21.60 262 GLY C C 1
ATOM 5296 O O . GLY C 1 192 ? 22.337 15.905 29.628 1.00 19.60 262 GLY C O 1
ATOM 5297 N N . ARG C 1 193 ? 23.092 17.582 30.904 1.00 26.65 263 ARG C N 1
ATOM 5298 C CA . ARG C 1 193 ? 23.626 16.689 31.913 1.00 17.07 263 ARG C CA 1
ATOM 5299 C C . ARG C 1 193 ? 23.317 17.182 33.312 1.00 20.98 263 ARG C C 1
ATOM 5300 O O . ARG C 1 193 ? 22.818 18.300 33.522 1.00 29.07 263 ARG C O 1
ATOM 5308 N N . ASN C 1 194 ? 23.617 16.318 34.264 1.00 15.88 264 ASN C N 1
ATOM 5309 C CA . ASN C 1 194 ? 23.554 16.653 35.660 1.00 20.26 264 ASN C CA 1
ATOM 5310 C C . ASN C 1 194 ? 24.840 17.390 36.038 1.00 27.55 264 ASN C C 1
ATOM 5311 O O . ASN C 1 194 ? 25.777 16.797 36.575 1.00 23.10 264 ASN C O 1
ATOM 5316 N N . PHE C 1 195 ? 24.882 18.686 35.742 1.00 26.51 265 PHE C N 1
ATOM 5317 C CA . PHE C 1 195 ? 26.106 19.470 35.886 1.00 23.50 265 PHE C CA 1
ATOM 5318 C C . PHE C 1 195 ? 26.496 19.772 37.326 1.00 39.27 265 PHE C C 1
ATOM 5319 O O . PHE C 1 195 ? 27.502 20.421 37.562 1.00 42.16 265 PHE C O 1
ATOM 5327 N N . LYS C 1 196 ? 25.688 19.329 38.282 1.00 53.76 266 LYS C N 1
ATOM 5328 C CA . LYS C 1 196 ? 26.134 19.287 39.667 1.00 52.83 266 LYS C CA 1
ATOM 5329 C C . LYS C 1 196 ? 27.430 18.474 39.691 1.00 50.32 266 LYS C C 1
ATOM 5330 O O . LYS C 1 196 ? 28.467 18.941 40.173 1.00 53.55 266 LYS C O 1
ATOM 5336 N N . ASP C 1 197 ? 27.356 17.252 39.168 1.00 27.59 267 ASP C N 1
ATOM 5337 C CA . ASP C 1 197 ? 28.533 16.424 38.983 1.00 25.52 267 ASP C CA 1
ATOM 5338 C C . ASP C 1 197 ? 29.385 17.095 37.930 1.00 38.58 267 ASP C C 1
ATOM 5339 O O . ASP C 1 197 ? 28.869 17.483 36.889 1.00 39.03 267 ASP C O 1
ATOM 5344 N N . PRO C 1 198 ? 30.696 17.243 38.195 1.00 42.82 268 PRO C N 1
ATOM 5345 C CA . PRO C 1 198 ? 31.507 18.116 37.352 1.00 32.99 268 PRO C CA 1
ATOM 5346 C C . PRO C 1 198 ? 32.207 17.406 36.195 1.00 36.87 268 PRO C C 1
ATOM 5347 O O . PRO C 1 198 ? 32.826 18.081 35.371 1.00 38.53 268 PRO C O 1
ATOM 5351 N N . GLN C 1 199 ? 32.113 16.085 36.102 1.00 22.88 269 GLN C N 1
ATOM 5352 C CA . GLN C 1 199 ? 32.745 15.412 34.971 1.00 31.56 269 GLN C CA 1
ATOM 5353 C C . GLN C 1 199 ? 32.113 15.855 33.663 1.00 26.41 269 GLN C C 1
ATOM 5354 O O . GLN C 1 199 ? 32.725 15.783 32.601 1.00 24.56 269 GLN C O 1
ATOM 5360 N N . TYR C 1 200 ? 30.871 16.308 33.743 1.00 26.78 270 TYR C N 1
ATOM 5361 C CA . TYR C 1 200 ? 30.172 16.760 32.552 1.00 26.90 270 TYR C CA 1
ATOM 5362 C C . TYR C 1 200 ? 30.598 18.161 32.175 1.00 30.21 270 TYR C C 1
ATOM 5363 O O . TYR C 1 200 ? 30.596 18.522 30.995 1.00 31.86 270 TYR C O 1
ATOM 5372 N N . ILE C 1 201 ? 30.988 18.944 33.174 1.00 20.50 271 ILE C N 1
ATOM 5373 C CA . ILE C 1 201 ? 31.628 20.207 32.887 1.00 17.42 271 ILE C CA 1
ATOM 5374 C C . ILE C 1 201 ? 32.913 19.892 32.138 1.00 23.26 271 ILE C C 1
ATOM 5375 O O . ILE C 1 201 ? 33.258 20.553 31.157 1.00 20.47 271 ILE C O 1
ATOM 5380 N N . ASP C 1 202 ? 33.621 18.864 32.592 1.00 23.08 272 ASP C N 1
ATOM 5381 C CA . ASP C 1 202 ? 34.857 18.476 31.932 1.00 24.55 272 ASP C CA 1
ATOM 5382 C C . ASP C 1 202 ? 34.541 18.016 30.509 1.00 22.32 272 ASP C C 1
ATOM 5383 O O . ASP C 1 202 ? 35.105 18.524 29.537 1.00 18.52 272 ASP C O 1
ATOM 5388 N N . GLU C 1 203 ? 33.626 17.058 30.399 1.00 21.80 273 GLU C N 1
ATOM 5389 C CA . GLU C 1 203 ? 33.166 16.591 29.107 1.00 23.16 273 GLU C CA 1
ATOM 5390 C C . GLU C 1 203 ? 32.902 17.785 28.191 1.00 23.03 273 GLU C C 1
ATOM 5391 O O . GLU C 1 203 ? 33.490 17.889 27.121 1.00 23.99 273 GLU C O 1
ATOM 5397 N N . LEU C 1 204 ? 32.052 18.706 28.632 1.00 22.58 274 LEU C N 1
ATOM 5398 C CA . LEU C 1 204 ? 31.682 19.871 27.826 1.00 15.46 274 LEU C CA 1
ATOM 5399 C C . LEU C 1 204 ? 32.888 20.693 27.379 1.00 21.23 274 LEU C C 1
ATOM 5400 O O . LEU C 1 204 ? 33.029 20.997 26.194 1.00 18.77 274 LEU C O 1
ATOM 5405 N N . LYS C 1 205 ? 33.747 21.053 28.333 1.00 27.41 275 LYS C N 1
ATOM 5406 C CA . LYS C 1 205 ? 34.969 21.802 28.048 1.00 19.55 275 LYS C CA 1
ATOM 5407 C C . LYS C 1 205 ? 35.871 21.034 27.104 1.00 22.79 275 LYS C C 1
ATOM 5408 O O . LYS C 1 205 ? 36.579 21.628 26.307 1.00 22.63 275 LYS C O 1
ATOM 5414 N N . GLU C 1 206 ? 35.854 19.709 27.192 1.00 20.28 276 GLU C N 1
ATOM 5415 C CA . GLU C 1 206 ? 36.699 18.918 26.306 1.00 27.51 276 GLU C CA 1
ATOM 5416 C C . GLU C 1 206 ? 36.063 18.646 24.941 1.00 29.74 276 GLU C C 1
ATOM 5417 O O . GLU C 1 206 ? 36.628 17.951 24.103 1.00 25.69 276 GLU C O 1
ATOM 5423 N N . THR C 1 207 ? 34.898 19.231 24.701 1.00 30.90 277 THR C N 1
ATOM 5424 C CA . THR C 1 207 ? 34.242 19.043 23.415 1.00 30.12 277 THR C CA 1
ATOM 5425 C C . THR C 1 207 ? 34.080 20.355 22.656 1.00 30.03 277 THR C C 1
ATOM 5426 O O . THR C 1 207 ? 34.152 20.373 21.434 1.00 33.34 277 THR C O 1
ATOM 5430 N N . ILE C 1 208 ? 33.879 21.448 23.388 1.00 28.37 278 ILE C N 1
ATOM 5431 C CA . ILE C 1 208 ? 33.724 22.761 22.769 1.00 25.27 278 ILE C CA 1
ATOM 5432 C C . ILE C 1 208 ? 35.030 23.560 22.823 1.00 33.94 278 ILE C C 1
ATOM 5433 O O . ILE C 1 208 ? 35.658 23.650 23.874 1.00 33.19 278 ILE C O 1
ATOM 5438 N N . PRO C 1 209 ? 35.443 24.132 21.672 1.00 39.14 279 PRO C N 1
ATOM 5439 C CA . PRO C 1 209 ? 36.513 25.137 21.643 1.00 33.07 279 PRO C CA 1
ATOM 5440 C C . PRO C 1 209 ? 35.970 26.522 22.005 1.00 41.30 279 PRO C C 1
ATOM 5441 O O . PRO C 1 209 ? 35.358 27.150 21.138 1.00 41.83 279 PRO C O 1
ATOM 5445 N N . PHE C 1 210 ? 36.193 26.988 23.232 1.00 31.15 280 PHE C N 1
ATOM 5446 C CA . PHE C 1 210 ? 35.749 28.318 23.626 1.00 30.98 280 PHE C CA 1
ATOM 5447 C C . PHE C 1 210 ? 36.737 29.415 23.230 1.00 36.40 280 PHE C C 1
ATOM 5448 O O . PHE C 1 210 ? 36.436 30.601 23.354 1.00 43.98 280 PHE C O 1
ATOM 5456 N N . GLU C 1 211 ? 37.911 28.986 22.770 1.00 42.92 281 GLU C N 1
ATOM 5457 C CA . GLU C 1 211 ? 38.873 29.801 22.031 1.00 46.76 281 GLU C CA 1
ATOM 5458 C C . GLU C 1 211 ? 38.253 30.679 20.943 1.00 51.99 281 GLU C C 1
ATOM 5459 O O . GLU C 1 211 ? 38.775 31.741 20.628 1.00 60.63 281 GLU C O 1
ATOM 5465 N N . SER C 1 212 ? 37.174 30.202 20.337 1.00 43.08 282 SER C N 1
ATOM 5466 C CA . SER C 1 212 ? 36.699 30.753 19.073 1.00 44.34 282 SER C CA 1
ATOM 5467 C C . SER C 1 212 ? 35.898 32.035 19.216 1.00 51.00 282 SER C C 1
ATOM 5468 O O . SER C 1 212 ? 35.721 32.560 20.325 1.00 63.77 282 SER C O 1
ATOM 5471 N N . SER C 1 213 ? 35.435 32.545 18.077 1.00 34.03 283 SER C N 1
ATOM 5472 C CA . SER C 1 213 ? 34.414 33.581 18.076 1.00 45.08 283 SER C CA 1
ATOM 5473 C C . SER C 1 213 ? 33.112 32.916 18.496 1.00 38.88 283 SER C C 1
ATOM 5474 O O . SER C 1 213 ? 32.435 32.301 17.679 1.00 32.88 283 SER C O 1
ATOM 5477 N N . ILE C 1 214 ? 32.765 33.036 19.773 1.00 34.09 284 ILE C N 1
ATOM 5478 C CA . ILE C 1 214 ? 31.673 32.234 20.315 1.00 27.26 284 ILE C CA 1
ATOM 5479 C C . ILE C 1 214 ? 30.913 32.878 21.488 1.00 26.00 284 ILE C C 1
ATOM 5480 O O . ILE C 1 214 ? 31.521 33.376 22.435 1.00 33.77 284 ILE C O 1
ATOM 5485 N N . GLN C 1 215 ? 29.581 32.882 21.407 1.00 21.92 285 GLN C N 1
ATOM 5486 C CA . GLN C 1 215 ? 28.736 33.370 22.501 1.00 18.67 285 GLN C CA 1
ATOM 5487 C C . GLN C 1 215 ? 28.088 32.175 23.151 1.00 19.33 285 GLN C C 1
ATOM 5488 O O . GLN C 1 215 ? 27.485 31.355 22.476 1.00 28.44 285 GLN C O 1
ATOM 5494 N N . SER C 1 216 ? 28.212 32.066 24.460 1.00 15.85 286 SER C N 1
ATOM 5495 C CA . SER C 1 216 ? 27.785 30.862 25.141 1.00 11.04 286 SER C CA 1
ATOM 5496 C C . SER C 1 216 ? 26.690 31.199 26.133 1.00 16.32 286 SER C C 1
ATOM 5497 O O . SER C 1 216 ? 26.871 32.059 26.992 1.00 24.59 286 SER C O 1
ATOM 5500 N N . PHE C 1 217 ? 25.545 30.535 26.006 1.00 19.21 287 PHE C N 1
ATOM 5501 C CA . PHE C 1 217 ? 24.402 30.811 26.865 1.00 12.65 287 PHE C CA 1
ATOM 5502 C C . PHE C 1 217 ? 24.142 29.635 27.795 1.00 12.29 287 PHE C C 1
ATOM 5503 O O . PHE C 1 217 ? 23.963 28.504 27.344 1.00 10.38 287 PHE C O 1
ATOM 5511 N N . LEU C 1 218 ? 24.137 29.910 29.096 1.00 12.49 288 LEU C N 1
ATOM 5512 C CA . LEU C 1 218 ? 23.745 28.917 30.080 1.00 10.16 288 LEU C CA 1
ATOM 5513 C C . LEU C 1 218 ? 22.227 28.939 30.156 1.00 14.02 288 LEU C C 1
ATOM 5514 O O . LEU C 1 218 ? 21.617 30.004 30.321 1.00 14.05 288 LEU C O 1
ATOM 5519 N N . VAL C 1 219 ? 21.618 27.766 30.016 1.00 14.79 289 VAL C N 1
ATOM 5520 C CA . VAL C 1 219 ? 20.164 27.667 29.966 1.00 15.20 289 VAL C CA 1
ATOM 5521 C C . VAL C 1 219 ? 19.584 27.003 31.210 1.00 12.65 289 VAL C C 1
ATOM 5522 O O . VAL C 1 219 ? 19.902 25.853 31.517 1.00 10.35 289 VAL C O 1
ATOM 5526 N N . LEU C 1 220 ? 18.715 27.730 31.906 1.00 11.28 290 LEU C N 1
ATOM 5527 C CA . LEU C 1 220 ? 18.077 27.210 33.101 1.00 10.41 290 LEU C CA 1
ATOM 5528 C C . LEU C 1 220 ? 16.580 27.401 33.039 1.00 16.17 290 LEU C C 1
ATOM 5529 O O . LEU C 1 220 ? 16.085 28.361 32.437 1.00 14.60 290 LEU C O 1
ATOM 5534 N N . SER C 1 221 ? 15.865 26.476 33.667 1.00 11.95 291 SER C N 1
ATOM 5535 C CA . SER C 1 221 ? 14.414 26.508 33.688 1.00 10.02 291 SER C CA 1
ATOM 5536 C C . SER C 1 221 ? 13.854 27.402 34.800 1.00 19.32 291 SER C C 1
ATOM 5537 O O . SER C 1 221 ? 14.182 27.223 35.979 1.00 22.38 291 SER C O 1
ATOM 5540 N N . ALA C 1 222 ? 12.997 28.351 34.431 1.00 15.85 292 ALA C N 1
ATOM 5541 C CA . ALA C 1 222 ? 12.354 29.225 35.411 1.00 10.20 292 ALA C CA 1
ATOM 5542 C C . ALA C 1 222 ? 11.582 28.424 36.459 1.00 12.58 292 ALA C C 1
ATOM 5543 O O . ALA C 1 222 ? 11.133 28.973 37.470 1.00 16.06 292 ALA C O 1
ATOM 5545 N N . THR C 1 223 ? 11.421 27.125 36.220 1.00 8.58 293 THR C N 1
ATOM 5546 C CA . THR C 1 223 ? 10.677 26.283 37.146 1.00 16.21 293 THR C CA 1
ATOM 5547 C C . THR C 1 223 ? 11.584 25.609 38.177 1.00 17.78 293 THR C C 1
ATOM 5548 O O . THR C 1 223 ? 11.109 24.919 39.079 1.00 17.51 293 THR C O 1
ATOM 5552 N N . ALA C 1 224 ? 12.887 25.835 38.039 1.00 14.91 294 ALA C N 1
ATOM 5553 C CA . ALA C 1 224 ? 13.900 25.232 38.899 1.00 12.94 294 ALA C CA 1
ATOM 5554 C C . ALA C 1 224 ? 14.048 25.904 40.270 1.00 19.70 294 ALA C C 1
ATOM 5555 O O . ALA C 1 224 ? 13.884 27.131 40.414 1.00 17.86 294 ALA C O 1
ATOM 5557 N N . LYS C 1 225 ? 14.404 25.091 41.262 1.00 20.67 295 LYS C N 1
ATOM 5558 C CA . LYS C 1 225 ? 14.653 25.586 42.609 1.00 18.27 295 LYS C CA 1
ATOM 5559 C C . LYS C 1 225 ? 15.967 26.332 42.684 1.00 16.24 295 LYS C C 1
ATOM 5560 O O . LYS C 1 225 ? 16.965 25.890 42.114 1.00 15.63 295 LYS C O 1
ATOM 5566 N N . TYR C 1 226 ? 15.948 27.462 43.389 1.00 17.06 296 TYR C N 1
ATOM 5567 C CA . TYR C 1 226 ? 17.120 28.319 43.537 1.00 18.52 296 TYR C CA 1
ATOM 5568 C C . TYR C 1 226 ? 18.333 27.561 44.061 1.00 22.94 296 TYR C C 1
ATOM 5569 O O . TYR C 1 226 ? 19.447 27.708 43.542 1.00 14.30 296 TYR C O 1
ATOM 5578 N N . GLU C 1 227 ? 18.120 26.752 45.094 1.00 23.07 297 GLU C N 1
ATOM 5579 C CA . GLU C 1 227 ? 19.230 26.027 45.679 1.00 16.06 297 GLU C CA 1
ATOM 5580 C C . GLU C 1 227 ? 19.878 25.082 44.657 1.00 20.53 297 GLU C C 1
ATOM 5581 O O . GLU C 1 227 ? 21.066 24.808 44.724 1.00 22.83 297 GLU C O 1
ATOM 5587 N N . ASP C 1 228 ? 19.097 24.606 43.697 1.00 22.02 298 ASP C N 1
ATOM 5588 C CA . ASP C 1 228 ? 19.622 23.768 42.631 1.00 14.38 298 ASP C CA 1
ATOM 5589 C C . ASP C 1 228 ? 20.464 24.613 41.688 1.00 23.21 298 ASP C C 1
ATOM 5590 O O . ASP C 1 228 ? 21.660 24.362 41.523 1.00 25.85 298 ASP C O 1
ATOM 5595 N N . MET C 1 229 ? 19.838 25.611 41.064 1.00 23.57 299 MET C N 1
ATOM 5596 C CA . MET C 1 229 ? 20.539 26.517 40.149 1.00 19.26 299 MET C CA 1
ATOM 5597 C C . MET C 1 229 ? 21.818 27.085 40.756 1.00 24.93 299 MET C C 1
ATOM 5598 O O . MET C 1 229 ? 22.818 27.240 40.059 1.00 21.67 299 MET C O 1
ATOM 5603 N N . LYS C 1 230 ? 21.781 27.405 42.050 1.00 21.27 300 LYS C N 1
ATOM 5604 C CA . LYS C 1 230 ? 22.942 27.974 42.724 1.00 18.98 300 LYS C CA 1
ATOM 5605 C C . LYS C 1 230 ? 24.139 27.089 42.461 1.00 19.66 300 LYS C C 1
ATOM 5606 O O . LYS C 1 230 ? 25.199 27.565 42.078 1.00 18.07 300 LYS C O 1
ATOM 5612 N N . HIS C 1 231 ? 23.947 25.788 42.649 1.00 18.51 301 HIS C N 1
ATOM 5613 C CA . HIS C 1 231 ? 25.023 24.827 42.528 1.00 15.41 301 HIS C CA 1
ATOM 5614 C C . HIS C 1 231 ? 25.465 24.734 41.098 1.00 19.95 301 HIS C C 1
ATOM 5615 O O . HIS C 1 231 ? 26.665 24.767 40.814 1.00 26.11 301 HIS C O 1
ATOM 5622 N N . ILE C 1 232 ? 24.503 24.620 40.189 1.00 18.00 302 ILE C N 1
ATOM 5623 C CA . ILE C 1 232 ? 24.833 24.581 38.765 1.00 23.76 302 ILE C CA 1
ATOM 5624 C C . ILE C 1 232 ? 25.746 25.745 38.369 1.00 19.86 302 ILE C C 1
ATOM 5625 O O . ILE C 1 232 ? 26.790 25.544 37.746 1.00 21.10 302 ILE C O 1
ATOM 5630 N N . VAL C 1 233 ? 25.364 26.955 38.754 1.00 12.46 303 VAL C N 1
ATOM 5631 C CA . VAL C 1 233 ? 26.142 28.124 38.388 1.00 11.67 303 VAL C CA 1
ATOM 5632 C C . VAL C 1 233 ? 27.555 28.082 38.943 1.00 13.48 303 VAL C C 1
ATOM 5633 O O . VAL C 1 233 ? 28.460 28.618 38.326 1.00 17.04 303 VAL C O 1
ATOM 5637 N N . LYS C 1 234 ? 27.750 27.439 40.090 1.00 16.41 304 LYS C N 1
ATOM 5638 C CA . LYS C 1 234 ? 29.094 27.287 40.650 1.00 18.03 304 LYS C CA 1
ATOM 5639 C C . LYS C 1 234 ? 29.936 26.399 39.758 1.00 13.54 304 LYS C C 1
ATOM 5640 O O . LYS C 1 234 ? 31.088 26.701 39.465 1.00 10.63 304 LYS C O 1
ATOM 5646 N N . ARG C 1 235 ? 29.351 25.288 39.342 1.00 14.15 305 ARG C N 1
ATOM 5647 C CA . ARG C 1 235 ? 30.069 24.315 38.542 1.00 17.24 305 ARG C CA 1
ATOM 5648 C C . ARG C 1 235 ? 30.448 24.893 37.193 1.00 19.61 305 ARG C C 1
ATOM 5649 O O . ARG C 1 235 ? 31.495 24.570 36.641 1.00 23.53 305 ARG C O 1
ATOM 5657 N N . PHE C 1 236 ? 29.613 25.781 36.679 1.00 15.32 306 PHE C N 1
ATOM 5658 C CA . PHE C 1 236 ? 29.904 26.438 35.414 1.00 15.13 306 PHE C CA 1
ATOM 5659 C C . PHE C 1 236 ? 30.938 27.553 35.519 1.00 20.24 306 PHE C C 1
ATOM 5660 O O . PHE C 1 236 ? 31.290 28.186 34.517 1.00 17.21 306 PHE C O 1
ATOM 5668 N N . SER C 1 237 ? 31.435 27.775 36.733 1.00 28.43 307 SER C N 1
ATOM 5669 C CA . SER C 1 237 ? 32.396 28.842 36.994 1.00 29.64 307 SER C CA 1
ATOM 5670 C C . SER C 1 237 ? 33.591 28.826 36.019 1.00 30.33 307 SER C C 1
ATOM 5671 O O . SER C 1 237 ? 34.012 29.865 35.506 1.00 13.85 307 SER C O 1
ATOM 5674 N N . SER C 1 238 ? 34.120 27.640 35.740 1.00 30.15 308 SER C N 1
ATOM 5675 C CA . SER C 1 238 ? 35.329 27.541 34.925 1.00 20.69 308 SER C CA 1
ATOM 5676 C C . SER C 1 238 ? 35.070 27.577 33.444 1.00 18.77 308 SER C C 1
ATOM 5677 O O . SER C 1 238 ? 35.946 27.227 32.675 1.00 19.94 308 SER C O 1
ATOM 5680 N N . VAL C 1 239 ? 33.868 27.957 33.036 1.00 20.72 309 VAL C N 1
ATOM 5681 C CA . VAL C 1 239 ? 33.560 28.014 31.611 1.00 16.66 309 VAL C CA 1
ATOM 5682 C C . VAL C 1 239 ? 32.928 29.352 31.264 1.00 14.68 309 VAL C C 1
ATOM 5683 O O . VAL C 1 239 ? 32.104 29.869 32.017 1.00 23.49 309 VAL C O 1
ATOM 5687 N N . PRO C 1 240 ? 33.323 29.922 30.123 1.00 13.07 310 PRO C N 1
ATOM 5688 C CA . PRO C 1 240 ? 33.015 31.320 29.805 1.00 13.97 310 PRO C CA 1
ATOM 5689 C C . PRO C 1 240 ? 31.586 31.572 29.314 1.00 19.24 310 PRO C C 1
ATOM 5690 O O . PRO C 1 240 ? 31.387 31.814 28.121 1.00 28.79 310 PRO C O 1
ATOM 5694 N N . VAL C 1 241 ? 30.620 31.531 30.226 1.00 16.40 311 VAL C N 1
ATOM 5695 C CA . VAL C 1 241 ? 29.234 31.880 29.927 1.00 15.83 311 VAL C CA 1
ATOM 5696 C C . VAL C 1 241 ? 29.059 33.374 29.705 1.00 14.41 311 VAL C C 1
ATOM 5697 O O . VAL C 1 241 ? 29.497 34.184 30.523 1.00 27.55 311 VAL C O 1
ATOM 5701 N N . ASN C 1 242 ? 28.391 33.743 28.623 1.00 8.92 312 ASN C N 1
ATOM 5702 C CA . ASN C 1 242 ? 28.188 35.151 28.311 1.00 18.82 312 ASN C CA 1
ATOM 5703 C C . ASN C 1 242 ? 26.856 35.702 28.808 1.00 22.59 312 ASN C C 1
ATOM 5704 O O . ASN C 1 242 ? 26.764 36.861 29.231 1.00 27.65 312 ASN C O 1
ATOM 5709 N N . GLN C 1 243 ? 25.829 34.864 28.752 1.00 18.83 313 GLN C N 1
ATOM 5710 C CA . GLN C 1 243 ? 24.482 35.278 29.104 1.00 17.66 313 GLN C CA 1
ATOM 5711 C C . GLN C 1 243 ? 23.737 34.090 29.671 1.00 18.44 313 GLN C C 1
ATOM 5712 O O . GLN C 1 243 ? 24.108 32.941 29.437 1.00 12.79 313 GLN C O 1
ATOM 5718 N N . TYR C 1 244 ? 22.668 34.373 30.401 1.00 20.56 314 TYR C N 1
ATOM 5719 C CA . TYR C 1 244 ? 21.745 33.334 30.811 1.00 11.23 314 TYR C CA 1
ATOM 5720 C C . TYR C 1 244 ? 20.610 33.296 29.808 1.00 16.10 314 TYR C C 1
ATOM 5721 O O . TYR C 1 244 ? 20.375 34.266 29.078 1.00 20.41 314 TYR C O 1
ATOM 5730 N N . ILE C 1 245 ? 19.906 32.170 29.778 1.00 19.39 315 ILE C N 1
ATOM 5731 C CA . ILE C 1 245 ? 18.599 32.081 29.133 1.00 12.91 315 ILE C CA 1
ATOM 5732 C C . ILE C 1 245 ? 17.672 31.386 30.119 1.00 10.72 315 ILE C C 1
ATOM 5733 O O . ILE C 1 245 ? 17.993 30.322 30.647 1.00 10.32 315 ILE C O 1
ATOM 5738 N N . PHE C 1 246 ? 16.531 31.994 30.391 1.00 7.70 316 PHE C N 1
ATOM 5739 C CA . PHE C 1 246 ? 15.569 31.368 31.273 1.00 8.10 316 PHE C CA 1
ATOM 5740 C C . PHE C 1 246 ? 14.349 30.937 30.516 1.00 8.63 316 PHE C C 1
ATOM 5741 O O . PHE C 1 246 ? 13.751 31.710 29.772 1.00 9.93 316 PHE C O 1
ATOM 5749 N N . THR C 1 247 ? 13.998 29.679 30.701 1.00 6.22 317 THR C N 1
ATOM 5750 C CA . THR C 1 247 ? 12.959 29.076 29.901 1.00 10.02 317 THR C CA 1
ATOM 5751 C C . THR C 1 247 ? 11.736 28.822 30.740 1.00 10.11 317 THR C C 1
ATOM 5752 O O . THR C 1 247 ? 11.820 28.768 31.950 1.00 11.95 317 THR C O 1
ATOM 5756 N N . LYS C 1 248 ? 10.598 28.666 30.082 1.00 11.89 318 LYS C N 1
ATOM 5757 C CA . LYS C 1 248 ? 9.373 28.242 30.740 1.00 13.96 318 LYS C CA 1
ATOM 5758 C C . LYS C 1 248 ? 8.885 29.235 31.774 1.00 15.04 318 LYS C C 1
ATOM 5759 O O . LYS C 1 248 ? 8.316 28.827 32.793 1.00 12.04 318 LYS C O 1
ATOM 5765 N N . ILE C 1 249 ? 9.095 30.530 31.526 1.00 10.73 319 ILE C N 1
ATOM 5766 C CA . ILE C 1 249 ? 8.602 31.522 32.470 1.00 10.56 319 ILE C CA 1
ATOM 5767 C C . ILE C 1 249 ? 7.097 31.518 32.426 1.00 13.84 319 ILE C C 1
ATOM 5768 O O . ILE C 1 249 ? 6.451 32.119 33.274 1.00 21.17 319 ILE C O 1
ATOM 5773 N N . ASP C 1 250 ? 6.546 30.822 31.435 1.00 13.37 320 ASP C N 1
ATOM 5774 C CA . ASP C 1 250 ? 5.106 30.730 31.252 1.00 7.55 320 ASP C CA 1
ATOM 5775 C C . ASP C 1 250 ? 4.566 29.641 32.127 1.00 9.17 320 ASP C C 1
ATOM 5776 O O . ASP C 1 250 ? 3.374 29.423 32.180 1.00 12.09 320 ASP C O 1
ATOM 5781 N N . GLU C 1 251 ? 5.460 28.972 32.837 1.00 13.92 321 GLU C N 1
ATOM 5782 C CA . GLU C 1 251 ? 5.151 27.697 33.448 1.00 12.98 321 GLU C CA 1
ATOM 5783 C C . GLU C 1 251 ? 5.294 27.773 34.973 1.00 19.04 321 GLU C C 1
ATOM 5784 O O . GLU C 1 251 ? 4.892 26.865 35.687 1.00 23.32 321 GLU C O 1
ATOM 5790 N N . THR C 1 252 ? 5.846 28.877 35.469 1.00 21.65 322 THR C N 1
ATOM 5791 C CA . THR C 1 252 ? 6.149 29.023 36.895 1.00 17.81 322 THR C CA 1
ATOM 5792 C C . THR C 1 252 ? 5.304 30.113 37.541 1.00 17.66 322 THR C C 1
ATOM 5793 O O . THR C 1 252 ? 4.889 31.058 36.874 1.00 21.89 322 THR C O 1
ATOM 5797 N N . THR C 1 253 ? 5.057 29.983 38.843 1.00 19.13 323 THR C N 1
ATOM 5798 C CA . THR C 1 253 ? 4.217 30.942 39.566 1.00 17.99 323 THR C CA 1
ATOM 5799 C C . THR C 1 253 ? 4.945 32.192 40.024 1.00 15.52 323 THR C C 1
ATOM 5800 O O . THR C 1 253 ? 4.336 33.245 40.158 1.00 26.35 323 THR C O 1
ATOM 5804 N N . SER C 1 254 ? 6.241 32.067 40.285 1.00 15.16 324 SER C N 1
ATOM 5805 C CA . SER C 1 254 ? 7.045 33.190 40.759 1.00 16.62 324 SER C CA 1
ATOM 5806 C C . SER C 1 254 ? 8.386 33.231 40.041 1.00 14.72 324 SER C C 1
ATOM 5807 O O . SER C 1 254 ? 8.912 32.203 39.638 1.00 19.78 324 SER C O 1
ATOM 5810 N N . LEU C 1 255 ? 8.948 34.421 39.903 1.00 13.15 325 LEU C N 1
ATOM 5811 C CA . LEU C 1 255 ? 10.256 34.557 39.308 1.00 11.43 325 LEU C CA 1
ATOM 5812 C C . LEU C 1 255 ? 11.337 34.848 40.352 1.00 17.52 325 LEU C C 1
ATOM 5813 O O . LEU C 1 255 ? 12.492 35.117 40.013 1.00 17.17 325 LEU C O 1
ATOM 5818 N N . GLY C 1 256 ? 10.958 34.785 41.623 1.00 22.88 326 GLY C N 1
ATOM 5819 C CA . GLY C 1 256 ? 11.883 35.060 42.709 1.00 20.37 326 GLY C CA 1
ATOM 5820 C C . GLY C 1 256 ? 13.162 34.242 42.628 1.00 26.98 326 GLY C C 1
ATOM 5821 O O . GLY C 1 256 ? 14.263 34.792 42.761 1.00 18.01 326 GLY C O 1
ATOM 5822 N N . SER C 1 257 ? 13.021 32.934 42.400 1.00 24.29 327 SER C N 1
ATOM 5823 C CA . SER C 1 257 ? 14.181 32.051 42.266 1.00 15.07 327 SER C CA 1
ATOM 5824 C C . SER C 1 257 ? 15.192 32.568 41.232 1.00 17.16 327 SER C C 1
ATOM 5825 O O . SER C 1 257 ? 16.410 32.570 41.473 1.00 12.07 327 SER C O 1
ATOM 5828 N N . VAL C 1 258 ? 14.676 33.014 40.086 1.00 13.81 328 VAL C N 1
ATOM 5829 C CA . VAL C 1 258 ? 15.514 33.480 38.995 1.00 12.03 328 VAL C CA 1
ATOM 5830 C C . VAL C 1 258 ? 16.209 34.759 39.393 1.00 17.98 328 VAL C C 1
ATOM 5831 O O . VAL C 1 258 ? 17.406 34.929 39.143 1.00 16.19 328 VAL C O 1
ATOM 5835 N N . PHE C 1 259 ? 15.453 35.661 40.019 1.00 19.53 329 PHE C N 1
ATOM 5836 C CA . PHE C 1 259 ? 16.024 36.897 40.539 1.00 18.84 329 PHE C CA 1
ATOM 5837 C C . PHE C 1 259 ? 17.200 36.603 41.451 1.00 18.37 329 PHE C C 1
ATOM 5838 O O . PHE C 1 259 ? 18.307 37.116 41.254 1.00 13.58 329 PHE C O 1
ATOM 5846 N N . ASN C 1 260 ? 16.955 35.766 42.448 1.00 14.39 330 ASN C N 1
ATOM 5847 C CA . ASN C 1 260 ? 18.010 35.355 43.359 1.00 19.52 330 ASN C CA 1
ATOM 5848 C C . ASN C 1 260 ? 19.324 34.945 42.683 1.00 24.01 330 ASN C C 1
ATOM 5849 O O . ASN C 1 260 ? 20.406 35.310 43.140 1.00 24.52 330 ASN C O 1
ATOM 5854 N N . ILE C 1 261 ? 19.239 34.188 41.601 1.00 16.89 331 ILE C N 1
ATOM 5855 C CA . ILE C 1 261 ? 20.449 33.788 40.904 1.00 18.46 331 ILE C CA 1
ATOM 5856 C C . ILE C 1 261 ? 21.114 35.009 40.282 1.00 18.63 331 ILE C C 1
ATOM 5857 O O . ILE C 1 261 ? 22.301 35.274 40.487 1.00 15.71 331 ILE C O 1
ATOM 5862 N N . LEU C 1 262 ? 20.325 35.746 39.512 1.00 19.36 332 LEU C N 1
ATOM 5863 C CA . LEU C 1 262 ? 20.820 36.889 38.776 1.00 14.81 332 LEU C CA 1
ATOM 5864 C C . LEU C 1 262 ? 21.506 37.881 39.693 1.00 18.23 332 LEU C C 1
ATOM 5865 O O . LEU C 1 262 ? 22.477 38.512 39.296 1.00 20.45 332 LEU C O 1
ATOM 5870 N N . ALA C 1 263 ? 20.996 38.024 40.916 1.00 22.49 333 ALA C N 1
ATOM 5871 C CA . ALA C 1 263 ? 21.558 38.986 41.881 1.00 22.20 333 ALA C CA 1
ATOM 5872 C C . ALA C 1 263 ? 23.003 38.654 42.268 1.00 23.53 333 ALA C C 1
ATOM 5873 O O . ALA C 1 263 ? 23.827 39.547 42.478 1.00 23.58 333 ALA C O 1
ATOM 5875 N N . GLU C 1 264 ? 23.302 37.362 42.338 1.00 16.82 334 GLU C N 1
ATOM 5876 C CA . GLU C 1 264 ? 24.637 36.900 42.642 1.00 13.57 334 GLU C CA 1
ATOM 5877 C C . GLU C 1 264 ? 25.461 36.646 41.391 1.00 21.33 334 GLU C C 1
ATOM 5878 O O . GLU C 1 264 ? 26.387 35.831 41.416 1.00 33.42 334 GLU C O 1
ATOM 5884 N N . SER C 1 265 ? 25.142 37.326 40.296 1.00 17.00 335 SER C N 1
ATOM 5885 C CA . SER C 1 265 ? 25.822 37.035 39.037 1.00 21.48 335 SER C CA 1
ATOM 5886 C C . SER C 1 265 ? 26.416 38.270 38.401 1.00 19.20 335 SER C C 1
ATOM 5887 O O . SER C 1 265 ? 25.903 39.367 38.582 1.00 29.94 335 SER C O 1
ATOM 5890 N N . LYS C 1 266 ? 27.496 38.088 37.651 1.00 13.29 336 LYS C N 1
ATOM 5891 C CA . LYS C 1 266 ? 28.116 39.206 36.963 1.00 13.24 336 LYS C CA 1
ATOM 5892 C C . LYS C 1 266 ? 27.549 39.385 35.558 1.00 20.49 336 LYS C C 1
ATOM 5893 O O . LYS C 1 266 ? 27.919 40.323 34.853 1.00 26.26 336 LYS C O 1
ATOM 5899 N N . ILE C 1 267 ? 26.662 38.485 35.144 1.00 17.33 337 ILE C N 1
ATOM 5900 C CA . ILE C 1 267 ? 26.115 38.564 33.796 1.00 15.55 337 ILE C CA 1
ATOM 5901 C C . ILE C 1 267 ? 24.616 38.605 33.850 1.00 19.38 337 ILE C C 1
ATOM 5902 O O . ILE C 1 267 ? 24.024 38.137 34.823 1.00 16.73 337 ILE C O 1
ATOM 5907 N N . GLY C 1 268 ? 24.008 39.152 32.795 1.00 17.13 338 GLY C N 1
ATOM 5908 C CA . GLY C 1 268 ? 22.563 39.312 32.722 1.00 18.66 338 GLY C CA 1
ATOM 5909 C C . GLY C 1 268 ? 21.875 38.241 31.899 1.00 24.06 338 GLY C C 1
ATOM 5910 O O . GLY C 1 268 ? 22.458 37.193 31.605 1.00 22.17 338 GLY C O 1
ATOM 5911 N N . VAL C 1 269 ? 20.630 38.493 31.515 1.00 17.09 339 VAL C N 1
ATOM 5912 C CA . VAL C 1 269 ? 19.917 37.511 30.712 1.00 15.97 339 VAL C CA 1
ATOM 5913 C C . VAL C 1 269 ? 19.724 37.947 29.274 1.00 17.04 339 VAL C C 1
ATOM 5914 O O . VAL C 1 269 ? 19.280 39.063 29.005 1.00 21.36 339 VAL C O 1
ATOM 5918 N N . GLY C 1 270 ? 20.073 37.052 28.354 1.00 15.56 340 GLY C N 1
ATOM 5919 C CA . GLY C 1 270 ? 20.017 37.346 26.934 1.00 20.78 340 GLY C CA 1
ATOM 5920 C C . GLY C 1 270 ? 18.647 37.092 26.336 1.00 14.46 340 GLY C C 1
ATOM 5921 O O . GLY C 1 270 ? 18.196 37.804 25.433 1.00 17.22 340 GLY C O 1
ATOM 5922 N N . PHE C 1 271 ? 17.986 36.062 26.839 1.00 9.98 341 PHE C N 1
ATOM 5923 C CA . PHE C 1 271 ? 16.664 35.720 26.355 1.00 13.18 341 PHE C CA 1
ATOM 5924 C C . PHE C 1 271 ? 15.873 35.014 27.432 1.00 17.26 341 PHE C C 1
ATOM 5925 O O . PHE C 1 271 ? 16.448 34.433 28.362 1.00 17.19 341 PHE C O 1
ATOM 5933 N N . MET C 1 272 ? 14.552 35.058 27.281 1.00 12.14 342 MET C N 1
ATOM 5934 C CA . MET C 1 272 ? 13.639 34.246 28.071 1.00 13.03 342 MET C CA 1
ATOM 5935 C C . MET C 1 272 ? 12.653 33.602 27.120 1.00 18.64 342 MET C C 1
ATOM 5936 O O . MET C 1 272 ? 12.275 34.209 26.109 1.00 13.27 342 MET C O 1
ATOM 5941 N N . THR C 1 273 ? 12.227 32.385 27.445 1.00 11.67 343 THR C N 1
ATOM 5942 C CA . THR C 1 273 ? 11.229 31.701 26.637 1.00 11.45 343 THR C CA 1
ATOM 5943 C C . THR C 1 273 ? 9.946 31.498 27.429 1.00 10.82 343 THR C C 1
ATOM 5944 O O . THR C 1 273 ? 9.971 31.398 28.652 1.00 13.72 343 THR C O 1
ATOM 5948 N N . ASN C 1 274 ? 8.820 31.435 26.736 1.00 11.92 344 ASN C N 1
ATOM 5949 C CA . ASN C 1 274 ? 7.543 31.469 27.421 1.00 10.16 344 ASN C CA 1
ATOM 5950 C C . ASN C 1 274 ? 6.524 30.605 26.759 1.00 8.09 344 ASN C C 1
ATOM 5951 O O . ASN C 1 274 ? 5.351 30.934 26.767 1.00 11.51 344 ASN C O 1
ATOM 5956 N N . GLY C 1 275 ? 6.974 29.514 26.159 1.00 10.79 345 GLY C N 1
ATOM 5957 C CA . GLY C 1 275 ? 6.083 28.606 25.460 1.00 13.86 345 GLY C CA 1
ATOM 5958 C C . GLY C 1 275 ? 6.790 27.637 24.531 1.00 13.75 345 GLY C C 1
ATOM 5959 O O . GLY C 1 275 ? 7.989 27.755 24.289 1.00 10.64 345 GLY C O 1
ATOM 5960 N N . GLN C 1 276 ? 6.033 26.684 23.997 1.00 13.29 346 GLN C N 1
ATOM 5961 C CA . GLN C 1 276 ? 6.609 25.636 23.183 1.00 10.03 346 GLN C CA 1
ATOM 5962 C C . GLN C 1 276 ? 6.633 25.953 21.694 1.00 11.80 346 GLN C C 1
ATOM 5963 O O . GLN C 1 276 ? 7.180 25.193 20.903 1.00 10.68 346 GLN C O 1
ATOM 5969 N N . ASN C 1 277 ? 6.065 27.084 21.305 1.00 10.59 347 ASN C N 1
ATOM 5970 C CA . ASN C 1 277 ? 5.922 27.377 19.890 1.00 9.84 347 ASN C CA 1
ATOM 5971 C C . ASN C 1 277 ? 7.116 28.047 19.255 1.00 13.13 347 ASN C C 1
ATOM 5972 O O . ASN C 1 277 ? 7.582 29.088 19.721 1.00 17.79 347 ASN C O 1
ATOM 5977 N N . VAL C 1 278 ? 7.613 27.438 18.184 1.00 14.69 348 VAL C N 1
ATOM 5978 C CA . VAL C 1 278 ? 8.706 28.001 17.399 1.00 9.37 348 VAL C CA 1
ATOM 5979 C C . VAL C 1 278 ? 8.149 28.668 16.142 1.00 16.96 348 VAL C C 1
ATOM 5980 O O . VAL C 1 278 ? 7.320 28.090 15.431 1.00 17.36 348 VAL C O 1
ATOM 5984 N N . PRO C 1 279 ? 8.609 29.888 15.854 1.00 12.94 349 PRO C N 1
ATOM 5985 C CA . PRO C 1 279 ? 9.667 30.510 16.638 1.00 12.60 349 PRO C CA 1
ATOM 5986 C C . PRO C 1 279 ? 9.158 31.632 17.518 1.00 12.16 349 PRO C C 1
ATOM 5987 O O . PRO C 1 279 ? 9.973 32.397 18.021 1.00 10.19 349 PRO C O 1
ATOM 5991 N N . GLU C 1 280 ? 7.846 31.734 17.701 1.00 14.33 350 GLU C N 1
ATOM 5992 C CA . GLU C 1 280 ? 7.275 32.907 18.365 1.00 15.80 350 GLU C CA 1
ATOM 5993 C C . GLU C 1 280 ? 7.684 33.099 19.816 1.00 11.99 350 GLU C C 1
ATOM 5994 O O . GLU C 1 280 ? 8.061 34.203 20.202 1.00 10.30 350 GLU C O 1
ATOM 6000 N N . ASP C 1 281 ? 7.588 32.031 20.606 1.00 11.70 351 ASP C N 1
ATOM 6001 C CA . ASP C 1 281 ? 7.651 32.119 22.068 1.00 16.37 351 ASP C CA 1
ATOM 6002 C C . ASP C 1 281 ? 9.039 32.384 22.689 1.00 16.09 351 ASP C C 1
ATOM 6003 O O . ASP C 1 281 ? 9.480 31.664 23.582 1.00 19.07 351 ASP C O 1
ATOM 6008 N N . ILE C 1 282 ? 9.714 33.422 22.224 1.00 10.90 352 ILE C N 1
ATOM 6009 C CA . ILE C 1 282 ? 10.935 33.865 22.861 1.00 13.25 352 ILE C CA 1
ATOM 6010 C C . ILE C 1 282 ? 10.856 35.396 23.014 1.00 21.07 352 ILE C C 1
ATOM 6011 O O . ILE C 1 282 ? 10.093 36.046 22.295 1.00 20.19 352 ILE C O 1
ATOM 6016 N N . GLN C 1 283 ? 11.605 35.963 23.964 1.00 17.43 353 GLN C N 1
ATOM 6017 C CA . GLN C 1 283 ? 11.618 37.405 24.177 1.00 11.54 353 GLN C CA 1
ATOM 6018 C C . GLN C 1 283 ? 12.885 37.834 24.898 1.00 11.76 353 GLN C C 1
ATOM 6019 O O . GLN C 1 283 ? 13.602 36.991 25.432 1.00 12.67 353 GLN C O 1
ATOM 6025 N N . THR C 1 284 ? 13.162 39.138 24.909 1.00 11.82 354 THR C N 1
ATOM 6026 C CA . THR C 1 284 ? 14.294 39.681 25.665 1.00 19.98 354 THR C CA 1
ATOM 6027 C C . THR C 1 284 ? 13.807 40.647 26.746 1.00 21.82 354 THR C C 1
ATOM 6028 O O . THR C 1 284 ? 12.686 41.145 26.670 1.00 23.02 354 THR C O 1
ATOM 6032 N N . VAL C 1 285 ? 14.635 40.895 27.759 1.00 15.40 355 VAL C N 1
ATOM 6033 C CA . VAL C 1 285 ? 14.243 41.801 28.829 1.00 13.67 355 VAL C CA 1
ATOM 6034 C C . VAL C 1 285 ? 15.383 42.606 29.392 1.00 19.23 355 VAL C C 1
ATOM 6035 O O . VAL C 1 285 ? 16.528 42.155 29.443 1.00 18.40 355 VAL C O 1
ATOM 6039 N N . SER C 1 286 ? 15.036 43.802 29.844 1.00 21.73 356 SER C N 1
ATOM 6040 C CA . SER C 1 286 ? 15.943 44.642 30.608 1.00 20.58 356 SER C CA 1
ATOM 6041 C C . SER C 1 286 ? 15.780 44.351 32.103 1.00 23.03 356 SER C C 1
ATOM 6042 O O . SER C 1 286 ? 14.748 43.809 32.534 1.00 16.13 356 SER C O 1
ATOM 6045 N N . PRO C 1 287 ? 16.789 44.725 32.906 1.00 14.07 357 PRO C N 1
ATOM 6046 C CA . PRO C 1 287 ? 16.683 44.508 34.348 1.00 13.44 357 PRO C CA 1
ATOM 6047 C C . PRO C 1 287 ? 15.372 45.038 34.908 1.00 18.42 357 PRO C C 1
ATOM 6048 O O . PRO C 1 287 ? 14.721 44.338 35.672 1.00 25.79 357 PRO C O 1
ATOM 6052 N N . LEU C 1 288 ? 14.979 46.249 34.529 1.00 18.59 358 LEU C N 1
ATOM 6053 C CA . LEU C 1 288 ? 13.708 46.795 34.984 1.00 20.06 358 LEU C CA 1
ATOM 6054 C C . LEU C 1 288 ? 12.541 45.931 34.510 1.00 21.92 358 LEU C C 1
ATOM 6055 O O . LEU C 1 288 ? 11.713 45.475 35.304 1.00 19.12 358 LEU C O 1
ATOM 6060 N N . GLY C 1 289 ? 12.476 45.721 33.201 1.00 25.85 359 GLY C N 1
ATOM 6061 C CA . GLY C 1 289 ? 11.434 44.900 32.616 1.00 31.23 359 GLY C CA 1
ATOM 6062 C C . GLY C 1 289 ? 11.301 43.582 33.345 1.00 23.46 359 GLY C C 1
ATOM 6063 O O . GLY C 1 289 ? 10.187 43.097 33.578 1.00 20.86 359 GLY C O 1
ATOM 6064 N N . PHE C 1 290 ? 12.442 43.002 33.705 1.00 17.18 360 PHE C N 1
ATOM 6065 C CA . PHE C 1 290 ? 12.441 41.773 34.491 1.00 17.41 360 PHE C CA 1
ATOM 6066 C C . PHE C 1 290 ? 11.790 41.939 35.864 1.00 18.51 360 PHE C C 1
ATOM 6067 O O . PHE C 1 290 ? 10.951 41.130 36.270 1.00 13.76 360 PHE C O 1
ATOM 6075 N N . VAL C 1 291 ? 12.194 42.986 36.582 1.00 19.40 361 VAL C N 1
ATOM 6076 C CA . VAL C 1 291 ? 11.647 43.265 37.907 1.00 16.12 361 VAL C CA 1
ATOM 6077 C C . VAL C 1 291 ? 10.131 43.506 37.873 1.00 18.21 361 VAL C C 1
ATOM 6078 O O . VAL C 1 291 ? 9.414 43.077 38.773 1.00 20.38 361 VAL C O 1
ATOM 6082 N N . ARG C 1 292 ? 9.637 44.175 36.835 1.00 20.10 362 ARG C N 1
ATOM 6083 C CA . ARG C 1 292 ? 8.191 44.327 36.675 1.00 20.72 362 ARG C CA 1
ATOM 6084 C C . ARG C 1 292 ? 7.497 42.977 36.679 1.00 20.45 362 ARG C C 1
ATOM 6085 O O . ARG C 1 292 ? 6.459 42.811 37.315 1.00 28.95 362 ARG C O 1
ATOM 6093 N N . MET C 1 293 ? 8.074 42.018 35.962 1.00 14.95 363 MET C N 1
ATOM 6094 C CA . MET C 1 293 ? 7.513 40.679 35.896 1.00 18.81 363 MET C CA 1
ATOM 6095 C C . MET C 1 293 ? 7.506 40.040 37.265 1.00 24.25 363 MET C C 1
ATOM 6096 O O . MET C 1 293 ? 6.601 39.284 37.615 1.00 26.87 363 MET C O 1
ATOM 6101 N N . LEU C 1 294 ? 8.548 40.334 38.029 1.00 23.73 364 LEU C N 1
ATOM 6102 C CA . LEU C 1 294 ? 8.719 39.750 39.347 1.00 21.35 364 LEU C CA 1
ATOM 6103 C C . LEU C 1 294 ? 7.557 40.114 40.225 1.00 23.48 364 LEU C C 1
ATOM 6104 O O . LEU C 1 294 ? 7.099 39.307 41.028 1.00 32.50 364 LEU C O 1
ATOM 6109 N N . CYS C 1 295 ? 7.079 41.340 40.049 1.00 26.07 365 CYS C N 1
ATOM 6110 C CA . CYS C 1 295 ? 6.062 41.915 40.920 1.00 43.76 365 CYS C CA 1
ATOM 6111 C C . CYS C 1 295 ? 4.663 41.767 40.347 1.00 51.75 365 CYS C C 1
ATOM 6112 O O . CYS C 1 295 ? 3.801 42.627 40.547 1.00 48.05 365 CYS C O 1
ATOM 6115 N N . ARG C 1 296 ? 4.455 40.663 39.633 1.00 56.96 366 ARG C N 1
ATOM 6116 C CA . ARG C 1 296 ? 3.147 40.298 39.098 1.00 50.54 366 ARG C CA 1
ATOM 6117 C C . ARG C 1 296 ? 2.715 41.205 37.947 1.00 54.23 366 ARG C C 1
ATOM 6118 O O . ARG C 1 296 ? 1.522 41.447 37.747 1.00 66.49 366 ARG C O 1
ATOM 6127 N N . PRO D 1 39 ? 17.424 23.734 74.700 1.00 83.53 109 PRO D N 1
ATOM 6128 C CA . PRO D 1 39 ? 17.161 22.368 74.229 1.00 76.98 109 PRO D CA 1
ATOM 6129 C C . PRO D 1 39 ? 18.450 21.691 73.740 1.00 86.36 109 PRO D C 1
ATOM 6130 O O . PRO D 1 39 ? 19.279 22.380 73.142 1.00 76.94 109 PRO D O 1
ATOM 6134 N N . GLU D 1 40 ? 18.625 20.388 73.973 1.00 81.05 110 GLU D N 1
ATOM 6135 C CA . GLU D 1 40 ? 19.864 19.721 73.544 1.00 94.50 110 GLU D CA 1
ATOM 6136 C C . GLU D 1 40 ? 19.799 19.008 72.169 1.00 88.19 110 GLU D C 1
ATOM 6137 O O . GLU D 1 40 ? 20.113 19.634 71.153 1.00 76.03 110 GLU D O 1
ATOM 6143 N N . PRO D 1 41 ? 19.398 17.715 72.120 1.00 97.59 111 PRO D N 1
ATOM 6144 C CA . PRO D 1 41 ? 19.366 17.085 70.790 1.00 78.47 111 PRO D CA 1
ATOM 6145 C C . PRO D 1 41 ? 18.308 17.709 69.897 1.00 64.15 111 PRO D C 1
ATOM 6146 O O . PRO D 1 41 ? 18.404 17.587 68.686 1.00 65.91 111 PRO D O 1
ATOM 6150 N N . LEU D 1 42 ? 17.315 18.364 70.486 1.00 61.98 112 LEU D N 1
ATOM 6151 C CA . LEU D 1 42 ? 16.275 19.010 69.689 1.00 66.73 112 LEU D CA 1
ATOM 6152 C C . LEU D 1 42 ? 16.840 20.131 68.836 1.00 56.77 112 LEU D C 1
ATOM 6153 O O . LEU D 1 42 ? 16.211 20.586 67.885 1.00 56.02 112 LEU D O 1
ATOM 6158 N N . ARG D 1 43 ? 18.030 20.586 69.193 1.00 65.54 113 ARG D N 1
ATOM 6159 C CA . ARG D 1 43 ? 18.698 21.602 68.406 1.00 70.64 113 ARG D CA 1
ATOM 6160 C C . ARG D 1 43 ? 19.249 20.927 67.155 1.00 66.35 113 ARG D C 1
ATOM 6161 O O . ARG D 1 43 ? 19.268 21.527 66.080 1.00 65.36 113 ARG D O 1
ATOM 6169 N N . LYS D 1 44 ? 19.676 19.670 67.304 1.00 60.50 114 LYS D N 1
ATOM 6170 C CA . LYS D 1 44 ? 20.154 18.854 66.181 1.00 64.20 114 LYS D CA 1
ATOM 6171 C C . LYS D 1 44 ? 19.023 18.508 65.213 1.00 62.08 114 LYS D C 1
ATOM 6172 O O . LYS D 1 44 ? 19.140 18.713 64.010 1.00 59.53 114 LYS D O 1
ATOM 6178 N N . ALA D 1 45 ? 17.935 17.964 65.748 1.00 57.83 115 ALA D N 1
ATOM 6179 C CA . ALA D 1 45 ? 16.741 17.704 64.960 1.00 46.43 115 ALA D CA 1
ATOM 6180 C C . ALA D 1 45 ? 16.331 18.962 64.187 1.00 50.51 115 ALA D C 1
ATOM 6181 O O . ALA D 1 45 ? 15.992 18.900 63.009 1.00 57.96 115 ALA D O 1
ATOM 6183 N N . GLU D 1 46 ? 16.371 20.108 64.847 1.00 47.12 116 GLU D N 1
ATOM 6184 C CA . GLU D 1 46 ? 16.028 21.360 64.187 1.00 56.31 116 GLU D CA 1
ATOM 6185 C C . GLU D 1 46 ? 16.963 21.608 63.010 1.00 58.35 116 GLU D C 1
ATOM 6186 O O . GLU D 1 46 ? 16.584 22.206 62.004 1.00 42.37 116 GLU D O 1
ATOM 6192 N N . LYS D 1 47 ? 18.196 21.140 63.152 1.00 59.19 117 LYS D N 1
ATOM 6193 C CA . LYS D 1 47 ? 19.216 21.340 62.135 1.00 62.16 117 LYS D CA 1
ATOM 6194 C C . LYS D 1 47 ? 18.896 20.496 60.896 1.00 65.75 117 LYS D C 1
ATOM 6195 O O . LYS D 1 47 ? 18.835 21.015 59.778 1.00 60.28 117 LYS D O 1
ATOM 6201 N N . LEU D 1 48 ? 18.693 19.196 61.098 1.00 56.60 118 LEU D N 1
ATOM 6202 C CA . LEU D 1 48 ? 18.268 18.313 60.019 1.00 48.08 118 LEU D CA 1
ATOM 6203 C C . LEU D 1 48 ? 17.182 18.977 59.196 1.00 40.26 118 LEU D C 1
ATOM 6204 O O . LEU D 1 48 ? 17.395 19.354 58.049 1.00 43.52 118 LEU D O 1
ATOM 6209 N N . LEU D 1 49 ? 16.014 19.120 59.804 1.00 32.42 119 LEU D N 1
ATOM 6210 C CA . LEU D 1 49 ? 14.869 19.709 59.137 1.00 35.63 119 LEU D CA 1
ATOM 6211 C C . LEU D 1 49 ? 15.266 20.918 58.320 1.00 45.82 119 LEU D C 1
ATOM 6212 O O . LEU D 1 49 ? 14.652 21.210 57.306 1.00 51.19 119 LEU D O 1
ATOM 6217 N N . GLN D 1 50 ? 16.294 21.626 58.769 1.00 59.42 120 GLN D N 1
ATOM 6218 C CA . GLN D 1 50 ? 16.740 22.822 58.068 1.00 71.00 120 GLN D CA 1
ATOM 6219 C C . GLN D 1 50 ? 17.271 22.463 56.695 1.00 58.38 120 GLN D C 1
ATOM 6220 O O . GLN D 1 50 ? 16.949 23.109 55.698 1.00 50.40 120 GLN D O 1
ATOM 6226 N N . GLU D 1 51 ? 18.081 21.415 56.663 1.00 46.28 121 GLU D N 1
ATOM 6227 C CA . GLU D 1 51 ? 18.770 21.006 55.451 1.00 58.31 121 GLU D CA 1
ATOM 6228 C C . GLU D 1 51 ? 17.831 20.419 54.399 1.00 55.75 121 GLU D C 1
ATOM 6229 O O . GLU D 1 51 ? 18.012 20.654 53.207 1.00 53.67 121 GLU D O 1
ATOM 6235 N N . THR D 1 52 ? 16.840 19.645 54.833 1.00 50.53 122 THR D N 1
ATOM 6236 C CA . THR D 1 52 ? 15.797 19.182 53.923 1.00 40.59 122 THR D CA 1
ATOM 6237 C C . THR D 1 52 ? 15.059 20.423 53.504 1.00 33.32 122 THR D C 1
ATOM 6238 O O . THR D 1 52 ? 15.022 21.393 54.253 1.00 54.16 122 THR D O 1
ATOM 6242 N N . GLY D 1 53 ? 14.465 20.418 52.321 1.00 22.78 123 GLY D N 1
ATOM 6243 C CA . GLY D 1 53 ? 13.838 21.634 51.838 1.00 20.23 123 GLY D CA 1
ATOM 6244 C C . GLY D 1 53 ? 12.391 21.779 52.243 1.00 17.50 123 GLY D C 1
ATOM 6245 O O . GLY D 1 53 ? 11.603 22.388 51.538 1.00 21.15 123 GLY D O 1
ATOM 6246 N N . ILE D 1 54 ? 12.034 21.196 53.378 1.00 24.63 124 ILE D N 1
ATOM 6247 C CA . ILE D 1 54 ? 10.657 21.210 53.855 1.00 23.10 124 ILE D CA 1
ATOM 6248 C C . ILE D 1 54 ? 10.149 22.638 54.089 1.00 31.98 124 ILE D C 1
ATOM 6249 O O . ILE D 1 54 ? 10.938 23.571 54.257 1.00 35.70 124 ILE D O 1
ATOM 6254 N N . LYS D 1 55 ? 8.834 22.822 54.091 1.00 24.90 125 LYS D N 1
ATOM 6255 C CA . LYS D 1 55 ? 8.309 24.151 54.328 1.00 31.23 125 LYS D CA 1
ATOM 6256 C C . LYS D 1 55 ? 8.147 24.448 55.813 1.00 40.40 125 LYS D C 1
ATOM 6257 O O . LYS D 1 55 ? 7.891 23.551 56.622 1.00 35.86 125 LYS D O 1
ATOM 6263 N N . GLU D 1 56 ? 8.318 25.725 56.145 1.00 47.30 126 GLU D N 1
ATOM 6264 C CA . GLU D 1 56 ? 8.363 26.201 57.520 1.00 38.49 126 GLU D CA 1
ATOM 6265 C C . GLU D 1 56 ? 7.262 25.637 58.396 1.00 32.94 126 GLU D C 1
ATOM 6266 O O . GLU D 1 56 ? 7.542 25.016 59.420 1.00 27.93 126 GLU D O 1
ATOM 6272 N N . SER D 1 57 ? 6.017 25.870 57.987 1.00 28.82 127 SER D N 1
ATOM 6273 C CA . SER D 1 57 ? 4.870 25.301 58.668 1.00 29.54 127 SER D CA 1
ATOM 6274 C C . SER D 1 57 ? 5.185 23.878 59.084 1.00 35.66 127 SER D C 1
ATOM 6275 O O . SER D 1 57 ? 5.163 23.526 60.272 1.00 37.95 127 SER D O 1
ATOM 6278 N N . THR D 1 58 ? 5.481 23.055 58.089 1.00 38.22 128 THR D N 1
ATOM 6279 C CA . THR D 1 58 ? 5.758 21.652 58.338 1.00 42.68 128 THR D CA 1
ATOM 6280 C C . THR D 1 58 ? 6.921 21.485 59.303 1.00 37.80 128 THR D C 1
ATOM 6281 O O . THR D 1 58 ? 6.821 20.749 60.295 1.00 37.69 128 THR D O 1
ATOM 6285 N N . LYS D 1 59 ? 8.018 22.178 59.013 1.00 38.47 129 LYS D N 1
ATOM 6286 C CA . LYS D 1 59 ? 9.200 22.105 59.860 1.00 43.47 129 LYS D CA 1
ATOM 6287 C C . LYS D 1 59 ? 8.808 22.320 61.321 1.00 38.68 129 LYS D C 1
ATOM 6288 O O . LYS D 1 59 ? 9.073 21.488 62.196 1.00 45.09 129 LYS D O 1
ATOM 6294 N N . THR D 1 60 ? 8.154 23.442 61.568 1.00 33.25 130 THR D N 1
ATOM 6295 C CA . THR D 1 60 ? 7.655 23.761 62.891 1.00 35.59 130 THR D CA 1
ATOM 6296 C C . THR D 1 60 ? 6.809 22.629 63.476 1.00 41.98 130 THR D C 1
ATOM 6297 O O . THR D 1 60 ? 7.147 22.067 64.536 1.00 36.02 130 THR D O 1
ATOM 6301 N N . ASN D 1 61 ? 5.723 22.291 62.783 1.00 30.10 131 ASN D N 1
ATOM 6302 C CA . ASN D 1 61 ? 4.766 21.349 63.328 1.00 31.00 131 ASN D CA 1
ATOM 6303 C C . ASN D 1 61 ? 5.428 20.038 63.702 1.00 34.94 131 ASN D C 1
ATOM 6304 O O . ASN D 1 61 ? 4.908 19.277 64.522 1.00 36.27 131 ASN D O 1
ATOM 6309 N N . THR D 1 62 ? 6.588 19.787 63.107 1.00 34.23 132 THR D N 1
ATOM 6310 C CA . THR D 1 62 ? 7.313 18.551 63.350 1.00 35.56 132 THR D CA 1
ATOM 6311 C C . THR D 1 62 ? 8.002 18.641 64.688 1.00 32.60 132 THR D C 1
ATOM 6312 O O . THR D 1 62 ? 7.938 17.718 65.515 1.00 36.42 132 THR D O 1
ATOM 6316 N N . LEU D 1 63 ? 8.652 19.773 64.907 1.00 36.03 133 LEU D N 1
ATOM 6317 C CA . LEU D 1 63 ? 9.220 20.039 66.214 1.00 44.58 133 LEU D CA 1
ATOM 6318 C C . LEU D 1 63 ? 8.164 19.976 67.322 1.00 42.30 133 LEU D C 1
ATOM 6319 O O . LEU D 1 63 ? 8.390 19.319 68.347 1.00 38.47 133 LEU D O 1
ATOM 6324 N N . LYS D 1 64 ? 7.010 20.618 67.113 1.00 30.71 134 LYS D N 1
ATOM 6325 C CA . LYS D 1 64 ? 5.921 20.500 68.085 1.00 26.51 134 LYS D CA 1
ATOM 6326 C C . LYS D 1 64 ? 5.695 19.031 68.456 1.00 36.77 134 LYS D C 1
ATOM 6327 O O . LYS D 1 64 ? 5.854 18.653 69.628 1.00 44.37 134 LYS D O 1
ATOM 6333 N N . LYS D 1 65 ? 5.348 18.210 67.462 1.00 35.65 135 LYS D N 1
ATOM 6334 C CA . LYS D 1 65 ? 5.034 16.807 67.709 1.00 37.08 135 LYS D CA 1
ATOM 6335 C C . LYS D 1 65 ? 6.199 16.155 68.417 1.00 34.64 135 LYS D C 1
ATOM 6336 O O . LYS D 1 65 ? 6.005 15.354 69.343 1.00 43.18 135 LYS D O 1
ATOM 6342 N N . LEU D 1 66 ? 7.405 16.511 67.979 1.00 26.71 136 LEU D N 1
ATOM 6343 C CA . LEU D 1 66 ? 8.616 15.921 68.528 1.00 30.47 136 LEU D CA 1
ATOM 6344 C C . LEU D 1 66 ? 8.751 16.254 70.000 1.00 34.03 136 LEU D C 1
ATOM 6345 O O . LEU D 1 66 ? 8.835 15.370 70.863 1.00 45.03 136 LEU D O 1
ATOM 6350 N N . LEU D 1 67 ? 8.767 17.551 70.266 1.00 38.36 137 LEU D N 1
ATOM 6351 C CA . LEU D 1 67 ? 8.811 18.089 71.611 1.00 36.09 137 LEU D CA 1
ATOM 6352 C C . LEU D 1 67 ? 7.731 17.480 72.502 1.00 42.54 137 LEU D C 1
ATOM 6353 O O . LEU D 1 67 ? 8.027 16.872 73.543 1.00 42.67 137 LEU D O 1
ATOM 6358 N N . ARG D 1 68 ? 6.478 17.663 72.095 1.00 31.70 138 ARG D N 1
ATOM 6359 C CA . ARG D 1 68 ? 5.362 17.052 72.798 1.00 41.85 138 ARG D CA 1
ATOM 6360 C C . ARG D 1 68 ? 5.691 15.623 73.245 1.00 49.52 138 ARG D C 1
ATOM 6361 O O . ARG D 1 68 ? 5.806 15.357 74.437 1.00 66.83 138 ARG D O 1
ATOM 6369 N N . PHE D 1 69 ? 5.857 14.711 72.294 1.00 42.41 139 PHE D N 1
ATOM 6370 C CA . PHE D 1 69 ? 6.148 13.320 72.617 1.00 56.63 139 PHE D CA 1
ATOM 6371 C C . PHE D 1 69 ? 7.248 13.158 73.664 1.00 66.22 139 PHE D C 1
ATOM 6372 O O . PHE D 1 69 ? 7.081 12.433 74.661 1.00 72.84 139 PHE D O 1
ATOM 6380 N N . SER D 1 70 ? 8.377 13.820 73.437 1.00 46.90 140 SER D N 1
ATOM 6381 C CA . SER D 1 70 ? 9.562 13.544 74.246 1.00 68.39 140 SER D CA 1
ATOM 6382 C C . SER D 1 70 ? 9.478 14.092 75.666 1.00 78.96 140 SER D C 1
ATOM 6383 O O . SER D 1 70 ? 9.974 13.466 76.604 1.00 80.33 140 SER D O 1
ATOM 6386 N N . VAL D 1 71 ? 8.850 15.255 75.820 1.00 77.52 141 VAL D N 1
ATOM 6387 C CA . VAL D 1 71 ? 8.680 15.848 77.138 1.00 72.71 141 VAL D CA 1
ATOM 6388 C C . VAL D 1 71 ? 7.859 14.932 78.034 1.00 74.38 141 VAL D C 1
ATOM 6389 O O . VAL D 1 71 ? 8.142 14.801 79.222 1.00 98.46 141 VAL D O 1
ATOM 6393 N N . GLU D 1 72 ? 6.856 14.281 77.457 1.00 61.94 142 GLU D N 1
ATOM 6394 C CA . GLU D 1 72 ? 5.908 13.504 78.242 1.00 85.06 142 GLU D CA 1
ATOM 6395 C C . GLU D 1 72 ? 6.193 12.001 78.222 1.00 89.92 142 GLU D C 1
ATOM 6396 O O . GLU D 1 72 ? 5.431 11.213 78.790 1.00 94.93 142 GLU D O 1
ATOM 6402 N N . ALA D 1 73 ? 7.284 11.600 77.577 1.00 82.55 143 ALA D N 1
ATOM 6403 C CA . ALA D 1 73 ? 7.564 10.179 77.423 1.00 84.68 143 ALA D CA 1
ATOM 6404 C C . ALA D 1 73 ? 9.059 9.854 77.308 1.00 93.27 143 ALA D C 1
ATOM 6405 O O . ALA D 1 73 ? 9.620 9.836 76.213 1.00 83.70 143 ALA D O 1
ATOM 6407 N N . GLY D 1 74 ? 9.691 9.600 78.453 1.00 95.18 144 GLY D N 1
ATOM 6408 C CA . GLY D 1 74 ? 11.080 9.177 78.505 1.00 89.45 144 GLY D CA 1
ATOM 6409 C C . GLY D 1 74 ? 12.085 10.209 78.026 1.00 88.95 144 GLY D C 1
ATOM 6410 O O . GLY D 1 74 ? 11.777 11.390 77.879 1.00 86.80 144 GLY D O 1
ATOM 6411 N N . GLY D 1 75 ? 13.303 9.747 77.774 1.00 95.89 145 GLY D N 1
ATOM 6412 C CA . GLY D 1 75 ? 14.368 10.615 77.313 1.00 97.85 145 GLY D CA 1
ATOM 6413 C C . GLY D 1 75 ? 14.981 10.234 75.974 1.00 102.02 145 GLY D C 1
ATOM 6414 O O . GLY D 1 75 ? 15.251 9.064 75.705 1.00 104.03 145 GLY D O 1
ATOM 6415 N N . LEU D 1 76 ? 15.219 11.237 75.136 1.00 84.89 146 LEU D N 1
ATOM 6416 C CA . LEU D 1 76 ? 15.772 11.012 73.812 1.00 71.82 146 LEU D CA 1
ATOM 6417 C C . LEU D 1 76 ? 17.230 11.475 73.727 1.00 75.76 146 LEU D C 1
ATOM 6418 O O . LEU D 1 76 ? 17.571 12.571 74.166 1.00 83.31 146 LEU D O 1
ATOM 6423 N N . THR D 1 77 ? 18.090 10.627 73.173 1.00 69.54 147 THR D N 1
ATOM 6424 C CA . THR D 1 77 ? 19.506 10.952 73.034 1.00 84.42 147 THR D CA 1
ATOM 6425 C C . THR D 1 77 ? 19.780 11.810 71.803 1.00 75.33 147 THR D C 1
ATOM 6426 O O . THR D 1 77 ? 18.887 12.065 71.000 1.00 66.98 147 THR D O 1
ATOM 6430 N N . GLU D 1 78 ? 21.029 12.251 71.670 1.00 88.62 148 GLU D N 1
ATOM 6431 C CA . GLU D 1 78 ? 21.518 12.839 70.429 1.00 82.67 148 GLU D CA 1
ATOM 6432 C C . GLU D 1 78 ? 21.579 11.741 69.374 1.00 85.11 148 GLU D C 1
ATOM 6433 O O . GLU D 1 78 ? 21.567 12.007 68.167 1.00 75.46 148 GLU D O 1
ATOM 6439 N N . GLU D 1 79 ? 21.652 10.498 69.840 1.00 74.83 149 GLU D N 1
ATOM 6440 C CA . GLU D 1 79 ? 21.724 9.367 68.938 1.00 68.36 149 GLU D CA 1
ATOM 6441 C C . GLU D 1 79 ? 20.348 9.068 68.348 1.00 73.05 149 GLU D C 1
ATOM 6442 O O . GLU D 1 79 ? 20.173 9.084 67.131 1.00 74.14 149 GLU D O 1
ATOM 6448 N N . ASN D 1 80 ? 19.365 8.843 69.212 1.00 71.64 150 ASN D N 1
ATOM 6449 C CA . ASN D 1 80 ? 18.080 8.302 68.775 1.00 74.09 150 ASN D CA 1
ATOM 6450 C C . ASN D 1 80 ? 17.050 9.317 68.277 1.00 64.78 150 ASN D C 1
ATOM 6451 O O . ASN D 1 80 ? 15.915 8.943 67.980 1.00 57.62 150 ASN D O 1
ATOM 6456 N N . VAL D 1 81 ? 17.431 10.588 68.188 1.00 56.33 151 VAL D N 1
ATOM 6457 C CA . VAL D 1 81 ? 16.503 11.615 67.724 1.00 53.76 151 VAL D CA 1
ATOM 6458 C C . VAL D 1 81 ? 16.004 11.262 66.349 1.00 52.95 151 VAL D C 1
ATOM 6459 O O . VAL D 1 81 ? 14.822 10.991 66.138 1.00 47.80 151 VAL D O 1
ATOM 6463 N N . VAL D 1 82 ? 16.943 11.292 65.416 1.00 53.85 152 VAL D N 1
ATOM 6464 C CA . VAL D 1 82 ? 16.687 11.051 64.002 1.00 56.49 152 VAL D CA 1
ATOM 6465 C C . VAL D 1 82 ? 15.629 9.987 63.746 1.00 47.59 152 VAL D C 1
ATOM 6466 O O . VAL D 1 82 ? 14.694 10.203 62.972 1.00 40.71 152 VAL D O 1
ATOM 6470 N N . GLY D 1 83 ? 15.781 8.836 64.390 1.00 47.60 153 GLY D N 1
ATOM 6471 C CA . GLY D 1 83 ? 14.776 7.795 64.291 1.00 50.32 153 GLY D CA 1
ATOM 6472 C C . GLY D 1 83 ? 13.381 8.355 64.502 1.00 34.55 153 GLY D C 1
ATOM 6473 O O . GLY D 1 83 ? 12.514 8.262 63.634 1.00 32.71 153 GLY D O 1
ATOM 6474 N N . LYS D 1 84 ? 13.170 8.952 65.665 1.00 41.46 154 LYS D N 1
ATOM 6475 C CA . LYS D 1 84 ? 11.854 9.445 66.031 1.00 49.81 154 LYS D CA 1
ATOM 6476 C C . LYS D 1 84 ? 11.406 10.507 65.033 1.00 36.03 154 LYS D C 1
ATOM 6477 O O . LYS D 1 84 ? 10.256 10.535 64.590 1.00 32.65 154 LYS D O 1
ATOM 6483 N N . LEU D 1 85 ? 12.333 11.381 64.686 1.00 30.14 155 LEU D N 1
ATOM 6484 C CA . LEU D 1 85 ? 12.071 12.439 63.728 1.00 36.65 155 LEU D CA 1
ATOM 6485 C C . LEU D 1 85 ? 11.511 11.885 62.415 1.00 35.97 155 LEU D C 1
ATOM 6486 O O . LEU D 1 85 ? 10.480 12.351 61.914 1.00 22.26 155 LEU D O 1
ATOM 6491 N N . GLN D 1 86 ? 12.196 10.888 61.863 1.00 34.09 156 GLN D N 1
ATOM 6492 C CA . GLN D 1 86 ? 11.783 10.289 60.605 1.00 18.24 156 GLN D CA 1
ATOM 6493 C C . GLN D 1 86 ? 10.408 9.653 60.732 1.00 25.54 156 GLN D C 1
ATOM 6494 O O . GLN D 1 86 ? 9.567 9.811 59.850 1.00 29.05 156 GLN D O 1
ATOM 6500 N N . GLU D 1 87 ? 10.163 8.949 61.835 1.00 29.83 157 GLU D N 1
ATOM 6501 C CA . GLU D 1 87 ? 8.845 8.371 62.052 1.00 34.91 157 GLU D CA 1
ATOM 6502 C C . GLU D 1 87 ? 7.770 9.450 61.932 1.00 29.73 157 GLU D C 1
ATOM 6503 O O . GLU D 1 87 ? 6.740 9.246 61.301 1.00 24.43 157 GLU D O 1
ATOM 6509 N N . ILE D 1 88 ? 8.030 10.603 62.532 1.00 22.30 158 ILE D N 1
ATOM 6510 C CA . ILE D 1 88 ? 7.040 11.661 62.600 1.00 22.68 158 ILE D CA 1
ATOM 6511 C C . ILE D 1 88 ? 6.715 12.234 61.225 1.00 28.62 158 ILE D C 1
ATOM 6512 O O . ILE D 1 88 ? 5.547 12.512 60.909 1.00 24.02 158 ILE D O 1
ATOM 6517 N N . LEU D 1 89 ? 7.759 12.422 60.421 1.00 28.80 159 LEU D N 1
ATOM 6518 C CA . LEU D 1 89 ? 7.617 12.892 59.042 1.00 24.26 159 LEU D CA 1
ATOM 6519 C C . LEU D 1 89 ? 6.880 11.852 58.213 1.00 26.60 159 LEU D C 1
ATOM 6520 O O . LEU D 1 89 ? 5.941 12.158 57.471 1.00 23.34 159 LEU D O 1
ATOM 6525 N N . CYS D 1 90 ? 7.320 10.611 58.345 1.00 21.10 160 CYS D N 1
ATOM 6526 C CA . CYS D 1 90 ? 6.723 9.532 57.595 1.00 26.30 160 CYS D CA 1
ATOM 6527 C C . CYS D 1 90 ? 5.211 9.425 57.869 1.00 26.99 160 CYS D C 1
ATOM 6528 O O . CYS D 1 90 ? 4.432 9.029 56.988 1.00 24.21 160 CYS D O 1
ATOM 6531 N N . ASP D 1 91 ? 4.789 9.795 59.074 1.00 19.94 161 ASP D N 1
ATOM 6532 C CA . ASP D 1 91 ? 3.377 9.672 59.433 1.00 25.00 161 ASP D CA 1
ATOM 6533 C C . ASP D 1 91 ? 2.523 10.721 58.764 1.00 23.34 161 ASP D C 1
ATOM 6534 O O . ASP D 1 91 ? 1.298 10.691 58.871 1.00 24.30 161 ASP D O 1
ATOM 6539 N N . MET D 1 92 ? 3.176 11.649 58.076 1.00 18.84 162 MET D N 1
ATOM 6540 C CA . MET D 1 92 ? 2.476 12.693 57.341 1.00 15.66 162 MET D CA 1
ATOM 6541 C C . MET D 1 92 ? 2.276 12.318 55.877 1.00 30.48 162 MET D C 1
ATOM 6542 O O . MET D 1 92 ? 1.516 12.971 55.156 1.00 25.82 162 MET D O 1
ATOM 6547 N N . LEU D 1 93 ? 2.963 11.259 55.447 1.00 27.57 163 LEU D N 1
ATOM 6548 C CA . LEU D 1 93 ? 2.867 10.778 54.084 1.00 18.06 163 LEU D CA 1
ATOM 6549 C C . LEU D 1 93 ? 1.793 9.721 54.030 1.00 21.17 163 LEU D C 1
ATOM 6550 O O . LEU D 1 93 ? 1.510 9.095 55.038 1.00 26.40 163 LEU D O 1
ATOM 6555 N N . PRO D 1 94 ? 1.193 9.514 52.847 1.00 26.73 164 PRO D N 1
ATOM 6556 C CA . PRO D 1 94 ? 0.153 8.496 52.715 1.00 16.95 164 PRO D CA 1
ATOM 6557 C C . PRO D 1 94 ? 0.669 7.156 53.202 1.00 16.57 164 PRO D C 1
ATOM 6558 O O . PRO D 1 94 ? 1.865 6.878 53.103 1.00 19.46 164 PRO D O 1
ATOM 6562 N N . SER D 1 95 ? -0.224 6.335 53.732 1.00 19.44 165 SER D N 1
ATOM 6563 C CA . SER D 1 95 ? 0.144 4.983 54.148 1.00 26.85 165 SER D CA 1
ATOM 6564 C C . SER D 1 95 ? 0.897 4.199 53.056 1.00 24.03 165 SER D C 1
ATOM 6565 O O . SER D 1 95 ? 0.676 4.394 51.855 1.00 24.18 165 SER D O 1
ATOM 6568 N N . ALA D 1 96 ? 1.770 3.295 53.484 1.00 18.92 166 ALA D N 1
ATOM 6569 C CA . ALA D 1 96 ? 2.618 2.535 52.563 1.00 21.20 166 ALA D CA 1
ATOM 6570 C C . ALA D 1 96 ? 1.880 1.706 51.503 1.00 19.44 166 ALA D C 1
ATOM 6571 O O . ALA D 1 96 ? 2.401 1.473 50.413 1.00 17.66 166 ALA D O 1
ATOM 6573 N N . ASP D 1 97 ? 0.682 1.246 51.817 1.00 24.02 167 ASP D N 1
ATOM 6574 C CA . ASP D 1 97 ? -0.057 0.450 50.848 1.00 30.54 167 ASP D CA 1
ATOM 6575 C C . ASP D 1 97 ? -0.429 1.305 49.649 1.00 26.62 167 ASP D C 1
ATOM 6576 O O . ASP D 1 97 ? -0.929 0.794 48.650 1.00 31.37 167 ASP D O 1
ATOM 6581 N N . LYS D 1 98 ? -0.176 2.604 49.756 1.00 21.18 168 LYS D N 1
ATOM 6582 C CA . LYS D 1 98 ? -0.488 3.522 48.682 1.00 22.43 168 LYS D CA 1
ATOM 6583 C C . LYS D 1 98 ? 0.782 3.989 47.972 1.00 20.87 168 LYS D C 1
ATOM 6584 O O . LYS D 1 98 ? 0.759 4.914 47.156 1.00 24.99 168 LYS D O 1
ATOM 6590 N N . TRP D 1 99 ? 1.889 3.329 48.287 1.00 17.00 169 TRP D N 1
ATOM 6591 C CA . TRP D 1 99 ? 3.132 3.509 47.546 1.00 22.51 169 TRP D CA 1
ATOM 6592 C C . TRP D 1 99 ? 3.485 2.212 46.834 1.00 27.70 169 TRP D C 1
ATOM 6593 O O . TRP D 1 99 ? 2.953 1.150 47.144 1.00 29.17 169 TRP D O 1
ATOM 6604 N N . GLN D 1 100 ? 4.397 2.298 45.883 1.00 25.11 170 GLN D N 1
ATOM 6605 C CA . GLN D 1 100 ? 4.940 1.095 45.286 1.00 26.68 170 GLN D CA 1
ATOM 6606 C C . GLN D 1 100 ? 3.870 0.168 44.746 1.00 31.13 170 GLN D C 1
ATOM 6607 O O . GLN D 1 100 ? 4.068 -1.053 44.714 1.00 28.23 170 GLN D O 1
ATOM 6613 N N . GLU D 1 101 ? 2.739 0.740 44.326 1.00 37.08 171 GLU D N 1
ATOM 6614 C CA . GLU D 1 101 ? 1.750 -0.027 43.574 1.00 27.11 171 GLU D CA 1
ATOM 6615 C C . GLU D 1 101 ? 2.443 -0.542 42.345 1.00 29.90 171 GLU D C 1
ATOM 6616 O O . GLU D 1 101 ? 3.004 0.243 41.582 1.00 31.45 171 GLU D O 1
ATOM 6622 N N . PRO D 1 102 ? 2.418 -1.865 42.148 1.00 40.37 172 PRO D N 1
ATOM 6623 C CA . PRO D 1 102 ? 3.025 -2.497 40.971 1.00 29.58 172 PRO D CA 1
ATOM 6624 C C . PRO D 1 102 ? 2.170 -2.298 39.718 1.00 28.90 172 PRO D C 1
ATOM 6625 O O . PRO D 1 102 ? 0.975 -1.981 39.790 1.00 29.29 172 PRO D O 1
ATOM 6629 N N . ILE D 1 103 ? 2.792 -2.494 38.569 1.00 23.88 173 ILE D N 1
ATOM 6630 C CA . ILE D 1 103 ? 2.076 -2.469 37.302 1.00 26.87 173 ILE D CA 1
ATOM 6631 C C . ILE D 1 103 ? 1.235 -3.734 37.105 1.00 29.60 173 ILE D C 1
ATOM 6632 O O . ILE D 1 103 ? 1.778 -4.843 37.060 1.00 21.25 173 ILE D O 1
ATOM 6637 N N . HIS D 1 104 ? -0.086 -3.559 37.022 1.00 22.29 174 HIS D N 1
ATOM 6638 C CA . HIS D 1 104 ? -1.010 -4.662 36.765 1.00 26.02 174 HIS D CA 1
ATOM 6639 C C . HIS D 1 104 ? -1.905 -4.368 35.572 1.00 30.89 174 HIS D C 1
ATOM 6640 O O . HIS D 1 104 ? -2.131 -5.242 34.734 1.00 31.29 174 HIS D O 1
ATOM 6647 N N . SER D 1 105 ? -2.414 -3.141 35.492 1.00 20.92 175 SER D N 1
ATOM 6648 C CA . SER D 1 105 ? -3.417 -2.814 34.482 1.00 17.62 175 SER D CA 1
ATOM 6649 C C . SER D 1 105 ? -2.873 -2.983 33.076 1.00 16.74 175 SER D C 1
ATOM 6650 O O . SER D 1 105 ? -1.659 -3.008 32.867 1.00 18.57 175 SER D O 1
ATOM 6653 N N . LYS D 1 106 ? -3.762 -3.119 32.102 1.00 18.03 176 LYS D N 1
ATOM 6654 C CA . LYS D 1 106 ? -3.284 -3.322 30.736 1.00 24.98 176 LYS D CA 1
ATOM 6655 C C . LYS D 1 106 ? -2.600 -2.064 30.227 1.00 26.93 176 LYS D C 1
ATOM 6656 O O . LYS D 1 106 ? -1.469 -2.114 29.730 1.00 17.98 176 LYS D O 1
ATOM 6662 N N . TYR D 1 107 ? -3.294 -0.935 30.370 1.00 24.60 177 TYR D N 1
ATOM 6663 C CA . TYR D 1 107 ? -2.789 0.343 29.876 1.00 19.02 177 TYR D CA 1
ATOM 6664 C C . TYR D 1 107 ? -2.036 1.113 30.962 1.00 19.91 177 TYR D C 1
ATOM 6665 O O . TYR D 1 107 ? -2.506 1.253 32.098 1.00 22.97 177 TYR D O 1
ATOM 6674 N N . ILE D 1 108 ? -0.843 1.572 30.605 1.00 13.14 178 ILE D N 1
ATOM 6675 C CA . ILE D 1 108 ? -0.006 2.330 31.501 1.00 9.71 178 ILE D CA 1
ATOM 6676 C C . ILE D 1 108 ? 0.236 3.692 30.873 1.00 13.75 178 ILE D C 1
ATOM 6677 O O . ILE D 1 108 ? 0.906 3.797 29.854 1.00 18.80 178 ILE D O 1
ATOM 6682 N N . VAL D 1 109 ? -0.311 4.736 31.492 1.00 15.88 179 VAL D N 1
ATOM 6683 C CA . VAL D 1 109 ? -0.236 6.104 30.973 1.00 10.63 179 VAL D CA 1
ATOM 6684 C C . VAL D 1 109 ? 0.583 7.022 31.852 1.00 12.00 179 VAL D C 1
ATOM 6685 O O . VAL D 1 109 ? 0.310 7.136 33.042 1.00 12.40 179 VAL D O 1
ATOM 6689 N N . LEU D 1 110 ? 1.571 7.697 31.273 1.00 11.58 180 LEU D N 1
ATOM 6690 C CA . LEU D 1 110 ? 2.238 8.776 31.994 1.00 10.92 180 LEU D CA 1
ATOM 6691 C C . LEU D 1 110 ? 1.888 10.110 31.360 1.00 15.53 180 LEU D C 1
ATOM 6692 O O . LEU D 1 110 ? 1.907 10.251 30.134 1.00 19.82 180 LEU D O 1
ATOM 6697 N N . PHE D 1 111 ? 1.566 11.087 32.193 1.00 7.78 181 PHE D N 1
ATOM 6698 C CA . PHE D 1 111 ? 1.428 12.442 31.721 1.00 9.15 181 PHE D CA 1
ATOM 6699 C C . PHE D 1 111 ? 2.115 13.325 32.737 1.00 14.21 181 PHE D C 1
ATOM 6700 O O . PHE D 1 111 ? 2.290 12.923 33.893 1.00 12.62 181 PHE D O 1
ATOM 6708 N N . GLY D 1 112 ? 2.515 14.522 32.319 1.00 12.67 182 GLY D N 1
ATOM 6709 C CA . GLY D 1 112 ? 3.178 15.436 33.225 1.00 11.83 182 GLY D CA 1
ATOM 6710 C C . GLY D 1 112 ? 3.779 16.642 32.542 1.00 18.27 182 GLY D C 1
ATOM 6711 O O . GLY D 1 112 ? 3.408 16.985 31.407 1.00 18.31 182 GLY D O 1
ATOM 6712 N N . SER D 1 113 ? 4.720 17.283 33.235 1.00 16.96 183 SER D N 1
ATOM 6713 C CA . SER D 1 113 ? 5.250 18.562 32.783 1.00 20.77 183 SER D CA 1
ATOM 6714 C C . SER D 1 113 ? 6.190 18.368 31.626 1.00 17.53 183 SER D C 1
ATOM 6715 O O . SER D 1 113 ? 6.725 17.282 31.435 1.00 17.62 183 SER D O 1
ATOM 6718 N N . THR D 1 114 ? 6.407 19.436 30.871 1.00 23.31 184 THR D N 1
ATOM 6719 C CA . THR D 1 114 ? 7.312 19.401 29.726 1.00 23.54 184 THR D CA 1
ATOM 6720 C C . THR D 1 114 ? 8.751 19.104 30.163 1.00 18.62 184 THR D C 1
ATOM 6721 O O . THR D 1 114 ? 9.300 19.752 31.052 1.00 19.32 184 THR D O 1
ATOM 6725 N N . GLY D 1 115 ? 9.354 18.105 29.544 1.00 14.29 185 GLY D N 1
ATOM 6726 C CA . GLY D 1 115 ? 10.759 17.854 29.751 1.00 13.97 185 GLY D CA 1
ATOM 6727 C C . GLY D 1 115 ? 11.050 17.081 31.008 1.00 12.43 185 GLY D C 1
ATOM 6728 O O . GLY D 1 115 ? 12.205 16.790 31.303 1.00 18.29 185 GLY D O 1
ATOM 6729 N N . ALA D 1 116 ? 10.005 16.733 31.740 1.00 10.61 186 ALA D N 1
ATOM 6730 C CA . ALA D 1 116 ? 10.169 16.062 33.028 1.00 12.21 186 ALA D CA 1
ATOM 6731 C C . ALA D 1 116 ? 10.793 14.667 32.962 1.00 13.68 186 ALA D C 1
ATOM 6732 O O . ALA D 1 116 ? 11.347 14.188 33.946 1.00 12.48 186 ALA D O 1
ATOM 6734 N N . GLY D 1 117 ? 10.683 14.010 31.813 1.00 12.23 187 GLY D N 1
ATOM 6735 C CA . GLY D 1 117 ? 11.299 12.710 31.633 1.00 9.33 187 GLY D CA 1
ATOM 6736 C C . GLY D 1 117 ? 10.299 11.607 31.390 1.00 10.97 187 GLY D C 1
ATOM 6737 O O . GLY D 1 117 ? 10.613 10.435 31.570 1.00 12.25 187 GLY D O 1
ATOM 6738 N N . LYS D 1 118 ? 9.097 11.977 30.970 1.00 8.19 188 LYS D N 1
ATOM 6739 C CA . LYS D 1 118 ? 8.045 11.001 30.744 1.00 8.99 188 LYS D CA 1
ATOM 6740 C C . LYS D 1 118 ? 8.446 9.908 29.738 1.00 12.75 188 LYS D C 1
ATOM 6741 O O . LYS D 1 118 ? 8.493 8.711 30.074 1.00 10.80 188 LYS D O 1
ATOM 6747 N N . THR D 1 119 ? 8.716 10.312 28.502 1.00 11.08 189 THR D N 1
ATOM 6748 C CA . THR D 1 119 ? 9.121 9.359 27.479 1.00 14.95 189 THR D CA 1
ATOM 6749 C C . THR D 1 119 ? 10.227 8.432 27.991 1.00 15.39 189 THR D C 1
ATOM 6750 O O . THR D 1 119 ? 10.108 7.208 27.889 1.00 9.33 189 THR D O 1
ATOM 6754 N N . THR D 1 120 ? 11.288 9.016 28.559 1.00 9.70 190 THR D N 1
ATOM 6755 C CA . THR D 1 120 ? 12.436 8.234 29.007 1.00 9.05 190 THR D CA 1
ATOM 6756 C C . THR D 1 120 ? 12.020 7.227 30.052 1.00 11.94 190 THR D C 1
ATOM 6757 O O . THR D 1 120 ? 12.455 6.089 30.055 1.00 14.08 190 THR D O 1
ATOM 6761 N N . THR D 1 121 ? 11.158 7.659 30.948 1.00 11.27 191 THR D N 1
ATOM 6762 C CA . THR D 1 121 ? 10.664 6.784 31.984 1.00 10.03 191 THR D CA 1
ATOM 6763 C C . THR D 1 121 ? 9.771 5.672 31.416 1.00 14.84 191 THR D C 1
ATOM 6764 O O . THR D 1 121 ? 9.848 4.514 31.858 1.00 10.68 191 THR D O 1
ATOM 6768 N N . LEU D 1 122 ? 8.937 6.012 30.432 1.00 12.53 192 LEU D N 1
ATOM 6769 C CA . LEU D 1 122 ? 8.073 5.011 29.813 1.00 9.69 192 LEU D CA 1
ATOM 6770 C C . LEU D 1 122 ? 8.918 3.871 29.250 1.00 8.44 192 LEU D C 1
ATOM 6771 O O . LEU D 1 122 ? 8.609 2.692 29.414 1.00 5.09 192 LEU D O 1
ATOM 6776 N N . ALA D 1 123 ? 10.002 4.243 28.584 1.00 11.44 193 ALA D N 1
ATOM 6777 C CA . ALA D 1 123 ? 10.898 3.256 27.998 1.00 11.85 193 ALA D CA 1
ATOM 6778 C C . ALA D 1 123 ? 11.382 2.292 29.079 1.00 10.91 193 ALA D C 1
ATOM 6779 O O . ALA D 1 123 ? 11.274 1.060 28.944 1.00 7.55 193 ALA D O 1
ATOM 6781 N N . LYS D 1 124 ? 11.912 2.864 30.155 1.00 7.78 194 LYS D N 1
ATOM 6782 C CA . LYS D 1 124 ? 12.435 2.070 31.250 1.00 8.44 194 LYS D CA 1
ATOM 6783 C C . LYS D 1 124 ? 11.358 1.101 31.738 1.00 11.19 194 LYS D C 1
ATOM 6784 O O . LYS D 1 124 ? 11.592 -0.108 31.819 1.00 9.40 194 LYS D O 1
ATOM 6790 N N . LEU D 1 125 ? 10.179 1.636 32.053 1.00 7.93 195 LEU D N 1
ATOM 6791 C CA . LEU D 1 125 ? 9.072 0.825 32.536 1.00 6.18 195 LEU D CA 1
ATOM 6792 C C . LEU D 1 125 ? 8.767 -0.321 31.608 1.00 6.81 195 LEU D C 1
ATOM 6793 O O . LEU D 1 125 ? 8.579 -1.455 32.039 1.00 8.12 195 LEU D O 1
ATOM 6798 N N . ALA D 1 126 ? 8.697 -0.013 30.322 1.00 10.65 196 ALA D N 1
ATOM 6799 C CA . ALA D 1 126 ? 8.392 -1.025 29.309 1.00 12.62 196 ALA D CA 1
ATOM 6800 C C . ALA D 1 126 ? 9.473 -2.110 29.285 1.00 11.30 196 ALA D C 1
ATOM 6801 O O . ALA D 1 126 ? 9.176 -3.296 29.395 1.00 8.08 196 ALA D O 1
ATOM 6803 N N . ALA D 1 127 ? 10.727 -1.679 29.174 1.00 9.64 197 ALA D N 1
ATOM 6804 C CA . ALA D 1 127 ? 11.864 -2.583 29.215 1.00 9.82 197 ALA D CA 1
ATOM 6805 C C . ALA D 1 127 ? 11.785 -3.567 30.382 1.00 12.23 197 ALA D C 1
ATOM 6806 O O . ALA D 1 127 ? 12.149 -4.730 30.267 1.00 15.47 197 ALA D O 1
ATOM 6808 N N . ILE D 1 128 ? 11.327 -3.093 31.525 1.00 10.78 198 ILE D N 1
ATOM 6809 C CA . ILE D 1 128 ? 11.217 -3.966 32.676 1.00 11.84 198 ILE D CA 1
ATOM 6810 C C . ILE D 1 128 ? 10.142 -4.983 32.381 1.00 12.80 198 ILE D C 1
ATOM 6811 O O . ILE D 1 128 ? 10.323 -6.175 32.602 1.00 13.00 198 ILE D O 1
ATOM 6816 N N . SER D 1 129 ? 9.016 -4.510 31.864 1.00 13.13 199 SER D N 1
ATOM 6817 C CA . SER D 1 129 ? 7.879 -5.395 31.673 1.00 15.66 199 SER D CA 1
ATOM 6818 C C . SER D 1 129 ? 8.249 -6.542 30.730 1.00 17.59 199 SER D C 1
ATOM 6819 O O . SER D 1 129 ? 8.000 -7.711 31.030 1.00 16.58 199 SER D O 1
ATOM 6822 N N . MET D 1 130 ? 8.866 -6.207 29.599 1.00 17.32 200 MET D N 1
ATOM 6823 C CA . MET D 1 130 ? 9.271 -7.227 28.644 1.00 16.69 200 MET D CA 1
ATOM 6824 C C . MET D 1 130 ? 10.384 -8.099 29.199 1.00 19.60 200 MET D C 1
ATOM 6825 O O . MET D 1 130 ? 10.176 -9.276 29.465 1.00 23.61 200 MET D O 1
ATOM 6830 N N . LEU D 1 131 ? 11.560 -7.518 29.390 1.00 14.40 201 LEU D N 1
ATOM 6831 C CA . LEU D 1 131 ? 12.738 -8.297 29.740 1.00 12.08 201 LEU D CA 1
ATOM 6832 C C . LEU D 1 131 ? 12.682 -8.996 31.097 1.00 16.71 201 LEU D C 1
ATOM 6833 O O . LEU D 1 131 ? 12.928 -10.194 31.183 1.00 24.93 201 LEU D O 1
ATOM 6838 N N . GLU D 1 132 ? 12.358 -8.264 32.157 1.00 23.85 202 GLU D N 1
ATOM 6839 C CA . GLU D 1 132 ? 12.352 -8.863 33.489 1.00 25.66 202 GLU D CA 1
ATOM 6840 C C . GLU D 1 132 ? 11.092 -9.659 33.762 1.00 20.16 202 GLU D C 1
ATOM 6841 O O . GLU D 1 132 ? 11.165 -10.728 34.346 1.00 36.43 202 GLU D O 1
ATOM 6847 N N . LYS D 1 133 ? 9.939 -9.150 33.352 1.00 17.54 203 LYS D N 1
ATOM 6848 C CA . LYS D 1 133 ? 8.691 -9.835 33.671 1.00 23.31 203 LYS D CA 1
ATOM 6849 C C . LYS D 1 133 ? 8.084 -10.604 32.489 1.00 25.52 203 LYS D C 1
ATOM 6850 O O . LYS D 1 133 ? 7.042 -11.243 32.620 1.00 21.51 203 LYS D O 1
ATOM 6856 N N . HIS D 1 134 ? 8.751 -10.547 31.341 1.00 24.74 204 HIS D N 1
ATOM 6857 C CA . HIS D 1 134 ? 8.410 -11.414 30.206 1.00 26.55 204 HIS D CA 1
ATOM 6858 C C . HIS D 1 134 ? 6.996 -11.235 29.661 1.00 29.06 204 HIS D C 1
ATOM 6859 O O . HIS D 1 134 ? 6.250 -12.201 29.532 1.00 26.84 204 HIS D O 1
ATOM 6866 N N . LYS D 1 135 ? 6.647 -10.000 29.317 1.00 26.28 205 LYS D N 1
ATOM 6867 C CA . LYS D 1 135 ? 5.290 -9.671 28.908 1.00 18.04 205 LYS D CA 1
ATOM 6868 C C . LYS D 1 135 ? 5.223 -9.162 27.478 1.00 16.60 205 LYS D C 1
ATOM 6869 O O . LYS D 1 135 ? 6.172 -8.579 26.959 1.00 14.40 205 LYS D O 1
ATOM 6875 N N . LYS D 1 136 ? 4.081 -9.403 26.849 1.00 15.60 206 LYS D N 1
ATOM 6876 C CA . LYS D 1 136 ? 3.805 -8.908 25.516 1.00 19.49 206 LYS D CA 1
ATOM 6877 C C . LYS D 1 136 ? 3.449 -7.436 25.630 1.00 19.79 206 LYS D C 1
ATOM 6878 O O . LYS D 1 136 ? 2.388 -7.095 26.163 1.00 21.57 206 LYS D O 1
ATOM 6884 N N . ILE D 1 137 ? 4.320 -6.561 25.139 1.00 14.72 207 ILE D N 1
ATOM 6885 C CA . ILE D 1 137 ? 4.082 -5.127 25.292 1.00 15.80 207 ILE D CA 1
ATOM 6886 C C . ILE D 1 137 ? 3.912 -4.399 23.972 1.00 15.32 207 ILE D C 1
ATOM 6887 O O . ILE D 1 137 ? 4.307 -4.888 22.921 1.00 22.69 207 ILE D O 1
ATOM 6892 N N . ALA D 1 138 ? 3.324 -3.215 24.042 1.00 13.97 208 ALA D N 1
ATOM 6893 C CA . ALA D 1 138 ? 3.102 -2.380 22.868 1.00 13.89 208 ALA D CA 1
ATOM 6894 C C . ALA D 1 138 ? 2.942 -0.932 23.316 1.00 13.98 208 ALA D C 1
ATOM 6895 O O . ALA D 1 138 ? 2.665 -0.647 24.484 1.00 13.07 208 ALA D O 1
ATOM 6897 N N . PHE D 1 139 ? 3.129 -0.015 22.381 1.00 12.34 209 PHE D N 1
ATOM 6898 C CA . PHE D 1 139 ? 3.141 1.406 22.701 1.00 12.91 209 PHE D CA 1
ATOM 6899 C C . PHE D 1 139 ? 2.052 2.188 21.980 1.00 13.07 209 PHE D C 1
ATOM 6900 O O . PHE D 1 139 ? 1.741 1.938 20.810 1.00 14.57 209 PHE D O 1
ATOM 6908 N N . ILE D 1 140 ? 1.491 3.157 22.681 1.00 10.15 210 ILE D N 1
ATOM 6909 C CA . ILE D 1 140 ? 0.747 4.194 22.018 1.00 7.76 210 ILE D CA 1
ATOM 6910 C C . ILE D 1 140 ? 1.429 5.479 22.367 1.00 10.75 210 ILE D C 1
ATOM 6911 O O . ILE D 1 140 ? 1.849 5.678 23.509 1.00 12.58 210 ILE D O 1
ATOM 6916 N N . THR D 1 141 ? 1.566 6.357 21.390 1.00 11.77 211 THR D N 1
ATOM 6917 C CA . THR D 1 141 ? 1.950 7.720 21.715 1.00 13.84 211 THR D CA 1
ATOM 6918 C C . THR D 1 141 ? 0.907 8.710 21.219 1.00 18.39 211 THR D C 1
ATOM 6919 O O . THR D 1 141 ? 0.216 8.500 20.212 1.00 11.71 211 THR D O 1
ATOM 6923 N N . THR D 1 142 ? 0.833 9.807 21.950 1.00 16.65 212 THR D N 1
ATOM 6924 C CA . THR D 1 142 ? -0.204 10.783 21.781 1.00 13.21 212 THR D CA 1
ATOM 6925 C C . THR D 1 142 ? 0.490 12.127 21.567 1.00 18.47 212 THR D C 1
ATOM 6926 O O . THR D 1 142 ? -0.147 13.111 21.190 1.00 17.67 212 THR D O 1
ATOM 6930 N N . ASP D 1 143 ? 1.811 12.142 21.776 1.00 15.20 213 ASP D N 1
ATOM 6931 C CA . ASP D 1 143 ? 2.633 13.349 21.613 1.00 12.34 213 ASP D CA 1
ATOM 6932 C C . ASP D 1 143 ? 2.943 13.650 20.153 1.00 14.75 213 ASP D C 1
ATOM 6933 O O . ASP D 1 143 ? 4.054 13.403 19.649 1.00 13.17 213 ASP D O 1
ATOM 6938 N N . THR D 1 144 ? 1.935 14.196 19.489 1.00 15.01 214 THR D N 1
ATOM 6939 C CA . THR D 1 144 ? 2.060 14.676 18.141 1.00 15.40 214 THR D CA 1
ATOM 6940 C C . THR D 1 144 ? 2.687 16.052 18.143 1.00 26.47 214 THR D C 1
ATOM 6941 O O . THR D 1 144 ? 3.225 16.504 17.142 1.00 33.12 214 THR D O 1
ATOM 6945 N N . TYR D 1 145 ? 2.619 16.718 19.284 1.00 20.13 215 TYR D N 1
ATOM 6946 C CA . TYR D 1 145 ? 2.961 18.121 19.351 1.00 15.45 215 TYR D CA 1
ATOM 6947 C C . TYR D 1 145 ? 4.450 18.423 19.280 1.00 14.09 215 TYR D C 1
ATOM 6948 O O . TYR D 1 145 ? 4.886 19.259 18.486 1.00 13.22 215 TYR D O 1
ATOM 6957 N N . ARG D 1 146 ? 5.240 17.781 20.124 1.00 11.24 216 ARG D N 1
ATOM 6958 C CA . ARG D 1 146 ? 6.640 18.163 20.160 1.00 14.22 216 ARG D CA 1
ATOM 6959 C C . ARG D 1 146 ? 7.491 17.418 19.137 1.00 19.00 216 ARG D C 1
ATOM 6960 O O . ARG D 1 146 ? 7.326 16.215 18.875 1.00 16.82 216 ARG D O 1
ATOM 6968 N N . ILE D 1 147 ? 8.419 18.163 18.565 1.00 16.80 217 ILE D N 1
ATOM 6969 C CA . ILE D 1 147 ? 9.164 17.693 17.426 1.00 16.57 217 ILE D CA 1
ATOM 6970 C C . ILE D 1 147 ? 10.083 16.523 17.772 1.00 12.87 217 ILE D C 1
ATOM 6971 O O . ILE D 1 147 ? 10.911 16.619 18.684 1.00 10.47 217 ILE D O 1
ATOM 6976 N N . ALA D 1 148 ? 9.882 15.426 17.029 1.00 11.50 218 ALA D N 1
ATOM 6977 C CA . ALA D 1 148 ? 10.653 14.181 17.107 1.00 10.15 218 ALA D CA 1
ATOM 6978 C C . ALA D 1 148 ? 10.293 13.345 18.331 1.00 11.25 218 ALA D C 1
ATOM 6979 O O . ALA D 1 148 ? 10.973 12.375 18.664 1.00 9.79 218 ALA D O 1
ATOM 6981 N N . ALA D 1 149 ? 9.225 13.732 19.013 1.00 14.69 219 ALA D N 1
ATOM 6982 C CA . ALA D 1 149 ? 8.769 12.947 20.142 1.00 13.10 219 ALA D CA 1
ATOM 6983 C C . ALA D 1 149 ? 8.355 11.546 19.685 1.00 13.03 219 ALA D C 1
ATOM 6984 O O . ALA D 1 149 ? 8.613 10.575 20.388 1.00 11.37 219 ALA D O 1
ATOM 6986 N N . VAL D 1 150 ? 7.737 11.433 18.507 1.00 19.60 220 VAL D N 1
ATOM 6987 C CA . VAL D 1 150 ? 7.372 10.111 17.988 1.00 10.76 220 VAL D CA 1
ATOM 6988 C C . VAL D 1 150 ? 8.590 9.303 17.609 1.00 8.99 220 VAL D C 1
ATOM 6989 O O . VAL D 1 150 ? 8.683 8.152 17.983 1.00 8.70 220 VAL D O 1
ATOM 6993 N N . GLU D 1 151 ? 9.525 9.899 16.873 1.00 12.26 221 GLU D N 1
ATOM 6994 C CA . GLU D 1 151 ? 10.784 9.208 16.581 1.00 13.17 221 GLU D CA 1
ATOM 6995 C C . GLU D 1 151 ? 11.358 8.657 17.869 1.00 10.43 221 GLU D C 1
ATOM 6996 O O . GLU D 1 151 ? 11.645 7.468 17.981 1.00 17.17 221 GLU D O 1
ATOM 7002 N N . GLN D 1 152 ? 11.492 9.523 18.856 1.00 8.55 222 GLN D N 1
ATOM 7003 C CA . GLN D 1 152 ? 12.010 9.115 20.145 1.00 8.46 222 GLN D CA 1
ATOM 7004 C C . GLN D 1 152 ? 11.419 7.773 20.603 1.00 8.67 222 GLN D C 1
ATOM 7005 O O . GLN D 1 152 ? 12.131 6.785 20.752 1.00 11.82 222 GLN D O 1
ATOM 7011 N N . LEU D 1 153 ? 10.112 7.727 20.804 1.00 6.43 223 LEU D N 1
ATOM 7012 C CA . LEU D 1 153 ? 9.501 6.509 21.306 1.00 6.08 223 LEU D CA 1
ATOM 7013 C C . LEU D 1 153 ? 9.602 5.366 20.289 1.00 13.98 223 LEU D C 1
ATOM 7014 O O . LEU D 1 153 ? 9.703 4.192 20.659 1.00 15.77 223 LEU D O 1
ATOM 7019 N N . LYS D 1 154 ? 9.570 5.711 19.007 1.00 13.72 224 LYS D N 1
ATOM 7020 C CA . LYS D 1 154 ? 9.670 4.715 17.946 1.00 14.27 224 LYS D CA 1
ATOM 7021 C C . LYS D 1 154 ? 10.981 3.956 18.100 1.00 13.66 224 LYS D C 1
ATOM 7022 O O . LYS D 1 154 ? 11.013 2.720 18.064 1.00 9.01 224 LYS D O 1
ATOM 7028 N N . THR D 1 155 ? 12.065 4.692 18.306 1.00 7.86 225 THR D N 1
ATOM 7029 C CA . THR D 1 155 ? 13.352 4.032 18.354 1.00 12.75 225 THR D CA 1
ATOM 7030 C C . THR D 1 155 ? 13.472 3.114 19.561 1.00 13.48 225 THR D C 1
ATOM 7031 O O . THR D 1 155 ? 14.183 2.109 19.520 1.00 11.69 225 THR D O 1
ATOM 7035 N N . TYR D 1 156 ? 12.770 3.451 20.635 1.00 12.95 226 TYR D N 1
ATOM 7036 C CA . TYR D 1 156 ? 12.689 2.546 21.772 1.00 13.26 226 TYR D CA 1
ATOM 7037 C C . TYR D 1 156 ? 11.885 1.310 21.404 1.00 14.29 226 TYR D C 1
ATOM 7038 O O . TYR D 1 156 ? 12.246 0.184 21.732 1.00 12.79 226 TYR D O 1
ATOM 7047 N N . ALA D 1 157 ? 10.772 1.536 20.729 1.00 11.67 227 ALA D N 1
ATOM 7048 C CA . ALA D 1 157 ? 9.893 0.452 20.397 1.00 12.76 227 ALA D CA 1
ATOM 7049 C C . ALA D 1 157 ? 10.623 -0.479 19.435 1.00 16.50 227 ALA D C 1
ATOM 7050 O O . ALA D 1 157 ? 10.417 -1.702 19.457 1.00 12.96 227 ALA D O 1
ATOM 7052 N N . GLU D 1 158 ? 11.477 0.103 18.593 1.00 9.72 228 GLU D N 1
ATOM 7053 C CA . GLU D 1 158 ? 12.182 -0.695 17.619 1.00 7.92 228 GLU D CA 1
ATOM 7054 C C . GLU D 1 158 ? 13.160 -1.574 18.348 1.00 12.83 228 GLU D C 1
ATOM 7055 O O . GLU D 1 158 ? 13.210 -2.774 18.122 1.00 23.31 228 GLU D O 1
ATOM 7061 N N . LEU D 1 159 ? 13.925 -0.985 19.250 1.00 13.74 229 LEU D N 1
ATOM 7062 C CA . LEU D 1 159 ? 14.872 -1.745 20.061 1.00 14.09 229 LEU D CA 1
ATOM 7063 C C . LEU D 1 159 ? 14.215 -2.940 20.758 1.00 19.23 229 LEU D C 1
ATOM 7064 O O . LEU D 1 159 ? 14.758 -4.051 20.759 1.00 14.45 229 LEU D O 1
ATOM 7069 N N . LEU D 1 160 ? 13.042 -2.683 21.340 1.00 13.77 230 LEU D N 1
ATOM 7070 C CA . LEU D 1 160 ? 12.287 -3.655 22.116 1.00 13.42 230 LEU D CA 1
ATOM 7071 C C . LEU D 1 160 ? 11.456 -4.543 21.215 1.00 17.92 230 LEU D C 1
ATOM 7072 O O . LEU D 1 160 ? 10.750 -5.439 21.681 1.00 22.33 230 LEU D O 1
ATOM 7077 N N . GLN D 1 161 ? 11.513 -4.273 19.921 1.00 15.55 231 GLN D N 1
ATOM 7078 C CA . GLN D 1 161 ? 10.724 -5.025 18.967 1.00 18.08 231 GLN D CA 1
ATOM 7079 C C . GLN D 1 161 ? 9.258 -5.066 19.355 1.00 23.06 231 GLN D C 1
ATOM 7080 O O . GLN D 1 161 ? 8.656 -6.133 19.355 1.00 25.25 231 GLN D O 1
ATOM 7086 N N . ALA D 1 162 ? 8.690 -3.909 19.688 1.00 17.01 232 ALA D N 1
ATOM 7087 C CA . ALA D 1 162 ? 7.266 -3.820 19.972 1.00 14.20 232 ALA D CA 1
ATOM 7088 C C . ALA D 1 162 ? 6.604 -2.863 19.017 1.00 12.91 232 ALA D C 1
ATOM 7089 O O . ALA D 1 162 ? 7.237 -1.931 18.548 1.00 15.05 232 ALA D O 1
ATOM 7091 N N . PRO D 1 163 ? 5.314 -3.088 18.738 1.00 15.96 233 PRO D N 1
ATOM 7092 C CA . PRO D 1 163 ? 4.570 -2.228 17.822 1.00 22.16 233 PRO D CA 1
ATOM 7093 C C . PRO D 1 163 ? 4.225 -0.900 18.506 1.00 17.89 233 PRO D C 1
ATOM 7094 O O . PRO D 1 163 ? 4.259 -0.803 19.726 1.00 13.25 233 PRO D O 1
ATOM 7098 N N . LEU D 1 164 ? 3.910 0.116 17.712 1.00 25.27 234 LEU D N 1
ATOM 7099 C CA . LEU D 1 164 ? 3.652 1.457 18.233 1.00 19.07 234 LEU D CA 1
ATOM 7100 C C . LEU D 1 164 ? 2.610 2.154 17.372 1.00 17.60 234 LEU D C 1
ATOM 7101 O O . LEU D 1 164 ? 2.751 2.225 16.146 1.00 14.52 234 LEU D O 1
ATOM 7106 N N . GLU D 1 165 ? 1.576 2.676 18.027 1.00 15.22 235 GLU D N 1
ATOM 7107 C CA . GLU D 1 165 ? 0.534 3.436 17.345 1.00 17.55 235 GLU D CA 1
ATOM 7108 C C . GLU D 1 165 ? 0.559 4.894 17.792 1.00 16.60 235 GLU D C 1
ATOM 7109 O O . GLU D 1 165 ? 0.576 5.183 18.992 1.00 19.13 235 GLU D O 1
ATOM 7115 N N . VAL D 1 166 ? 0.569 5.811 16.826 1.00 14.09 236 VAL D N 1
ATOM 7116 C CA . VAL D 1 166 ? 0.330 7.232 17.107 1.00 12.16 236 VAL D CA 1
ATOM 7117 C C . VAL D 1 166 ? -1.178 7.559 17.089 1.00 13.36 236 VAL D C 1
ATOM 7118 O O . VAL D 1 166 ? -1.910 7.119 16.211 1.00 13.19 236 VAL D O 1
ATOM 7122 N N . CYS D 1 167 ? -1.651 8.314 18.069 1.00 20.69 237 CYS D N 1
ATOM 7123 C CA . CYS D 1 167 ? -3.078 8.594 18.153 1.00 14.30 237 CYS D CA 1
ATOM 7124 C C . CYS D 1 167 ? -3.317 10.070 18.309 1.00 19.38 237 CYS D C 1
ATOM 7125 O O . CYS D 1 167 ? -2.806 10.692 19.232 1.00 36.73 237 CYS D O 1
ATOM 7128 N N . TYR D 1 168 ? -4.090 10.633 17.395 1.00 22.45 238 TYR D N 1
ATOM 7129 C CA . TYR D 1 168 ? -4.414 12.047 17.438 1.00 21.85 238 TYR D CA 1
ATOM 7130 C C . TYR D 1 168 ? -5.734 12.292 18.141 1.00 23.94 238 TYR D C 1
ATOM 7131 O O . TYR D 1 168 ? -6.036 13.416 18.528 1.00 35.69 238 TYR D O 1
ATOM 7140 N N . THR D 1 169 ? -6.525 11.238 18.286 1.00 22.65 239 THR D N 1
ATOM 7141 C CA . THR D 1 169 ? -7.903 11.372 18.747 1.00 26.63 239 THR D CA 1
ATOM 7142 C C . THR D 1 169 ? -8.278 10.199 19.635 1.00 26.01 239 THR D C 1
ATOM 7143 O O . THR D 1 169 ? -7.633 9.153 19.599 1.00 31.73 239 THR D O 1
ATOM 7147 N N . LYS D 1 170 ? -9.324 10.368 20.431 1.00 22.40 240 LYS D N 1
ATOM 7148 C CA . LYS D 1 170 ? -9.780 9.273 21.275 1.00 31.20 240 LYS D CA 1
ATOM 7149 C C . LYS D 1 170 ? -10.226 8.065 20.447 1.00 28.20 240 LYS D C 1
ATOM 7150 O O . LYS D 1 170 ? -10.043 6.918 20.857 1.00 28.80 240 LYS D O 1
ATOM 7156 N N . GLU D 1 171 ? -10.810 8.328 19.283 1.00 26.38 241 GLU D N 1
ATOM 7157 C CA . GLU D 1 171 ? -11.258 7.261 18.402 1.00 27.10 241 GLU D CA 1
ATOM 7158 C C . GLU D 1 171 ? -10.074 6.409 18.001 1.00 28.54 241 GLU D C 1
ATOM 7159 O O . GLU D 1 171 ? -10.088 5.196 18.198 1.00 25.75 241 GLU D O 1
ATOM 7165 N N . GLU D 1 172 ? -9.049 7.051 17.445 1.00 26.12 242 GLU D N 1
ATOM 7166 C CA . GLU D 1 172 ? -7.828 6.351 17.072 1.00 24.53 242 GLU D CA 1
ATOM 7167 C C . GLU D 1 172 ? -7.283 5.528 18.234 1.00 22.83 242 GLU D C 1
ATOM 7168 O O . GLU D 1 172 ? -6.880 4.378 18.056 1.00 19.63 242 GLU D O 1
ATOM 7174 N N . PHE D 1 173 ? -7.290 6.116 19.426 1.00 21.55 243 PHE D N 1
ATOM 7175 C CA . PHE D 1 173 ? -6.861 5.410 20.625 1.00 20.24 243 PHE D CA 1
ATOM 7176 C C . PHE D 1 173 ? -7.736 4.200 20.850 1.00 19.57 243 PHE D C 1
ATOM 7177 O O . PHE D 1 173 ? -7.239 3.112 21.098 1.00 15.50 243 PHE D O 1
ATOM 7185 N N . GLN D 1 174 ? -9.047 4.395 20.758 1.00 21.71 244 GLN D N 1
ATOM 7186 C CA . GLN D 1 174 ? -9.996 3.313 20.982 1.00 24.57 244 GLN D CA 1
ATOM 7187 C C . GLN D 1 174 ? -9.742 2.199 19.964 1.00 23.78 244 GLN D C 1
ATOM 7188 O O . GLN D 1 174 ? -9.759 1.014 20.300 1.00 18.20 244 GLN D O 1
ATOM 7194 N N . GLN D 1 175 ? -9.479 2.598 18.721 1.00 26.62 245 GLN D N 1
ATOM 7195 C CA . GLN D 1 175 ? -9.126 1.663 17.658 1.00 20.66 245 GLN D CA 1
ATOM 7196 C C . GLN D 1 175 ? -7.881 0.901 18.050 1.00 20.53 245 GLN D C 1
ATOM 7197 O O . GLN D 1 175 ? -7.897 -0.322 18.150 1.00 22.34 245 GLN D O 1
ATOM 7203 N N . ALA D 1 176 ? -6.794 1.631 18.260 1.00 17.52 246 ALA D N 1
ATOM 7204 C CA . ALA D 1 176 ? -5.548 1.026 18.709 1.00 16.97 246 ALA D CA 1
ATOM 7205 C C . ALA D 1 176 ? -5.780 -0.073 19.780 1.00 28.11 246 ALA D C 1
ATOM 7206 O O . ALA D 1 176 ? -5.137 -1.144 19.752 1.00 18.99 246 ALA D O 1
ATOM 7208 N N . LYS D 1 177 ? -6.702 0.194 20.707 1.00 19.76 247 LYS D N 1
ATOM 7209 C CA . LYS D 1 177 ? -7.086 -0.775 21.718 1.00 12.84 247 LYS D CA 1
ATOM 7210 C C . LYS D 1 177 ? -7.455 -2.121 21.102 1.00 21.86 247 LYS D C 1
ATOM 7211 O O . LYS D 1 177 ? -7.063 -3.172 21.615 1.00 22.80 247 LYS D O 1
ATOM 7217 N N . GLU D 1 178 ? -8.219 -2.079 20.011 1.00 23.47 248 GLU D N 1
ATOM 7218 C CA . GLU D 1 178 ? -8.634 -3.287 19.316 1.00 17.75 248 GLU D CA 1
ATOM 7219 C C . GLU D 1 178 ? -7.440 -4.091 18.853 1.00 22.95 248 GLU D C 1
ATOM 7220 O O . GLU D 1 178 ? -7.353 -5.282 19.146 1.00 25.32 248 GLU D O 1
ATOM 7226 N N . LEU D 1 179 ? -6.525 -3.435 18.132 1.00 22.19 249 LEU D N 1
ATOM 7227 C CA . LEU D 1 179 ? -5.332 -4.093 17.579 1.00 18.91 249 LEU D CA 1
ATOM 7228 C C . LEU D 1 179 ? -4.451 -4.707 18.657 1.00 26.27 249 LEU D C 1
ATOM 7229 O O . LEU D 1 179 ? -3.861 -5.765 18.454 1.00 39.56 249 LEU D O 1
ATOM 7234 N N . PHE D 1 180 ? -4.359 -4.045 19.803 1.00 24.17 250 PHE D N 1
ATOM 7235 C CA . PHE D 1 180 ? -3.502 -4.538 20.862 1.00 28.07 250 PHE D CA 1
ATOM 7236 C C . PHE D 1 180 ? -4.208 -5.449 21.856 1.00 30.41 250 PHE D C 1
ATOM 7237 O O . PHE D 1 180 ? -3.687 -5.704 22.949 1.00 32.79 250 PHE D O 1
ATOM 7245 N N . SER D 1 181 ? -5.373 -5.960 21.472 1.00 21.74 251 SER D N 1
ATOM 7246 C CA . SER D 1 181 ? -6.183 -6.699 22.420 1.00 28.93 251 SER D CA 1
ATOM 7247 C C . SER D 1 181 ? -5.458 -7.938 22.928 1.00 28.78 251 SER D C 1
ATOM 7248 O O . SER D 1 181 ? -5.730 -8.413 24.038 1.00 29.27 251 SER D O 1
ATOM 7251 N N . GLU D 1 182 ? -4.510 -8.432 22.136 1.00 33.11 252 GLU D N 1
ATOM 7252 C CA . GLU D 1 182 ? -3.783 -9.648 22.491 1.00 33.60 252 GLU D CA 1
ATOM 7253 C C . GLU D 1 182 ? -2.553 -9.384 23.349 1.00 30.38 252 GLU D C 1
ATOM 7254 O O . GLU D 1 182 ? -1.798 -10.305 23.653 1.00 28.59 252 GLU D O 1
ATOM 7260 N N . TYR D 1 183 ? -2.341 -8.134 23.735 1.00 23.66 253 TYR D N 1
ATOM 7261 C CA . TYR D 1 183 ? -1.149 -7.792 24.500 1.00 15.32 253 TYR D CA 1
ATOM 7262 C C . TYR D 1 183 ? -1.371 -7.740 26.003 1.00 19.63 253 TYR D C 1
ATOM 7263 O O . TYR D 1 183 ? -2.510 -7.655 26.479 1.00 23.45 253 TYR D O 1
ATOM 7272 N N . ASP D 1 184 ? -0.269 -7.795 26.743 1.00 10.58 254 ASP D N 1
ATOM 7273 C CA . ASP D 1 184 ? -0.331 -7.744 28.185 1.00 14.21 254 ASP D CA 1
ATOM 7274 C C . ASP D 1 184 ? -0.390 -6.314 28.642 1.00 15.80 254 ASP D C 1
ATOM 7275 O O . ASP D 1 184 ? -1.260 -5.925 29.421 1.00 23.33 254 ASP D O 1
ATOM 7280 N N . HIS D 1 185 ? 0.558 -5.533 28.152 1.00 14.26 255 HIS D N 1
ATOM 7281 C CA . HIS D 1 185 ? 0.637 -4.135 28.515 1.00 12.61 255 HIS D CA 1
ATOM 7282 C C . HIS D 1 185 ? 0.837 -3.238 27.307 1.00 18.94 255 HIS D C 1
ATOM 7283 O O . HIS D 1 185 ? 1.586 -3.544 26.367 1.00 12.23 255 HIS D O 1
ATOM 7290 N N . VAL D 1 186 ? 0.134 -2.118 27.352 1.00 23.38 256 VAL D N 1
ATOM 7291 C CA . VAL D 1 186 ? 0.308 -1.065 26.385 1.00 16.10 256 VAL D CA 1
ATOM 7292 C C . VAL D 1 186 ? 0.766 0.175 27.134 1.00 18.44 256 VAL D C 1
ATOM 7293 O O . VAL D 1 186 ? 0.029 0.720 27.955 1.00 17.87 256 VAL D O 1
ATOM 7297 N N . PHE D 1 187 ? 1.996 0.601 26.868 1.00 15.98 257 PHE D N 1
ATOM 7298 C CA . PHE D 1 187 ? 2.528 1.807 27.494 1.00 16.79 257 PHE D CA 1
ATOM 7299 C C . PHE D 1 187 ? 2.211 3.044 26.655 1.00 14.81 257 PHE D C 1
ATOM 7300 O O . PHE D 1 187 ? 2.583 3.145 25.483 1.00 14.33 257 PHE D O 1
ATOM 7308 N N . VAL D 1 188 ? 1.508 3.981 27.275 1.00 12.15 258 VAL D N 1
ATOM 7309 C CA . VAL D 1 188 ? 0.967 5.127 26.576 1.00 10.98 258 VAL D CA 1
ATOM 7310 C C . VAL D 1 188 ? 1.740 6.370 26.946 1.00 11.70 258 VAL D C 1
ATOM 7311 O O . VAL D 1 188 ? 1.782 6.738 28.121 1.00 19.38 258 VAL D O 1
ATOM 7315 N N . ASP D 1 189 ? 2.327 7.028 25.952 1.00 8.20 259 ASP D N 1
ATOM 7316 C CA . ASP D 1 189 ? 3.039 8.291 26.183 1.00 10.35 259 ASP D CA 1
ATOM 7317 C C . ASP D 1 189 ? 2.141 9.478 25.809 1.00 12.43 259 ASP D C 1
ATOM 7318 O O . ASP D 1 189 ? 1.212 9.326 25.017 1.00 14.18 259 ASP D O 1
ATOM 7323 N N . THR D 1 190 ? 2.406 10.651 26.382 1.00 13.42 260 THR D N 1
ATOM 7324 C CA . THR D 1 190 ? 1.603 11.837 26.082 1.00 13.84 260 THR D CA 1
ATOM 7325 C C . THR D 1 190 ? 2.449 13.110 26.019 1.00 16.13 260 THR D C 1
ATOM 7326 O O . THR D 1 190 ? 3.560 13.161 26.561 1.00 13.72 260 THR D O 1
ATOM 7330 N N . ALA D 1 191 ? 1.913 14.134 25.358 1.00 12.44 261 ALA D N 1
ATOM 7331 C CA . ALA D 1 191 ? 2.630 15.394 25.200 1.00 11.37 261 ALA D CA 1
ATOM 7332 C C . ALA D 1 191 ? 2.593 16.194 26.474 1.00 15.17 261 ALA D C 1
ATOM 7333 O O . ALA D 1 191 ? 1.524 16.410 27.069 1.00 13.20 261 ALA D O 1
ATOM 7335 N N . GLY D 1 192 ? 3.770 16.647 26.886 1.00 13.15 262 GLY D N 1
ATOM 7336 C CA . GLY D 1 192 ? 3.864 17.507 28.043 1.00 14.96 262 GLY D CA 1
ATOM 7337 C C . GLY D 1 192 ? 3.265 18.869 27.746 1.00 22.71 262 GLY D C 1
ATOM 7338 O O . GLY D 1 192 ? 3.497 19.463 26.686 1.00 23.30 262 GLY D O 1
ATOM 7339 N N . ARG D 1 193 ? 2.486 19.372 28.690 1.00 22.66 263 ARG D N 1
ATOM 7340 C CA . ARG D 1 193 ? 1.926 20.696 28.547 1.00 14.32 263 ARG D CA 1
ATOM 7341 C C . ARG D 1 193 ? 2.123 21.546 29.792 1.00 18.51 263 ARG D C 1
ATOM 7342 O O . ARG D 1 193 ? 2.596 21.084 30.835 1.00 25.29 263 ARG D O 1
ATOM 7350 N N . ASN D 1 194 ? 1.762 22.810 29.655 1.00 18.60 264 ASN D N 1
ATOM 7351 C CA . ASN D 1 194 ? 1.684 23.724 30.762 1.00 19.08 264 ASN D CA 1
ATOM 7352 C C . ASN D 1 194 ? 0.345 23.509 31.451 1.00 27.78 264 ASN D C 1
ATOM 7353 O O . ASN D 1 194 ? -0.631 24.217 31.161 1.00 19.96 264 ASN D O 1
ATOM 7358 N N . PHE D 1 195 ? 0.302 22.518 32.347 1.00 23.94 265 PHE D N 1
ATOM 7359 C CA . PHE D 1 195 ? -0.955 22.071 32.943 1.00 23.22 265 PHE D CA 1
ATOM 7360 C C . PHE D 1 195 ? -1.509 23.025 34.002 1.00 46.86 265 PHE D C 1
ATOM 7361 O O . PHE D 1 195 ? -2.572 22.775 34.570 1.00 53.11 265 PHE D O 1
ATOM 7369 N N . LYS D 1 196 ? -0.784 24.099 34.292 1.00 55.19 266 LYS D N 1
ATOM 7370 C CA . LYS D 1 196 ? -1.370 25.199 35.049 1.00 50.54 266 LYS D CA 1
ATOM 7371 C C . LYS D 1 196 ? -2.626 25.647 34.298 1.00 47.93 266 LYS D C 1
ATOM 7372 O O . LYS D 1 196 ? -3.723 25.708 34.867 1.00 48.04 266 LYS D O 1
ATOM 7378 N N . ASP D 1 197 ? -2.448 25.974 33.017 1.00 27.79 267 ASP D N 1
ATOM 7379 C CA . ASP D 1 197 ? -3.566 26.286 32.136 1.00 27.78 267 ASP D CA 1
ATOM 7380 C C . ASP D 1 197 ? -4.345 24.998 31.957 1.00 40.98 267 ASP D C 1
ATOM 7381 O O . ASP D 1 197 ? -3.752 23.952 31.697 1.00 42.06 267 ASP D O 1
ATOM 7386 N N . PRO D 1 198 ? -5.678 25.060 32.102 1.00 47.91 268 PRO D N 1
ATOM 7387 C CA . PRO D 1 198 ? -6.442 23.819 32.222 1.00 37.04 268 PRO D CA 1
ATOM 7388 C C . PRO D 1 198 ? -7.021 23.283 30.913 1.00 34.45 268 PRO D C 1
ATOM 7389 O O . PRO D 1 198 ? -7.567 22.179 30.912 1.00 34.86 268 PRO D O 1
ATOM 7393 N N . GLN D 1 199 ? -6.904 24.023 29.820 1.00 17.00 269 GLN D N 1
ATOM 7394 C CA . GLN D 1 199 ? -7.377 23.488 28.554 1.00 32.31 269 GLN D CA 1
ATOM 7395 C C . GLN D 1 199 ? -6.637 22.211 28.177 1.00 30.18 269 GLN D C 1
ATOM 7396 O O . GLN D 1 199 ? -7.146 21.378 27.425 1.00 28.35 269 GLN D O 1
ATOM 7402 N N . TYR D 1 200 ? -5.420 22.073 28.687 1.00 28.53 270 TYR D N 1
ATOM 7403 C CA . TYR D 1 200 ? -4.628 20.889 28.397 1.00 30.71 270 TYR D CA 1
ATOM 7404 C C . TYR D 1 200 ? -5.080 19.715 29.248 1.00 31.47 270 TYR D C 1
ATOM 7405 O O . TYR D 1 200 ? -4.985 18.557 28.825 1.00 31.89 270 TYR D O 1
ATOM 7414 N N . ILE D 1 201 ? -5.597 20.022 30.434 1.00 22.11 271 ILE D N 1
ATOM 7415 C CA . ILE D 1 201 ? -6.271 19.013 31.215 1.00 18.83 271 ILE D CA 1
ATOM 7416 C C . ILE D 1 201 ? -7.468 18.546 30.4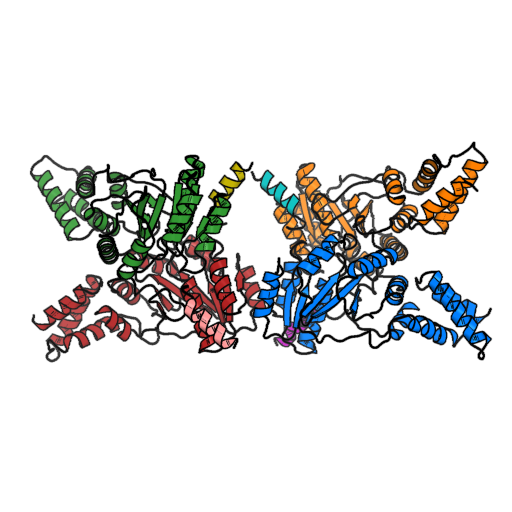04 1.00 25.68 271 ILE D C 1
ATOM 7417 O O . ILE D 1 201 ? -7.753 17.353 30.320 1.00 27.39 271 ILE D O 1
ATOM 7422 N N . ASP D 1 202 ? -8.161 19.489 29.785 1.00 22.20 272 ASP D N 1
ATOM 7423 C CA . ASP D 1 202 ? -9.304 19.132 28.969 1.00 21.94 272 ASP D CA 1
ATOM 7424 C C . ASP D 1 202 ? -8.823 18.307 27.802 1.00 17.46 272 ASP D C 1
ATOM 7425 O O . ASP D 1 202 ? -9.269 17.194 27.605 1.00 17.62 272 ASP D O 1
ATOM 7430 N N . GLU D 1 203 ? -7.889 18.849 27.037 1.00 21.44 273 GLU D N 1
ATOM 7431 C CA . GLU D 1 203 ? -7.288 18.107 25.942 1.00 26.23 273 GLU D CA 1
ATOM 7432 C C . GLU D 1 203 ? -6.990 16.659 26.382 1.00 28.47 273 GLU D C 1
ATOM 7433 O O . GLU D 1 203 ? -7.512 15.713 25.799 1.00 27.43 273 GLU D O 1
ATOM 7439 N N . LEU D 1 204 ? -6.193 16.492 27.435 1.00 21.76 274 LEU D N 1
ATOM 7440 C CA . LEU D 1 204 ? -5.823 15.166 27.918 1.00 15.15 274 LEU D CA 1
ATOM 7441 C C . LEU D 1 204 ? -7.017 14.253 28.190 1.00 20.18 274 LEU D C 1
ATOM 7442 O O . LEU D 1 204 ? -7.068 13.120 27.715 1.00 20.13 274 LEU D O 1
ATOM 7447 N N . LYS D 1 205 ? -7.960 14.740 28.983 1.00 24.89 275 LYS D N 1
ATOM 7448 C CA . LYS D 1 205 ? -9.177 13.995 29.277 1.00 19.39 275 LYS D CA 1
ATOM 7449 C C . LYS D 1 205 ? -9.959 13.679 27.997 1.00 25.85 275 LYS D C 1
ATOM 7450 O O . LYS D 1 205 ? -10.639 12.659 27.922 1.00 26.04 275 LYS D O 1
ATOM 7456 N N . GLU D 1 206 ? -9.881 14.542 26.990 1.00 17.33 276 GLU D N 1
ATOM 7457 C CA . GLU D 1 206 ? -10.632 14.274 25.773 1.00 25.36 276 GLU D CA 1
ATOM 7458 C C . GLU D 1 206 ? -9.872 13.375 24.804 1.00 31.39 276 GLU D C 1
ATOM 7459 O O . GLU D 1 206 ? -10.330 13.113 23.699 1.00 27.28 276 GLU D O 1
ATOM 7465 N N . THR D 1 207 ? -8.716 12.884 25.225 1.00 31.54 277 THR D N 1
ATOM 7466 C CA . THR D 1 207 ? -7.926 12.022 24.355 1.00 26.92 277 THR D CA 1
ATOM 7467 C C . THR D 1 207 ? -7.742 10.634 24.967 1.00 30.21 277 THR D C 1
ATOM 7468 O O . THR D 1 207 ? -7.722 9.643 24.256 1.00 34.25 277 THR D O 1
ATOM 7472 N N . ILE D 1 208 ? -7.632 10.564 26.288 1.00 28.43 278 ILE D N 1
ATOM 7473 C CA . ILE D 1 208 ? -7.473 9.286 26.972 1.00 23.79 278 ILE D CA 1
ATOM 7474 C C . ILE D 1 208 ? -8.803 8.765 27.531 1.00 34.79 278 ILE D C 1
ATOM 7475 O O . ILE D 1 208 ? -9.542 9.504 28.183 1.00 35.15 278 ILE D O 1
ATOM 7480 N N . PRO D 1 209 ? -9.108 7.482 27.275 1.00 36.43 279 PRO D N 1
ATOM 7481 C CA . PRO D 1 209 ? -10.228 6.814 27.952 1.00 36.46 279 PRO D CA 1
ATOM 7482 C C . PRO D 1 209 ? -9.810 6.258 29.307 1.00 39.73 279 PRO D C 1
ATOM 7483 O O . PRO D 1 209 ? -9.182 5.202 29.328 1.00 40.04 279 PRO D O 1
ATOM 7487 N N . PHE D 1 210 ? -10.152 6.944 30.395 1.00 32.83 280 PHE D N 1
ATOM 7488 C CA . PHE D 1 210 ? -9.805 6.480 31.730 1.00 31.76 280 PHE D CA 1
ATOM 7489 C C . PHE D 1 210 ? -10.817 5.464 32.278 1.00 35.32 280 PHE D C 1
ATOM 7490 O O . PHE D 1 210 ? -10.603 4.859 33.326 1.00 37.56 280 PHE D O 1
ATOM 7498 N N . GLU D 1 211 ? -11.922 5.312 31.556 1.00 38.01 281 GLU D N 1
ATOM 7499 C CA . GLU D 1 211 ? -12.850 4.189 31.676 1.00 46.11 281 GLU D CA 1
ATOM 7500 C C . GLU D 1 211 ? -12.168 2.830 31.776 1.00 56.12 281 GLU D C 1
ATOM 7501 O O . GLU D 1 211 ? -12.706 1.898 32.366 1.00 71.48 281 GLU D O 1
ATOM 7507 N N . SER D 1 212 ? -11.006 2.707 31.152 1.00 44.66 282 SER D N 1
ATOM 7508 C CA . SER D 1 212 ? -10.438 1.396 30.861 1.00 42.78 282 SER D CA 1
ATOM 7509 C C . SER D 1 212 ? -9.704 0.771 32.033 1.00 45.19 282 SER D C 1
ATOM 7510 O O . SER D 1 212 ? -9.663 1.333 33.131 1.00 62.03 282 SER D O 1
ATOM 7513 N N . SER D 1 213 ? -9.153 -0.413 31.790 1.00 30.83 283 SER D N 1
ATOM 7514 C CA . SER D 1 213 ? -8.193 -1.001 32.692 1.00 36.20 283 SER D CA 1
ATOM 7515 C C . SER D 1 213 ? -6.919 -0.196 32.505 1.00 42.27 283 SER D C 1
ATOM 7516 O O . SER D 1 213 ? -6.152 -0.436 31.565 1.00 33.47 283 SER D O 1
ATOM 7519 N N . ILE D 1 214 ? -6.693 0.765 33.396 1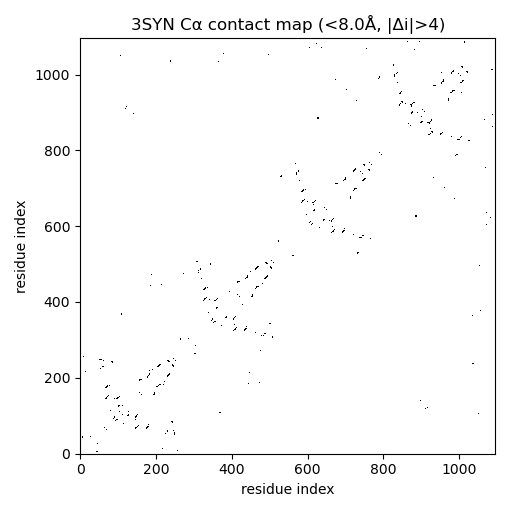.00 37.54 284 ILE D N 1
ATOM 7520 C CA . ILE D 1 214 ? -5.611 1.715 33.191 1.00 24.26 284 ILE D CA 1
ATOM 7521 C C . ILE D 1 214 ? -5.002 2.264 34.485 1.00 27.02 284 ILE D C 1
ATOM 7522 O O . ILE D 1 214 ? -5.721 2.662 35.405 1.00 35.05 284 ILE D O 1
ATOM 7527 N N . GLN D 1 215 ? -3.672 2.258 34.554 1.00 21.54 285 GLN D N 1
ATOM 7528 C CA . GLN D 1 215 ? -2.956 2.880 35.660 1.00 19.56 285 GLN D CA 1
ATOM 7529 C C . GLN D 1 215 ? -2.324 4.170 35.156 1.00 21.69 285 GLN D C 1
ATOM 7530 O O . GLN D 1 215 ? -1.629 4.171 34.147 1.00 26.50 285 GLN D O 1
ATOM 7536 N N . SER D 1 216 ? -2.554 5.268 35.862 1.00 20.05 286 SER D N 1
ATOM 7537 C CA . SER D 1 216 ? -2.132 6.573 35.377 1.00 15.25 286 SER D CA 1
ATOM 7538 C C . SER D 1 216 ? -1.154 7.213 36.357 1.00 16.59 286 SER D C 1
ATOM 7539 O O . SER D 1 216 ? -1.458 7.366 37.534 1.00 19.56 286 SER D O 1
ATOM 7542 N N . PHE D 1 217 ? 0.029 7.570 35.863 1.00 21.64 287 PHE D N 1
ATOM 7543 C CA . PHE D 1 217 ? 1.083 8.143 36.696 1.00 13.98 287 PHE D CA 1
ATOM 7544 C C . PHE D 1 217 ? 1.299 9.618 36.355 1.00 13.79 287 PHE D C 1
ATOM 7545 O O . PHE D 1 217 ? 1.538 9.980 35.207 1.00 14.44 287 PHE D O 1
ATOM 7553 N N . LEU D 1 218 ? 1.188 10.476 37.356 1.00 12.08 288 LEU D N 1
ATOM 7554 C CA . LEU D 1 218 ? 1.498 11.869 37.157 1.00 10.02 288 LEU D CA 1
ATOM 7555 C C . LEU D 1 218 ? 2.995 11.988 37.332 1.00 12.72 288 LEU D C 1
ATOM 7556 O O . LEU D 1 218 ? 3.536 11.498 38.321 1.00 14.44 288 LEU D O 1
ATOM 7561 N N . VAL D 1 219 ? 3.670 12.619 36.375 1.00 12.60 289 VAL D N 1
ATOM 7562 C CA . VAL D 1 219 ? 5.132 12.691 36.412 1.00 12.12 289 VAL D CA 1
ATOM 7563 C C . VAL D 1 219 ? 5.631 14.098 36.689 1.00 9.94 289 VAL D C 1
ATOM 7564 O O . VAL D 1 219 ? 5.329 15.034 35.951 1.00 10.08 289 VAL D O 1
ATOM 7568 N N . LEU D 1 220 ? 6.405 14.242 37.755 1.00 9.01 290 LEU D N 1
ATOM 7569 C CA . LEU D 1 220 ? 6.932 15.545 38.118 1.00 10.47 290 LEU D CA 1
ATOM 7570 C C . LEU D 1 220 ? 8.430 15.476 38.361 1.00 20.60 290 LEU D C 1
ATOM 7571 O O . LEU D 1 220 ? 8.955 14.430 38.776 1.00 14.97 290 LEU D O 1
ATOM 7576 N N . SER D 1 221 ? 9.109 16.589 38.082 1.00 11.82 291 SER D N 1
ATOM 7577 C CA . SER D 1 221 ? 10.548 16.660 38.217 1.00 9.35 291 SER D CA 1
ATOM 7578 C C . SER D 1 221 ? 10.968 17.007 39.647 1.00 20.54 291 SER D C 1
ATOM 7579 O O . SER D 1 221 ? 10.537 18.024 40.202 1.00 25.13 291 SER D O 1
ATOM 7582 N N . ALA D 1 222 ? 11.824 16.177 40.244 1.00 17.42 292 ALA D N 1
ATOM 7583 C CA . ALA D 1 222 ? 12.353 16.463 41.584 1.00 12.22 292 ALA D CA 1
ATOM 7584 C C . ALA D 1 222 ? 13.054 17.807 41.646 1.00 13.37 292 ALA D C 1
ATOM 7585 O O . ALA D 1 222 ? 13.394 18.273 42.730 1.00 16.50 292 ALA D O 1
ATOM 7587 N N . THR D 1 223 ? 13.278 18.424 40.487 1.00 10.37 293 THR D N 1
ATOM 7588 C CA . THR D 1 223 ? 13.964 19.707 40.434 1.00 17.88 293 THR D CA 1
ATOM 7589 C C . THR D 1 223 ? 12.989 20.886 40.468 1.00 17.83 293 THR D C 1
ATOM 7590 O O . THR D 1 223 ? 13.412 22.051 40.552 1.00 17.89 293 THR D O 1
ATOM 7594 N N . ALA D 1 224 ? 11.693 20.573 40.416 1.00 12.50 294 ALA D N 1
ATOM 7595 C CA . ALA D 1 224 ? 10.629 21.584 40.369 1.00 11.97 294 ALA D CA 1
ATOM 7596 C C . ALA D 1 224 ? 10.333 22.275 41.700 1.00 18.07 294 ALA D C 1
ATOM 7597 O O . ALA D 1 224 ? 10.419 21.662 42.779 1.00 20.19 294 ALA D O 1
ATOM 7599 N N . LYS D 1 225 ? 9.940 23.542 41.610 1.00 14.99 295 LYS D N 1
ATOM 7600 C CA . LYS D 1 225 ? 9.537 24.288 42.788 1.00 15.68 295 LYS D CA 1
ATOM 7601 C C . LYS D 1 225 ? 8.185 23.823 43.320 1.00 19.70 295 LYS D C 1
ATOM 7602 O O . LYS D 1 225 ? 7.247 23.579 42.548 1.00 15.70 295 LYS D O 1
ATOM 7608 N N . TYR D 1 226 ? 8.106 23.692 44.647 1.00 22.25 296 TYR D N 1
ATOM 7609 C CA . TYR D 1 226 ? 6.894 23.236 45.322 1.00 20.20 296 TYR D CA 1
ATOM 7610 C C . TYR D 1 226 ? 5.664 24.053 44.917 1.00 24.74 296 TYR D C 1
ATOM 7611 O O . TYR D 1 226 ? 4.599 23.505 44.610 1.00 16.02 296 TYR D O 1
ATOM 7620 N N . GLU D 1 227 ? 5.807 25.371 44.927 1.00 27.90 297 GLU D N 1
ATOM 7621 C CA . GLU D 1 227 ? 4.673 26.213 44.605 1.00 21.12 297 GLU D CA 1
ATOM 7622 C C . GLU D 1 227 ? 4.186 25.930 43.176 1.00 19.87 297 GLU D C 1
ATOM 7623 O O . GLU D 1 227 ? 3.003 26.066 42.882 1.00 25.93 297 GLU D O 1
ATOM 7629 N N . ASP D 1 228 ? 5.088 25.507 42.297 1.00 20.51 298 ASP D N 1
ATOM 7630 C CA . ASP D 1 228 ? 4.696 25.142 40.941 1.00 17.41 298 ASP D CA 1
ATOM 7631 C C . ASP D 1 228 ? 3.892 23.861 40.975 1.00 21.45 298 ASP D C 1
ATOM 7632 O O . ASP D 1 228 ? 2.737 23.837 40.548 1.00 20.83 298 ASP D O 1
ATOM 7637 N N . MET D 1 229 ? 4.509 22.802 41.498 1.00 22.68 299 MET D N 1
ATOM 7638 C CA . MET D 1 229 ? 3.876 21.483 41.565 1.00 19.38 299 MET D CA 1
ATOM 7639 C C . MET D 1 229 ? 2.522 21.546 42.262 1.00 23.70 299 MET D C 1
ATOM 7640 O O . MET D 1 229 ? 1.578 20.860 41.870 1.00 22.67 299 MET D O 1
ATOM 7645 N N . LYS D 1 230 ? 2.438 22.356 43.312 1.00 22.23 300 LYS D N 1
ATOM 7646 C CA . LYS D 1 230 ? 1.194 22.507 44.055 1.00 22.57 300 LYS D CA 1
ATOM 7647 C C . LYS D 1 230 ? 0.055 22.776 43.073 1.00 21.42 300 LYS D C 1
ATOM 7648 O O . LYS D 1 230 ? -0.980 22.102 43.113 1.00 15.57 300 LYS D O 1
ATOM 7654 N N . HIS D 1 231 ? 0.272 23.743 42.180 1.00 17.60 301 HIS D N 1
ATOM 7655 C CA . HIS D 1 231 ? -0.749 24.163 41.233 1.00 17.48 301 HIS D CA 1
ATOM 7656 C C . HIS D 1 231 ? -1.058 23.063 40.244 1.00 18.40 301 HIS D C 1
ATOM 7657 O O . HIS D 1 231 ? -2.223 22.772 39.959 1.00 22.72 301 HIS D O 1
ATOM 7664 N N . ILE D 1 232 ? -0.015 22.451 39.708 1.00 15.45 302 ILE D N 1
ATOM 7665 C CA . ILE D 1 232 ? -0.216 21.349 38.778 1.00 22.49 302 ILE D CA 1
ATOM 7666 C C . ILE D 1 232 ? -1.131 20.287 39.407 1.00 22.11 302 ILE D C 1
ATOM 7667 O O . ILE D 1 232 ? -2.105 19.846 38.786 1.00 21.93 302 ILE D O 1
ATOM 7672 N N . VAL D 1 233 ? -0.831 19.891 40.643 1.00 12.65 303 VAL D N 1
ATOM 7673 C CA . VAL D 1 233 ? -1.611 18.848 41.288 1.00 12.68 303 VAL D CA 1
ATOM 7674 C C . VAL D 1 233 ? -3.080 19.234 41.477 1.00 16.64 303 VAL D C 1
ATOM 7675 O O . VAL D 1 233 ? -3.956 18.371 41.431 1.00 15.88 303 VAL D O 1
ATOM 7679 N N . LYS D 1 234 ? -3.351 20.525 41.679 1.00 19.57 304 LYS D N 1
ATOM 7680 C CA . LYS D 1 234 ? -4.735 21.009 41.748 1.00 17.85 304 LYS D CA 1
ATOM 7681 C C . LYS D 1 234 ? -5.436 20.784 40.424 1.00 17.26 304 LYS D C 1
ATOM 7682 O O . LYS D 1 234 ? -6.547 20.269 40.394 1.00 15.90 304 LYS D O 1
ATOM 7688 N N . ARG D 1 235 ? -4.785 21.188 39.334 1.00 16.31 305 ARG D N 1
ATOM 7689 C CA . ARG D 1 235 ? -5.376 21.077 38.004 1.00 20.40 305 ARG D CA 1
ATOM 7690 C C . ARG D 1 235 ? -5.659 19.636 37.633 1.00 19.56 305 ARG D C 1
ATOM 7691 O O . ARG D 1 235 ? -6.622 19.345 36.926 1.00 17.57 305 ARG D O 1
ATOM 7699 N N . PHE D 1 236 ? -4.825 18.737 38.136 1.00 14.76 306 PHE D N 1
ATOM 7700 C CA . PHE D 1 236 ? -5.003 17.324 37.862 1.00 18.44 306 PHE D CA 1
ATOM 7701 C C . PHE D 1 236 ? -6.081 16.692 38.736 1.00 20.37 306 PHE D C 1
ATOM 7702 O O . PHE D 1 236 ? -6.369 15.499 38.638 1.00 21.15 306 PHE D O 1
ATOM 7710 N N . SER D 1 237 ? -6.695 17.508 39.574 1.00 23.49 307 SER D N 1
ATOM 7711 C CA . SER D 1 237 ? -7.723 17.014 40.480 1.00 31.01 307 SER D CA 1
ATOM 7712 C C . SER D 1 237 ? -8.798 16.168 39.770 1.00 29.32 307 SER D C 1
ATOM 7713 O O . SER D 1 237 ? -9.167 15.091 40.252 1.00 15.18 307 SER D O 1
ATOM 7716 N N . SER D 1 238 ? -9.279 16.641 38.622 1.00 23.86 308 SER D N 1
ATOM 7717 C CA . SER D 1 238 ? -10.407 16.000 37.952 1.00 16.59 308 SER D CA 1
ATOM 7718 C C . SER D 1 238 ? -10.028 14.783 37.124 1.00 21.69 308 SER D C 1
ATOM 7719 O O . SER D 1 238 ? -10.835 14.296 36.342 1.00 22.84 308 SER D O 1
ATOM 7722 N N . VAL D 1 239 ? -8.799 14.302 37.268 1.00 24.01 309 VAL D N 1
ATOM 7723 C CA . VAL D 1 239 ? -8.352 13.150 36.487 1.00 17.45 309 VAL D CA 1
ATOM 7724 C C . VAL D 1 239 ? -7.753 12.095 37.400 1.00 14.89 309 VAL D C 1
ATOM 7725 O O . VAL D 1 239 ? -6.988 12.415 38.303 1.00 21.01 309 VAL D O 1
ATOM 7729 N N . PRO D 1 240 ? -8.094 10.825 37.160 1.00 16.72 310 PRO D N 1
ATOM 7730 C CA . PRO D 1 240 ? -7.815 9.739 38.107 1.00 13.10 310 PRO D CA 1
ATOM 7731 C C . PRO D 1 240 ? -6.356 9.272 38.105 1.00 20.60 310 PRO D C 1
ATOM 7732 O O . PRO D 1 240 ? -6.040 8.201 37.577 1.00 25.10 310 PRO D O 1
ATOM 7736 N N . VAL D 1 241 ? -5.480 10.076 38.702 1.00 20.24 311 VAL D N 1
ATOM 7737 C CA . VAL D 1 241 ? -4.091 9.682 38.953 1.00 22.50 311 VAL D CA 1
ATOM 7738 C C . VAL D 1 241 ? -3.960 8.583 40.023 1.00 16.33 311 VAL D C 1
ATOM 7739 O O . VAL D 1 241 ? -4.501 8.701 41.115 1.00 24.92 311 VAL D O 1
ATOM 7743 N N . ASN D 1 242 ? -3.221 7.527 39.715 1.00 10.83 312 ASN D N 1
ATOM 7744 C CA . ASN D 1 242 ? -3.019 6.430 40.661 1.00 16.35 312 ASN D CA 1
ATOM 7745 C C . ASN D 1 242 ? -1.762 6.550 41.517 1.00 22.09 312 ASN D C 1
ATOM 7746 O O . ASN D 1 242 ? -1.774 6.198 42.699 1.00 22.46 312 ASN D O 1
ATOM 7751 N N . GLN D 1 243 ? -0.683 7.043 40.904 1.00 23.93 313 GLN D N 1
ATOM 7752 C CA . GLN D 1 243 ? 0.615 7.184 41.553 1.00 16.14 313 GLN D CA 1
ATOM 7753 C C . GLN D 1 243 ? 1.347 8.388 41.002 1.00 18.30 313 GLN D C 1
ATOM 7754 O O . GLN D 1 243 ? 1.048 8.867 39.912 1.00 14.45 313 GLN D O 1
ATOM 7760 N N . TYR D 1 244 ? 2.327 8.858 41.762 1.00 23.73 314 TYR D N 1
ATOM 7761 C CA . TYR D 1 244 ? 3.260 9.860 41.286 1.00 11.52 314 TYR D CA 1
ATOM 7762 C C . TYR D 1 244 ? 4.491 9.155 40.739 1.00 13.34 314 TYR D C 1
ATOM 7763 O O . TYR D 1 244 ? 4.768 8.003 41.083 1.00 16.20 314 TYR D O 1
ATOM 7772 N N . ILE D 1 245 ? 5.231 9.850 39.888 1.00 14.71 315 ILE D N 1
ATOM 7773 C CA . ILE D 1 245 ? 6.578 9.439 39.547 1.00 12.28 315 ILE D CA 1
ATOM 7774 C C . ILE D 1 245 ? 7.420 10.687 39.673 1.00 10.77 315 ILE D C 1
ATOM 7775 O O . ILE D 1 245 ? 7.063 11.746 39.141 1.00 12.03 315 ILE D O 1
ATOM 7780 N N . PHE D 1 246 ? 8.527 10.577 40.393 1.00 6.35 316 PHE D N 1
ATOM 7781 C CA . PHE D 1 246 ? 9.432 11.703 40.508 1.00 8.77 316 PHE D CA 1
ATOM 7782 C C . PHE D 1 246 ? 10.730 11.403 39.798 1.00 11.29 316 PHE D C 1
ATOM 7783 O O . PHE D 1 246 ? 11.346 10.349 39.990 1.00 10.30 316 PHE D O 1
ATOM 7791 N N . THR D 1 247 ? 11.126 12.336 38.947 1.00 9.44 317 THR D N 1
ATOM 7792 C CA . THR D 1 247 ? 12.257 12.111 38.080 1.00 9.55 317 THR D CA 1
ATOM 7793 C C . THR D 1 247 ? 13.406 13.004 38.501 1.00 13.24 317 THR D C 1
ATOM 7794 O O . THR D 1 247 ? 13.205 13.978 39.236 1.00 15.05 317 THR D O 1
ATOM 7798 N N . LYS D 1 248 ? 14.609 12.650 38.057 1.00 12.65 318 LYS D N 1
ATOM 7799 C CA . LYS D 1 248 ? 15.782 13.486 38.244 1.00 12.47 318 LYS D CA 1
ATOM 7800 C C . LYS D 1 248 ? 16.125 13.718 39.711 1.00 14.92 318 LYS D C 1
ATOM 7801 O O . LYS D 1 248 ? 16.632 14.788 40.077 1.00 15.17 318 LYS D O 1
ATOM 7807 N N . ILE D 1 249 ? 15.858 12.737 40.566 1.00 10.01 319 ILE D N 1
ATOM 7808 C CA . ILE D 1 249 ? 16.240 12.909 41.968 1.00 12.19 319 ILE D CA 1
ATOM 7809 C C . ILE D 1 249 ? 17.761 12.965 42.072 1.00 16.42 319 ILE D C 1
ATOM 7810 O O . ILE D 1 249 ? 18.317 13.298 43.114 1.00 24.42 319 ILE D O 1
ATOM 7815 N N . ASP D 1 250 ? 18.421 12.629 40.970 1.00 13.95 320 ASP D N 1
ATOM 7816 C CA . ASP D 1 250 ? 19.864 12.606 40.910 1.00 7.97 320 ASP D CA 1
ATOM 7817 C C . ASP D 1 250 ? 20.347 13.997 40.608 1.00 9.87 320 ASP D C 1
ATOM 7818 O O . ASP D 1 250 ? 21.532 14.241 40.542 1.00 13.90 320 ASP D O 1
ATOM 7823 N N . GLU D 1 251 ? 19.413 14.914 40.428 1.00 12.42 321 GLU D N 1
ATOM 7824 C CA . GLU D 1 251 ? 19.719 16.180 39.803 1.00 12.38 321 GLU D CA 1
ATOM 7825 C C . GLU D 1 251 ? 19.467 17.351 40.779 1.00 20.56 321 GLU D C 1
ATOM 7826 O O . GLU D 1 251 ? 19.875 18.492 40.543 1.00 20.77 321 GLU D O 1
ATOM 7832 N N . THR D 1 252 ? 18.825 17.047 41.903 1.00 23.09 322 THR D N 1
ATOM 7833 C CA . THR D 1 252 ? 18.404 18.072 42.861 1.00 18.06 322 THR D CA 1
ATOM 7834 C C . THR D 1 252 ? 19.126 17.938 44.190 1.00 18.55 322 THR D C 1
ATOM 7835 O O . THR D 1 252 ? 19.503 16.832 44.582 1.00 20.57 322 THR D O 1
ATOM 7839 N N . THR D 1 253 ? 19.296 19.061 44.889 1.00 20.19 323 THR D N 1
ATOM 7840 C CA . THR D 1 253 ? 20.009 19.090 46.164 1.00 12.60 323 THR D CA 1
ATOM 7841 C C . THR D 1 253 ? 19.167 18.661 47.362 1.00 12.38 323 THR D C 1
ATOM 7842 O O . THR D 1 253 ? 19.692 18.137 48.320 1.00 19.61 323 THR D O 1
ATOM 7846 N N . SER D 1 254 ? 17.865 18.890 47.312 1.00 12.43 324 SER D N 1
ATOM 7847 C CA . SER D 1 254 ? 16.976 18.538 48.410 1.00 12.93 324 SER D CA 1
ATOM 7848 C C . SER D 1 254 ? 15.703 17.886 47.873 1.00 13.82 324 SER D C 1
ATOM 7849 O O . SER D 1 254 ? 15.265 18.176 46.772 1.00 17.41 324 SER D O 1
ATOM 7852 N N . LEU D 1 255 ? 15.091 17.024 48.673 1.00 15.19 325 LEU D N 1
ATOM 7853 C CA . LEU D 1 255 ? 13.815 16.417 48.321 1.00 9.85 325 LEU D CA 1
ATOM 7854 C C . LEU D 1 255 ? 12.645 17.015 49.091 1.00 19.05 325 LEU D C 1
ATOM 7855 O O . LEU D 1 255 ? 11.521 16.515 49.016 1.00 15.58 325 LEU D O 1
ATOM 7860 N N . GLY D 1 256 ? 12.913 18.083 49.840 1.00 26.62 326 GLY D N 1
ATOM 7861 C CA . GLY D 1 256 ? 11.881 18.732 50.621 1.00 20.34 326 GLY D CA 1
ATOM 7862 C C . GLY D 1 256 ? 10.667 19.085 49.778 1.00 22.72 326 GLY D C 1
ATOM 7863 O O . GLY D 1 256 ? 9.543 18.792 50.159 1.00 15.25 326 GLY D O 1
ATOM 7864 N N . SER D 1 257 ? 10.889 19.709 48.625 1.00 20.49 327 SER D N 1
ATOM 7865 C CA . SER D 1 257 ? 9.778 20.108 47.780 1.00 12.91 327 SER D CA 1
ATOM 7866 C C . SER D 1 257 ? 8.853 18.937 47.523 1.00 15.28 327 SER D C 1
ATOM 7867 O O . SER D 1 257 ? 7.633 19.068 47.619 1.00 11.68 327 SER D O 1
ATOM 7870 N N . VAL D 1 258 ? 9.444 17.790 47.199 1.00 14.27 328 VAL D N 1
ATOM 7871 C CA . VAL D 1 258 ? 8.684 16.595 46.830 1.00 12.98 328 VAL D CA 1
ATOM 7872 C C . VAL D 1 258 ? 7.902 16.075 48.025 1.00 19.88 328 VAL D C 1
ATOM 7873 O O . VAL D 1 258 ? 6.729 15.703 47.914 1.00 16.49 328 VAL D O 1
ATOM 7877 N N . PHE D 1 259 ? 8.569 16.035 49.172 1.00 19.43 329 PHE D N 1
ATOM 7878 C CA . PHE D 1 259 ? 7.887 15.691 50.403 1.00 21.02 329 PHE D CA 1
ATOM 7879 C C . PHE D 1 259 ? 6.628 16.560 50.573 1.00 19.00 329 PHE D C 1
ATOM 7880 O O . PHE D 1 259 ? 5.511 16.051 50.713 1.00 11.90 329 PHE D O 1
ATOM 7888 N N . ASN D 1 260 ? 6.820 17.875 50.554 1.00 15.66 330 ASN D N 1
ATOM 7889 C CA . ASN D 1 260 ? 5.717 18.797 50.738 1.00 19.45 330 ASN D CA 1
ATOM 7890 C C . ASN D 1 260 ? 4.495 18.439 49.893 1.00 23.18 330 ASN D C 1
ATOM 7891 O O . ASN D 1 260 ? 3.365 18.562 50.352 1.00 24.59 330 ASN D O 1
ATOM 7896 N N . ILE D 1 261 ? 4.717 17.999 48.662 1.00 18.05 331 ILE D N 1
ATOM 7897 C CA . ILE D 1 261 ? 3.606 17.665 47.787 1.00 16.87 331 ILE D CA 1
ATOM 7898 C C . ILE D 1 261 ? 2.950 16.396 48.276 1.00 18.72 331 ILE D C 1
ATOM 7899 O O . ILE D 1 261 ? 1.726 16.320 48.423 1.00 18.09 331 ILE D O 1
ATOM 7904 N N . LEU D 1 262 ? 3.778 15.390 48.514 1.00 17.15 332 LEU D N 1
ATOM 7905 C CA . LEU D 1 262 ? 3.293 14.094 48.941 1.00 13.94 332 LEU D CA 1
ATOM 7906 C C . LEU D 1 262 ? 2.497 14.193 50.240 1.00 20.90 332 LEU D C 1
ATOM 7907 O O . LEU D 1 262 ? 1.551 13.435 50.457 1.00 22.70 332 LEU D O 1
ATOM 7912 N N . ALA D 1 263 ? 2.892 15.119 51.111 1.00 20.48 333 ALA D N 1
ATOM 7913 C CA . ALA D 1 263 ? 2.230 15.274 52.395 1.00 17.03 333 ALA D CA 1
ATOM 7914 C C . ALA D 1 263 ? 0.767 15.713 52.245 1.00 19.92 333 ALA D C 1
ATOM 7915 O O . ALA D 1 263 ? -0.099 15.299 53.014 1.00 26.94 333 ALA D O 1
ATOM 7917 N N . GLU D 1 264 ? 0.501 16.538 51.241 1.00 14.63 334 GLU D N 1
ATOM 7918 C CA . GLU D 1 264 ? -0.846 16.992 50.940 1.00 12.95 334 GLU D CA 1
ATOM 7919 C C . GLU D 1 264 ? -1.547 16.112 49.920 1.00 19.41 334 GLU D C 1
ATOM 7920 O O . GLU D 1 264 ? -2.425 16.585 49.201 1.00 31.02 334 GLU D O 1
ATOM 7926 N N . SER D 1 265 ? -1.168 14.842 49.841 1.00 16.29 335 SER D N 1
ATOM 7927 C CA . SER D 1 265 ? -1.703 13.973 48.794 1.00 20.23 335 SER D CA 1
ATOM 7928 C C . SER D 1 265 ? -2.290 12.680 49.343 1.00 19.98 335 SER D C 1
ATOM 7929 O O . SER D 1 265 ? -1.832 12.155 50.356 1.00 31.23 335 SER D O 1
ATOM 7932 N N . LYS D 1 266 ? -3.302 12.163 48.665 1.00 13.34 336 LYS D N 1
ATOM 7933 C CA . LYS D 1 266 ? -3.898 10.907 49.070 1.00 13.58 336 LYS D CA 1
ATOM 7934 C C . LYS D 1 266 ? -3.228 9.699 48.399 1.00 22.49 336 LYS D C 1
ATOM 7935 O O . LYS D 1 266 ? -3.588 8.557 48.668 1.00 27.77 336 LYS D O 1
ATOM 7941 N N . ILE D 1 267 ? -2.276 9.941 47.508 1.00 21.55 337 ILE D N 1
ATOM 7942 C CA . ILE D 1 267 ? -1.599 8.839 46.833 1.00 16.70 337 ILE D CA 1
ATOM 7943 C C . ILE D 1 267 ? -0.100 8.909 47.055 1.00 23.45 337 ILE D C 1
ATOM 7944 O O . ILE D 1 267 ? 0.445 9.988 47.337 1.00 19.83 337 ILE D O 1
ATOM 7949 N N . GLY D 1 268 ? 0.561 7.758 46.932 1.00 18.85 338 GLY D N 1
ATOM 7950 C CA . GLY D 1 268 ? 2.003 7.677 47.123 1.00 19.23 338 GLY D CA 1
ATOM 7951 C C . GLY D 1 268 ? 2.805 7.697 45.829 1.00 27.14 338 GLY D C 1
ATOM 7952 O O . GLY D 1 268 ? 2.300 8.071 44.757 1.00 26.53 338 GLY D O 1
ATOM 7953 N N . VAL D 1 269 ? 4.069 7.296 45.915 1.00 17.40 339 VAL D N 1
ATOM 7954 C CA . VAL D 1 269 ? 4.908 7.302 44.727 1.00 18.90 339 VAL D CA 1
ATOM 7955 C C . VAL D 1 269 ? 5.178 5.903 44.193 1.00 18.22 339 VAL D C 1
ATOM 7956 O O . VAL D 1 269 ? 5.503 4.986 44.946 1.00 19.39 339 VAL D O 1
ATOM 7960 N N . GLY D 1 270 ? 5.015 5.744 42.887 1.00 13.87 340 GLY D N 1
ATOM 7961 C CA . GLY D 1 270 ? 5.141 4.435 42.294 1.00 20.28 340 GLY D CA 1
ATOM 7962 C C . GLY D 1 270 ? 6.559 4.186 41.861 1.00 16.11 340 GLY D C 1
ATOM 7963 O O . GLY D 1 270 ? 7.054 3.059 41.938 1.00 15.80 340 GLY D O 1
ATOM 7964 N N . PHE D 1 271 ? 7.207 5.251 41.397 1.00 14.04 341 PHE D N 1
ATOM 7965 C CA . PHE D 1 271 ? 8.588 5.160 40.933 1.00 17.47 341 PHE D CA 1
ATOM 7966 C C . PHE D 1 271 ? 9.323 6.484 41.121 1.00 18.69 341 PHE D C 1
ATOM 7967 O O . PHE D 1 271 ? 8.706 7.545 41.252 1.00 14.71 341 PHE D O 1
ATOM 7975 N N . MET D 1 272 ? 10.649 6.386 41.131 1.00 12.55 342 MET D N 1
ATOM 7976 C CA . MET D 1 272 ? 11.524 7.530 41.063 1.00 11.77 342 MET D CA 1
ATOM 7977 C C . MET D 1 272 ? 12.610 7.213 40.059 1.00 16.65 342 MET D C 1
ATOM 7978 O O . MET D 1 272 ? 13.037 6.061 39.939 1.00 11.73 342 MET D O 1
ATOM 7983 N N . THR D 1 273 ? 13.064 8.230 39.340 1.00 11.00 343 THR D N 1
ATOM 7984 C CA . THR D 1 273 ? 14.145 8.028 38.385 1.00 13.40 343 THR D CA 1
ATOM 7985 C C . THR D 1 273 ? 15.371 8.820 38.810 1.00 11.85 343 THR D C 1
ATOM 7986 O O . THR D 1 273 ? 15.253 9.874 39.449 1.00 14.14 343 THR D O 1
ATOM 7990 N N . ASN D 1 274 ? 16.548 8.327 38.449 1.00 10.84 344 ASN D N 1
ATOM 7991 C CA . ASN D 1 274 ? 17.759 8.922 38.971 1.00 11.99 344 ASN D CA 1
ATOM 7992 C C . ASN D 1 274 ? 18.876 8.980 37.969 1.00 9.98 344 ASN D C 1
ATOM 7993 O O . ASN D 1 274 ? 20.041 8.896 38.338 1.00 14.79 344 ASN D O 1
ATOM 7998 N N . GLY D 1 275 ? 18.526 9.136 36.704 1.00 9.93 345 GLY D N 1
ATOM 7999 C CA . GLY D 1 275 ? 19.531 9.252 35.673 1.00 11.96 345 GLY D CA 1
ATOM 8000 C C . GLY D 1 275 ? 18.950 9.046 34.296 1.00 15.95 345 GLY D C 1
ATOM 8001 O O . GLY D 1 275 ? 17.779 8.703 34.151 1.00 17.66 345 GLY D O 1
ATOM 8002 N N . GLN D 1 276 ? 19.773 9.241 33.276 1.00 16.04 346 GLN D N 1
ATOM 8003 C CA . GLN D 1 276 ? 19.279 9.205 31.916 1.00 12.70 346 GLN D CA 1
ATOM 8004 C C . GLN D 1 276 ? 19.379 7.809 31.290 1.00 12.18 346 GLN D C 1
ATOM 8005 O O . GLN D 1 276 ? 18.927 7.595 30.162 1.00 11.70 346 GLN D O 1
ATOM 8011 N N . ASN D 1 277 ? 19.944 6.856 32.022 1.00 8.70 347 ASN D N 1
ATOM 8012 C CA . ASN D 1 277 ? 20.217 5.552 31.427 1.00 12.81 347 ASN D CA 1
ATOM 8013 C C . ASN D 1 277 ? 19.062 4.551 31.456 1.00 14.24 347 ASN D C 1
ATOM 8014 O O . ASN D 1 277 ? 18.515 4.229 32.510 1.00 16.13 347 ASN D O 1
ATOM 8019 N N . VAL D 1 278 ? 18.700 4.061 30.278 1.00 15.27 348 VAL D N 1
ATOM 8020 C CA . VAL D 1 278 ? 17.654 3.060 30.140 1.00 10.47 348 VAL D CA 1
ATOM 8021 C C . VAL D 1 278 ? 18.299 1.689 29.960 1.00 15.85 348 VAL D C 1
ATOM 8022 O O . VAL D 1 278 ? 19.227 1.527 29.168 1.00 16.98 348 VAL D O 1
ATOM 8026 N N . PRO D 1 279 ? 17.806 0.696 30.701 1.00 12.29 349 PRO D N 1
ATOM 8027 C CA . PRO D 1 279 ? 16.660 0.901 31.576 1.00 11.84 349 PRO D CA 1
ATOM 8028 C C . PRO D 1 279 ? 17.048 0.958 33.038 1.00 15.29 349 PRO D C 1
ATOM 8029 O O . PRO D 1 279 ? 16.132 0.843 33.867 1.00 13.14 349 PRO D O 1
ATOM 8033 N N . GLU D 1 280 ? 18.338 1.125 33.356 1.00 16.16 350 GLU D N 1
ATOM 8034 C CA . GLU D 1 280 ? 18.813 0.944 34.739 1.00 12.05 350 GLU D CA 1
ATOM 8035 C C . GLU D 1 280 ? 18.279 1.944 35.748 1.00 11.89 350 GLU D C 1
ATOM 8036 O O . GLU D 1 280 ? 17.837 1.542 36.820 1.00 9.62 350 GLU D O 1
ATOM 8042 N N . ASP D 1 281 ? 18.321 3.234 35.395 1.00 15.12 351 ASP D N 1
ATOM 8043 C CA . ASP D 1 281 ? 18.116 4.346 36.334 1.00 12.35 351 ASP D CA 1
ATOM 8044 C C . ASP D 1 281 ? 16.663 4.601 36.755 1.00 14.19 351 ASP D C 1
ATOM 8045 O O . ASP D 1 281 ? 16.159 5.715 36.670 1.00 19.97 351 ASP D O 1
ATOM 8050 N N . ILE D 1 282 ? 15.993 3.563 37.216 1.00 11.36 352 ILE D N 1
ATOM 8051 C CA . ILE D 1 282 ? 14.703 3.721 37.857 1.00 14.22 352 ILE D CA 1
ATOM 8052 C C . ILE D 1 282 ? 14.711 2.918 39.185 1.00 21.19 352 ILE D C 1
ATOM 8053 O O . ILE D 1 282 ? 15.530 2.008 39.364 1.00 16.48 352 ILE D O 1
ATOM 8058 N N . GLN D 1 283 ? 13.838 3.279 40.125 1.00 15.72 353 GLN D N 1
ATOM 8059 C CA . GLN D 1 283 ? 13.762 2.582 41.400 1.00 10.40 353 GLN D CA 1
ATOM 8060 C C . GLN D 1 283 ? 12.407 2.819 42.045 1.00 12.16 353 GLN D C 1
ATOM 8061 O O . GLN D 1 283 ? 11.642 3.676 41.582 1.00 12.33 353 GLN D O 1
ATOM 8067 N N . THR D 1 284 ? 12.106 2.054 43.097 1.00 10.44 354 THR D N 1
ATOM 8068 C CA . THR D 1 284 ? 10.879 2.266 43.885 1.00 22.95 354 THR D CA 1
ATOM 8069 C C . THR D 1 284 ? 11.202 2.570 45.345 1.00 22.01 354 THR D C 1
ATOM 8070 O O . THR D 1 284 ? 12.297 2.260 45.809 1.00 24.85 354 THR D O 1
ATOM 8074 N N . VAL D 1 285 ? 10.268 3.193 46.061 1.00 15.73 355 VAL D N 1
ATOM 8075 C CA . VAL D 1 285 ? 10.523 3.540 47.466 1.00 17.55 355 VAL D CA 1
ATOM 8076 C C . VAL D 1 285 ? 9.308 3.428 48.353 1.00 21.17 355 VAL D C 1
ATOM 8077 O O . VAL D 1 285 ? 8.172 3.647 47.921 1.00 21.99 355 VAL D O 1
ATOM 8081 N N . SER D 1 286 ? 9.574 3.089 49.606 1.00 18.48 356 SER D N 1
ATOM 8082 C CA . SER D 1 286 ? 8.575 3.123 50.651 1.00 17.31 356 SER D CA 1
ATOM 8083 C C . SER D 1 286 ? 8.617 4.487 51.334 1.00 23.23 356 SER D C 1
ATOM 8084 O O . SER D 1 286 ? 9.632 5.204 51.246 1.00 19.54 356 SER D O 1
ATOM 8087 N N . PRO D 1 287 ? 7.524 4.851 52.025 1.00 13.89 357 PRO D N 1
ATOM 8088 C CA . PRO D 1 287 ? 7.511 6.146 52.708 1.00 15.52 357 PRO D CA 1
ATOM 8089 C C . PRO D 1 287 ? 8.752 6.339 53.572 1.00 17.60 357 PRO D C 1
ATOM 8090 O O . PRO D 1 287 ? 9.363 7.411 53.516 1.00 24.88 357 PRO D O 1
ATOM 8094 N N . LEU D 1 288 ? 9.132 5.317 54.332 1.00 14.37 358 LEU D N 1
ATOM 8095 C CA . LEU D 1 288 ? 10.322 5.406 55.167 1.00 17.83 358 LEU D CA 1
ATOM 8096 C C . LEU D 1 288 ? 11.576 5.582 54.323 1.00 21.61 358 LEU D C 1
ATOM 8097 O O . LEU D 1 288 ? 12.346 6.518 54.536 1.00 25.28 358 LEU D O 1
ATOM 8102 N N . GLY D 1 289 ? 11.781 4.675 53.373 1.00 18.64 359 GLY D N 1
ATOM 8103 C CA . GLY D 1 289 ? 12.891 4.786 52.457 1.00 20.37 359 GLY D CA 1
ATOM 8104 C C . GLY D 1 289 ? 12.989 6.182 51.874 1.00 24.34 359 GLY D C 1
ATOM 8105 O O . GLY D 1 289 ? 14.085 6.737 51.755 1.00 23.84 359 GLY D O 1
ATOM 8106 N N . PHE D 1 290 ? 11.843 6.756 51.509 1.00 20.12 360 PHE D N 1
ATOM 8107 C CA . PHE D 1 290 ? 11.810 8.126 51.014 1.00 17.12 360 PHE D CA 1
ATOM 8108 C C . PHE D 1 290 ? 12.318 9.141 52.026 1.00 16.02 360 PHE D C 1
ATOM 8109 O O . PHE D 1 290 ? 13.130 9.998 51.706 1.00 16.67 360 PHE D O 1
ATOM 8117 N N . VAL D 1 291 ? 11.807 9.058 53.243 1.00 17.09 361 VAL D N 1
ATOM 8118 C CA . VAL D 1 291 ? 12.219 9.967 54.305 1.00 16.88 361 VAL D CA 1
ATOM 8119 C C . VAL D 1 291 ? 13.727 9.873 54.611 1.00 18.20 361 VAL D C 1
ATOM 8120 O O . VAL D 1 291 ? 14.377 10.880 54.864 1.00 22.64 361 VAL D O 1
ATOM 8124 N N . ARG D 1 292 ? 14.299 8.679 54.564 1.00 17.28 362 ARG D N 1
ATOM 8125 C CA . ARG D 1 292 ? 15.743 8.561 54.734 1.00 18.15 362 ARG D CA 1
ATOM 8126 C C . ARG D 1 292 ? 16.486 9.400 53.717 1.00 22.59 362 ARG D C 1
ATOM 8127 O O . ARG D 1 292 ? 17.459 10.075 54.059 1.00 33.15 362 ARG D O 1
ATOM 8135 N N . MET D 1 293 ? 16.042 9.337 52.464 1.00 17.84 363 MET D N 1
ATOM 8136 C CA . MET D 1 293 ? 16.640 10.142 51.410 1.00 19.77 363 MET D CA 1
ATOM 8137 C C . MET D 1 293 ? 16.553 11.624 51.747 1.00 23.59 363 MET D C 1
ATOM 8138 O O . MET D 1 293 ? 17.460 12.396 51.447 1.00 30.36 363 MET D O 1
ATOM 8143 N N . LEU D 1 294 ? 15.442 12.007 52.362 1.00 18.66 364 LEU D N 1
ATOM 8144 C CA . LEU D 1 294 ? 15.159 13.398 52.638 1.00 20.30 364 LEU D CA 1
ATOM 8145 C C . LEU D 1 294 ? 16.205 13.953 53.572 1.00 28.95 364 LEU D C 1
ATOM 8146 O O . LEU D 1 294 ? 16.600 15.128 53.476 1.00 38.36 364 LEU D O 1
ATOM 8151 N N . CYS D 1 295 ? 16.658 13.085 54.472 1.00 29.34 365 CYS D N 1
ATOM 8152 C CA . CYS D 1 295 ? 17.580 13.472 55.535 1.00 43.31 365 CYS D CA 1
ATOM 8153 C C . CYS D 1 295 ? 19.040 13.163 55.191 1.00 54.48 365 CYS D C 1
ATOM 8154 O O . CYS D 1 295 ? 19.846 12.830 56.062 1.00 48.69 365 CYS D O 1
ATOM 8157 N N . ARG D 1 296 ? 19.362 13.288 53.906 1.00 57.63 366 ARG D N 1
ATOM 8158 C CA . ARG D 1 296 ? 20.726 13.153 53.413 1.00 48.43 366 ARG D CA 1
ATOM 8159 C C . ARG D 1 296 ? 21.210 11.710 53.485 1.00 55.75 366 ARG D C 1
ATOM 8160 O O . ARG D 1 296 ? 22.409 11.465 53.618 1.00 76.59 366 ARG D O 1
ATOM 8169 N N . TYR E 2 6 ? -25.781 -5.251 8.108 1.00 38.13 6 TYR E N 1
ATOM 8170 C CA . TYR E 2 6 ? -25.648 -4.876 6.708 1.00 45.65 6 TYR E CA 1
ATOM 8171 C C . TYR E 2 6 ? -24.270 -4.276 6.469 1.00 52.98 6 TYR E C 1
ATOM 8172 O O . TYR E 2 6 ? -24.021 -3.112 6.776 1.00 65.63 6 TYR E O 1
ATOM 8181 N N . ASP E 2 7 ? -23.380 -5.072 5.898 1.00 32.54 7 ASP E N 1
ATOM 8182 C CA . ASP E 2 7 ? -21.982 -4.713 5.836 1.00 16.48 7 ASP E CA 1
ATOM 8183 C C . ASP E 2 7 ? -21.317 -5.914 5.216 1.00 18.67 7 ASP E C 1
ATOM 8184 O O . ASP E 2 7 ? -21.620 -7.042 5.593 1.00 25.69 7 ASP E O 1
ATOM 8189 N N . GLN E 2 8 ? -20.433 -5.709 4.255 1.00 14.07 8 GLN E N 1
ATOM 8190 C CA . GLN E 2 8 ? -19.860 -6.860 3.600 1.00 13.38 8 GLN E CA 1
ATOM 8191 C C . GLN E 2 8 ? -19.191 -7.754 4.652 1.00 14.68 8 GLN E C 1
ATOM 8192 O O . GLN E 2 8 ? -18.924 -8.937 4.401 1.00 10.89 8 GLN E O 1
ATOM 8198 N N . ALA E 2 9 ? -18.968 -7.203 5.846 1.00 8.45 9 ALA E N 1
ATOM 8199 C CA . ALA E 2 9 ? -18.315 -7.969 6.905 1.00 13.00 9 ALA E CA 1
ATOM 8200 C C . ALA E 2 9 ? -19.272 -8.552 7.933 1.00 15.70 9 ALA E C 1
ATOM 8201 O O . ALA E 2 9 ? -18.845 -9.189 8.900 1.00 15.92 9 ALA E O 1
ATOM 8203 N N . ALA E 2 10 ? -20.564 -8.339 7.721 1.00 11.07 10 ALA E N 1
ATOM 8204 C CA . ALA E 2 10 ? -21.586 -8.898 8.600 1.00 9.35 10 ALA E CA 1
ATOM 8205 C C . ALA E 2 10 ? -21.241 -10.286 9.182 1.00 13.58 10 ALA E C 1
ATOM 8206 O O . ALA E 2 10 ? -21.143 -10.440 10.396 1.00 17.75 10 ALA E O 1
ATOM 8208 N N . THR E 2 11 ? -21.058 -11.292 8.337 1.00 15.87 11 THR E N 1
ATOM 8209 C CA . THR E 2 11 ? -20.729 -12.621 8.846 1.00 13.23 11 THR E CA 1
ATOM 8210 C C . THR E 2 11 ? -19.511 -12.607 9.772 1.00 10.62 11 THR E C 1
ATOM 8211 O O . THR E 2 11 ? -19.561 -13.143 10.860 1.00 12.47 11 THR E O 1
ATOM 8215 N N . LEU E 2 12 ? -18.414 -12.004 9.337 1.00 14.05 12 LEU E N 1
ATOM 8216 C CA . LEU E 2 12 ? -17.184 -12.054 10.115 1.00 12.73 12 LEU E CA 1
ATOM 8217 C C . LEU E 2 12 ? -17.462 -11.479 11.481 1.00 14.60 12 LEU E C 1
ATOM 8218 O O . LEU E 2 12 ? -17.073 -12.045 12.513 1.00 11.22 12 LEU E O 1
ATOM 8223 N N . ARG E 2 13 ? -18.155 -10.345 11.477 1.00 19.43 13 ARG E N 1
ATOM 8224 C CA . ARG E 2 13 ? -18.482 -9.652 12.714 1.00 18.48 13 ARG E CA 1
ATOM 8225 C C . ARG E 2 13 ? -19.212 -10.602 13.657 1.00 12.47 13 ARG E C 1
ATOM 8226 O O . ARG E 2 13 ? -18.833 -10.752 14.800 1.00 13.66 13 ARG E O 1
ATOM 8234 N N . ALA E 2 14 ? -20.239 -11.265 13.144 1.00 15.16 14 ALA E N 1
ATOM 8235 C CA . ALA E 2 14 ? -20.994 -12.258 13.898 1.00 12.97 14 ALA E CA 1
ATOM 8236 C C . ALA E 2 14 ? -20.134 -13.377 14.444 1.00 16.72 14 ALA E C 1
ATOM 8237 O O . ALA E 2 14 ? -20.382 -13.864 15.535 1.00 23.88 14 ALA E O 1
ATOM 8239 N N . LYS E 2 15 ? -19.139 -13.805 13.681 1.00 16.29 15 LYS E N 1
ATOM 8240 C CA . LYS E 2 15 ? -18.265 -14.870 14.137 1.00 11.69 15 LYS E CA 1
ATOM 8241 C C . LYS E 2 15 ? -17.424 -14.388 15.290 1.00 19.81 15 LYS E C 1
ATOM 8242 O O . LYS E 2 15 ? -17.230 -15.119 16.253 1.00 33.07 15 LYS E O 1
ATOM 8248 N N . MET E 2 16 ? -16.929 -13.156 15.206 1.00 21.95 16 MET E N 1
ATOM 8249 C CA . MET E 2 16 ? -16.109 -12.596 16.291 1.00 21.88 16 MET E CA 1
ATOM 8250 C C . MET E 2 16 ? -16.903 -12.326 17.567 1.00 27.32 16 MET E C 1
ATOM 8251 O O . MET E 2 16 ? -16.378 -12.476 18.661 1.00 30.04 16 MET E O 1
ATOM 8256 N N . GLU E 2 17 ? -18.162 -11.922 17.414 1.00 28.76 17 GLU E N 1
ATOM 8257 C CA . GLU E 2 17 ? -19.064 -11.720 18.546 1.00 40.31 17 GLU E CA 1
ATOM 8258 C C . GLU E 2 17 ? -19.239 -13.024 19.311 1.00 35.01 17 GLU E C 1
ATOM 8259 O O . GLU E 2 17 ? -19.256 -13.037 20.540 1.00 48.58 17 GLU E O 1
ATOM 8265 N N . LYS E 2 18 ? -19.357 -14.116 18.567 1.00 24.73 18 LYS E N 1
ATOM 8266 C CA . LYS E 2 18 ? -19.568 -15.435 19.132 1.00 22.98 18 LYS E CA 1
ATOM 8267 C C . LYS E 2 18 ? -18.334 -15.929 19.877 1.00 37.72 18 LYS E C 1
ATOM 8268 O O . LYS E 2 18 ? -18.447 -16.494 20.963 1.00 45.18 18 LYS E O 1
ATOM 8274 N N . ARG E 2 19 ? -17.161 -15.720 19.283 1.00 35.82 19 ARG E N 1
ATOM 8275 C CA . ARG E 2 19 ? -15.894 -16.044 19.927 1.00 38.21 19 ARG E CA 1
ATOM 8276 C C . ARG E 2 19 ? -15.814 -15.372 21.298 1.00 48.99 19 ARG E C 1
ATOM 8277 O O . ARG E 2 19 ? -15.546 -16.013 22.313 1.00 49.67 19 ARG E O 1
ATOM 8285 N N . GLU E 2 20 ? -16.059 -14.069 21.304 1.00 54.19 20 GLU E N 1
ATOM 8286 C CA . GLU E 2 20 ? -16.080 -13.259 22.507 1.00 47.92 20 GLU E CA 1
ATOM 8287 C C . GLU E 2 20 ? -16.964 -13.893 23.575 1.00 69.77 20 GLU E C 1
ATOM 8288 O O . GLU E 2 20 ? -16.627 -13.875 24.758 1.00 97.07 20 GLU E O 1
ATOM 8294 N N . ARG E 2 21 ? -18.091 -14.461 23.156 1.00 61.03 21 ARG E N 1
ATOM 8295 C CA . ARG E 2 21 ? -19.056 -15.045 24.088 1.00 72.73 21 ARG E CA 1
ATOM 8296 C C . ARG E 2 21 ? -18.489 -16.268 24.818 1.00 75.13 21 ARG E C 1
ATOM 8297 O O . ARG E 2 21 ? -17.878 -17.156 24.212 1.00 59.35 21 ARG E O 1
ATOM 8305 N N . TYR F 2 6 ? 2.284 12.035 -1.354 1.00 35.13 6 TYR F N 1
ATOM 8306 C CA . TYR F 2 6 ? 2.056 10.729 -1.953 1.00 48.89 6 TYR F CA 1
ATOM 8307 C C . TYR F 2 6 ? 0.680 10.223 -1.561 1.00 47.97 6 TYR F C 1
ATOM 8308 O O . TYR F 2 6 ? 0.478 9.703 -0.463 1.00 59.69 6 TYR F O 1
ATOM 8317 N N . ASP F 2 7 ? -0.261 10.356 -2.478 1.00 28.01 7 ASP F N 1
ATOM 8318 C CA . ASP F 2 7 ? -1.656 10.126 -2.160 1.00 16.05 7 ASP F CA 1
ATOM 8319 C C . ASP F 2 7 ? -2.399 10.443 -3.435 1.00 15.48 7 ASP F C 1
ATOM 8320 O O . ASP F 2 7 ? -2.099 11.428 -4.085 1.00 19.59 7 ASP F O 1
ATOM 8325 N N . GLN F 2 8 ? -3.341 9.609 -3.835 1.00 13.04 8 GLN F N 1
ATOM 8326 C CA . GLN F 2 8 ? -3.983 9.864 -5.101 1.00 13.82 8 GLN F CA 1
ATOM 8327 C C . GLN F 2 8 ? -4.598 11.265 -5.062 1.00 15.49 8 GLN F C 1
ATOM 8328 O O . GLN F 2 8 ? -4.922 11.844 -6.102 1.00 12.90 8 GLN F O 1
ATOM 8334 N N . ALA F 2 9 ? -4.710 11.833 -3.862 1.00 10.93 9 ALA F N 1
ATOM 8335 C CA . ALA F 2 9 ? -5.313 13.159 -3.725 1.00 14.20 9 ALA F CA 1
ATOM 8336 C C . ALA F 2 9 ? -4.296 14.284 -3.572 1.00 16.39 9 ALA F C 1
ATOM 8337 O O . ALA F 2 9 ? -4.671 15.442 -3.404 1.00 16.70 9 ALA F O 1
ATOM 8339 N N . ALA F 2 10 ? -3.016 13.941 -3.642 1.00 11.54 10 ALA F N 1
ATOM 8340 C CA . ALA F 2 10 ? -1.944 14.930 -3.559 1.00 9.63 10 ALA F CA 1
ATOM 8341 C C . ALA F 2 10 ? -2.257 16.275 -4.235 1.00 14.80 10 ALA F C 1
ATOM 8342 O O . ALA F 2 10 ? -2.191 17.319 -3.580 1.00 18.24 10 ALA F O 1
ATOM 8344 N N . THR F 2 11 ? -2.583 16.269 -5.526 1.00 13.67 11 THR F N 1
ATOM 8345 C CA . THR F 2 11 ? -2.874 17.532 -6.207 1.00 14.30 11 THR F CA 1
ATOM 8346 C C . THR F 2 11 ? -4.032 18.298 -5.560 1.00 12.13 11 THR F C 1
ATOM 8347 O O . THR F 2 11 ? -3.931 19.495 -5.321 1.00 13.03 11 THR F O 1
ATOM 8351 N N . LEU F 2 12 ? -5.138 17.613 -5.293 1.00 13.88 12 LEU F N 1
ATOM 8352 C CA . LEU F 2 12 ? -6.302 18.270 -4.707 1.00 14.62 12 LEU F CA 1
ATOM 8353 C C . LEU F 2 12 ? -5.916 18.928 -3.392 1.00 13.43 12 LEU F C 1
ATOM 8354 O O . LEU F 2 12 ? -6.262 20.076 -3.112 1.00 10.72 12 LEU F O 1
ATOM 8359 N N . ARG F 2 13 ? -5.190 18.177 -2.583 1.00 15.86 13 ARG F N 1
ATOM 8360 C CA . ARG F 2 13 ? -4.760 18.661 -1.293 1.00 16.53 13 ARG F CA 1
ATOM 8361 C C . ARG F 2 13 ? -3.994 19.963 -1.469 1.00 15.14 13 ARG F C 1
ATOM 8362 O O . ARG F 2 13 ? -4.303 20.958 -0.814 1.00 17.43 13 ARG F O 1
ATOM 8370 N N . ALA F 2 14 ? -3.017 19.950 -2.374 1.00 14.97 14 ALA F N 1
ATOM 8371 C CA . ALA F 2 14 ? -2.213 21.124 -2.681 1.00 11.03 14 ALA F CA 1
ATOM 8372 C C . ALA F 2 14 ? -3.058 22.308 -3.127 1.00 16.24 14 ALA F C 1
ATOM 8373 O O . ALA F 2 14 ? -2.741 23.444 -2.810 1.00 24.01 14 ALA F O 1
ATOM 8375 N N . LYS F 2 15 ? -4.124 22.051 -3.874 1.00 15.59 15 LYS F N 1
ATOM 8376 C CA . LYS F 2 15 ? -4.972 23.139 -4.352 1.00 15.12 15 LYS F CA 1
ATOM 8377 C C . LYS F 2 15 ? -5.694 23.765 -3.184 1.00 19.29 15 LYS F C 1
ATOM 8378 O O . LYS F 2 15 ? -5.804 24.988 -3.095 1.00 25.07 15 LYS F O 1
ATOM 8384 N N . MET F 2 16 ? -6.164 22.920 -2.274 1.00 22.31 16 MET F N 1
ATOM 8385 C CA . MET F 2 16 ? -6.892 23.401 -1.106 1.00 22.99 16 MET F CA 1
ATOM 8386 C C . MET F 2 16 ? -6.000 24.178 -0.133 1.00 29.74 16 MET F C 1
ATOM 8387 O O . MET F 2 16 ? -6.427 25.183 0.437 1.00 35.06 16 MET F O 1
ATOM 8392 N N . GLU F 2 17 ? -4.769 23.714 0.053 1.00 26.10 17 GLU F N 1
ATOM 8393 C CA . GLU F 2 17 ? -3.784 24.439 0.851 1.00 35.12 17 GLU F CA 1
ATOM 8394 C C . GLU F 2 17 ? -3.592 25.859 0.310 1.00 37.56 17 GLU F C 1
ATOM 8395 O O . GLU F 2 17 ? -3.490 26.809 1.077 1.00 49.98 17 GLU F O 1
ATOM 8401 N N . LYS F 2 18 ? -3.556 25.990 -1.018 1.00 34.13 18 LYS F N 1
ATOM 8402 C CA . LYS F 2 18 ? -3.345 27.273 -1.697 1.00 29.12 18 LYS F CA 1
ATOM 8403 C C . LYS F 2 18 ? -4.528 28.198 -1.499 1.00 39.52 18 LYS F C 1
ATOM 8404 O O . LYS F 2 18 ? -4.364 29.385 -1.236 1.00 43.77 18 LYS F O 1
ATOM 8410 N N . ARG F 2 19 ? -5.728 27.647 -1.647 1.00 42.64 19 ARG F N 1
ATOM 8411 C CA . ARG F 2 19 ? -6.944 28.409 -1.397 1.00 46.41 19 ARG F CA 1
ATOM 8412 C C . ARG F 2 19 ? -6.896 29.015 0.001 1.00 51.41 19 ARG F C 1
ATOM 8413 O O . ARG F 2 19 ? -7.079 30.218 0.182 1.00 56.61 19 ARG F O 1
ATOM 8421 N N . GLU F 2 20 ? -6.639 28.164 0.983 1.00 52.53 20 GLU F N 1
ATOM 8422 C CA . GLU F 2 20 ? -6.482 28.573 2.374 1.00 60.72 20 GLU F CA 1
ATOM 8423 C C . GLU F 2 20 ? -5.535 29.762 2.526 1.00 78.84 20 GLU F C 1
ATOM 8424 O O . GLU F 2 20 ? -5.781 30.665 3.327 1.00 98.49 20 GLU F O 1
ATOM 8430 N N . ARG F 2 21 ? -4.451 29.756 1.757 1.00 69.32 21 ARG F N 1
ATOM 8431 C CA . ARG F 2 21 ? -3.437 30.808 1.841 1.00 81.22 21 ARG F CA 1
ATOM 8432 C C . ARG F 2 21 ? -3.986 32.180 1.405 1.00 85.79 21 ARG F C 1
ATOM 8433 O O . ARG F 2 21 ? -4.638 32.318 0.359 1.00 67.57 21 ARG F O 1
ATOM 8441 N N . TYR G 2 6 ? -0.645 21.345 13.434 1.00 40.65 6 TYR G N 1
ATOM 8442 C CA . TYR G 2 6 ? -0.523 21.007 14.845 1.00 47.94 6 TYR G CA 1
ATOM 8443 C C . TYR G 2 6 ? 0.856 20.437 15.134 1.00 49.82 6 TYR G C 1
ATOM 8444 O O . TYR G 2 6 ? 1.125 19.267 14.875 1.00 65.36 6 TYR G O 1
ATOM 8453 N N . ASP G 2 7 ? 1.719 21.265 15.698 1.00 29.98 7 ASP G N 1
ATOM 8454 C CA . ASP G 2 7 ? 3.127 20.950 15.788 1.00 16.72 7 ASP G CA 1
ATOM 8455 C C . ASP G 2 7 ? 3.774 22.172 16.393 1.00 18.36 7 ASP G C 1
ATOM 8456 O O . ASP G 2 7 ? 3.483 23.288 15.975 1.00 22.61 7 ASP G O 1
ATOM 8461 N N . GLN G 2 8 ? 4.640 21.995 17.382 1.00 17.45 8 GLN G N 1
ATOM 8462 C CA . GLN G 2 8 ? 5.194 23.168 18.024 1.00 14.89 8 GLN G CA 1
ATOM 8463 C C . GLN G 2 8 ? 5.869 24.036 16.965 1.00 17.79 8 GLN G C 1
ATOM 8464 O O . GLN G 2 8 ? 6.146 25.218 17.210 1.00 14.98 8 GLN G O 1
ATOM 8470 N N . ALA G 2 9 ? 6.093 23.471 15.775 1.00 9.99 9 ALA G N 1
ATOM 8471 C CA . ALA G 2 9 ? 6.768 24.234 14.727 1.00 14.14 9 ALA G CA 1
ATOM 8472 C C . ALA G 2 9 ? 5.826 24.788 13.679 1.00 16.40 9 ALA G C 1
ATOM 8473 O O . ALA G 2 9 ? 6.269 25.407 12.706 1.00 18.68 9 ALA G O 1
ATOM 8475 N N . ALA G 2 10 ? 4.533 24.573 13.881 1.00 10.58 10 ALA G N 1
ATOM 8476 C CA . ALA G 2 10 ? 3.518 25.085 12.973 1.00 9.19 10 ALA G CA 1
ATOM 8477 C C . ALA G 2 10 ? 3.845 26.448 12.350 1.00 14.36 10 ALA G C 1
ATOM 8478 O O . ALA G 2 10 ? 3.979 26.562 11.127 1.00 17.55 10 ALA G O 1
ATOM 8480 N N . THR G 2 11 ? 3.971 27.480 13.175 1.00 13.22 11 THR G N 1
ATOM 8481 C CA . THR G 2 11 ? 4.306 28.798 12.643 1.00 13.71 11 THR G CA 1
ATOM 8482 C C . THR G 2 11 ? 5.543 28.789 11.735 1.00 11.90 11 THR G C 1
ATOM 8483 O O . THR G 2 11 ? 5.508 29.329 10.630 1.00 13.16 11 THR G O 1
ATOM 8487 N N . LEU G 2 12 ? 6.640 28.198 12.206 1.00 15.63 12 LEU G N 1
ATOM 8488 C CA . LEU G 2 12 ? 7.896 28.235 11.457 1.00 15.23 12 LEU G CA 1
ATOM 8489 C C . LEU G 2 12 ? 7.669 27.630 10.097 1.00 15.17 12 LEU G C 1
ATOM 8490 O O . LEU G 2 12 ? 8.098 28.184 9.072 1.00 11.91 12 LEU G O 1
ATOM 8495 N N . ARG G 2 13 ? 6.971 26.496 10.105 1.00 16.12 13 ARG G N 1
ATOM 8496 C CA . ARG G 2 13 ? 6.664 25.769 8.878 1.00 20.28 13 ARG G CA 1
ATOM 8497 C C . ARG G 2 13 ? 5.937 26.660 7.878 1.00 15.16 13 ARG G C 1
ATOM 8498 O O . ARG G 2 13 ? 6.328 26.749 6.714 1.00 15.27 13 ARG G O 1
ATOM 8506 N N . ALA G 2 14 ? 4.897 27.333 8.363 1.00 16.27 14 ALA G N 1
ATOM 8507 C CA . ALA G 2 14 ? 4.136 28.302 7.577 1.00 14.34 14 ALA G CA 1
ATOM 8508 C C . ALA G 2 14 ? 4.983 29.433 7.023 1.00 18.62 14 ALA G C 1
ATOM 8509 O O . ALA G 2 14 ? 4.732 29.900 5.913 1.00 21.97 14 ALA G O 1
ATOM 8511 N N . LYS G 2 15 ? 5.964 29.894 7.794 1.00 14.20 15 LYS G N 1
ATOM 8512 C CA . LYS G 2 15 ? 6.825 30.962 7.311 1.00 14.20 15 LYS G CA 1
ATOM 8513 C C . LYS G 2 15 ? 7.706 30.460 6.171 1.00 20.18 15 LYS G C 1
ATOM 8514 O O . LYS G 2 15 ? 7.909 31.154 5.184 1.00 25.27 15 LYS G O 1
ATOM 8520 N N . MET G 2 16 ? 8.221 29.246 6.303 1.00 21.79 16 MET G N 1
ATOM 8521 C CA . MET G 2 16 ? 9.072 28.683 5.263 1.00 22.14 16 MET G CA 1
ATOM 8522 C C . MET G 2 16 ? 8.301 28.365 3.977 1.00 31.07 16 MET G C 1
ATOM 8523 O O . MET G 2 16 ? 8.823 28.527 2.870 1.00 33.70 16 MET G O 1
ATOM 8528 N N . GLU G 2 17 ? 7.065 27.900 4.127 1.00 28.83 17 GLU G N 1
ATOM 8529 C CA . GLU G 2 17 ? 6.191 27.673 2.979 1.00 39.89 17 GLU G CA 1
ATOM 8530 C C . GLU G 2 17 ? 6.013 28.967 2.182 1.00 40.44 17 GLU G C 1
ATOM 8531 O O . GLU G 2 17 ? 6.005 28.950 0.952 1.00 48.45 17 GLU G O 1
ATOM 8537 N N . LYS G 2 18 ? 5.883 30.084 2.901 1.00 32.16 18 LYS G N 1
ATOM 8538 C CA . LYS G 2 18 ? 5.662 31.397 2.301 1.00 26.14 18 LYS G CA 1
ATOM 8539 C C . LYS G 2 18 ? 6.897 31.889 1.577 1.00 36.90 18 LYS G C 1
ATOM 8540 O O . LYS G 2 18 ? 6.801 32.430 0.476 1.00 50.24 18 LYS G O 1
ATOM 8546 N N . ARG G 2 19 ? 8.054 31.714 2.204 1.00 32.93 19 ARG G N 1
ATOM 8547 C CA . ARG G 2 19 ? 9.322 32.044 1.572 1.00 37.48 19 ARG G CA 1
ATOM 8548 C C . ARG G 2 19 ? 9.441 31.341 0.217 1.00 53.86 19 ARG G C 1
ATOM 8549 O O . ARG G 2 19 ? 9.712 31.970 -0.810 1.00 46.77 19 ARG G O 1
ATOM 8557 N N . GLU G 2 20 ? 9.232 30.028 0.239 1.00 59.80 20 GLU G N 1
ATOM 8558 C CA . GLU G 2 20 ? 9.213 29.190 -0.956 1.00 59.08 20 GLU G CA 1
ATOM 8559 C C . GLU G 2 20 ? 8.332 29.777 -2.070 1.00 75.18 20 GLU G C 1
ATOM 8560 O O . GLU G 2 20 ? 8.687 29.730 -3.248 1.00 93.76 20 GLU G O 1
ATOM 8566 N N . ARG G 2 21 ? 7.183 30.329 -1.691 1.00 66.48 21 ARG G N 1
ATOM 8567 C CA . ARG G 2 21 ? 6.227 30.874 -2.652 1.00 76.93 21 ARG G CA 1
ATOM 8568 C C . ARG G 2 21 ? 6.797 32.079 -3.409 1.00 80.00 21 ARG G C 1
ATOM 8569 O O . ARG G 2 21 ? 7.374 32.995 -2.817 1.00 68.68 21 ARG G O 1
ATOM 8577 N N . TYR H 2 6 ? 27.554 4.440 23.376 1.00 37.93 6 TYR H N 1
ATOM 8578 C CA . TYR H 2 6 ? 27.326 5.757 23.953 1.00 45.97 6 TYR H CA 1
ATOM 8579 C C . TYR H 2 6 ? 25.953 6.251 23.539 1.00 49.48 6 TYR H C 1
ATOM 8580 O O . TYR H 2 6 ? 25.752 6.745 22.426 1.00 57.92 6 TYR H O 1
ATOM 8589 N N . ASP H 2 7 ? 25.005 6.128 24.454 1.00 33.64 7 ASP H N 1
ATOM 8590 C CA . ASP H 2 7 ? 23.610 6.341 24.126 1.00 19.31 7 ASP H CA 1
ATOM 8591 C C . ASP H 2 7 ? 22.877 6.060 25.402 1.00 14.54 7 ASP H C 1
ATOM 8592 O O . ASP H 2 7 ? 23.191 5.101 26.081 1.00 20.94 7 ASP H O 1
ATOM 8597 N N . GLN H 2 8 ? 21.918 6.893 25.763 1.00 12.80 8 GLN H N 1
ATOM 8598 C CA . GLN H 2 8 ? 21.255 6.657 27.027 1.00 16.66 8 GLN H CA 1
ATOM 8599 C C . GLN H 2 8 ? 20.653 5.252 27.024 1.00 17.36 8 GLN H C 1
ATOM 8600 O O . GLN H 2 8 ? 20.343 4.699 28.083 1.00 12.54 8 GLN H O 1
ATOM 8606 N N . ALA H 2 9 ? 20.541 4.658 25.833 1.00 12.18 9 ALA H N 1
ATOM 8607 C CA . ALA H 2 9 ? 19.952 3.328 25.728 1.00 15.76 9 ALA H CA 1
ATOM 8608 C C . ALA H 2 9 ? 20.982 2.198 25.592 1.00 15.70 9 ALA H C 1
ATOM 8609 O O . ALA H 2 9 ? 20.619 1.028 25.426 1.00 15.88 9 ALA H O 1
ATOM 8611 N N . ALA H 2 10 ? 22.256 2.551 25.669 1.00 9.25 10 ALA H N 1
ATOM 8612 C CA . ALA H 2 10 ? 23.336 1.568 25.643 1.00 9.87 10 ALA H CA 1
ATOM 8613 C C . ALA H 2 10 ? 23.024 0.221 26.323 1.00 13.93 10 ALA H C 1
ATOM 8614 O O . ALA H 2 10 ? 23.087 -0.829 25.690 1.00 17.88 10 ALA H O 1
ATOM 8616 N N . THR H 2 11 ? 22.710 0.236 27.609 1.00 16.66 11 THR H N 1
ATOM 8617 C CA . THR H 2 11 ? 22.407 -1.014 28.297 1.00 12.27 11 THR H CA 1
ATOM 8618 C C . THR H 2 11 ? 21.261 -1.771 27.630 1.00 10.75 11 THR H C 1
ATOM 8619 O O . THR H 2 11 ? 21.377 -2.954 27.378 1.00 16.48 11 THR H O 1
ATOM 8623 N N . LEU H 2 12 ? 20.149 -1.104 27.356 1.00 12.86 12 LEU H N 1
ATOM 8624 C CA . LEU H 2 12 ? 18.998 -1.783 26.782 1.00 12.99 12 LEU H CA 1
ATOM 8625 C C . LEU H 2 12 ? 19.415 -2.460 25.495 1.00 15.07 12 LEU H C 1
ATOM 8626 O O . LEU H 2 12 ? 19.117 -3.637 25.260 1.00 12.98 12 LEU H O 1
ATOM 8631 N N . ARG H 2 13 ? 20.116 -1.706 24.660 1.00 15.56 13 ARG H N 1
ATOM 8632 C CA . ARG H 2 13 ? 20.567 -2.225 23.384 1.00 14.96 13 ARG H CA 1
ATOM 8633 C C . ARG H 2 13 ? 21.333 -3.522 23.589 1.00 12.70 13 ARG H C 1
ATOM 8634 O O . ARG H 2 13 ? 21.043 -4.539 22.972 1.00 16.31 13 ARG H O 1
ATOM 8642 N N . ALA H 2 14 ? 22.299 -3.480 24.492 1.00 17.73 14 ALA H N 1
ATOM 8643 C CA . ALA H 2 14 ? 23.099 -4.656 24.843 1.00 17.99 14 ALA H CA 1
ATOM 8644 C C . ALA H 2 14 ? 22.259 -5.844 25.311 1.00 20.12 14 ALA H C 1
ATOM 8645 O O . ALA H 2 14 ? 22.597 -6.990 25.022 1.00 26.10 14 ALA H O 1
ATOM 8647 N N . LYS H 2 15 ? 21.187 -5.578 26.048 1.00 15.25 15 LYS H N 1
ATOM 8648 C CA . LYS H 2 15 ? 20.335 -6.659 26.525 1.00 15.24 15 LYS H CA 1
ATOM 8649 C C . LYS H 2 15 ? 19.611 -7.307 25.346 1.00 21.36 15 LYS H C 1
ATOM 8650 O O . LYS H 2 15 ? 19.477 -8.530 25.275 1.00 24.56 15 LYS H O 1
ATOM 8656 N N . MET H 2 16 ? 19.153 -6.480 24.410 1.00 24.35 16 MET H N 1
ATOM 8657 C CA . MET H 2 16 ? 18.424 -6.984 23.252 1.00 21.99 16 MET H CA 1
ATOM 8658 C C . MET H 2 16 ? 19.337 -7.762 22.306 1.00 30.97 16 MET H C 1
ATOM 8659 O O . MET H 2 16 ? 18.929 -8.772 21.732 1.00 37.34 16 MET H O 1
ATOM 8664 N N . GLU H 2 17 ? 20.570 -7.293 22.144 1.00 26.90 17 GLU H N 1
ATOM 8665 C CA . GLU H 2 17 ? 21.561 -8.023 21.363 1.00 36.65 17 GLU H CA 1
ATOM 8666 C C . GLU H 2 17 ? 21.749 -9.438 21.919 1.00 37.28 17 GLU H C 1
ATOM 8667 O O . GLU H 2 17 ? 21.882 -10.398 21.163 1.00 50.30 17 GLU H O 1
ATOM 8673 N N . LYS H 2 18 ? 21.744 -9.552 23.245 1.00 26.45 18 LYS H N 1
ATOM 8674 C CA . LYS H 2 18 ? 21.990 -10.812 23.936 1.00 25.90 18 LYS H CA 1
ATOM 8675 C C . LYS H 2 18 ? 20.821 -11.746 23.749 1.00 38.86 18 LYS H C 1
ATOM 8676 O O . LYS H 2 18 ? 21.002 -12.936 23.505 1.00 44.20 18 LYS H O 1
ATOM 8682 N N . ARG H 2 19 ? 19.616 -11.203 23.882 1.00 39.93 19 ARG H N 1
ATOM 8683 C CA . ARG H 2 19 ? 18.401 -11.979 23.647 1.00 47.15 19 ARG H CA 1
ATOM 8684 C C . ARG H 2 19 ? 18.444 -12.616 22.256 1.00 54.43 19 ARG H C 1
ATOM 8685 O O . ARG H 2 19 ? 18.251 -13.823 22.101 1.00 54.91 19 ARG H O 1
ATOM 8693 N N . GLU H 2 20 ? 18.702 -11.780 21.256 1.00 51.11 20 GLU H N 1
ATOM 8694 C CA . GLU H 2 20 ? 18.874 -12.205 19.879 1.00 53.42 20 GLU H CA 1
ATOM 8695 C C . GLU H 2 20 ? 19.833 -13.395 19.755 1.00 76.72 20 GLU H C 1
ATOM 8696 O O . GLU H 2 20 ? 19.602 -14.311 18.964 1.00 98.47 20 GLU H O 1
ATOM 8702 N N . ARG H 2 21 ? 20.906 -13.377 20.539 1.00 68.31 21 ARG H N 1
ATOM 8703 C CA . ARG H 2 21 ? 21.928 -14.424 20.479 1.00 80.12 21 ARG H CA 1
ATOM 8704 C C . ARG H 2 21 ? 21.384 -15.792 20.923 1.00 82.22 21 ARG H C 1
ATOM 8705 O O . ARG H 2 21 ? 20.704 -15.921 21.951 1.00 65.55 21 ARG H O 1
#

Solvent-accessible surface area: 45492 Å² total; per-residue (Å²): 124,117,18,24,156,67,2,70,122,24,0,93,78,0,39,8,67,119,75,12,15,88,64,2,46,109,94,1,96,144,75,12,126,108,48,71,81,36,82,90,135,61,1,40,45,51,0,18,82,13,0,22,111,63,12,11,60,63,115,78,6,79,48,89,32,125,12,49,9,0,0,0,0,0,17,21,38,3,20,13,18,22,2,0,0,2,3,0,2,32,5,15,30,126,116,139,84,120,3,0,0,0,0,20,11,22,14,53,8,9,3,26,65,6,0,54,34,0,0,30,33,0,56,1,2,5,28,47,2,132,51,58,112,66,0,62,71,3,30,84,26,0,52,122,33,54,12,0,0,0,0,2,8,11,23,27,4,50,49,65,98,43,7,75,52,9,65,115,18,1,3,37,138,24,66,21,3,1,0,2,0,1,16,0,22,15,26,28,87,6,1,69,62,17,40,137,95,4,93,67,7,73,28,52,0,5,0,0,2,29,27,43,22,11,41,20,17,0,8,0,0,4,4,0,29,94,21,183,39,0,0,0,21,0,5,45,19,43,52,0,15,82,26,27,60,64,10,41,9,62,24,0,0,142,62,0,17,153,122,116,19,24,156,66,2,72,122,23,1,90,78,1,39,8,66,120,76,13,14,88,65,1,46,110,96,1,95,144,74,12,127,108,46,71,80,37,82,92,136,62,1,40,45,52,0,17,83,12,0,21,111,65,11,11,62,60,115,78,6,80,48,89,31,126,11,48,10,0,0,0,0,0,18,21,37,3,20,14,17,21,2,0,0,2,3,0,2,35,6,23,29,128,114,142,83,122,4,0,0,0,0,19,12,22,14,54,10,9,2,27,65,5,0,99,33,0,2,121,32,0,139,14,48,31,59,47,2,132,50,57,111,64,1,62,111,3,30,122,110,7,61,128,62,54,10,0,0,0,1,2,8,10,22,29,4,51,49,67,97,43,6,77,53,9,67,114,17,1,3,39,138,24,66,19,3,1,0,2,0,1,15,0,24,15,25,28,86,6,1,69,61,19,40,135,96,5,93,71,7,72,27,52,0,5,0,0,2,29,26,43,21,11,38,19,17,0,6,0,0,3,3,0,29,92,19,184,38,0,0,1,22,0,5,44,20,42,52,0,15,84,25,25,59,63,10,43,8,62,24,0,0,141,63,1,18,154,123,115,20,24,156,66,2,71,123,23,0,91,78,1,37,7,67,118,76,13,14,89,64,1,45,110,96,0,96,144,74,11,126,108,48,72,80,36,83,92,136,61,1,40,46,52,0,15,82,12,0,22,109,62,10,12,62,62,117,77,7,80,49,90,32,126,12,49,9,0,0,0,0,0,17,20,34,3,20,14,19,23,2,0,0,2,4,0,2,35,6,20,29,126,113,143,82,124,4,0,0,0,0,20,11,21,14,54,8,9,2,27,66,6,0,98,31,0,2,120,33,0,137,14,49,30,60,47,3,131,50,60,113,65,1,62,109,3,29,124,108,6,60,128,61,55,10,0,0,0,1,2,9,9,22,27,4,49,50,66,98,44,6,78,51,9,66,114,17,2,3,38,138,25,67,20,3,1,0,2,0,1,14,0,22,14,25,30,86,7,1,67,60,17,42,136,96,4,93,70,8,70,27,53,0,4,0,0,2,29,24,43,20,11,39,19,17,0,7,0,0,3,4,0,30,93,19,184,40,0,0,0,21,0,5,44,18,42,52,0,17,85,26,25,58,62,10,42,7,63,23,0,0,143,65,1,18,152,124,115,18,25,154,66,2,72,124,23,0,91,78,0,38,8,68,115,75,13,14,87,64,1,44,111,97,0,95,147,74,12,127,108,47,71,80,35,83,92,134,62,1,41,45,51,0,16,84,13,0,22,112,65,11,12,63,63,116,78,7,79,47,88,30,127,13,49,9,0,0,0,0,0,18,20,38,3,20,13,19,22,2,0,0,2,3,0,1,34,5,21,29,127,114,142,82,120,3,0,0,0,1,19,11,23,13,53,9,8,3,27,68,5,0,98,32,0,2,76,34,0,65,3,4,21,22,48,2,130,50,59,113,66,1,62,62,3,29,72,1,1,34,76,21,54,12,0,0,0,1,2,8,10,22,26,4,50,50,67,99,43,7,78,53,10,67,116,19,1,3,37,139,25,67,21,3,1,0,2,0,0,14,0,25,14,25,29,83,7,1,69,60,18,40,137,96,4,93,71,7,71,26,53,0,5,0,0,2,29,26,43,19,10,35,16,17,0,7,0,0,3,3,0,29,92,20,184,39,0,0,0,21,0,6,45,18,42,51,0,16,85,25,26,60,64,10,41,8,62,24,0,0,142,64,1,17,153,146,26,4,0,46,45,0,91,50,93,18,106,146,128,144,225,144,24,4,0,46,44,0,90,49,94,17,81,117,139,142,134,144,24,4,0,46,45,0,89,34,94,17,62,123,137,139,170,145,26,3,0,48,44,0,91,51,96,17,104,146,130,136,226

Nearest PDB structures (foldseek):
  2px0-assembly3_C  TM=9.910E-01  e=1.398E-46  Bacillus subtilis
  2px3-assembly1_A-2  TM=9.838E-01  e=9.922E-43  Bacillus subtilis
  8r9r-assembly1_A-2  TM=8.465E-01  e=1.008E-20  Shewanella putrefaciens CN-32
  7o5b-assembly1_g  TM=8.164E-01  e=7.906E-15  Bacillus subtilis subsp. subtilis str. 168
  7o9f-assembly3_C  TM=8.198E-01  e=6.148E-14  Bacillus subtilis subsp. subtilis str. 168

CATH classification: 1.20.120.1380 (+1 more: 3.40.50.300)

Organism: Bacillus subtilis (strain 168) (NCBI:txid224308)

Secondary structure (DSSP, 8-state):
--HHHHHHHHHHHS---HHHHHHHHHHHHHHHHTSS---TTTHHHHHHHHHHTTSPPGGGSS----SSEEEEEESTTSSHHHHHHHHHHIIIIIT---EEEEE---SSTTHHHHHHHHHHHTT--EEE-SSHHHHHHHHHHGGG-SEEEEE-----TTSTHHHHHHHTT--TTSSEEEEEEEETTB-HHHHHHHHHHGGGS---EEEEE-TTT-S--HHHHHHHHT-SS-EEEEE-SS-TTTSEE---HHHHHHHHT-/--HHHHHHHHHHHS---HHHHHHHHHHHHHHHHTSS---TTTHHHHHHHHHHTTSPPGGGSSPPP-SSEEEEEESTTSSHHHHHHHHHHIIIIIT---EEEEE---SSTTHHHHHHHHHHHTT--EEE-SSHHHHHHHHHHTTT-SEEEEE-----TTSTHHHHHHHTTS-TTSSEEEEEEEETTB-HHHHHHHHHHGGGS---EEEEE-TTT-S--HHHHHHHHT-SS-EEEEE-SS-TTTSEE---HHHHHHHHT-/--HHHHHHHHHHHS---HHHHHHHHHHHHHHHHTSS---TTTHHHHHHHHHHTTSPPGGGSSPPP-SSEEEEEESTTSSHHHHHHHHHHIIIIIT---EEEEE---SSTTHHHHHHHHHHHTT--EEE-SSHHHHHHHHHHTTT-SEEEEE-----TTSTHHHHHHHTT--TTSSEEEEEEEETTB-HHHHHHHHHHGGGS---EEEEE-TTS-S--HHHHHHHHT-SS-EEEEE-SS-TTTSEE---HHHHHHHHT-/--HHHHHHHHHHHS---HHHHHHHHHHHHHHHHHSS---TTTHHHHHHHHHHTTSPPGGGSSPPP-SSEEEEEESTTSSHHHHHHHHHHIIIIIT---EEEEE---SSTTHHHHHHHHHHHTT--EEE-SSHHHHHHHHHHTTT-SEEEEE-----TTSTHHHHHHHTTS-TTSSEEEEEEEETTB-HHHHHHHHHHGGGS---EEEEE-TTT-S--HHHHHHHHT-SS-EEEEE-SS-TTTSEE---HHHHHHHHT-/--TTHHHHHHHHHHH-/--TTHHHHHHHHHHH-/--TTHHHHHHHHHHH-/--TTHHHHHHHHHHH-

Foldseek 3Di:
DPLLVVLLVLLVQFPADPVVSVVLSVVLVVCQVVDDHDDNPCSVVVSLVSLLVLFAAQVQFQDDDQFAEEEEAEAAPLCQLLQLLQNVCCCCPVVNWFEAEEEAAPDDPCSVVSNVVSCVVVVHYYHYDPFQVSVVVVCVVCVVTRHYYYYYHHDQVLPQVVVVVVPRHDDPVGRYAYEYEDELADALVSVVSNVVSCVVPDHRAYEYEQPLPDSASNSVSNVSSPDNGYHNKYFHDSDPNPGIDTDGSSRVSVRRSD/DPLLVVLLVLLVQFPADPVVSVVLSVVLVVCQVVDDHDDNPCSVVVSLVSLLVLFAAQVQFQDDDQFAEEEEAEAPPLCQLLQLLLNVCCCCPVVNWFEAEEEAAPDDPCSVVSNVVSCVVVVHYYHYFPFQVSVVVVCVVCVVTRHYYYYYHHDQVLDQVVVVVVPRHDDPVGRYAYEYEDELADALVSVVSSVVSCPVPDHRAYEYEQPLPDSHNNSVSNNSSPDNGYHNKYFHDSDPNPGIDTDGSSRVSVRRSD/DPLLVVLLVLLVQFPADPVVSVVLSVVLVVCQVVDDHDDNPCSVVVSLVSLLVLFAAQVQFQDDDQFAEEEEAEAAPLCQLLQLLQNVCCCCPVVNWFEAEEEAAPDDPCSVVSNVVSCVVVVHYYHYDPFQVSVVVVCVVCVVTRHYYYYYHHDQVLPQVVVVVVPRHDDPVGRYAYEYEDELADALVSVVSNVVSCVPPDHRAYEYEQPLPDSHNNSVSNVSSPDNGYHNKYFHDSDPNPGIDTDGSSRVSVRRSD/DPLLVVLLVLLVQFPADPVVSVVLSVVLVVCQVVDDHDDNPCSVVVSLVSLLVLFAAQVQFQDDDQFAEEEEAEAAPLCQLLQLLLNVCCCCPVVNWFEAEEEAPPDDPCSVVSNVVSCVVVVHYYHYFPFQVSVVVVCVVCVVTRHYYYYYHHDQVLPQVVVVVVPRHDDPVGRYAYEYEDELADALVSVQSSVVSCVVPDHRAYEYEQPLPDSHNNSVSNNSSPDNGYHNKYFHDSDPNPGIDTDGSSRVSVRRSD/DDPCVVVVVVVVVVVD/DDPCVVVVVVVVVVVD/DDPCVVVVVVVVVVVD/DDPCVVVVVVVVVVVD